Protein AF-0000000077676636 (afdb_homodimer)

Solvent-accessible surface area (backbone atoms only — not comparable to full-atom values): 66880 Å² total; per-residue (Å²): 135,76,81,81,68,71,76,71,68,71,71,66,69,69,68,67,73,69,72,62,74,69,61,81,60,73,71,68,64,82,73,77,57,32,81,43,80,46,80,42,28,33,29,34,38,26,30,36,18,32,54,27,64,90,90,41,65,55,37,60,72,26,64,52,72,4,49,50,40,48,48,31,43,53,52,42,48,52,54,44,62,70,35,67,88,51,39,51,71,46,40,66,19,31,42,35,41,58,22,15,62,32,38,70,55,25,40,59,53,49,46,66,54,46,46,32,57,59,59,57,69,57,63,66,63,42,46,9,91,84,63,44,62,40,77,73,82,83,63,58,79,54,50,61,29,30,41,29,27,50,49,32,51,32,31,54,50,40,45,56,56,31,44,75,70,37,32,26,29,31,14,30,52,38,31,32,53,71,58,44,40,53,93,74,35,71,38,42,32,25,45,34,39,45,33,56,52,52,17,46,51,51,41,50,52,30,57,73,71,64,55,42,48,26,25,38,38,22,24,63,52,55,41,12,48,49,34,45,50,41,25,49,56,42,21,52,78,65,66,33,43,73,73,46,81,47,75,43,61,92,84,67,52,74,66,54,37,37,48,53,51,54,58,49,58,74,40,72,82,35,45,35,36,37,32,28,31,48,38,69,55,46,25,49,43,38,45,30,29,50,74,71,68,50,78,50,41,40,39,30,33,58,43,45,29,88,46,62,79,40,37,63,96,24,49,79,44,42,43,63,19,36,21,28,27,70,59,65,66,82,48,65,69,54,53,54,54,58,34,68,51,46,72,84,77,38,71,69,47,75,61,46,54,60,44,50,27,62,76,66,73,39,43,85,88,43,90,69,44,78,74,63,62,57,64,64,71,90,80,79,80,55,75,53,40,52,29,33,34,47,35,53,48,48,52,48,51,16,50,30,55,46,42,57,71,66,29,67,94,49,61,48,84,46,71,76,56,63,68,64,53,29,60,56,47,34,68,66,23,42,44,62,35,72,47,71,49,79,76,55,60,89,92,56,92,51,74,47,44,36,41,97,47,20,36,13,75,66,43,39,36,33,30,35,28,40,76,54,95,90,37,77,44,76,40,78,70,55,83,42,66,68,77,65,85,73,81,84,74,77,65,58,60,61,41,50,49,49,35,51,52,50,43,49,49,53,53,59,56,41,47,59,54,47,58,72,42,60,84,44,63,69,58,35,52,51,48,46,53,47,48,52,50,47,43,51,45,39,46,47,44,54,52,39,32,54,54,45,40,35,63,70,75,37,47,65,76,68,48,80,71,77,74,73,78,56,91,55,85,72,70,80,75,82,77,88,76,88,79,86,80,84,84,80,80,76,77,79,80,77,79,79,70,83,73,80,75,84,76,71,91,79,81,130,133,75,82,77,63,70,76,67,65,70,70,63,68,69,68,67,71,70,70,63,74,69,60,80,61,72,74,70,66,83,74,76,57,32,79,43,79,46,80,43,29,34,29,35,40,27,30,36,17,33,55,25,64,89,91,41,64,56,38,60,74,26,64,52,72,4,49,49,39,48,47,32,44,55,51,43,48,53,53,44,62,69,35,68,88,53,39,50,71,45,41,67,18,32,42,35,42,58,23,16,64,32,38,70,56,25,41,57,54,49,46,64,56,44,46,33,56,59,59,56,71,55,63,66,63,41,45,9,90,83,63,45,61,39,79,72,81,83,62,60,79,56,50,61,31,32,42,29,25,49,49,32,52,32,32,54,51,39,45,57,55,30,45,75,70,38,32,26,29,31,14,30,52,38,31,31,55,72,57,46,39,54,91,74,34,72,38,40,31,26,44,34,39,46,32,56,52,53,20,45,50,51,40,49,51,31,57,74,71,64,54,43,48,26,26,38,39,21,24,64,53,55,42,13,49,49,34,45,51,42,25,50,54,43,20,52,77,66,68,32,42,74,74,46,81,46,74,42,62,92,84,67,51,74,67,54,37,37,47,54,52,52,58,50,58,73,41,71,83,35,46,36,36,38,33,29,29,48,37,69,55,46,25,49,43,40,45,30,29,48,73,71,68,50,76,52,41,38,39,31,33,58,43,46,29,86,45,64,79,40,36,63,94,24,51,80,44,43,44,64,18,36,22,28,28,70,59,65,65,84,46,65,70,53,54,54,54,58,35,68,50,46,72,85,78,39,69,69,48,75,59,46,54,59,43,50,27,61,76,66,72,40,44,84,87,43,91,68,43,79,74,62,61,57,66,63,71,89,80,78,80,56,73,51,40,52,30,33,33,48,33,54,50,48,53,49,52,16,49,32,53,46,40,54,71,68,28,68,94,50,62,48,84,44,70,76,55,64,67,66,54,27,61,56,47,36,68,66,24,42,45,62,33,73,48,70,48,79,77,56,61,88,92,56,91,51,73,47,45,35,42,98,49,20,36,13,75,71,46,44,40,34,29,36,28,39,78,53,98,91,37,78,43,75,40,78,49,75,74,58,61,70,79,64,87,73,80,84,74,78,68,57,61,62,40,50,51,48,35,51,51,50,42,48,48,51,53,60,57,42,48,58,52,47,59,71,40,60,82,45,63,68,58,35,52,51,47,46,53,49,48,52,49,47,42,52,45,38,46,47,45,53,52,40,34,56,53,44,41,35,63,70,74,39,51,66,77,67,50,79,71,77,75,73,78,57,92,54,85,74,71,86,74,73,76,89,78,85,86,86,80,81,84,81,80,76,77,80,82,78,79,79,75,78,77,82,78,83,70,84,80,72,82,128

Foldseek 3Di:
DPPPPDDPPPPPPPPPPPPPVPPPPPPPPPADKFWWDWPAEEEEEFQQFAADPDPDGGHAGDPARHPLLVVLLVVLLVVQQVDCVFLFLTHYIYIYHHQSNDQVSLLVVCVVLCVLVVVVVCPPQPQDPVRHRDPPPCRDHHHQAYEDDAEQSNCLSSLQVVVVVLHAYEYLHYAFPVCLDCVRRVRYFYAAYHLLQVLLVLLVVCVVVVQQEAEEEFEPDRQGVRNVVSNVVNSVVVNRDYDYYYYDYPDDDLVVLLVVVVVRVVDVVHQEYEYRYALVSLLSNLVSCVVVVHAGAYEYEQNNPFDPVSCVPNQVRCAFHKYKHWDDDDQVVSVVVVQPDAPVVPVSRPCVQSVQCVVVVHDPVDPCSRVDTSVPDDDDHHRSSLSSSLRSVLLRQLVRVVCCVPVPPDSYRDVCVVPDDSNCSRQPRSQADWDFRPSDDPPDGDIWHAHPSNYHQTFMWMWGWHDDPNDTGTDGDDTGPRPDPDDPPPCLVVLVVVLVVVLVVLVVVLVVVLVVVVPDVVSNVVSVVVSVVVNVVSCCCSNPVVVVCCVPPVVVVVPPPPPPVPCPPPPPPDDDDDDDDDDPPPPDPPPPPPPPPPPDPDDD/DPPPPDPPPVPPPVPPPPPPVPPPPPPPPPADKFWWDWPAEEEEEFQQFAADPDPDGGHAGDPARHPLLVVLLVVLLVVQQVDCVFQFLTHYIYIYHHQSNDQVSLLVVCVVLCVLVVVVVCVPQPQDPVRHRDPPPCSDRHHQAYEDDAEQSNCLSSLQVVVVVLHAYEYLHYAFPVCLDCVRRVRYFYAAYHLLLVLLVLLVVCVVVVQQEAEEEFEPDRQGVRNVVSNVVNSVVVNRDYDYYYYDYPHDDLVVLLVVVVVRVVDVVHQEYEYRYALVSLLSNLVSCVVVVHAGAYEYEQNNPFDPVSCVPNQVRCAFHKYKHWDDDDQVVSVVVVQPDDPVVPVSRPCVQSVQCVVVVHDPVDPCSRVDGSVPDDDDHHRSSLSSSLRSVLLRQLVSVVCCVPVPPDSYRDVCVVPDDSNCSRQPRSQADWDFRPSDDPPDGDIWHAHPSNYHQTWMWMWGWHDDPNDTGTDTDDDGPRPDPPAPPPCLVVLVVVLVVVLVVLVVVLVVVLVVVVPPVVSNVVSVVVSVVVNVVSCCCSNPVVVVCCVPPVVVVVPSPPPPVPPPPPDPPDDDDDDDDDDPPPPPPDPPPPPPPPPPPDDD

Radius of gyration: 36.12 Å; Cα contacts (8 Å, |Δi|>4): 1942; chains: 2; bounding box: 131×106×92 Å

Secondary structure (DSSP, 8-state):
--TTSGGGSTTSGGGSTT---------------EEE--SEEEEEEE--EEEPPTT-SEEEE-IIIIIIHHHHHHHHHHHHHH-TTSSTT--EEEEEEE-TT-HHHHHHHHHHHHHHHHHHH-----B-TTS-B-------PPEEEEE--SSHHHHHHHHHHHHTTT--EEESS---GGGG-TTT-TTEEESSPPHHHHHHHHHHHHHHHT--EEEEEEESSHHHHHHHHHHHHHHHHTTPEEEEEEEE-SS--HHHHHHHHHHHHT-TT--EEEEE--HHHHHHHHHHHHHHT---EEEE-TTTTT-HHHHTT-HHHHTT-EEEEE-----HHHHHHHHT--TTT-TT-TTHHHHHHHHHT--TTSGGGGG--TTSS-----TTHHHHHHHHHHHHHHHHHHHHHHSTT-SS--GGGSS--HHHIIIIIITT-EEEPTT--TT---EEEB-TTSPBP--EEEEEEEEETTEEEEEE-S---------S---HHHHHHHHHHHHHHHHHHHHHHHHHTTT-HHHHHHHHHHHHHHHHHHIIIIIIHHHHHHHHT-GGGGS---------------------------------------------/--TTSGGGSTTSGGGSTT---------------EEE--SEEEEEEE--EEEPPTT-SEEEE-IIIIIIHHHHHHHHHHHHHH-TTSSTT--EEEEEEE-TT-HHHHHHHHHHHHHHHHHHH-----B-TTS-B-------PPEEEEE--SSHHHHHHHHHHHHTTT--EEESS---GGGG-TTT-TTEEESSPPHHHHHHHHHHHHHHHT--EEEEEEESSHHHHHHHHHHHHHHHHTTPEEEEEEEE-SS--HHHHHHHHHHHHT-TT--EEEEE--HHHHHHHHHHHHHHT---EEEE-TTTTT-HHHHTT-HHHHTT-EEEEE-----HHHHHHHHT--TTT-TT-TTHHHHHHHHHT--TTSGGGGG--TTSS-----TTHHHHHHHHHHHHHHHHHHHHHHSTT-SS--GGGSS--HHHIIIIIITT-EEEPTT--TT---EEEB-TTSPBP--EEEEEEEEETTEEEEEEE----------S---THHHHHHHHHHHHHHHHHHHHHHHHTTT-HHHHHHHHHHHHHHHHHHIIIIIIHHHHHHHHT-GGGGS---------------------------------------------

InterPro domains:
  IPR000162 GPCR, family 3, metabotropic glutamate receptor [PR00593] (240-251)
  IPR000162 GPCR, family 3, metabotropic glutamate receptor [PR00593] (257-269)
  IPR000162 GPCR, family 3, metabotropic glutamate receptor [PR00593] (320-335)
  IPR000162 GPCR, family 3, metabotropic glutamate receptor [PR00593] (380-391)
  IPR000337 GPCR, family 3 [PR00248] (37-49)
  IPR000337 GPCR, family 3 [PR00248] (66-81)
  IPR000337 GPCR, family 3 [PR00248] (81-100)
  IPR000337 GPCR, family 3 [PR00248] (146-172)
  IPR000337 GPCR, family 3 [PR00248] (179-198)
  IPR000337 GPCR, family 3 [PR00248] (198-214)
  IPR000337 GPCR, family 3 [PR00248] (214-231)
  IPR001458 GPCR, family 3, metabotropic glutamate receptor 2 [PR01052] (27-37)
  IPR001458 GPCR, family 3, metabotropic glutamate receptor 2 [PR01052] (117-130)
  IPR001458 GPCR, family 3, metabotropic glutamate receptor 2 [PR01052] (133-144)
  IPR001458 GPCR, family 3, metabotropic glutamate receptor 2 [PR01052] (363-381)
  IPR001458 GPCR, family 3, metabotropic glutamate receptor 2 [PR01052] (428-450)
  IPR001828 Receptor, ligand binding region [PF01094] (69-467)
  IPR017978 GPCR family 3, C-terminal [PF00003] (477-547)
  IPR017978 GPCR family 3, C-terminal [PS50259] (477-567)
  IPR017979 GPCR, family 3, conserved site [PS00979] (158-176)

pLDDT: mean 76.9, std 25.86, range [17.31, 98.88]

Sequence (1208 aa):
MALFAASWVWLLHTATCLANSQNPSYSTAAKKEISMEGDLVIGGLFPVHEKGRASEDCGKINEHRGIQRLEAMLFALDEINKDPSILPGVTLGAHILDTCSKDTYALEQSLDFVRASLTRVDGSEHICPDGSYAIHDDVPTAITGVIGGSYSDVSIQVANLLRLFQIPQVSYASTSAKLSDKSRYDYFARTVPPDFYQAKAMSEILRFFNWTYVSTVASEGDYGETGIEAFEQEARARNICIATSEKVGRSMNKKTFDGVIKALLQKPSAKVVVLFTRSEDARELLAAAQRINVSFTWVASDGWGALESVVAGSEPVAEGAITIELAAYPIKEFAIYFRNLDPYNNSRNPWFREFWEHKFQCSFHTQDCSRHSLKTGKFEQESKIMFVVNAVYAMAHSLHNMHQALCPNATKLCDSMKPVNGKRFYKDFMLNVKFDAPFRPADTKNIIRFDRYGDGIGLYNIFNYHRADGRYRYQKVVYAFKTRKCPENFNEAKFIGFTMYTTCIIWLAFLPIFYVTSSDYRVQTTTMCISVSLSGTVVLGCLFTPKLHIILFQPQKNVTSHRVGTNRFSATAAGSSHSHGSASQYVPTVCNGREVVDSTTSSLMALFAASWVWLLHTATCLANSQNPSYSTAAKKEISMEGDLVIGGLFPVHEKGRASEDCGKINEHRGIQRLEAMLFALDEINKDPSILPGVTLGAHILDTCSKDTYALEQSLDFVRASLTRVDGSEHICPDGSYAIHDDVPTAITGVIGGSYSDVSIQVANLLRLFQIPQVSYASTSAKLSDKSRYDYFARTVPPDFYQAKAMSEILRFFNWTYVSTVASEGDYGETGIEAFEQEARARNICIATSEKVGRSMNKKTFDGVIKALLQKPSAKVVVLFTRSEDARELLAAAQRINVSFTWVASDGWGALESVVAGSEPVAEGAITIELAAYPIKEFAIYFRNLDPYNNSRNPWFREFWEHKFQCSFHTQDCSRHSLKTGKFEQESKIMFVVNAVYAMAHSLHNMHQALCPNATKLCDSMKPVNGKRFYKDFMLNVKFDAPFRPADTKNIIRFDRYGDGIGLYNIFNYHRADGRYRYQKVVYAFKTRKCPENFNEAKFIGFTMYTTCIIWLAFLPIFYVTSSDYRVQTTTMCISVSLSGTVVLGCLFTPKLHIILFQPQKNVTSHRVGTNRFSATAAGSSHSHGSASQYVPTVCNGREVVDSTTSSL

Structure (mmCIF, N/CA/C/O backbone):
data_AF-0000000077676636-model_v1
#
loop_
_entity.id
_entity.type
_entity.pdbx_description
1 polymer 'Glutamate metabotropic receptor 2'
#
loop_
_atom_site.group_PDB
_atom_site.id
_atom_site.type_symbol
_atom_site.label_atom_id
_atom_site.label_alt_id
_atom_site.label_comp_id
_atom_site.label_asym_id
_atom_site.label_entity_id
_atom_site.label_seq_id
_atom_site.pdbx_PDB_ins_code
_atom_site.Cartn_x
_atom_site.Cartn_y
_atom_site.Cartn_z
_atom_site.occupancy
_atom_site.B_iso_or_equiv
_atom_site.auth_seq_id
_atom_site.auth_comp_id
_atom_site.auth_asym_id
_atom_site.auth_atom_id
_atom_site.pdbx_PDB_model_num
ATOM 1 N N . MET A 1 1 ? -55.625 42.312 -35.062 1 22.98 1 MET A N 1
ATOM 2 C CA . MET A 1 1 ? -55.219 42.25 -33.656 1 22.98 1 MET A CA 1
ATOM 3 C C . MET A 1 1 ? -54.938 40.812 -33.219 1 22.98 1 MET A C 1
ATOM 5 O O . MET A 1 1 ? -54.25 40.594 -32.219 1 22.98 1 MET A O 1
ATOM 9 N N . ALA A 1 2 ? -55.75 39.844 -33.719 1 24.94 2 ALA A N 1
ATOM 10 C CA . ALA A 1 2 ? -56 38.5 -33.219 1 24.94 2 ALA A CA 1
ATOM 11 C C . ALA A 1 2 ? -54.812 37.562 -33.469 1 24.94 2 ALA A C 1
ATOM 13 O O . ALA A 1 2 ? -54.75 36.469 -32.906 1 24.94 2 ALA A O 1
ATOM 14 N N . LEU A 1 3 ? -54.125 37.719 -34.531 1 27.53 3 LEU A N 1
ATOM 15 C CA . LEU A 1 3 ? -53.281 36.719 -35.156 1 27.53 3 LEU A CA 1
ATOM 16 C C . LEU A 1 3 ? -52.062 36.406 -34.281 1 27.53 3 LEU A C 1
ATOM 18 O O . LEU A 1 3 ? -51.281 35.531 -34.594 1 27.53 3 LEU A O 1
ATOM 22 N N . PHE A 1 4 ? -51.594 37.344 -33.375 1 28.83 4 PHE A N 1
ATOM 23 C CA . PHE A 1 4 ? -50.25 37.281 -32.781 1 28.83 4 PHE A CA 1
ATOM 24 C C . PHE A 1 4 ? -50.219 36.25 -31.656 1 28.83 4 PHE A C 1
ATOM 26 O O . PHE A 1 4 ? -49.25 36.219 -30.891 1 28.83 4 PHE A O 1
ATOM 33 N N . ALA A 1 5 ? -51.406 35.625 -31.219 1 27.98 5 ALA A N 1
ATOM 34 C CA . ALA A 1 5 ? -51.5 34.938 -29.938 1 27.98 5 ALA A CA 1
ATOM 35 C C . ALA A 1 5 ? -50.781 33.594 -29.969 1 27.98 5 ALA A C 1
ATOM 37 O O . ALA A 1 5 ? -50.5 33 -28.922 1 27.98 5 ALA A O 1
ATOM 38 N N . ALA A 1 6 ? -50.812 32.844 -31.109 1 29.91 6 ALA A N 1
ATOM 39 C CA . ALA A 1 6 ? -50.75 31.406 -31.031 1 29.91 6 ALA A CA 1
ATOM 40 C C . ALA A 1 6 ? -49.312 30.953 -30.719 1 29.91 6 ALA A C 1
ATOM 42 O O . ALA A 1 6 ? -49.094 29.812 -30.297 1 29.91 6 ALA A O 1
ATOM 43 N N . SER A 1 7 ? -48.281 31.656 -31.141 1 30.75 7 SER A N 1
ATOM 44 C CA . SER A 1 7 ? -47 31.016 -31.312 1 30.75 7 SER A CA 1
ATOM 45 C C . SER A 1 7 ? -46.312 30.75 -29.984 1 30.75 7 SER A C 1
ATOM 47 O O . SER A 1 7 ? -45.281 30.078 -29.922 1 30.75 7 SER A O 1
ATOM 49 N N . TRP A 1 8 ? -46.688 31.469 -28.828 1 31.47 8 TRP A N 1
ATOM 50 C CA . TRP A 1 8 ? -45.781 31.516 -27.688 1 31.47 8 TRP A CA 1
ATOM 51 C C . TRP A 1 8 ? -45.906 30.25 -26.844 1 31.47 8 TRP A C 1
ATOM 53 O O . TRP A 1 8 ? -45.188 30.062 -25.859 1 31.47 8 TRP A O 1
ATOM 63 N N . VAL A 1 9 ? -47.062 29.484 -26.891 1 32.59 9 VAL A N 1
ATOM 64 C CA . VAL A 1 9 ? -47.312 28.453 -25.906 1 32.59 9 VAL A CA 1
ATOM 65 C C . VAL A 1 9 ? -46.375 27.266 -26.141 1 32.59 9 VAL A C 1
ATOM 67 O O . VAL A 1 9 ? -46.219 26.406 -25.266 1 32.59 9 VAL A O 1
ATOM 70 N N . TRP A 1 10 ? -45.875 27.016 -27.406 1 32.72 10 TRP A N 1
ATOM 71 C CA . TRP A 1 10 ? -45.219 25.75 -27.688 1 32.72 10 TRP A CA 1
ATOM 72 C C . TRP A 1 10 ? -43.875 25.656 -26.953 1 32.72 10 TRP A C 1
ATOM 74 O O . TRP A 1 10 ? -43.344 24.562 -26.781 1 32.72 10 TRP A O 1
ATOM 84 N N . LEU A 1 11 ? -43.188 26.766 -26.594 1 28.98 11 LEU A N 1
ATOM 85 C CA . LEU A 1 11 ? -41.812 26.641 -26.188 1 28.98 11 LEU A CA 1
ATOM 86 C C . LEU A 1 11 ? -41.688 26.078 -24.766 1 28.98 11 LEU A C 1
ATOM 88 O O . LEU A 1 11 ? -40.625 25.594 -24.359 1 28.98 11 LEU A O 1
ATOM 92 N N . LEU A 1 12 ? -42.75 26.297 -23.891 1 28.16 12 LEU A N 1
ATOM 93 C CA . LEU A 1 12 ? -42.469 26.062 -22.484 1 28.16 12 LEU A CA 1
ATOM 94 C C . LEU A 1 12 ? -42.469 24.562 -22.172 1 28.16 12 LEU A C 1
ATOM 96 O O . LEU A 1 12 ? -42.062 24.141 -21.094 1 28.16 12 LEU A O 1
ATOM 100 N N . HIS A 1 13 ? -43.312 23.766 -22.891 1 29.5 13 HIS A N 1
ATOM 101 C CA . HIS A 1 13 ? -43.531 22.422 -22.375 1 29.5 13 HIS A CA 1
ATOM 102 C C . HIS A 1 13 ? -42.281 21.594 -22.406 1 29.5 13 HIS A C 1
ATOM 104 O O . HIS A 1 13 ? -42.25 20.453 -21.922 1 29.5 13 HIS A O 1
ATOM 110 N N . THR A 1 14 ? -41.344 21.875 -23.328 1 28.88 14 THR A N 1
ATOM 111 C CA . THR A 1 14 ? -40.344 20.844 -23.547 1 28.88 14 THR A CA 1
ATOM 112 C C . THR A 1 14 ? -39.344 20.812 -22.375 1 28.88 14 THR A C 1
ATOM 114 O O . THR A 1 14 ? -38.438 19.984 -22.359 1 28.88 14 THR A O 1
ATOM 117 N N . ALA A 1 15 ? -39.312 21.875 -21.531 1 27.91 15 ALA A N 1
ATOM 118 C CA . ALA A 1 15 ? -38.125 21.891 -20.672 1 27.91 15 ALA A CA 1
ATOM 119 C C . ALA A 1 15 ? -38.25 20.875 -19.547 1 27.91 15 ALA A C 1
ATOM 121 O O . ALA A 1 15 ? -37.344 20.734 -18.719 1 27.91 15 ALA A O 1
ATOM 122 N N . THR A 1 16 ? -39.5 20.469 -19.188 1 27.67 16 THR A N 1
ATOM 123 C CA . THR A 1 16 ? -39.594 19.781 -17.891 1 27.67 16 THR A CA 1
ATOM 124 C C . THR A 1 16 ? -38.875 18.438 -17.953 1 27.67 16 THR A C 1
ATOM 126 O O . THR A 1 16 ? -38.531 17.859 -16.922 1 27.67 16 THR A O 1
ATOM 129 N N . CYS A 1 17 ? -39.094 17.672 -19.047 1 26.61 17 CYS A N 1
ATOM 130 C CA . CYS A 1 17 ? -38.938 16.234 -18.844 1 26.61 17 CYS A CA 1
ATOM 131 C C . CYS A 1 17 ? -37.469 15.875 -18.547 1 26.61 17 CYS A C 1
ATOM 133 O O . CYS A 1 17 ? -37.156 14.703 -18.328 1 26.61 17 CYS A O 1
ATOM 135 N N . LEU A 1 18 ? -36.562 16.641 -19.062 1 24.89 18 LEU A N 1
ATOM 136 C CA . LEU A 1 18 ? -35.281 15.922 -19.219 1 24.89 18 LEU A CA 1
ATOM 137 C C . LEU A 1 18 ? -34.562 15.781 -17.875 1 24.89 18 LEU A C 1
ATOM 139 O O . LEU A 1 18 ? -33.438 15.289 -17.812 1 24.89 18 LEU A O 1
ATOM 143 N N . ALA A 1 19 ? -34.906 16.656 -16.938 1 28.09 19 ALA A N 1
ATOM 144 C CA . ALA A 1 19 ? -33.938 16.547 -15.859 1 28.09 19 ALA A CA 1
ATOM 145 C C . ALA A 1 19 ? -34.125 15.227 -15.102 1 28.09 19 ALA A C 1
ATOM 147 O O . ALA A 1 19 ? -34.781 15.188 -14.062 1 28.09 19 ALA A O 1
ATOM 148 N N . ASN A 1 20 ? -34.656 14.188 -15.75 1 26.17 20 ASN A N 1
ATOM 149 C CA . ASN A 1 20 ? -34.562 12.953 -14.977 1 26.17 20 ASN A CA 1
ATOM 150 C C . ASN A 1 20 ? -33.188 12.75 -14.414 1 26.17 20 ASN A C 1
ATOM 152 O O . ASN A 1 20 ? -32.219 12.633 -15.172 1 26.17 20 ASN A O 1
ATOM 156 N N . SER A 1 21 ? -32.906 13.438 -13.391 1 28.59 21 SER A N 1
ATOM 157 C CA . SER A 1 21 ? -31.719 13.242 -12.562 1 28.59 21 SER A CA 1
ATOM 158 C C . SER A 1 21 ? -31.375 11.766 -12.43 1 28.59 21 SER A C 1
ATOM 160 O O . SER A 1 21 ? -32.094 11 -11.805 1 28.59 21 SER A O 1
ATOM 162 N N . GLN A 1 22 ? -30.969 11.125 -13.562 1 27.22 22 GLN A N 1
ATOM 163 C CA . GLN A 1 22 ? -30.406 9.789 -13.469 1 27.22 22 GLN A CA 1
ATOM 164 C C . GLN A 1 22 ? -29.5 9.664 -12.25 1 27.22 22 GLN A C 1
ATOM 166 O O . GLN A 1 22 ? -28.578 10.453 -12.078 1 27.22 22 GLN A O 1
ATOM 171 N N . ASN A 1 23 ? -30.109 9.359 -11.164 1 28.92 23 ASN A N 1
ATOM 172 C CA . ASN A 1 23 ? -29.297 8.766 -10.102 1 28.92 23 ASN A CA 1
ATOM 173 C C . ASN A 1 23 ? -28.078 8.031 -10.656 1 28.92 23 ASN A C 1
ATOM 175 O O . ASN A 1 23 ? -28.188 7.324 -11.656 1 28.92 23 ASN A O 1
ATOM 179 N N . PRO A 1 24 ? -27.016 8.695 -10.695 1 32.03 24 PRO A N 1
ATOM 180 C CA . PRO A 1 24 ? -25.938 7.836 -11.18 1 32.03 24 PRO A CA 1
ATOM 181 C C . PRO A 1 24 ? -26.141 6.363 -10.82 1 32.03 24 PRO A C 1
ATOM 183 O O . PRO A 1 24 ? -26.125 6.008 -9.641 1 32.03 24 PRO A O 1
ATOM 186 N N . SER A 1 25 ? -27.141 5.727 -11.406 1 30.48 25 SER A N 1
ATOM 187 C CA . SER A 1 25 ? -27.219 4.27 -11.406 1 30.48 25 SER A CA 1
ATOM 188 C C . SER A 1 25 ? -25.812 3.654 -11.453 1 30.48 25 SER A C 1
ATOM 190 O O . SER A 1 25 ? -25 4.008 -12.312 1 30.48 25 SER A O 1
ATOM 192 N N . TYR A 1 26 ? -25.188 3.486 -10.312 1 32.12 26 TYR A N 1
ATOM 193 C CA . TYR A 1 26 ? -24.203 2.424 -10.445 1 32.12 26 TYR A CA 1
ATOM 194 C C . TYR A 1 26 ? -24.562 1.468 -11.57 1 32.12 26 TYR A C 1
ATOM 196 O O . TYR A 1 26 ? -25.609 0.827 -11.539 1 32.12 26 TYR A O 1
ATOM 204 N N . SER A 1 27 ? -24.641 1.993 -12.797 1 33.97 27 SER A N 1
ATOM 205 C CA . SER A 1 27 ? -24.875 1.064 -13.898 1 33.97 27 SER A CA 1
ATOM 206 C C . SER A 1 27 ? -24.531 -0.365 -13.5 1 33.97 27 SER A C 1
ATOM 208 O O . SER A 1 27 ? -23.359 -0.674 -13.234 1 33.97 27 SER A O 1
ATOM 210 N N . THR A 1 28 ? -25.391 -0.93 -12.82 1 37.5 28 THR A N 1
ATOM 211 C CA . THR A 1 28 ? -25.312 -2.361 -12.555 1 37.5 28 THR A CA 1
ATOM 212 C C . THR A 1 28 ? -25.109 -3.139 -13.852 1 37.5 28 THR A C 1
ATOM 214 O O . THR A 1 28 ? -26.078 -3.68 -14.406 1 37.5 28 THR A O 1
ATOM 217 N N . ALA A 1 29 ? -24.703 -2.627 -14.938 1 39.47 29 ALA A N 1
ATOM 218 C CA . ALA A 1 29 ? -24.422 -3.701 -15.883 1 39.47 29 ALA A CA 1
ATOM 219 C C . ALA A 1 29 ? -24.016 -4.977 -15.156 1 39.47 29 ALA A C 1
ATOM 221 O O . ALA A 1 29 ? -23.234 -4.934 -14.195 1 39.47 29 ALA A O 1
ATOM 222 N N . ALA A 1 30 ? -24.688 -6.043 -15.336 1 48.06 30 ALA A N 1
ATOM 223 C CA . ALA A 1 30 ? -24.609 -7.34 -14.664 1 48.06 30 ALA A CA 1
ATOM 224 C C . ALA A 1 30 ? -23.172 -7.812 -14.555 1 48.06 30 ALA A C 1
ATOM 226 O O . ALA A 1 30 ? -22.531 -8.117 -15.562 1 48.06 30 ALA A O 1
ATOM 227 N N . LYS A 1 31 ? -22.406 -7.391 -13.57 1 77.38 31 LYS A N 1
ATOM 228 C CA . LYS A 1 31 ? -21.062 -7.832 -13.211 1 77.38 31 LYS A CA 1
ATOM 229 C C . LYS A 1 31 ? -20.969 -9.352 -13.227 1 77.38 31 LYS A C 1
ATOM 231 O O . LYS A 1 31 ? -21.812 -10.047 -12.648 1 77.38 31 LYS A O 1
ATOM 236 N N . LYS A 1 32 ? -20.203 -9.867 -14.242 1 89.56 32 LYS A N 1
ATOM 237 C CA . LYS A 1 32 ? -19.969 -11.312 -14.305 1 89.56 32 LYS A CA 1
ATOM 238 C C . LYS A 1 32 ? -19.328 -11.828 -13.031 1 89.56 32 LYS A C 1
ATOM 240 O O . LYS A 1 32 ? -18.359 -11.234 -12.531 1 89.56 32 LYS A O 1
ATOM 245 N N . GLU A 1 33 ? -20.016 -12.719 -12.406 1 94.06 33 GLU A N 1
ATOM 246 C CA . GLU A 1 33 ? -19.5 -13.375 -11.211 1 94.06 33 GLU A CA 1
ATOM 247 C C . GLU A 1 33 ? -19.938 -14.828 -11.141 1 94.06 33 GLU A C 1
ATOM 249 O O . GLU A 1 33 ? -20.859 -15.242 -11.852 1 94.06 33 GLU A O 1
ATOM 254 N N . ILE A 1 34 ? -19.203 -15.625 -10.5 1 96.25 34 ILE A N 1
ATOM 255 C CA . ILE A 1 34 ? -19.641 -16.984 -10.211 1 96.25 34 ILE A CA 1
ATOM 256 C C . ILE A 1 34 ? -20.203 -17.062 -8.797 1 96.25 34 ILE A C 1
ATOM 258 O O . ILE A 1 34 ? -19.562 -16.641 -7.84 1 96.25 34 ILE A O 1
ATOM 262 N N . SER A 1 35 ? -21.391 -17.516 -8.688 1 93.31 35 SER A N 1
ATOM 263 C CA . SER A 1 35 ? -22.031 -17.734 -7.391 1 93.31 35 SER A CA 1
ATOM 264 C C . SER A 1 35 ? -22.547 -19.156 -7.266 1 93.31 35 SER A C 1
ATOM 266 O O . SER A 1 35 ? -23.422 -19.578 -8.031 1 93.31 35 SER A O 1
ATOM 268 N N . MET A 1 36 ? -21.969 -19.891 -6.406 1 94.44 36 MET A N 1
ATOM 269 C CA . MET A 1 36 ? -22.375 -21.25 -6.082 1 94.44 36 MET A CA 1
ATOM 270 C C . MET A 1 36 ? -22.844 -21.344 -4.637 1 94.44 36 MET A C 1
ATOM 272 O O . MET A 1 36 ? -22.156 -20.922 -3.719 1 94.44 36 MET A O 1
ATOM 276 N N . GLU A 1 37 ? -23.938 -21.938 -4.465 1 92.69 37 GLU A N 1
ATOM 277 C CA . GLU A 1 37 ? -24.516 -22.062 -3.125 1 92.69 37 GLU A CA 1
ATOM 278 C C . GLU A 1 37 ? -23.812 -23.156 -2.336 1 92.69 37 GLU A C 1
ATOM 280 O O . GLU A 1 37 ? -23.266 -24.109 -2.92 1 92.69 37 GLU A O 1
ATOM 285 N N . GLY A 1 38 ? -23.766 -23 -1.044 1 93.88 38 GLY A N 1
ATOM 286 C CA . GLY A 1 38 ? -23.219 -23.953 -0.084 1 93.88 38 GLY A CA 1
ATOM 287 C C . GLY A 1 38 ? -23.469 -23.547 1.357 1 93.88 38 GLY A C 1
ATOM 288 O O . GLY A 1 38 ? -23.953 -22.438 1.625 1 93.88 38 GLY A O 1
ATOM 289 N N . ASP A 1 39 ? -23.297 -24.531 2.238 1 93.19 39 ASP A N 1
ATOM 290 C CA . ASP A 1 39 ? -23.406 -24.219 3.66 1 93.19 39 ASP A CA 1
ATOM 291 C C . ASP A 1 39 ? -22.391 -23.156 4.078 1 93.19 39 ASP A C 1
ATOM 293 O O . ASP A 1 39 ? -22.688 -22.312 4.93 1 93.19 39 ASP A O 1
ATOM 297 N N . LEU A 1 40 ? -21.266 -23.297 3.545 1 94.81 40 LEU A N 1
ATOM 298 C CA . LEU A 1 40 ? -20.219 -22.281 3.674 1 94.81 40 LEU A CA 1
ATOM 299 C C . LEU A 1 40 ? -19.766 -21.797 2.303 1 94.81 40 LEU A C 1
ATOM 301 O O . LEU A 1 40 ? -19.641 -22.594 1.365 1 94.81 40 LEU A O 1
ATOM 305 N N . VAL A 1 41 ? -19.578 -20.5 2.162 1 95.31 41 VAL A N 1
ATOM 306 C CA . VAL A 1 41 ? -19.219 -19.938 0.868 1 95.31 41 VAL A CA 1
ATOM 307 C C . VAL A 1 41 ? -17.797 -19.391 0.925 1 95.31 41 VAL A C 1
ATOM 309 O O . VAL A 1 41 ? -17.453 -18.641 1.84 1 95.31 41 VAL A O 1
ATOM 312 N N . ILE A 1 42 ? -17 -19.781 -0.055 1 97.44 42 ILE A N 1
ATOM 313 C CA . ILE A 1 42 ? -15.602 -19.344 -0.165 1 97.44 42 ILE A CA 1
ATOM 314 C C . ILE A 1 42 ? -15.469 -18.328 -1.295 1 97.44 42 ILE A C 1
ATOM 316 O O . ILE A 1 42 ? -15.969 -18.547 -2.4 1 97.44 42 ILE A O 1
ATOM 320 N N . GLY A 1 43 ? -14.883 -17.219 -0.978 1 97.44 43 GLY A N 1
ATOM 321 C CA . GLY A 1 43 ? -14.594 -16.234 -2.016 1 97.44 43 GLY A CA 1
ATOM 322 C C . GLY A 1 43 ? -13.398 -16.609 -2.873 1 97.44 43 GLY A C 1
ATOM 323 O O . GLY A 1 43 ? -12.477 -17.281 -2.404 1 97.44 43 GLY A O 1
ATOM 324 N N . GLY A 1 44 ? -13.414 -16.219 -4.133 1 98.5 44 GLY A N 1
ATOM 325 C CA . GLY A 1 44 ? -12.312 -16.422 -5.055 1 98.5 44 GLY A CA 1
ATOM 326 C C . GLY A 1 44 ? -11.969 -15.188 -5.863 1 98.5 44 GLY A C 1
ATOM 327 O O . GLY A 1 44 ? -12.867 -14.492 -6.344 1 98.5 44 GLY A O 1
ATOM 328 N N . LEU A 1 45 ? -10.688 -14.867 -5.953 1 98.44 45 LEU A N 1
ATOM 329 C CA . LEU A 1 45 ? -10.188 -13.75 -6.754 1 98.44 45 LEU A CA 1
ATOM 330 C C . LEU A 1 45 ? -9.164 -14.234 -7.777 1 98.44 45 LEU A C 1
ATOM 332 O O . LEU A 1 45 ? -8.109 -14.75 -7.41 1 98.44 45 LEU A O 1
ATOM 336 N N . PHE A 1 46 ? -9.484 -14.039 -9.047 1 98.56 46 PHE A N 1
ATOM 337 C CA . PHE A 1 46 ? -8.625 -14.508 -10.125 1 98.56 46 PHE A CA 1
ATOM 338 C C . PHE A 1 46 ? -8.484 -13.445 -11.203 1 98.56 46 PHE A C 1
ATOM 340 O O . PHE A 1 46 ? -9.43 -12.695 -11.469 1 98.56 46 PHE A O 1
ATOM 347 N N . PRO A 1 47 ? -7.289 -13.344 -11.773 1 96.88 47 PRO A N 1
ATOM 348 C CA . PRO A 1 47 ? -7.121 -12.422 -12.898 1 96.88 47 PRO A CA 1
ATOM 349 C C . PRO A 1 47 ? -7.68 -12.984 -14.211 1 96.88 47 PRO A C 1
ATOM 351 O O . PRO A 1 47 ? -6.918 -13.266 -15.141 1 96.88 47 PRO A O 1
ATOM 354 N N . VAL A 1 48 ? -8.992 -13.023 -14.281 1 97.94 48 VAL A N 1
ATOM 355 C CA . VAL A 1 48 ? -9.672 -13.57 -15.453 1 97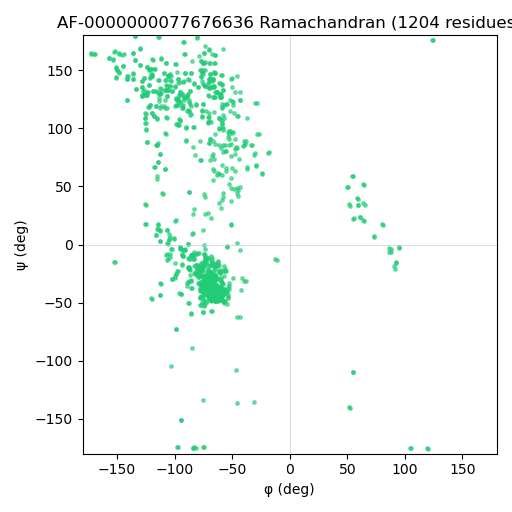.94 48 VAL A CA 1
ATOM 356 C C . VAL A 1 48 ? -9.289 -12.773 -16.688 1 97.94 48 VAL A C 1
ATOM 358 O O . VAL A 1 48 ? -9.172 -13.328 -17.781 1 97.94 48 VAL A O 1
ATOM 361 N N . HIS A 1 49 ? -9.148 -11.523 -16.469 1 95.81 49 HIS A N 1
ATOM 362 C CA . HIS A 1 49 ? -8.711 -10.641 -17.547 1 95.81 49 HIS A CA 1
ATOM 363 C C . HIS A 1 49 ? -7.367 -9.992 -17.203 1 95.81 49 HIS A C 1
ATOM 365 O O . HIS A 1 49 ? -7.031 -9.836 -16.031 1 95.81 49 HIS A O 1
ATOM 371 N N . GLU A 1 50 ? -6.605 -9.695 -18.25 1 90.38 50 GLU A N 1
ATOM 372 C CA . GLU A 1 50 ? -5.391 -8.898 -18.094 1 90.38 50 GLU A CA 1
ATOM 373 C C . GLU A 1 50 ? -5.723 -7.441 -17.766 1 90.38 50 GLU A C 1
ATOM 375 O O . GLU A 1 50 ? -6.887 -7.039 -17.828 1 90.38 50 GLU A O 1
ATOM 380 N N . LYS A 1 51 ? -4.684 -6.785 -17.391 1 86.38 51 LYS A N 1
ATOM 381 C CA . LYS A 1 51 ? -4.871 -5.367 -17.078 1 86.38 51 LYS A CA 1
ATOM 382 C C . LYS A 1 51 ? -5.312 -4.59 -18.312 1 86.38 51 LYS A C 1
ATOM 384 O O . LYS A 1 51 ? -4.77 -4.789 -19.406 1 86.38 51 LYS A O 1
ATOM 389 N N . GLY A 1 52 ? -6.363 -3.807 -18.125 1 83.94 52 GLY A N 1
ATOM 390 C CA . GLY A 1 52 ? -6.836 -2.984 -19.234 1 83.94 52 GLY A CA 1
ATOM 391 C C . GLY A 1 52 ? -5.883 -1.856 -19.594 1 83.94 52 GLY A C 1
ATOM 392 O O . GLY A 1 52 ? -4.988 -1.525 -18.812 1 83.94 52 GLY A O 1
ATOM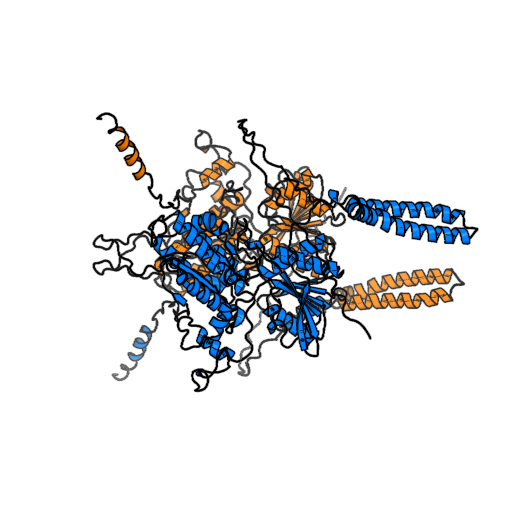 393 N N . ARG A 1 53 ? -6.027 -1.437 -20.844 1 74.69 53 ARG A N 1
ATOM 394 C CA . ARG A 1 53 ? -5.238 -0.293 -21.281 1 74.69 53 ARG A CA 1
ATOM 395 C C . ARG A 1 53 ? -5.992 1.014 -21.062 1 74.69 53 ARG A C 1
ATOM 397 O O . ARG A 1 53 ? -7.219 1.057 -21.172 1 74.69 53 ARG A O 1
ATOM 404 N N . ALA A 1 54 ? -5.332 2.037 -20.781 1 67.12 54 ALA A N 1
ATOM 405 C CA . ALA A 1 54 ? -5.855 3.396 -20.672 1 67.12 54 ALA A CA 1
ATOM 406 C C . ALA A 1 54 ? -7.008 3.461 -19.688 1 67.12 54 ALA A C 1
ATOM 408 O O . ALA A 1 54 ? -6.84 3.146 -18.5 1 67.12 54 ALA A O 1
ATOM 409 N N . SER A 1 55 ? -8.203 3.662 -20.234 1 69.25 55 SER A N 1
ATOM 410 C CA . SER A 1 55 ? -9.367 3.934 -19.391 1 69.25 55 SER A CA 1
ATOM 411 C C . SER A 1 55 ? -10.148 2.658 -19.094 1 69.25 55 SER A C 1
ATOM 413 O O . SER A 1 55 ? -11 2.637 -18.219 1 69.25 55 SER A O 1
ATOM 415 N N . GLU A 1 56 ? -9.711 1.537 -19.656 1 82.38 56 GLU A N 1
ATOM 416 C CA . GLU A 1 56 ? -10.43 0.289 -19.406 1 82.38 56 GLU A CA 1
ATOM 417 C C . GLU A 1 56 ? -9.828 -0.465 -18.219 1 82.38 56 GLU A C 1
ATOM 419 O O . GLU A 1 56 ? -8.609 -0.489 -18.047 1 82.38 56 GLU A O 1
ATOM 424 N N . ASP A 1 57 ? -10.727 -1.016 -17.453 1 83.62 57 ASP A N 1
ATOM 425 C CA . ASP A 1 57 ? -10.242 -1.754 -16.281 1 83.62 57 ASP A CA 1
ATOM 426 C C . ASP A 1 57 ? -9.711 -3.129 -16.688 1 83.62 57 ASP A C 1
ATOM 428 O O . ASP A 1 57 ? -8.633 -3.537 -16.25 1 83.62 57 ASP A O 1
ATOM 432 N N . CYS A 1 58 ? -10.508 -3.832 -17.547 1 91.5 58 CYS A N 1
ATOM 433 C CA . CYS A 1 58 ? -10.133 -5.195 -17.922 1 91.5 58 CYS A CA 1
ATOM 434 C C . CYS A 1 58 ? -9.609 -5.262 -19.344 1 91.5 58 CYS A C 1
ATOM 436 O O . CYS A 1 58 ? -10.141 -4.586 -20.234 1 91.5 58 CYS A O 1
ATOM 438 N N . GLY A 1 59 ? -8.531 -6.004 -19.562 1 91.31 59 GLY A N 1
ATOM 439 C CA . GLY A 1 59 ? -8 -6.293 -20.875 1 91.31 59 GLY A CA 1
ATOM 440 C C . GLY A 1 59 ? -8.492 -7.605 -21.453 1 91.31 59 GLY A C 1
ATOM 441 O O . GLY A 1 59 ? -9.648 -7.984 -21.234 1 91.31 59 GLY A O 1
ATOM 442 N N . LYS A 1 60 ? -7.688 -8.18 -22.266 1 91.69 60 LYS A N 1
ATOM 443 C CA . LYS A 1 60 ? -8.039 -9.445 -22.906 1 91.69 60 LYS A CA 1
ATOM 444 C C . LYS A 1 60 ? -8.148 -10.562 -21.875 1 91.69 60 LYS A C 1
ATOM 446 O O . LYS A 1 60 ? -7.547 -10.484 -20.797 1 91.69 60 LYS A O 1
ATOM 451 N N . ILE A 1 61 ? -8.891 -11.562 -22.203 1 95.44 61 ILE A N 1
ATOM 452 C CA . ILE A 1 61 ? -9.086 -12.711 -21.328 1 95.44 61 ILE A CA 1
ATOM 453 C C . ILE A 1 61 ? -7.773 -13.461 -21.156 1 95.44 61 ILE A C 1
ATOM 455 O O . ILE A 1 61 ? -6.992 -13.586 -22.109 1 95.44 61 ILE A O 1
ATOM 459 N N . ASN A 1 62 ? -7.48 -13.828 -19.906 1 93.12 62 ASN A N 1
ATOM 460 C CA . ASN A 1 62 ? -6.27 -14.57 -19.562 1 93.12 62 ASN A CA 1
ATOM 461 C C . ASN A 1 62 ? -6.531 -16.078 -19.5 1 93.12 62 ASN A C 1
ATOM 463 O O . ASN A 1 62 ? -7.102 -16.562 -18.531 1 93.12 62 ASN A O 1
ATOM 467 N N . GLU A 1 63 ? -6.051 -16.781 -20.469 1 92.12 63 GLU A N 1
ATOM 468 C CA . GLU A 1 63 ? -6.297 -18.219 -20.531 1 92.12 63 GLU A CA 1
ATOM 469 C C . GLU A 1 63 ? -5.609 -18.953 -19.375 1 92.12 63 GLU A C 1
ATOM 471 O O . GLU A 1 63 ? -6.223 -19.781 -18.703 1 92.12 63 GLU A O 1
ATOM 476 N N . HIS A 1 64 ? -4.379 -18.641 -19.094 1 90.12 64 HIS A N 1
ATOM 477 C CA . HIS A 1 64 ? -3.557 -19.391 -18.141 1 90.12 64 HIS A CA 1
ATOM 478 C C . HIS A 1 64 ? -3.775 -18.891 -16.719 1 90.12 64 HIS A C 1
ATOM 480 O O . HIS A 1 64 ? -4.48 -19.531 -15.93 1 90.12 64 HIS A O 1
ATOM 486 N N . ARG A 1 65 ? -3.494 -17.641 -16.484 1 91.81 65 ARG A N 1
ATOM 487 C CA . ARG A 1 65 ? -3.549 -17.109 -15.125 1 91.81 65 ARG A CA 1
ATOM 488 C C . ARG A 1 65 ? -4.992 -16.875 -14.688 1 91.81 65 ARG A C 1
ATOM 490 O O . ARG A 1 65 ? -5.277 -16.781 -13.492 1 91.81 65 ARG A O 1
ATOM 497 N N . GLY A 1 66 ? -5.797 -16.781 -15.648 1 95.81 66 GLY A N 1
ATOM 498 C CA . GLY A 1 66 ? -7.184 -16.469 -15.344 1 95.81 66 GLY A CA 1
ATOM 499 C C . GLY A 1 66 ? -8.078 -17.688 -15.328 1 95.81 66 GLY A C 1
ATOM 500 O O . GLY A 1 66 ? -8.328 -18.266 -14.273 1 95.81 66 GLY A O 1
ATOM 501 N N . ILE A 1 67 ? -8.367 -18.234 -16.5 1 97.56 67 ILE A N 1
ATOM 502 C CA . ILE A 1 67 ? -9.383 -19.266 -16.672 1 97.56 67 ILE A CA 1
ATOM 503 C C . ILE A 1 67 ? -8.914 -20.578 -16.047 1 97.56 67 ILE A C 1
ATOM 505 O O . ILE A 1 67 ? -9.664 -21.234 -15.328 1 97.56 67 ILE A O 1
ATOM 509 N N . GLN A 1 68 ? -7.699 -20.984 -16.281 1 97.5 68 GLN A N 1
ATOM 510 C CA . GLN A 1 68 ? -7.223 -22.234 -15.727 1 97.5 68 GLN A CA 1
ATOM 511 C C . GLN A 1 68 ? -7.207 -22.203 -14.203 1 97.5 68 GLN A C 1
ATOM 513 O O . GLN A 1 68 ? -7.641 -23.156 -13.547 1 97.5 68 GLN A O 1
ATOM 518 N N . ARG A 1 69 ? -6.691 -21.125 -13.633 1 98.38 69 ARG A N 1
ATOM 519 C CA . ARG A 1 69 ? -6.613 -21.016 -12.18 1 98.38 69 ARG A CA 1
ATOM 520 C C . ARG A 1 69 ? -8.008 -20.984 -11.555 1 98.38 69 ARG A C 1
ATOM 522 O O . ARG A 1 69 ? -8.25 -21.609 -10.523 1 98.38 69 ARG A O 1
ATOM 529 N N . LEU A 1 70 ? -8.859 -20.234 -12.172 1 98.69 70 LEU A N 1
ATOM 530 C CA . LEU A 1 70 ? -10.234 -20.172 -11.695 1 98.69 70 LEU A CA 1
ATOM 531 C C . LEU A 1 70 ? -10.883 -21.547 -11.719 1 98.69 70 LEU A C 1
ATOM 533 O O . LEU A 1 70 ? -11.508 -21.969 -10.742 1 98.69 70 LEU A O 1
ATOM 537 N N . GLU A 1 71 ? -10.727 -22.266 -12.867 1 98.75 71 GLU A N 1
ATOM 538 C CA . GLU A 1 71 ? -11.297 -23.594 -13 1 98.75 71 GLU A CA 1
ATOM 539 C C . GLU A 1 71 ? -10.656 -24.578 -12.016 1 98.75 71 GLU A C 1
ATOM 541 O O . GLU A 1 71 ? -11.297 -25.531 -11.578 1 98.75 71 GLU A O 1
ATOM 546 N N . ALA A 1 72 ? -9.383 -24.297 -11.672 1 98.81 72 ALA A N 1
ATOM 547 C CA . ALA A 1 72 ? -8.727 -25.125 -10.672 1 98.81 72 ALA A CA 1
ATOM 548 C C . ALA A 1 72 ? -9.438 -25.031 -9.328 1 98.81 72 ALA A C 1
ATOM 550 O O . ALA A 1 72 ? -9.555 -26.031 -8.609 1 98.81 72 ALA A O 1
ATOM 551 N N . MET A 1 73 ? -9.859 -23.828 -8.961 1 98.88 73 MET A N 1
ATOM 552 C CA . MET A 1 73 ? -10.617 -23.688 -7.727 1 98.88 73 MET A CA 1
ATOM 553 C C . MET A 1 73 ? -11.945 -24.438 -7.809 1 98.88 73 MET A C 1
ATOM 555 O O . MET A 1 73 ? -12.328 -25.141 -6.871 1 98.88 73 MET A O 1
ATOM 559 N N . LEU A 1 74 ? -12.656 -24.312 -8.914 1 98.75 74 LEU A N 1
ATOM 560 C CA . LEU A 1 74 ? -13.93 -25 -9.094 1 98.75 74 LEU A CA 1
ATOM 561 C C . LEU A 1 74 ? -13.75 -26.516 -9.047 1 98.75 74 LEU A C 1
ATOM 563 O O . LEU A 1 74 ? -14.547 -27.219 -8.43 1 98.75 74 LEU A O 1
ATOM 567 N N . PHE A 1 75 ? -12.719 -26.984 -9.734 1 98.69 75 PHE A N 1
ATOM 568 C CA . PHE A 1 75 ? -12.367 -28.406 -9.727 1 98.69 75 PHE A CA 1
ATOM 569 C C . PHE A 1 75 ? -12.133 -28.891 -8.305 1 98.69 75 PHE A C 1
ATOM 571 O O . PHE A 1 75 ? -12.656 -29.938 -7.91 1 98.69 75 PHE A O 1
ATOM 578 N N . ALA A 1 76 ? -11.328 -28.125 -7.559 1 98.81 76 ALA A N 1
ATOM 579 C CA . ALA A 1 76 ? -11.016 -28.5 -6.18 1 98.81 76 ALA A CA 1
ATOM 580 C C . ALA A 1 76 ? -12.281 -28.547 -5.324 1 98.81 76 ALA A C 1
ATOM 582 O O . ALA A 1 76 ? -12.453 -29.469 -4.52 1 98.81 76 ALA A O 1
ATOM 583 N N . LEU A 1 77 ? -13.125 -27.578 -5.457 1 98.62 77 LEU A N 1
ATOM 584 C CA . LEU A 1 77 ? -14.367 -27.531 -4.699 1 98.62 77 LEU A CA 1
ATOM 585 C C . LEU A 1 77 ? -15.234 -28.75 -5.02 1 98.62 77 LEU A C 1
ATOM 587 O O . LEU A 1 77 ? -15.844 -29.344 -4.121 1 98.62 77 LEU A O 1
ATOM 591 N N . ASP A 1 78 ? -15.312 -29.094 -6.336 1 98.19 78 ASP A N 1
ATOM 592 C CA . ASP A 1 78 ? -16.062 -30.281 -6.742 1 98.19 78 ASP A CA 1
ATOM 593 C C . ASP A 1 78 ? -15.531 -31.531 -6.062 1 98.19 78 ASP A C 1
ATOM 595 O O . ASP A 1 78 ? -16.312 -32.344 -5.547 1 98.19 78 ASP A O 1
ATOM 599 N N . GLU A 1 79 ? -14.234 -31.688 -6.121 1 98.38 79 GLU A N 1
ATOM 600 C CA . GLU A 1 79 ? -13.602 -32.875 -5.547 1 98.38 79 GLU A CA 1
ATOM 601 C C . GLU A 1 79 ? -13.812 -32.938 -4.035 1 98.38 79 GLU A C 1
ATOM 603 O O . GLU A 1 79 ? -14.031 -34 -3.473 1 98.38 79 GLU A O 1
ATOM 608 N N . ILE A 1 80 ? -13.758 -31.812 -3.354 1 98.38 80 ILE A N 1
ATOM 609 C CA . ILE A 1 80 ? -13.93 -31.734 -1.906 1 98.38 80 ILE A CA 1
ATOM 610 C C . ILE A 1 80 ? -15.375 -32.094 -1.541 1 98.38 80 ILE A C 1
ATOM 612 O O . ILE A 1 80 ? -15.617 -32.844 -0.604 1 98.38 80 ILE A O 1
ATOM 616 N N . ASN A 1 81 ? -16.328 -31.516 -2.236 1 98 81 ASN A N 1
ATOM 617 C CA . ASN A 1 81 ? -17.75 -31.75 -1.949 1 98 81 ASN A CA 1
ATOM 618 C C . ASN A 1 81 ? -18.141 -33.188 -2.209 1 98 81 ASN A C 1
ATOM 620 O O . ASN A 1 81 ? -19.125 -33.688 -1.657 1 98 81 ASN A O 1
ATOM 624 N N . LYS A 1 82 ? -17.375 -33.906 -3.023 1 97.12 82 LYS A N 1
ATOM 625 C CA . LYS A 1 82 ? -17.625 -35.312 -3.324 1 97.12 82 LYS A CA 1
ATOM 626 C C . LYS A 1 82 ? -16.969 -36.219 -2.299 1 97.12 82 LYS A C 1
ATOM 628 O O . LYS A 1 82 ? -17.328 -37.406 -2.17 1 97.12 82 LYS A O 1
ATOM 633 N N . ASP A 1 83 ? -15.969 -35.719 -1.627 1 96.12 83 ASP A N 1
ATOM 634 C CA . ASP A 1 83 ? -15.18 -36.5 -0.682 1 96.12 83 ASP A CA 1
ATOM 635 C C . ASP A 1 83 ? -15.828 -36.5 0.701 1 96.12 83 ASP A C 1
ATOM 637 O O . ASP A 1 83 ? -15.805 -35.5 1.405 1 96.12 83 ASP A O 1
ATOM 641 N N . PRO A 1 84 ? -16.328 -37.594 1.175 1 93.31 84 PRO A N 1
ATOM 642 C CA . PRO A 1 84 ? -17 -37.625 2.475 1 93.31 84 PRO A CA 1
ATOM 643 C C . PRO A 1 84 ? -16.031 -37.531 3.648 1 93.31 84 PRO A C 1
ATOM 645 O O . PRO A 1 84 ? -16.453 -37.312 4.785 1 93.31 84 PRO A O 1
ATOM 648 N N . SER A 1 85 ? -14.789 -37.625 3.375 1 94.5 85 SER A N 1
ATOM 649 C CA . SER A 1 85 ? -13.805 -37.594 4.453 1 94.5 85 SER A CA 1
ATOM 650 C C . SER A 1 85 ? -13.539 -36.125 4.879 1 94.5 85 SER A C 1
ATOM 652 O O . SER A 1 85 ? -13.031 -35.906 5.977 1 94.5 85 SER A O 1
ATOM 654 N N . ILE A 1 86 ? -13.852 -35.188 4.02 1 95.88 86 ILE A N 1
ATOM 655 C CA . ILE A 1 86 ? -13.641 -33.781 4.312 1 95.88 86 ILE A CA 1
ATOM 656 C C . ILE A 1 86 ? -14.984 -33.094 4.457 1 95.88 86 ILE A C 1
ATOM 658 O O . ILE A 1 86 ? -15.742 -32.969 3.49 1 95.88 86 ILE A O 1
ATOM 662 N N . LEU A 1 87 ? -15.258 -32.531 5.629 1 94.88 87 LEU A N 1
ATOM 663 C CA . LEU A 1 87 ? -16.469 -31.766 5.922 1 94.88 87 LEU A CA 1
ATOM 664 C C . LEU A 1 87 ? -17.719 -32.594 5.59 1 94.88 87 LEU A C 1
ATOM 666 O O . LEU A 1 87 ? -18.531 -32.188 4.766 1 94.88 87 LEU A O 1
ATOM 670 N N . PRO A 1 88 ? -17.766 -33.75 6.297 1 92.31 88 PRO A N 1
ATOM 671 C CA . PRO A 1 88 ? -18.953 -34.562 6.02 1 92.31 88 PRO A CA 1
ATOM 672 C C . PRO A 1 88 ? -20.25 -33.844 6.352 1 92.31 88 PRO A C 1
ATOM 674 O O . PRO A 1 88 ? -20.406 -33.312 7.453 1 92.31 88 PRO A O 1
ATOM 677 N N . GLY A 1 89 ? -21.172 -33.781 5.375 1 91.31 89 GLY A N 1
ATOM 678 C CA . GLY A 1 89 ? -22.484 -33.219 5.59 1 91.31 89 GLY A CA 1
ATOM 679 C C . GLY A 1 89 ? -22.516 -31.719 5.363 1 91.31 89 GLY A C 1
ATOM 680 O O . GLY A 1 89 ? -23.562 -31.078 5.523 1 91.31 89 GLY A O 1
ATOM 681 N N . VAL A 1 90 ? -21.375 -31.125 5.145 1 94.5 90 VAL A N 1
ATOM 682 C CA . VAL A 1 90 ? -21.281 -29.688 4.891 1 94.5 90 VAL A CA 1
ATOM 683 C C . VAL A 1 90 ? -20.812 -29.453 3.459 1 94.5 90 VAL A C 1
ATOM 685 O O . VAL A 1 90 ? -19.828 -30.047 3.016 1 94.5 90 VAL A O 1
ATOM 688 N N . THR A 1 91 ? -21.5 -28.625 2.721 1 96.31 91 THR A N 1
ATOM 689 C CA . THR A 1 91 ? -21.125 -28.312 1.344 1 96.31 91 THR A CA 1
ATOM 690 C C . THR A 1 91 ? -20.469 -26.953 1.25 1 96.31 91 THR A C 1
ATOM 692 O O . THR A 1 91 ? -20.875 -26 1.937 1 96.31 91 THR A O 1
ATOM 695 N N . LEU A 1 92 ? -19.453 -26.906 0.405 1 97.19 92 LEU A N 1
ATOM 696 C CA . LEU A 1 92 ? -18.766 -25.625 0.166 1 97.19 92 LEU A CA 1
ATOM 697 C C . LEU A 1 92 ? -19.266 -24.984 -1.119 1 97.19 92 LEU A C 1
ATOM 699 O O . LEU A 1 92 ? -19.328 -25.625 -2.166 1 97.19 92 LEU A O 1
ATOM 703 N N . GLY A 1 93 ? -19.734 -23.719 -1.022 1 97.06 93 GLY A N 1
ATOM 704 C CA . GLY A 1 93 ? -20.047 -22.891 -2.176 1 97.06 93 GLY A CA 1
ATOM 705 C C . GLY A 1 93 ? -18.922 -21.938 -2.555 1 97.06 93 GLY A C 1
ATOM 706 O O . GLY A 1 93 ? -17.812 -22.047 -2.027 1 97.06 93 GLY A O 1
ATOM 707 N N . ALA A 1 94 ? -19.203 -21.047 -3.564 1 97.06 94 ALA A N 1
ATOM 708 C CA . ALA A 1 94 ? -18.141 -20.156 -4.016 1 97.06 94 ALA A CA 1
ATOM 709 C C . ALA A 1 94 ? -18.719 -18.844 -4.535 1 97.06 94 ALA A C 1
ATOM 711 O O . ALA A 1 94 ? -19.844 -18.812 -5.031 1 97.06 94 ALA A O 1
ATOM 712 N N . HIS A 1 95 ? -18.062 -17.781 -4.309 1 95.88 95 HIS A N 1
ATOM 713 C CA . HIS A 1 95 ? -18.266 -16.469 -4.906 1 95.88 95 HIS A CA 1
ATOM 714 C C . HIS A 1 95 ? -16.984 -15.953 -5.543 1 95.88 95 HIS A C 1
ATOM 716 O O . HIS A 1 95 ? -16.125 -15.406 -4.855 1 95.88 95 HIS A O 1
ATOM 722 N N . ILE A 1 96 ? -16.906 -16.125 -6.883 1 97.81 96 ILE A N 1
ATOM 723 C CA . ILE A 1 96 ? -15.648 -15.844 -7.562 1 97.81 96 ILE A CA 1
ATOM 724 C C . ILE A 1 96 ? -15.773 -14.57 -8.391 1 97.81 96 ILE A C 1
ATOM 726 O O . ILE A 1 96 ? -16.75 -14.383 -9.117 1 97.81 96 ILE A O 1
ATOM 730 N N . LEU A 1 97 ? -14.781 -13.711 -8.25 1 97 97 LEU A N 1
ATOM 731 C CA . LEU A 1 97 ? -14.766 -12.414 -8.906 1 97 97 LEU A CA 1
ATOM 732 C C . LEU A 1 97 ? -13.508 -12.25 -9.758 1 97 97 LEU A C 1
ATOM 734 O O . LEU A 1 97 ? -12.492 -12.883 -9.492 1 97 97 LEU A O 1
ATOM 738 N N . ASP A 1 98 ? -13.625 -11.438 -10.789 1 97.44 98 ASP A N 1
ATOM 739 C CA . ASP A 1 98 ? -12.5 -11.062 -11.648 1 97.44 98 ASP A CA 1
ATOM 740 C C . ASP A 1 98 ? -11.758 -9.859 -11.078 1 97.44 98 ASP A C 1
ATOM 742 O O . ASP A 1 98 ? -12.367 -8.852 -10.727 1 97.44 98 ASP A O 1
ATOM 746 N N . THR A 1 99 ? -10.43 -9.984 -11.031 1 96.81 99 THR A N 1
ATOM 747 C CA . THR A 1 99 ? -9.641 -8.875 -10.508 1 96.81 99 THR A CA 1
ATOM 748 C C . THR A 1 99 ? -9.18 -7.965 -11.641 1 96.81 99 THR A C 1
ATOM 750 O O . THR A 1 99 ? -8.703 -6.852 -11.398 1 96.81 99 THR A O 1
ATOM 753 N N . CYS A 1 100 ? -9.242 -8.484 -12.859 1 94.75 100 CYS A N 1
ATOM 754 C CA . CYS A 1 100 ? -8.758 -7.781 -14.047 1 94.75 100 CYS A CA 1
ATOM 755 C C . CYS A 1 100 ? -7.297 -7.367 -13.875 1 94.75 100 CYS A C 1
ATOM 757 O O . CYS A 1 100 ? -6.875 -6.344 -14.414 1 94.75 100 CYS A O 1
ATOM 759 N N . SER A 1 101 ? -6.613 -8.039 -13 1 91.06 101 SER A N 1
ATOM 760 C CA . SER A 1 101 ? -5.184 -7.863 -12.781 1 91.06 101 SER A CA 1
ATOM 761 C C . SER A 1 101 ? -4.867 -6.441 -12.328 1 91.06 101 SER A C 1
ATOM 763 O O . SER A 1 101 ? -3.777 -5.93 -12.594 1 91.06 101 SER A O 1
ATOM 765 N N . LYS A 1 102 ? -5.805 -5.805 -11.773 1 89.31 102 LYS A N 1
ATOM 766 C CA . LYS A 1 102 ? -5.652 -4.438 -11.289 1 89.31 102 LYS A CA 1
ATOM 767 C C . LYS A 1 102 ? -6.023 -4.336 -9.812 1 89.31 102 LYS A C 1
ATOM 769 O O . LYS A 1 102 ? -7.102 -4.785 -9.406 1 89.31 102 LYS A O 1
ATOM 774 N N . ASP A 1 103 ? -5.184 -3.762 -9 1 90.44 103 ASP A N 1
ATOM 775 C CA . ASP A 1 103 ? -5.383 -3.719 -7.555 1 90.44 103 ASP A CA 1
ATOM 776 C C . ASP A 1 103 ? -6.609 -2.889 -7.191 1 90.44 103 ASP A C 1
ATOM 778 O O . ASP A 1 103 ? -7.418 -3.297 -6.355 1 90.44 103 ASP A O 1
ATOM 782 N N . THR A 1 104 ? -6.801 -1.73 -7.898 1 88.06 104 THR A N 1
ATOM 783 C CA . THR A 1 104 ? -7.918 -0.847 -7.586 1 88.06 104 THR A CA 1
ATOM 784 C C . THR A 1 104 ? -9.242 -1.509 -7.945 1 88.06 104 THR A C 1
ATOM 786 O O . THR A 1 104 ? -10.195 -1.482 -7.156 1 88.06 104 THR A O 1
ATOM 789 N N . TYR A 1 105 ? -9.289 -2.1 -9.102 1 91.19 105 TYR A N 1
ATOM 790 C CA . TYR A 1 105 ? -10.5 -2.773 -9.547 1 91.19 105 TYR A CA 1
ATOM 791 C C . TYR A 1 105 ? -10.82 -3.971 -8.656 1 91.19 105 TYR A C 1
ATOM 793 O O . TYR A 1 105 ? -11.977 -4.199 -8.297 1 91.19 105 TYR A O 1
ATOM 801 N N . ALA A 1 106 ? -9.789 -4.719 -8.344 1 94.75 106 ALA A N 1
ATOM 802 C CA . ALA A 1 106 ? -9.961 -5.887 -7.484 1 94.75 106 ALA A CA 1
ATOM 803 C C . ALA A 1 106 ? -10.547 -5.488 -6.133 1 94.75 106 ALA A C 1
ATOM 805 O O . ALA A 1 106 ? -11.383 -6.199 -5.578 1 94.75 106 ALA A O 1
ATOM 806 N N . LEU A 1 107 ? -10.016 -4.441 -5.598 1 92.12 107 LEU A N 1
ATOM 807 C CA . LEU A 1 107 ? -10.523 -3.941 -4.32 1 92.12 107 LEU A CA 1
ATOM 808 C C . LEU A 1 107 ? -12 -3.586 -4.426 1 92.12 107 LEU A C 1
ATOM 810 O O . LEU A 1 107 ? -12.789 -3.938 -3.545 1 92.12 107 LEU A O 1
ATOM 814 N N . GLU A 1 108 ? -12.359 -2.928 -5.477 1 88.19 108 GLU A N 1
ATOM 815 C CA . GLU A 1 108 ? -13.758 -2.57 -5.703 1 88.19 108 GLU A CA 1
ATOM 816 C C . GLU A 1 108 ? -14.633 -3.814 -5.789 1 88.19 108 GLU A C 1
ATOM 818 O O . GLU A 1 108 ? -15.719 -3.859 -5.199 1 88.19 108 GLU A O 1
ATOM 823 N N . GLN A 1 109 ? -14.164 -4.781 -6.488 1 90.62 109 GLN A N 1
ATOM 824 C CA . GLN A 1 109 ? -14.922 -6.027 -6.613 1 90.62 109 GLN A CA 1
ATOM 825 C C . GLN A 1 109 ? -15.055 -6.73 -5.266 1 90.62 109 GLN A C 1
ATOM 827 O O . GLN A 1 109 ? -16.109 -7.297 -4.953 1 90.62 109 GLN A O 1
ATOM 832 N N . SER A 1 110 ? -14.078 -6.645 -4.461 1 91.69 110 SER A N 1
ATOM 833 C CA . SER A 1 110 ? -14.016 -7.387 -3.205 1 91.69 110 SER A CA 1
ATOM 834 C C . SER A 1 110 ? -14.961 -6.793 -2.168 1 91.69 110 SER A C 1
ATOM 836 O O . SER A 1 110 ? -15.227 -7.414 -1.134 1 91.69 110 SER A O 1
ATOM 838 N N . LEU A 1 111 ? -15.461 -5.633 -2.449 1 84.31 111 LEU A N 1
ATOM 839 C CA . LEU A 1 111 ? -16.469 -5.062 -1.568 1 84.31 111 LEU A CA 1
ATOM 840 C C . LEU A 1 111 ? -17.703 -5.965 -1.496 1 84.31 111 LEU A C 1
ATOM 842 O O . LEU A 1 111 ? -18.406 -5.98 -0.484 1 84.31 111 LEU A O 1
ATOM 846 N N . ASP A 1 112 ? -17.844 -6.699 -2.508 1 83.75 112 ASP A N 1
ATOM 847 C CA . ASP A 1 112 ? -18.969 -7.625 -2.553 1 83.75 112 ASP A CA 1
ATOM 848 C C . ASP A 1 112 ? -18.844 -8.703 -1.478 1 83.75 112 ASP A C 1
ATOM 850 O O . ASP A 1 112 ? -19.844 -9.242 -1.004 1 83.75 112 ASP A O 1
ATOM 854 N N . PHE A 1 113 ? -17.609 -9.008 -1.129 1 87.31 113 PHE A N 1
ATOM 855 C CA . PHE A 1 113 ? -17.375 -10.023 -0.11 1 87.31 113 PHE A CA 1
ATOM 856 C C . PHE A 1 113 ? -17.828 -9.531 1.261 1 87.31 113 PHE A C 1
ATOM 858 O O . PHE A 1 113 ? -18.172 -10.336 2.131 1 87.31 113 PHE A O 1
ATOM 865 N N . VAL A 1 114 ? -17.766 -8.234 1.438 1 80.69 114 VAL A N 1
ATOM 866 C CA . VAL A 1 114 ? -17.953 -7.727 2.793 1 80.69 114 VAL A CA 1
ATOM 867 C C . VAL A 1 114 ? -19.328 -7.059 2.904 1 80.69 114 VAL A C 1
ATOM 869 O O . VAL A 1 114 ? -19.719 -6.617 3.986 1 80.69 114 VAL A O 1
ATOM 872 N N . ARG A 1 115 ? -19.938 -6.934 1.843 1 71.5 115 ARG A N 1
ATOM 873 C CA . ARG A 1 115 ? -21.25 -6.289 1.849 1 71.5 115 ARG A CA 1
ATOM 874 C C . ARG A 1 115 ? -22.188 -6.977 2.83 1 71.5 115 ARG A C 1
ATOM 876 O O . ARG A 1 115 ? -22.938 -6.309 3.553 1 71.5 115 ARG A O 1
ATOM 883 N N . ALA A 1 116 ? -22.078 -8.289 2.805 1 64.06 116 ALA A N 1
ATOM 884 C CA . ALA A 1 116 ? -22.938 -9.039 3.717 1 64.06 116 ALA A CA 1
ATOM 885 C C . ALA A 1 116 ? -22.625 -8.703 5.172 1 64.06 116 ALA A C 1
ATOM 887 O O . ALA A 1 116 ? -23.531 -8.602 6 1 64.06 116 ALA A O 1
ATOM 888 N N . SER A 1 117 ? -21.344 -8.531 5.477 1 61.81 117 SER A N 1
ATOM 889 C CA . SER A 1 117 ? -20.906 -8.219 6.836 1 61.81 117 SER A CA 1
ATOM 890 C C . SER A 1 117 ? -21.328 -6.809 7.242 1 61.81 117 SER A C 1
ATOM 892 O O . SER A 1 117 ? -21.547 -6.535 8.422 1 61.81 117 SER A O 1
ATOM 894 N N . LEU A 1 118 ? -21.375 -5.996 6.379 1 60.72 118 LEU A N 1
ATOM 895 C CA . LEU A 1 118 ? -21.703 -4.598 6.633 1 60.72 118 LEU A CA 1
ATOM 896 C C . LEU A 1 118 ? -23.203 -4.43 6.875 1 60.72 118 LEU A C 1
ATOM 898 O O . LEU A 1 118 ? -23.609 -3.582 7.672 1 60.72 118 LEU A O 1
ATOM 902 N N . THR A 1 119 ? -23.953 -5.227 6.262 1 55.88 119 THR A N 1
ATOM 903 C CA . THR A 1 119 ? -25.406 -5.184 6.449 1 55.88 119 THR A CA 1
ATOM 904 C C . THR A 1 119 ? -25.797 -5.789 7.793 1 55.88 119 THR A C 1
ATOM 906 O O . THR A 1 119 ? -26.781 -5.367 8.406 1 55.88 119 THR A O 1
ATOM 909 N N . ARG A 1 120 ? -25.031 -6.707 8.336 1 49.81 120 ARG A N 1
ATOM 910 C CA . ARG A 1 120 ? -25.344 -7.336 9.609 1 49.81 120 ARG A CA 1
ATOM 911 C C . ARG A 1 120 ? -25.062 -6.391 10.773 1 49.81 120 ARG A C 1
ATOM 913 O O . ARG A 1 120 ? -25.734 -6.445 11.805 1 49.81 120 ARG A O 1
ATOM 920 N N . VAL A 1 121 ? -24.031 -5.648 10.789 1 44.75 121 VAL A N 1
ATOM 921 C CA . VAL A 1 121 ? -23.656 -4.797 11.914 1 44.75 121 VAL A CA 1
ATOM 922 C C . VAL A 1 121 ? -24.766 -3.805 12.211 1 44.75 121 VAL A C 1
ATOM 924 O O . VAL A 1 121 ? -24.875 -3.297 13.336 1 44.75 121 VAL A O 1
ATOM 927 N N . ASP A 1 122 ? -25.469 -3.365 11.266 1 42.31 122 ASP A N 1
ATOM 928 C CA . ASP A 1 122 ? -26.547 -2.451 11.648 1 42.31 122 ASP A CA 1
ATOM 929 C C . ASP A 1 122 ? -27.703 -3.205 12.305 1 42.31 122 ASP A C 1
ATOM 931 O O . ASP A 1 122 ? -28.516 -3.82 11.609 1 42.31 122 ASP A O 1
ATOM 935 N N . GLY A 1 123 ? -27.406 -4.121 13.172 1 39.47 123 GLY A N 1
ATOM 936 C CA . GLY A 1 123 ? -28.453 -4.59 14.055 1 39.47 123 GLY A CA 1
ATOM 937 C C . GLY A 1 123 ? -29.688 -3.701 14.039 1 39.47 123 GLY A C 1
ATOM 938 O O . GLY A 1 123 ? -30.469 -3.711 14.992 1 39.47 123 GLY A O 1
ATOM 939 N N . SER A 1 124 ? -29.625 -2.562 13.492 1 40.12 124 SER A N 1
ATOM 940 C CA . SER A 1 124 ? -30.859 -1.819 13.688 1 40.12 124 SER A CA 1
ATOM 941 C C . SER A 1 124 ? -32.062 -2.605 13.18 1 40.12 124 SER A C 1
ATOM 943 O O . SER A 1 124 ? -32.188 -2.885 11.977 1 40.12 124 SER A O 1
ATOM 945 N N . GLU A 1 125 ? -32.469 -3.504 14.023 1 41.81 125 GLU A N 1
ATOM 946 C CA . GLU A 1 125 ? -33.812 -4.082 13.914 1 41.81 125 GLU A CA 1
ATOM 947 C C . GLU A 1 125 ? -34.781 -3.08 13.32 1 41.81 125 GLU A C 1
ATOM 949 O O . GLU A 1 125 ? -35 -1.995 13.875 1 41.81 125 GLU A O 1
ATOM 954 N N . HIS A 1 126 ? -34.688 -2.967 12.078 1 44.84 126 HIS A N 1
ATOM 955 C CA . HIS A 1 126 ? -35.75 -2.176 11.5 1 44.84 126 HIS A CA 1
ATOM 956 C C . HIS A 1 126 ? -37.125 -2.662 11.992 1 44.84 126 HIS A C 1
ATOM 958 O O . HIS A 1 126 ? -37.406 -3.855 11.922 1 44.84 126 HIS A O 1
ATOM 964 N N . ILE A 1 127 ? -37.5 -1.931 13.008 1 45.22 127 ILE A N 1
ATOM 965 C CA . ILE A 1 127 ? -38.812 -2.193 13.594 1 45.22 127 ILE A CA 1
ATOM 966 C C . ILE A 1 127 ? -39.906 -1.725 12.648 1 45.22 127 ILE A C 1
ATOM 968 O O . ILE A 1 127 ? -39.875 -0.592 12.156 1 45.22 127 ILE A O 1
ATOM 972 N N . CYS A 1 128 ? -40.469 -2.58 12.078 1 45.22 128 CYS A N 1
ATOM 973 C CA . CYS A 1 128 ? -41.656 -2.283 11.281 1 45.22 128 CYS A CA 1
ATOM 974 C C . CYS A 1 128 ? -42.688 -1.473 12.086 1 45.22 128 CYS A C 1
ATOM 976 O O . CYS A 1 128 ? -42.656 -1.512 13.32 1 45.22 128 CYS A O 1
ATOM 978 N N . PRO A 1 129 ? -43.281 -0.598 11.414 1 50.16 129 PRO A N 1
ATOM 979 C CA . PRO A 1 129 ? -44.312 0.153 12.164 1 50.16 129 PRO A CA 1
ATOM 980 C C . PRO A 1 129 ? -45.094 -0.727 13.133 1 50.16 129 PRO A C 1
ATOM 982 O O . PRO A 1 129 ? -45.531 -0.253 14.18 1 50.16 129 PRO A O 1
ATOM 985 N N . ASP A 1 130 ? -45.219 -1.949 12.742 1 47.69 130 ASP A N 1
ATOM 986 C CA . ASP A 1 130 ? -46 -2.795 13.648 1 47.69 130 ASP A CA 1
ATOM 987 C C . ASP A 1 130 ? -45.125 -3.357 14.766 1 47.69 130 ASP A C 1
ATOM 989 O O . ASP A 1 130 ? -45.594 -4.148 15.586 1 47.69 130 ASP A O 1
ATOM 993 N N . GLY A 1 131 ? -43.969 -2.896 14.867 1 48.81 131 GLY A N 1
ATOM 994 C CA . GLY A 1 131 ? -43.094 -3.318 15.961 1 48.81 131 GLY A CA 1
ATOM 995 C C . GLY A 1 131 ? -42.25 -4.527 15.617 1 48.81 131 GLY A C 1
ATOM 996 O O . GLY A 1 131 ? -41.438 -4.977 16.438 1 48.81 131 GLY A O 1
ATOM 997 N N . SER A 1 132 ? -42.688 -5.211 14.609 1 49.81 132 SER A N 1
ATOM 998 C CA . SER A 1 132 ? -41.969 -6.434 14.266 1 49.81 132 SER A CA 1
ATOM 999 C C . SER A 1 132 ? -40.656 -6.121 13.578 1 49.81 132 SER A C 1
ATOM 1001 O O . SER A 1 132 ? -40.438 -4.992 13.148 1 49.81 132 SER A O 1
ATOM 1003 N N . TYR A 1 133 ? -39.75 -6.992 13.781 1 49.12 133 TYR A N 1
ATOM 1004 C CA . TYR A 1 133 ? -38.406 -6.816 13.203 1 49.12 133 TYR A CA 1
ATOM 1005 C C . TYR A 1 133 ? -38.406 -7.148 11.711 1 49.12 133 TYR A C 1
ATOM 1007 O O . TYR A 1 133 ? -39.094 -8.078 11.281 1 49.12 133 TYR A O 1
ATOM 1015 N N . ALA A 1 134 ? -38.188 -6.324 10.812 1 48.75 134 ALA A N 1
ATOM 1016 C CA . ALA A 1 134 ? -38.125 -6.562 9.375 1 48.75 134 ALA A CA 1
ATOM 1017 C C . ALA A 1 134 ? -37.25 -7.758 9.047 1 48.75 134 ALA A C 1
ATOM 1019 O O . ALA A 1 134 ? -36.188 -7.957 9.672 1 48.75 134 ALA A O 1
ATOM 1020 N N . ILE A 1 135 ? -37.812 -8.93 8.508 1 45.19 135 ILE A N 1
ATOM 1021 C CA . ILE A 1 135 ? -37.094 -10.117 8.055 1 45.19 135 ILE A CA 1
ATOM 1022 C C . ILE A 1 135 ? -36.312 -9.797 6.785 1 45.19 135 ILE A C 1
ATOM 1024 O O . ILE A 1 135 ? -36.875 -9.234 5.836 1 45.19 135 ILE A O 1
ATOM 1028 N N . HIS A 1 136 ? -35.188 -9.406 6.75 1 45.97 136 HIS A N 1
ATOM 1029 C CA . HIS A 1 136 ? -34.438 -9.297 5.508 1 45.97 136 HIS A CA 1
ATOM 1030 C C . HIS A 1 136 ? -34.094 -10.68 4.949 1 45.97 136 HIS A C 1
ATOM 1032 O O . HIS A 1 136 ? -33.375 -11.445 5.586 1 45.97 136 HIS A O 1
ATOM 1038 N N . ASP A 1 137 ? -34.969 -11.266 4.176 1 43.72 137 ASP A N 1
ATOM 1039 C CA . ASP A 1 137 ? -34.781 -12.586 3.574 1 43.72 137 ASP A CA 1
ATOM 1040 C C . ASP A 1 137 ? -33.375 -12.75 3.016 1 43.72 137 ASP A C 1
ATOM 1042 O O . ASP A 1 137 ? -32.781 -13.828 3.1 1 43.72 137 ASP A O 1
ATOM 1046 N N . ASP A 1 138 ? -32.938 -11.914 1.967 1 44.84 138 ASP A N 1
ATOM 1047 C CA . ASP A 1 138 ? -31.812 -12.25 1.107 1 44.84 138 ASP A CA 1
ATOM 1048 C C . ASP A 1 138 ? -30.5 -11.758 1.713 1 44.84 138 ASP A C 1
ATOM 1050 O O . ASP A 1 138 ? -29.969 -10.711 1.312 1 44.84 138 ASP A O 1
ATOM 1054 N N . VAL A 1 139 ? -30.328 -11.977 2.904 1 48.53 139 VAL A N 1
ATOM 1055 C CA . VAL A 1 139 ? -29.031 -11.547 3.436 1 48.53 139 VAL A CA 1
ATOM 1056 C C . VAL A 1 139 ? -27.906 -12.242 2.676 1 48.53 139 VAL A C 1
ATOM 1058 O O . VAL A 1 139 ? -27.844 -13.469 2.631 1 48.53 139 VAL A O 1
ATOM 1061 N N . PRO A 1 140 ? -27.25 -11.562 1.832 1 55.12 140 PRO A N 1
ATOM 1062 C CA . PRO A 1 140 ? -26.094 -12.188 1.164 1 55.12 140 PRO A CA 1
ATOM 1063 C C . PRO A 1 140 ? -25.219 -12.984 2.123 1 55.12 140 PRO A C 1
ATOM 1065 O O . PRO A 1 140 ? -25.078 -12.617 3.293 1 55.12 140 PRO A O 1
ATOM 1068 N N . THR A 1 141 ? -25 -14.289 1.811 1 61.5 141 THR A N 1
ATOM 1069 C CA . THR A 1 141 ? -24.188 -15.211 2.609 1 61.5 141 THR A CA 1
ATOM 1070 C C . THR A 1 141 ? -22.797 -14.641 2.838 1 61.5 141 THR A C 1
ATOM 1072 O O . THR A 1 141 ? -22.141 -14.18 1.898 1 61.5 141 THR A O 1
ATOM 1075 N N . ALA A 1 142 ? -22.438 -14.477 4.004 1 79.69 142 ALA A N 1
ATOM 1076 C CA . ALA A 1 142 ? -21.141 -14 4.434 1 79.69 142 ALA A CA 1
ATOM 1077 C C . ALA A 1 142 ? -20.031 -14.93 3.969 1 79.69 142 ALA A C 1
ATOM 1079 O O . ALA A 1 142 ? -20.188 -16.156 3.982 1 79.69 142 ALA A O 1
ATOM 1080 N N . ILE A 1 143 ? -19.016 -14.477 3.355 1 91.69 143 ILE A N 1
ATOM 1081 C CA . ILE A 1 143 ? -17.859 -15.242 2.893 1 91.69 143 ILE A CA 1
ATOM 1082 C C . ILE A 1 143 ? -17.031 -15.719 4.09 1 91.69 143 ILE A C 1
ATOM 1084 O O . ILE A 1 143 ? -16.844 -14.969 5.051 1 91.69 143 ILE A O 1
ATOM 1088 N N . THR A 1 144 ? -16.641 -16.922 4.043 1 94.25 144 THR A N 1
ATOM 1089 C CA . THR A 1 144 ? -15.906 -17.531 5.148 1 94.25 144 THR A CA 1
ATOM 1090 C C . THR A 1 144 ? -14.406 -17.297 5 1 94.25 144 THR A C 1
ATOM 1092 O O . THR A 1 144 ? -13.688 -17.203 5.996 1 94.25 144 THR A O 1
ATOM 1095 N N . GLY A 1 145 ? -13.953 -17.234 3.889 1 97.06 145 GLY A N 1
ATOM 1096 C CA . GLY A 1 145 ? -12.57 -17.016 3.498 1 97.06 145 GLY A CA 1
ATOM 1097 C C . GLY A 1 145 ? -12.406 -16.734 2.018 1 97.06 145 GLY A C 1
ATOM 1098 O O . GLY A 1 145 ? -13.336 -16.953 1.231 1 97.06 145 GLY A O 1
ATOM 1099 N N . VAL A 1 146 ? -11.281 -16.234 1.722 1 98.25 146 VAL A N 1
ATOM 1100 C CA . VAL A 1 146 ? -11.078 -15.852 0.328 1 98.25 146 VAL A CA 1
ATOM 1101 C C . VAL A 1 146 ? -9.828 -16.531 -0.218 1 98.25 146 VAL A C 1
ATOM 1103 O O . VAL A 1 146 ? -8.789 -16.562 0.443 1 98.25 146 VAL A O 1
ATOM 1106 N N . ILE A 1 147 ? -9.969 -17.172 -1.346 1 98.81 147 ILE A N 1
ATOM 1107 C CA . ILE A 1 147 ? -8.844 -17.719 -2.096 1 98.81 147 ILE A CA 1
ATOM 1108 C C . ILE A 1 147 ? -8.352 -16.688 -3.115 1 98.81 147 ILE A C 1
ATOM 1110 O O . ILE A 1 147 ? -9.133 -16.219 -3.949 1 98.81 147 ILE A O 1
ATOM 1114 N N . GLY A 1 148 ? -7.078 -16.391 -3.064 1 97.31 148 GLY A N 1
ATOM 1115 C CA . GLY A 1 148 ? -6.52 -15.367 -3.93 1 97.31 148 GLY A CA 1
ATOM 1116 C C . GLY A 1 148 ? -5.91 -14.211 -3.162 1 97.31 148 GLY A C 1
ATOM 1117 O O . GLY A 1 148 ? -5.934 -14.195 -1.931 1 97.31 148 GLY A O 1
ATOM 1118 N N . GLY A 1 149 ? -5.402 -13.078 -3.773 1 94.94 149 GLY A N 1
ATOM 1119 C CA . GLY A 1 149 ? -5.305 -12.828 -5.203 1 94.94 149 GLY A CA 1
ATOM 1120 C C . GLY A 1 149 ? -4.062 -13.43 -5.832 1 94.94 149 GLY A C 1
ATOM 1121 O O . GLY A 1 149 ? -3.357 -14.219 -5.195 1 94.94 149 GLY A O 1
ATOM 1122 N N . SER A 1 150 ? -3.869 -13.156 -7.109 1 95.19 150 SER A N 1
ATOM 1123 C CA . SER A 1 150 ? -2.723 -13.648 -7.867 1 95.19 150 SER A CA 1
ATOM 1124 C C . SER A 1 150 ? -1.54 -12.695 -7.758 1 95.19 150 SER A C 1
ATOM 1126 O O . SER A 1 150 ? -0.456 -13.086 -7.324 1 95.19 150 SER A O 1
ATOM 1128 N N . TYR A 1 151 ? -1.794 -11.469 -8.008 1 93.25 151 TYR A N 1
ATOM 1129 C CA . TYR A 1 151 ? -0.746 -10.453 -7.953 1 93.25 151 TYR A CA 1
ATOM 1130 C C . TYR A 1 151 ? -0.6 -9.898 -6.543 1 93.25 151 TYR A C 1
ATOM 1132 O O . TYR A 1 151 ? -1.595 -9.688 -5.848 1 93.25 151 TYR A O 1
ATOM 1140 N N . SER A 1 152 ? 0.612 -9.641 -6.141 1 94.44 152 SER A N 1
ATOM 1141 C CA . SER A 1 152 ? 0.899 -9.156 -4.797 1 94.44 152 SER A CA 1
ATOM 1142 C C . SER A 1 152 ? 0.18 -7.84 -4.523 1 94.44 152 SER A C 1
ATOM 1144 O O . SER A 1 152 ? -0.348 -7.629 -3.428 1 94.44 152 SER A O 1
ATOM 1146 N N . ASP A 1 153 ? 0.154 -6.957 -5.523 1 91.31 153 ASP A N 1
ATOM 1147 C CA . ASP A 1 153 ? -0.508 -5.668 -5.352 1 91.31 153 ASP A CA 1
ATOM 1148 C C . ASP A 1 153 ? -1.991 -5.852 -5.039 1 91.31 153 ASP A C 1
ATOM 1150 O O . ASP A 1 153 ? -2.549 -5.133 -4.203 1 91.31 153 ASP A O 1
ATOM 1154 N N . VAL A 1 154 ? -2.6 -6.824 -5.699 1 94.81 154 VAL A N 1
ATOM 1155 C CA . VAL A 1 154 ? -4.012 -7.121 -5.477 1 94.81 154 VAL A CA 1
ATOM 1156 C C . VAL A 1 154 ? -4.203 -7.707 -4.082 1 94.81 154 VAL A C 1
ATOM 1158 O O . VAL A 1 154 ? -5.09 -7.285 -3.338 1 94.81 154 VAL A O 1
ATOM 1161 N N . SER A 1 155 ? -3.334 -8.633 -3.73 1 97.31 155 SER A N 1
ATOM 1162 C CA . SER A 1 155 ? -3.451 -9.32 -2.451 1 97.31 155 SER A CA 1
ATOM 1163 C C . SER A 1 155 ? -3.285 -8.352 -1.284 1 97.31 155 SER A C 1
ATOM 1165 O O . SER A 1 155 ? -3.967 -8.477 -0.265 1 97.31 155 SER A O 1
ATOM 1167 N N . ILE A 1 156 ? -2.416 -7.418 -1.424 1 93.94 156 ILE A N 1
ATOM 1168 C CA . ILE A 1 156 ? -2.148 -6.445 -0.369 1 93.94 156 ILE A CA 1
ATOM 1169 C C . ILE A 1 156 ? -3.391 -5.59 -0.129 1 93.94 156 ILE A C 1
ATOM 1171 O O . ILE A 1 156 ? -3.814 -5.406 1.015 1 93.94 156 ILE A O 1
ATOM 1175 N N . GLN A 1 157 ? -3.963 -5.086 -1.2 1 92.44 157 GLN A N 1
ATOM 1176 C CA . GLN A 1 157 ? -5.141 -4.238 -1.075 1 92.44 157 GLN A CA 1
ATOM 1177 C C . GLN A 1 157 ? -6.32 -5.012 -0.495 1 92.44 157 GLN A C 1
ATOM 1179 O O . GLN A 1 157 ? -7.012 -4.523 0.4 1 92.44 157 GLN A O 1
ATOM 1184 N N . VAL A 1 158 ? -6.512 -6.176 -0.944 1 95.06 158 VAL A N 1
ATOM 1185 C CA . VAL A 1 158 ? -7.656 -6.977 -0.527 1 95.06 158 VAL A CA 1
ATOM 1186 C C . VAL A 1 158 ? -7.465 -7.441 0.915 1 95.06 158 VAL A C 1
ATOM 1188 O O . VAL A 1 158 ? -8.422 -7.484 1.691 1 95.06 158 VAL A O 1
ATOM 1191 N N . ALA A 1 159 ? -6.254 -7.797 1.264 1 96.44 159 ALA A N 1
ATOM 1192 C CA . ALA A 1 159 ? -5.961 -8.234 2.625 1 96.44 159 ALA A CA 1
ATOM 1193 C C . ALA A 1 159 ? -6.285 -7.145 3.637 1 96.44 159 ALA A C 1
ATOM 1195 O O . ALA A 1 159 ? -6.793 -7.426 4.727 1 96.44 159 ALA A O 1
ATOM 1196 N N . ASN A 1 160 ? -5.984 -5.949 3.293 1 91.06 160 ASN A N 1
ATOM 1197 C CA . ASN A 1 160 ? -6.277 -4.82 4.168 1 91.06 160 ASN A CA 1
ATOM 1198 C C . ASN A 1 160 ? -7.781 -4.645 4.375 1 91.06 160 ASN A C 1
ATOM 1200 O O . ASN A 1 160 ? -8.227 -4.32 5.48 1 91.06 160 ASN A O 1
ATOM 1204 N N . LEU A 1 161 ? -8.531 -4.863 3.355 1 89.31 161 LEU A N 1
ATOM 1205 C CA . LEU A 1 161 ? -9.984 -4.762 3.449 1 89.31 161 LEU A CA 1
ATOM 1206 C C . LEU A 1 161 ? -10.555 -5.91 4.27 1 89.31 161 LEU A C 1
ATOM 1208 O O . LEU A 1 161 ? -11.367 -5.691 5.172 1 89.31 161 LEU A O 1
ATOM 1212 N N . LEU A 1 162 ? -10.078 -7.098 3.988 1 93.38 162 LEU A N 1
ATOM 1213 C CA . LEU A 1 162 ? -10.648 -8.289 4.609 1 93.38 162 LEU A CA 1
ATOM 1214 C C . LEU A 1 162 ? -10.336 -8.328 6.102 1 93.38 162 LEU A C 1
ATOM 1216 O O . LEU A 1 162 ? -11.141 -8.828 6.895 1 93.38 162 LEU A O 1
ATOM 1220 N N . ARG A 1 163 ? -9.211 -7.848 6.434 1 91.88 163 ARG A N 1
ATOM 1221 C CA . ARG A 1 163 ? -8.828 -7.836 7.84 1 91.88 163 ARG A CA 1
ATOM 1222 C C . ARG A 1 163 ? -9.828 -7.059 8.68 1 91.88 163 ARG A C 1
ATOM 1224 O O . ARG A 1 163 ? -10.094 -7.418 9.828 1 91.88 163 ARG A O 1
ATOM 1231 N N . LEU A 1 164 ? -10.414 -6.027 8.102 1 84.75 164 LEU A N 1
ATOM 1232 C CA . LEU A 1 164 ? -11.383 -5.199 8.812 1 84.75 164 LEU A CA 1
ATOM 1233 C C . LEU A 1 164 ? -12.594 -6.02 9.234 1 84.75 164 LEU A C 1
ATOM 1235 O O . LEU A 1 164 ? -13.266 -5.688 10.211 1 84.75 164 LEU A O 1
ATOM 1239 N N . PHE A 1 165 ? -12.805 -7.102 8.562 1 85.75 165 PHE A N 1
ATOM 1240 C CA . PHE A 1 165 ? -13.961 -7.945 8.836 1 85.75 165 PHE A CA 1
ATOM 1241 C C . PHE A 1 165 ? -13.523 -9.32 9.328 1 85.75 165 PHE A C 1
ATOM 1243 O O . PHE A 1 165 ? -14.32 -10.258 9.359 1 85.75 165 PHE A O 1
ATOM 1250 N N . GLN A 1 166 ? -12.242 -9.461 9.578 1 91.31 166 GLN A N 1
ATOM 1251 C CA . GLN A 1 166 ? -11.625 -10.664 10.117 1 91.31 166 GLN A CA 1
ATOM 1252 C C . GLN A 1 166 ? -11.875 -11.867 9.211 1 91.31 166 GLN A C 1
ATOM 1254 O O . GLN A 1 166 ? -12.25 -12.938 9.68 1 91.31 166 GLN A O 1
ATOM 1259 N N . ILE A 1 167 ? -11.812 -11.68 7.918 1 94.81 167 ILE A N 1
ATOM 1260 C CA . ILE A 1 167 ? -11.969 -12.742 6.93 1 94.81 167 ILE A CA 1
ATOM 1261 C C . ILE A 1 167 ? -10.594 -13.219 6.473 1 94.81 167 ILE A C 1
ATOM 1263 O O . ILE A 1 167 ? -9.812 -12.445 5.906 1 94.81 167 ILE A O 1
ATOM 1267 N N . PRO A 1 168 ? -10.289 -14.461 6.664 1 97.69 168 PRO A N 1
ATOM 1268 C CA . PRO A 1 168 ? -8.977 -14.977 6.238 1 97.69 168 PRO A CA 1
ATOM 1269 C C . PRO A 1 168 ? -8.836 -15.039 4.719 1 97.69 168 PRO A C 1
ATOM 1271 O O . PRO A 1 168 ? -9.82 -15.297 4.016 1 97.69 168 PRO A O 1
ATOM 1274 N N . GLN A 1 169 ? -7.648 -14.828 4.246 1 98.44 169 GLN A N 1
ATOM 1275 C CA . GLN A 1 169 ? -7.297 -14.852 2.832 1 98.44 169 GLN A CA 1
ATOM 1276 C C . GLN A 1 169 ? -6.102 -15.773 2.578 1 98.44 169 GLN A C 1
ATOM 1278 O O . GLN A 1 169 ? -5.102 -15.711 3.297 1 98.44 169 GLN A O 1
ATOM 1283 N N . VAL A 1 170 ? -6.219 -16.688 1.635 1 98.81 170 VAL A N 1
ATOM 1284 C CA . VAL A 1 170 ? -5.109 -17.562 1.242 1 98.81 170 VAL A CA 1
ATOM 1285 C C . VAL A 1 170 ? -4.762 -17.312 -0.226 1 98.81 170 VAL A C 1
ATOM 1287 O O . VAL A 1 170 ? -5.531 -17.688 -1.119 1 98.81 170 VAL A O 1
ATOM 1290 N N . SER A 1 171 ? -3.611 -16.719 -0.436 1 98.62 171 SER A N 1
ATOM 1291 C CA . SER A 1 171 ? -3.164 -16.5 -1.807 1 98.62 171 SER A CA 1
ATOM 1292 C C . SER A 1 171 ? -2.43 -17.719 -2.352 1 98.62 171 SER A C 1
ATOM 1294 O O . SER A 1 171 ? -1.742 -18.422 -1.607 1 98.62 171 SER A O 1
ATOM 1296 N N . TYR A 1 172 ? -2.557 -17.938 -3.643 1 98.38 172 TYR A N 1
ATOM 1297 C CA . TYR A 1 172 ? -1.915 -19.078 -4.293 1 98.38 172 TYR A CA 1
ATOM 1298 C C . TYR A 1 172 ? -0.72 -18.625 -5.125 1 98.38 172 TYR A C 1
ATOM 1300 O O . TYR A 1 172 ? -0.031 -19.453 -5.73 1 98.38 172 TYR A O 1
ATOM 1308 N N . ALA A 1 173 ? -0.475 -17.266 -5.07 1 97.06 173 ALA A N 1
ATOM 1309 C CA . ALA A 1 173 ? 0.529 -16.859 -6.055 1 97.06 173 ALA A CA 1
ATOM 1310 C C . ALA A 1 173 ? 1.282 -15.617 -5.598 1 97.06 173 ALA A C 1
ATOM 1312 O O . ALA A 1 173 ? 2.346 -15.297 -6.133 1 97.06 173 ALA A O 1
ATOM 1313 N N . SER A 1 174 ? 0.84 -14.867 -4.621 1 96.19 174 SER A N 1
ATOM 1314 C CA . SER A 1 174 ? 1.479 -13.617 -4.215 1 96.19 174 SER A CA 1
ATOM 1315 C C . SER A 1 174 ? 2.76 -13.883 -3.43 1 96.19 174 SER A C 1
ATOM 1317 O O . SER A 1 174 ? 2.713 -14.398 -2.311 1 96.19 174 SER A O 1
ATOM 1319 N N . THR A 1 175 ? 3.854 -13.375 -3.938 1 95.62 175 THR A N 1
ATOM 1320 C CA . THR A 1 175 ? 5.129 -13.789 -3.361 1 95.62 175 THR A CA 1
ATOM 1321 C C . THR A 1 175 ? 5.797 -12.617 -2.639 1 95.62 175 THR A C 1
ATOM 1323 O O . THR A 1 175 ? 6.871 -12.773 -2.053 1 95.62 175 THR A O 1
ATOM 1326 N N . SER A 1 176 ? 5.207 -11.469 -2.551 1 93.81 176 SER A N 1
ATOM 1327 C CA . SER A 1 176 ? 5.836 -10.305 -1.93 1 93.81 176 SER A CA 1
ATOM 1328 C C . SER A 1 176 ? 6.215 -10.594 -0.48 1 93.81 176 SER A C 1
ATOM 1330 O O . SER A 1 176 ? 5.418 -11.148 0.276 1 93.81 176 SER A O 1
ATOM 1332 N N . ALA A 1 177 ? 7.359 -10.164 -0.11 1 91.19 177 ALA A N 1
ATOM 1333 C CA . ALA A 1 177 ? 7.852 -10.391 1.245 1 91.19 177 ALA A CA 1
ATOM 1334 C C . ALA A 1 177 ? 7.039 -9.602 2.266 1 91.19 177 ALA A C 1
ATOM 1336 O O . ALA A 1 177 ? 6.941 -9.992 3.432 1 91.19 177 ALA A O 1
ATOM 1337 N N . LYS A 1 178 ? 6.414 -8.555 1.846 1 89.81 178 LYS A N 1
ATOM 1338 C CA . LYS A 1 178 ? 5.648 -7.688 2.738 1 89.81 178 LYS A CA 1
ATOM 1339 C C . LYS A 1 178 ? 4.457 -8.43 3.336 1 89.81 178 LYS A C 1
ATOM 1341 O O . LYS A 1 178 ? 4.043 -8.148 4.461 1 89.81 178 LYS A O 1
ATOM 1346 N N . LEU A 1 179 ? 3.938 -9.398 2.66 1 95.44 179 LEU A N 1
ATOM 1347 C CA . LEU A 1 179 ? 2.715 -10.094 3.051 1 95.44 179 LEU A CA 1
ATOM 1348 C C . LEU A 1 179 ? 2.973 -11.031 4.223 1 95.44 179 LEU A C 1
ATOM 1350 O O . LEU A 1 179 ? 2.031 -11.531 4.848 1 95.44 179 LEU A O 1
ATOM 1354 N N . SER A 1 180 ? 4.254 -11.203 4.598 1 93.75 180 SER A N 1
ATOM 1355 C CA . SER A 1 180 ? 4.617 -12.047 5.734 1 93.75 180 SER A CA 1
ATOM 1356 C C . SER A 1 180 ? 4.527 -11.273 7.043 1 93.75 180 SER A C 1
ATOM 1358 O O . SER A 1 180 ? 4.598 -11.859 8.125 1 93.75 180 SER A O 1
ATOM 1360 N N . ASP A 1 181 ? 4.34 -9.984 6.957 1 89.94 181 ASP A N 1
ATOM 1361 C CA . ASP A 1 181 ? 4.254 -9.148 8.148 1 89.94 181 ASP A CA 1
ATOM 1362 C C . ASP A 1 181 ? 2.9 -9.305 8.836 1 89.94 181 ASP A C 1
ATOM 1364 O O . ASP A 1 181 ? 1.896 -8.758 8.375 1 89.94 181 ASP A O 1
ATOM 1368 N N . LYS A 1 182 ? 2.83 -9.906 9.984 1 90.81 182 LYS A N 1
ATOM 1369 C CA . LYS A 1 182 ? 1.572 -10.227 10.656 1 90.81 182 LYS A CA 1
ATOM 1370 C C . LYS A 1 182 ? 1.058 -9.023 11.453 1 90.81 182 LYS A C 1
ATOM 1372 O O . LYS A 1 182 ? -0.106 -9 11.859 1 90.81 182 LYS A O 1
ATOM 1377 N N . SER A 1 183 ? 1.837 -8.008 11.586 1 83.5 183 SER A N 1
ATOM 1378 C CA . SER A 1 183 ? 1.355 -6.789 12.227 1 83.5 183 SER A CA 1
ATOM 1379 C C . SER A 1 183 ? 0.45 -5.996 11.289 1 83.5 183 SER A C 1
ATOM 1381 O O . SER A 1 183 ? -0.366 -5.191 11.742 1 83.5 183 SER A O 1
ATOM 1383 N N . ARG A 1 184 ? 0.609 -6.328 10.031 1 86.69 184 ARG A N 1
ATOM 1384 C CA . ARG A 1 184 ? -0.19 -5.617 9.031 1 86.69 184 ARG A CA 1
ATOM 1385 C C . ARG A 1 184 ? -1.205 -6.547 8.383 1 86.69 184 ARG A C 1
ATOM 1387 O O . ARG A 1 184 ? -2.355 -6.168 8.164 1 86.69 184 ARG A O 1
ATOM 1394 N N . TYR A 1 185 ? -0.692 -7.711 8.086 1 93.56 185 TYR A N 1
ATOM 1395 C CA . TYR A 1 185 ? -1.528 -8.664 7.371 1 93.56 185 TYR A CA 1
ATOM 1396 C C . TYR A 1 185 ? -1.833 -9.883 8.234 1 93.56 185 TYR A C 1
ATOM 1398 O O . TYR A 1 185 ? -1.451 -11.008 7.891 1 93.56 185 TYR A O 1
ATOM 1406 N N . ASP A 1 186 ? -2.652 -9.75 9.266 1 92.94 186 ASP A N 1
ATOM 1407 C CA . ASP A 1 186 ? -2.807 -10.727 10.344 1 92.94 186 ASP A CA 1
ATOM 1408 C C . ASP A 1 186 ? -3.865 -11.766 9.992 1 92.94 186 ASP A C 1
ATOM 1410 O O . ASP A 1 186 ? -4.121 -12.688 10.773 1 92.94 186 ASP A O 1
ATOM 1414 N N . TYR A 1 187 ? -4.531 -11.75 8.828 1 97.19 187 TYR A N 1
ATOM 1415 C CA . TYR A 1 187 ? -5.473 -12.773 8.391 1 97.19 187 TYR A CA 1
ATOM 1416 C C . TYR A 1 187 ? -5.082 -13.32 7.023 1 97.19 187 TYR A C 1
ATOM 1418 O O . TYR A 1 187 ? -5.918 -13.883 6.312 1 97.19 187 TYR A O 1
ATOM 1426 N N . PHE A 1 188 ? -3.789 -13.07 6.656 1 98.12 188 PHE A N 1
ATOM 1427 C CA . PHE A 1 188 ? -3.309 -13.461 5.34 1 98.12 188 PHE A CA 1
ATOM 1428 C C . PHE A 1 188 ? -2.439 -14.711 5.426 1 98.12 188 PHE A C 1
ATOM 1430 O O . PHE A 1 188 ? -1.612 -14.836 6.332 1 98.12 188 PHE A O 1
ATOM 1437 N N . ALA A 1 189 ? -2.641 -15.648 4.523 1 98.56 189 ALA A N 1
ATOM 1438 C CA . ALA A 1 189 ? -1.772 -16.797 4.297 1 98.56 189 ALA A CA 1
ATOM 1439 C C . ALA A 1 189 ? -1.543 -17.031 2.807 1 98.56 189 ALA A C 1
ATOM 1441 O O . ALA A 1 189 ? -2.215 -16.422 1.969 1 98.56 189 ALA A O 1
ATOM 1442 N N . ARG A 1 190 ? -0.54 -17.844 2.496 1 98.25 190 ARG A N 1
ATOM 1443 C CA . ARG A 1 190 ? -0.26 -18.172 1.1 1 98.25 190 ARG A CA 1
ATOM 1444 C C . ARG A 1 190 ? 0.374 -19.547 0.972 1 98.25 190 ARG A C 1
ATOM 1446 O O . ARG A 1 190 ? 1.063 -20 1.885 1 98.25 190 ARG A O 1
ATOM 1453 N N . THR A 1 191 ? 0.135 -20.141 -0.18 1 97.81 191 THR A N 1
ATOM 1454 C CA . THR A 1 191 ? 0.663 -21.484 -0.392 1 97.81 191 THR A CA 1
ATOM 1455 C C . THR A 1 191 ? 2.029 -21.422 -1.069 1 97.81 191 THR A C 1
ATOM 1457 O O . THR A 1 191 ? 2.729 -22.438 -1.155 1 97.81 191 THR A O 1
ATOM 1460 N N . VAL A 1 192 ? 2.416 -20.234 -1.54 1 96.31 192 VAL A N 1
ATOM 1461 C CA . VAL A 1 192 ? 3.717 -20.047 -2.176 1 96.31 192 VAL A CA 1
ATOM 1462 C C . VAL A 1 192 ? 4.703 -19.453 -1.171 1 96.31 192 VAL A C 1
ATOM 1464 O O . VAL A 1 192 ? 4.297 -18.797 -0.206 1 96.31 192 VAL A O 1
ATOM 1467 N N . PRO A 1 193 ? 5.98 -19.656 -1.354 1 94.56 193 PRO A N 1
ATOM 1468 C CA . PRO A 1 193 ? 6.969 -19.031 -0.476 1 94.56 193 PRO A CA 1
ATOM 1469 C C . PRO A 1 193 ? 7.188 -17.547 -0.794 1 94.56 193 PRO A C 1
ATOM 1471 O O . PRO A 1 193 ? 6.918 -17.109 -1.916 1 94.56 193 PRO A O 1
ATOM 1474 N N . PRO A 1 194 ? 7.691 -16.781 0.17 1 94.62 194 PRO A N 1
ATOM 1475 C CA . PRO A 1 194 ? 7.969 -15.367 -0.077 1 94.62 194 PRO A CA 1
ATOM 1476 C C . PRO A 1 194 ? 9.211 -15.156 -0.941 1 94.62 194 PRO A C 1
ATOM 1478 O O . PRO A 1 194 ? 10.047 -16.047 -1.062 1 94.62 194 PRO A O 1
ATOM 1481 N N . ASP A 1 195 ? 9.359 -13.953 -1.464 1 93.75 195 ASP A N 1
ATOM 1482 C CA . ASP A 1 195 ? 10.406 -13.57 -2.41 1 93.75 195 ASP A CA 1
ATOM 1483 C C . ASP A 1 195 ? 11.773 -13.508 -1.729 1 93.75 195 ASP A C 1
ATOM 1485 O O . ASP A 1 195 ? 12.805 -13.492 -2.4 1 93.75 195 ASP A O 1
ATOM 1489 N N . PHE A 1 196 ? 11.773 -13.555 -0.481 1 90.69 196 PHE A N 1
ATOM 1490 C CA . PHE A 1 196 ? 13.062 -13.555 0.198 1 90.69 196 PHE A CA 1
ATOM 1491 C C . PHE A 1 196 ? 13.906 -14.75 -0.24 1 90.69 196 PHE A C 1
ATOM 1493 O O . PHE A 1 196 ? 15.109 -14.617 -0.459 1 90.69 196 PHE A O 1
ATOM 1500 N N . TYR A 1 197 ? 13.266 -15.828 -0.398 1 90.81 197 TYR A N 1
ATOM 1501 C CA . TYR A 1 197 ? 13.961 -17.047 -0.803 1 90.81 197 TYR A CA 1
ATOM 1502 C C . TYR A 1 197 ? 14.344 -16.984 -2.279 1 90.81 197 TYR A C 1
ATOM 1504 O O . TYR A 1 197 ? 15.398 -17.484 -2.674 1 90.81 197 TYR A O 1
ATOM 1512 N N . GLN A 1 198 ? 13.5 -16.406 -2.986 1 93.12 198 GLN A N 1
ATOM 1513 C CA . GLN A 1 198 ? 13.797 -16.234 -4.406 1 93.12 198 GLN A CA 1
ATOM 1514 C C . GLN A 1 198 ? 15.008 -15.328 -4.617 1 93.12 198 GLN A C 1
ATOM 1516 O O . GLN A 1 198 ? 15.859 -15.609 -5.465 1 93.12 198 GLN A O 1
ATOM 1521 N N . ALA A 1 199 ? 15.016 -14.266 -3.887 1 94.25 199 ALA A N 1
ATOM 1522 C CA . ALA A 1 199 ? 16.141 -13.328 -3.939 1 94.25 199 ALA A CA 1
ATOM 1523 C C . ALA A 1 199 ? 17.438 -14.016 -3.555 1 94.25 199 ALA A C 1
ATOM 1525 O O . ALA A 1 199 ? 18.484 -13.773 -4.168 1 94.25 199 ALA A O 1
ATOM 1526 N N . LYS A 1 200 ? 17.359 -14.828 -2.596 1 91.94 200 LYS A N 1
ATOM 1527 C CA . LYS A 1 200 ? 18.531 -15.586 -2.172 1 91.94 200 LYS A CA 1
ATOM 1528 C C . LYS A 1 200 ? 19.016 -16.531 -3.275 1 91.94 200 LYS A C 1
ATOM 1530 O O . LYS A 1 200 ? 20.203 -16.641 -3.531 1 91.94 200 LYS A O 1
ATOM 1535 N N . ALA A 1 201 ? 18.062 -17.172 -3.865 1 92.31 201 ALA A N 1
ATOM 1536 C CA . ALA A 1 201 ? 18.391 -18.078 -4.969 1 92.31 201 ALA A CA 1
ATOM 1537 C C . ALA A 1 201 ? 19.062 -17.312 -6.109 1 92.31 201 ALA A C 1
ATOM 1539 O O . ALA A 1 201 ? 20.047 -17.797 -6.691 1 92.31 201 ALA A O 1
ATOM 1540 N N . MET A 1 202 ? 18.594 -16.188 -6.43 1 95 202 MET A N 1
ATOM 1541 C CA . MET A 1 202 ? 19.156 -15.383 -7.512 1 95 202 MET A CA 1
ATOM 1542 C C . MET A 1 202 ? 20.594 -14.961 -7.188 1 95 202 MET A C 1
ATOM 1544 O O . MET A 1 202 ? 21.469 -15.016 -8.055 1 95 202 MET A O 1
ATOM 1548 N N . SER A 1 203 ? 20.781 -14.555 -5.984 1 94.12 203 SER A N 1
ATOM 1549 C CA . SER A 1 203 ? 22.125 -14.125 -5.586 1 94.12 203 SER A CA 1
ATOM 1550 C C . SER A 1 203 ? 23.109 -15.289 -5.605 1 94.12 203 SER A C 1
ATOM 1552 O O . SER A 1 203 ? 24.281 -15.117 -5.945 1 94.12 203 SER A O 1
ATOM 1554 N N . GLU A 1 204 ? 22.609 -16.453 -5.27 1 91.62 204 GLU A N 1
ATOM 1555 C CA . GLU A 1 204 ? 23.453 -17.641 -5.312 1 91.62 204 GLU A CA 1
ATOM 1556 C C . GLU A 1 204 ? 23.812 -18 -6.75 1 91.62 204 GLU A C 1
ATOM 1558 O O . GLU A 1 204 ? 24.922 -18.469 -7.008 1 91.62 204 GLU A O 1
ATOM 1563 N N . ILE A 1 205 ? 22.938 -17.812 -7.602 1 93.69 205 ILE A N 1
ATOM 1564 C CA . ILE A 1 205 ? 23.203 -18.047 -9.016 1 93.69 205 ILE A CA 1
ATOM 1565 C C . ILE A 1 205 ? 24.297 -17.109 -9.5 1 93.69 205 ILE A C 1
ATOM 1567 O O . ILE A 1 205 ? 25.234 -17.531 -10.195 1 93.69 205 ILE A O 1
ATOM 1571 N N . LEU A 1 206 ? 24.156 -15.859 -9.164 1 95.44 206 LEU A N 1
ATOM 1572 C CA . LEU A 1 206 ? 25.156 -14.883 -9.57 1 95.44 206 LEU A CA 1
ATOM 1573 C C . LEU A 1 206 ? 26.531 -15.227 -8.992 1 95.44 206 LEU A C 1
ATOM 1575 O O . LEU A 1 206 ? 27.547 -15.109 -9.672 1 95.44 206 LEU A O 1
ATOM 1579 N N . ARG A 1 207 ? 26.484 -15.625 -7.789 1 92.31 207 ARG A N 1
ATOM 1580 C CA . ARG A 1 207 ? 27.734 -16.031 -7.145 1 92.31 207 ARG A CA 1
ATOM 1581 C C . ARG A 1 207 ? 28.344 -17.234 -7.844 1 92.31 207 ARG A C 1
ATOM 1583 O O . ARG A 1 207 ? 29.562 -17.281 -8.047 1 92.31 207 ARG A O 1
ATOM 1590 N N . PHE A 1 208 ? 27.531 -18.172 -8.164 1 90.19 208 PHE A N 1
ATOM 1591 C CA . PHE A 1 208 ? 27.984 -19.391 -8.836 1 90.19 208 PHE A CA 1
ATOM 1592 C C . PHE A 1 208 ? 28.688 -19.047 -10.141 1 90.19 208 PHE A C 1
ATOM 1594 O O . PHE A 1 208 ? 29.719 -19.656 -10.461 1 90.19 208 PHE A O 1
ATOM 1601 N N . PHE A 1 209 ? 28.25 -18.062 -10.906 1 93.19 209 PHE A N 1
ATOM 1602 C CA . PHE A 1 209 ? 28.812 -17.688 -12.195 1 93.19 209 PHE A CA 1
ATOM 1603 C C . PHE A 1 209 ? 29.828 -16.562 -12.039 1 93.19 209 PHE A C 1
ATOM 1605 O O . PHE A 1 209 ? 30.375 -16.078 -13.031 1 93.19 209 PHE A O 1
ATOM 1612 N N . ASN A 1 210 ? 29.953 -16.094 -10.867 1 92.44 210 ASN A N 1
ATOM 1613 C CA . ASN A 1 210 ? 30.875 -15.016 -10.539 1 92.44 210 ASN A CA 1
ATOM 1614 C C . ASN A 1 210 ? 30.516 -13.711 -11.242 1 92.44 210 ASN A C 1
ATOM 1616 O O . ASN A 1 210 ? 31.375 -13.047 -11.82 1 92.44 210 ASN A O 1
ATOM 1620 N N . TRP A 1 211 ? 29.281 -13.57 -11.344 1 94.5 211 TRP A N 1
ATOM 1621 C CA . TRP A 1 211 ? 28.781 -12.297 -11.844 1 94.5 211 TRP A CA 1
ATOM 1622 C C . TRP A 1 211 ? 28.672 -11.273 -10.711 1 94.5 211 TRP A C 1
ATOM 1624 O O . TRP A 1 211 ? 27.672 -11.25 -9.984 1 94.5 211 TRP A O 1
ATOM 1634 N N . THR A 1 212 ? 29.562 -10.367 -10.555 1 91.69 212 THR A N 1
ATOM 1635 C CA . THR A 1 212 ? 29.656 -9.492 -9.391 1 91.69 212 THR A CA 1
ATOM 1636 C C . THR A 1 212 ? 29.188 -8.086 -9.727 1 91.69 212 THR A C 1
ATOM 1638 O O . THR A 1 212 ? 29.062 -7.238 -8.836 1 91.69 212 THR A O 1
ATOM 1641 N N . TYR A 1 213 ? 29.031 -7.816 -11.031 1 92.19 213 TYR A N 1
ATOM 1642 C CA . TYR A 1 213 ? 28.578 -6.508 -11.492 1 92.19 213 TYR A CA 1
ATOM 1643 C C . TYR A 1 213 ? 27.359 -6.641 -12.391 1 92.19 213 TYR A C 1
ATOM 1645 O O . TYR A 1 213 ? 27.469 -7.023 -13.555 1 92.19 213 TYR A O 1
ATOM 1653 N N . VAL A 1 214 ? 26.188 -6.266 -11.734 1 96.12 214 VAL A N 1
ATOM 1654 C CA . VAL A 1 214 ? 24.938 -6.559 -12.453 1 96.12 214 VAL A CA 1
ATOM 1655 C C . VAL A 1 214 ? 24.016 -5.348 -12.398 1 96.12 214 VAL A C 1
ATOM 1657 O O . VAL A 1 214 ? 24.234 -4.43 -11.602 1 96.12 214 VAL A O 1
ATOM 1660 N N . SER A 1 215 ? 23.062 -5.289 -13.336 1 95.62 215 SER A N 1
ATOM 1661 C CA . SER A 1 215 ? 22 -4.297 -13.312 1 95.62 215 SER A CA 1
ATOM 1662 C C . SER A 1 215 ? 20.656 -4.934 -12.93 1 95.62 215 SER A C 1
ATOM 1664 O O . SER A 1 215 ? 20.516 -6.16 -12.969 1 95.62 215 SER A O 1
ATOM 1666 N N . THR A 1 216 ? 19.734 -4.078 -12.398 1 96.31 216 THR A N 1
ATOM 1667 C CA . THR A 1 216 ? 18.453 -4.621 -11.977 1 96.31 216 THR A CA 1
ATOM 1668 C C . THR A 1 216 ? 17.297 -3.855 -12.633 1 96.31 216 THR A C 1
ATOM 1670 O O . THR A 1 216 ? 17.422 -2.664 -12.914 1 96.31 216 THR A O 1
ATOM 1673 N N . VAL A 1 217 ? 16.25 -4.578 -12.984 1 96.62 217 VAL A N 1
ATOM 1674 C CA . VAL A 1 217 ? 15 -3.992 -13.469 1 96.62 217 VAL A CA 1
ATOM 1675 C C . VAL A 1 217 ? 13.82 -4.551 -12.672 1 96.62 217 VAL A C 1
ATOM 1677 O O . VAL A 1 217 ? 13.719 -5.766 -12.469 1 96.62 217 VAL A O 1
ATOM 1680 N N . ALA A 1 218 ? 13.016 -3.65 -12.148 1 95.69 218 ALA A N 1
ATOM 1681 C CA . ALA A 1 218 ? 11.867 -4.074 -11.359 1 95.69 218 ALA A CA 1
ATOM 1682 C C . ALA A 1 218 ? 10.586 -3.418 -11.859 1 95.69 218 ALA A C 1
ATOM 1684 O O . ALA A 1 218 ? 10.594 -2.256 -12.273 1 95.69 218 ALA A O 1
ATOM 1685 N N . SER A 1 219 ? 9.484 -4.242 -11.852 1 93.06 219 SER A N 1
ATOM 1686 C CA . SER A 1 219 ? 8.172 -3.648 -12.086 1 93.06 219 SER A CA 1
ATOM 1687 C C . SER A 1 219 ? 7.73 -2.795 -10.898 1 93.06 219 SER A C 1
ATOM 1689 O O . SER A 1 219 ? 7.961 -3.16 -9.75 1 93.06 219 SER A O 1
ATOM 1691 N N . GLU A 1 220 ? 7.141 -1.661 -11.25 1 87.56 220 GLU A N 1
ATOM 1692 C CA . GLU A 1 220 ? 6.566 -0.845 -10.18 1 87.56 220 GLU A CA 1
ATOM 1693 C C . GLU A 1 220 ? 5.477 -1.604 -9.43 1 87.56 220 GLU A C 1
ATOM 1695 O O . GLU A 1 220 ? 4.68 -2.32 -10.047 1 87.56 220 GLU A O 1
ATOM 1700 N N . GLY A 1 221 ? 5.508 -1.424 -8.094 1 84.88 221 GLY A N 1
ATOM 1701 C CA . GLY A 1 221 ? 4.566 -2.139 -7.246 1 84.88 221 GLY A CA 1
ATOM 1702 C C . GLY A 1 221 ? 5.242 -2.965 -6.172 1 84.88 221 GLY A C 1
ATOM 1703 O O . GLY A 1 221 ? 6.465 -3.127 -6.18 1 84.88 221 GLY A O 1
ATOM 1704 N N . ASP A 1 222 ? 4.453 -3.533 -5.367 1 85.44 222 ASP A N 1
ATOM 1705 C CA . ASP A 1 222 ? 4.98 -4.227 -4.195 1 85.44 222 ASP A CA 1
ATOM 1706 C C . ASP A 1 222 ? 5.738 -5.488 -4.598 1 85.44 222 ASP A C 1
ATOM 1708 O O . ASP A 1 222 ? 6.711 -5.871 -3.941 1 85.44 222 ASP A O 1
ATOM 1712 N N . TYR A 1 223 ? 5.398 -6.102 -5.672 1 88.94 223 TYR A N 1
ATOM 1713 C CA . TYR A 1 223 ? 6.098 -7.301 -6.121 1 88.94 223 TYR A CA 1
ATOM 1714 C C . TYR A 1 223 ? 7.516 -6.969 -6.57 1 88.94 223 TYR A C 1
ATOM 1716 O O . TYR A 1 223 ? 8.484 -7.5 -6.02 1 88.94 223 TYR A O 1
ATOM 1724 N N . GLY A 1 224 ? 7.582 -6.109 -7.492 1 92.94 224 GLY A N 1
ATOM 1725 C CA . GLY A 1 224 ? 8.875 -5.793 -8.078 1 92.94 224 GLY A CA 1
ATOM 1726 C C . GLY A 1 224 ? 9.797 -5.062 -7.125 1 92.94 224 GLY A C 1
ATOM 1727 O O . GLY A 1 224 ? 10.961 -5.441 -6.969 1 92.94 224 GLY A O 1
ATOM 1728 N N . GLU A 1 225 ? 9.312 -4.105 -6.504 1 87.75 225 GLU A N 1
ATOM 1729 C CA . GLU A 1 225 ? 10.141 -3.244 -5.66 1 87.75 225 GLU A CA 1
ATOM 1730 C C . GLU A 1 225 ? 10.648 -3.996 -4.434 1 87.75 225 GLU A C 1
ATOM 1732 O O . GLU A 1 225 ? 11.828 -3.904 -4.09 1 87.75 225 GLU A O 1
ATOM 1737 N N . THR A 1 226 ? 9.773 -4.727 -3.844 1 88.75 226 THR A N 1
ATOM 1738 C CA . THR A 1 226 ? 10.211 -5.488 -2.678 1 88.75 226 THR A CA 1
ATOM 1739 C C . THR A 1 226 ? 11.117 -6.641 -3.094 1 88.75 226 THR A C 1
ATOM 1741 O O . THR A 1 226 ? 12.039 -7.004 -2.361 1 88.75 226 THR A O 1
ATOM 1744 N N . GLY A 1 227 ? 10.859 -7.184 -4.219 1 93.44 227 GLY A N 1
ATOM 1745 C CA . GLY A 1 227 ? 11.711 -8.25 -4.727 1 93.44 227 GLY A CA 1
ATOM 1746 C C . GLY A 1 227 ? 13.133 -7.805 -4.988 1 93.44 227 GLY A C 1
ATOM 1747 O O . GLY A 1 227 ? 14.086 -8.461 -4.562 1 93.44 227 GLY A O 1
ATOM 1748 N N . ILE A 1 228 ? 13.297 -6.707 -5.637 1 92.25 228 ILE A N 1
ATOM 1749 C CA . ILE A 1 228 ? 14.633 -6.215 -5.957 1 92.25 228 ILE A CA 1
ATOM 1750 C C . ILE A 1 228 ? 15.336 -5.754 -4.684 1 92.25 228 ILE A C 1
ATOM 1752 O O . ILE A 1 228 ? 16.547 -5.91 -4.547 1 92.25 228 ILE A O 1
ATOM 1756 N N . GLU A 1 229 ? 14.531 -5.188 -3.793 1 86.19 229 GLU A N 1
ATOM 1757 C CA . GLU A 1 229 ? 15.117 -4.793 -2.516 1 86.19 229 GLU A CA 1
ATOM 1758 C C . GLU A 1 229 ? 15.703 -6 -1.784 1 86.19 229 GLU A C 1
ATOM 1760 O O . GLU A 1 229 ? 16.797 -5.922 -1.233 1 86.19 229 GLU A O 1
ATOM 1765 N N . ALA A 1 230 ? 14.922 -7.055 -1.756 1 89.94 230 ALA A N 1
ATOM 1766 C CA . ALA A 1 230 ? 15.414 -8.281 -1.142 1 89.94 230 ALA A CA 1
ATOM 1767 C C . ALA A 1 230 ? 16.672 -8.789 -1.854 1 89.94 230 ALA A C 1
ATOM 1769 O O . ALA A 1 230 ? 17.625 -9.242 -1.211 1 89.94 230 ALA A O 1
ATOM 1770 N N . PHE A 1 231 ? 16.688 -8.648 -3.139 1 94.38 231 PHE A N 1
ATOM 1771 C CA . PHE A 1 231 ? 17.828 -9.07 -3.924 1 94.38 231 PHE A CA 1
ATOM 1772 C C . PHE A 1 231 ? 19.047 -8.203 -3.609 1 94.38 231 PHE A C 1
ATOM 1774 O O . PHE A 1 231 ? 20.156 -8.719 -3.453 1 94.38 231 PHE A O 1
ATOM 1781 N N . GLU A 1 232 ? 18.828 -6.945 -3.578 1 88.44 232 GLU A N 1
ATOM 1782 C CA . GLU A 1 232 ? 19.938 -6.027 -3.311 1 88.44 232 GLU A CA 1
ATOM 1783 C C . GLU A 1 232 ? 20.562 -6.301 -1.945 1 88.44 232 GLU A C 1
ATOM 1785 O O . GLU A 1 232 ? 21.766 -6.191 -1.781 1 88.44 232 GLU A O 1
ATOM 1790 N N . GLN A 1 233 ? 19.719 -6.598 -1.021 1 82.88 233 GLN A N 1
ATOM 1791 C CA . GLN A 1 233 ? 20.234 -6.945 0.301 1 82.88 233 GLN A CA 1
ATOM 1792 C C . GLN A 1 233 ? 21.094 -8.203 0.245 1 82.88 233 GLN A C 1
ATOM 1794 O O . GLN A 1 233 ? 22.188 -8.242 0.838 1 82.88 233 GLN A O 1
ATOM 1799 N N . GLU A 1 234 ? 20.609 -9.188 -0.466 1 89.44 234 GLU A N 1
ATOM 1800 C CA . GLU A 1 234 ? 21.375 -10.43 -0.63 1 89.44 234 GLU A CA 1
ATOM 1801 C C . GLU A 1 234 ? 22.641 -10.195 -1.448 1 89.44 234 GLU A C 1
ATOM 1803 O O . GLU A 1 234 ? 23.672 -10.812 -1.188 1 89.44 234 GLU A O 1
ATOM 1808 N N . ALA A 1 235 ? 22.516 -9.344 -2.426 1 90.38 235 ALA A N 1
ATOM 1809 C CA . ALA A 1 235 ? 23.656 -9.023 -3.281 1 90.38 235 ALA A CA 1
ATOM 1810 C C . ALA A 1 235 ? 24.766 -8.336 -2.49 1 90.38 235 ALA A C 1
ATOM 1812 O O . ALA A 1 235 ? 25.938 -8.648 -2.652 1 90.38 235 ALA A O 1
ATOM 1813 N N . ARG A 1 236 ? 24.344 -7.445 -1.707 1 81.62 236 ARG A N 1
ATOM 1814 C CA . ARG A 1 236 ? 25.312 -6.734 -0.873 1 81.62 236 ARG A CA 1
ATOM 1815 C C . ARG A 1 236 ? 26.047 -7.699 0.054 1 81.62 236 ARG A C 1
ATOM 1817 O O . ARG A 1 236 ? 27.266 -7.586 0.244 1 81.62 236 ARG A O 1
ATOM 1824 N N . ALA A 1 237 ? 25.328 -8.578 0.597 1 80.25 237 ALA A N 1
ATOM 1825 C CA . ALA A 1 237 ? 25.906 -9.57 1.508 1 80.25 237 ALA A CA 1
ATOM 1826 C C . ALA A 1 237 ? 26.906 -10.461 0.789 1 80.25 237 ALA A C 1
ATOM 1828 O O . ALA A 1 237 ? 27.797 -11.039 1.421 1 80.25 237 ALA A O 1
ATOM 1829 N N . ARG A 1 238 ? 26.844 -10.453 -0.563 1 86.25 238 ARG A N 1
ATOM 1830 C CA . ARG A 1 238 ? 27.703 -11.32 -1.356 1 86.25 238 ARG A CA 1
ATOM 1831 C C . ARG A 1 238 ? 28.672 -10.5 -2.211 1 86.25 238 ARG A C 1
ATOM 1833 O O . ARG A 1 238 ? 29.266 -11.016 -3.16 1 86.25 238 ARG A O 1
ATOM 1840 N N . ASN A 1 239 ? 28.766 -9.219 -1.91 1 81.06 239 ASN A N 1
ATOM 1841 C CA . ASN A 1 239 ? 29.656 -8.281 -2.57 1 81.06 239 ASN A CA 1
ATOM 1842 C C . ASN A 1 239 ? 29.375 -8.18 -4.062 1 81.06 239 ASN A C 1
ATOM 1844 O O . ASN A 1 239 ? 30.297 -8.18 -4.883 1 81.06 239 ASN A O 1
ATOM 1848 N N . ILE A 1 240 ? 28.156 -8.305 -4.391 1 90.69 240 ILE A N 1
ATOM 1849 C CA . ILE A 1 240 ? 27.719 -8.062 -5.758 1 90.69 240 ILE A CA 1
ATOM 1850 C C . ILE A 1 240 ? 27.297 -6.602 -5.914 1 90.69 240 ILE A C 1
ATOM 1852 O O . ILE A 1 240 ? 26.5 -6.09 -5.133 1 90.69 240 ILE A O 1
ATOM 1856 N N . CYS A 1 241 ? 27.844 -5.977 -6.863 1 85.5 241 CYS A N 1
ATOM 1857 C CA . CYS A 1 241 ? 27.594 -4.555 -7.07 1 85.5 241 CYS A CA 1
ATOM 1858 C C . CYS A 1 241 ? 26.484 -4.336 -8.094 1 85.5 241 CYS A C 1
ATOM 1860 O O . CYS A 1 241 ? 26.406 -5.051 -9.094 1 85.5 241 CYS A O 1
ATOM 1862 N N . ILE A 1 242 ? 25.672 -3.377 -7.785 1 87.88 242 ILE A N 1
ATOM 1863 C CA . ILE A 1 242 ? 24.594 -3.031 -8.695 1 87.88 242 ILE A CA 1
ATOM 1864 C C . ILE A 1 242 ? 24.984 -1.812 -9.523 1 87.88 242 ILE A C 1
ATOM 1866 O O . ILE A 1 242 ? 25.25 -0.738 -8.977 1 87.88 242 ILE A O 1
ATOM 1870 N N . ALA A 1 243 ? 25.016 -2.033 -10.836 1 87 243 ALA A N 1
ATOM 1871 C CA . ALA A 1 243 ? 25.422 -0.969 -11.75 1 87 243 ALA A CA 1
ATOM 1872 C C . ALA A 1 243 ? 24.312 0.066 -11.906 1 87 243 ALA A C 1
ATOM 1874 O O . ALA A 1 243 ? 24.547 1.264 -11.727 1 87 243 ALA A O 1
ATOM 1875 N N . THR A 1 244 ? 23.203 -0.394 -12.336 1 86.31 244 THR A N 1
ATOM 1876 C CA . THR A 1 244 ? 22.031 0.464 -12.492 1 86.31 244 THR A CA 1
ATOM 1877 C C . THR A 1 244 ? 20.766 -0.277 -12.086 1 86.31 244 THR A C 1
ATOM 1879 O O . THR A 1 244 ? 20.703 -1.506 -12.148 1 86.31 244 THR A O 1
ATOM 1882 N N . SER A 1 245 ? 19.891 0.529 -11.453 1 89.06 245 SER A N 1
ATOM 1883 C CA . SER A 1 245 ? 18.578 0.001 -11.07 1 89.06 245 SER A CA 1
ATOM 1884 C C . SER A 1 245 ? 17.453 0.775 -11.742 1 89.06 245 SER A C 1
ATOM 1886 O O . SER A 1 245 ? 17.266 1.964 -11.477 1 89.06 245 SER A O 1
ATOM 1888 N N . GLU A 1 246 ? 16.75 0.03 -12.656 1 91.12 246 GLU A N 1
ATOM 1889 C CA . GLU A 1 246 ? 15.672 0.673 -13.406 1 91.12 246 GLU A CA 1
ATOM 1890 C C . GLU A 1 246 ? 14.305 0.168 -12.953 1 91.12 246 GLU A C 1
ATOM 1892 O O . GLU A 1 246 ? 14.18 -0.962 -12.477 1 91.12 246 GLU A O 1
ATOM 1897 N N . LYS A 1 247 ? 13.367 1.061 -13.039 1 89 247 LYS A N 1
ATOM 1898 C CA . LYS A 1 247 ? 11.992 0.723 -12.68 1 89 247 LYS A CA 1
ATOM 1899 C C . LYS A 1 247 ? 11.055 0.891 -13.867 1 89 247 LYS A C 1
ATOM 1901 O O . LYS A 1 247 ? 11.164 1.86 -14.617 1 89 247 LYS A O 1
ATOM 1906 N N . VAL A 1 248 ? 10.227 -0.2 -14.039 1 91 248 VAL A N 1
ATOM 1907 C CA . VAL A 1 248 ? 9.195 -0.14 -15.078 1 91 248 VAL A CA 1
ATOM 1908 C C . VAL A 1 248 ? 7.875 0.303 -14.461 1 91 248 VAL A C 1
ATOM 1910 O O . VAL A 1 248 ? 7.344 -0.36 -13.562 1 91 248 VAL A O 1
ATOM 1913 N N . GLY A 1 249 ? 7.316 1.377 -14.953 1 82.56 249 GLY A N 1
ATOM 1914 C CA . GLY A 1 249 ? 6.105 1.957 -14.398 1 82.56 249 GLY A CA 1
ATOM 1915 C C . GLY A 1 249 ? 4.84 1.244 -14.844 1 82.56 249 GLY A C 1
ATOM 1916 O O . GLY A 1 249 ? 4.902 0.289 -15.617 1 82.56 249 GLY A O 1
ATOM 1917 N N . ARG A 1 250 ? 3.684 1.719 -14.305 1 75.62 250 ARG A N 1
ATOM 1918 C CA . ARG A 1 250 ? 2.381 1.118 -14.578 1 75.62 250 ARG A CA 1
ATOM 1919 C C . ARG A 1 250 ? 1.923 1.416 -16 1 75.62 250 ARG A C 1
ATOM 1921 O O . ARG A 1 250 ? 1.25 0.594 -16.625 1 75.62 250 ARG A O 1
ATOM 1928 N N . SER A 1 251 ? 2.273 2.605 -16.406 1 75.81 251 SER A N 1
ATOM 1929 C CA . SER A 1 251 ? 1.881 2.996 -17.766 1 75.81 251 SER A CA 1
ATOM 1930 C C . SER A 1 251 ? 3.1 3.191 -18.656 1 75.81 251 SER A C 1
ATOM 1932 O O . SER A 1 251 ? 3.676 4.281 -18.703 1 75.81 251 SER A O 1
ATOM 1934 N N . MET A 1 252 ? 3.508 2.102 -19.234 1 81.44 252 MET A N 1
ATOM 1935 C CA . MET A 1 252 ? 4.68 2.139 -20.109 1 81.44 252 MET A CA 1
ATOM 1936 C C . MET A 1 252 ? 4.281 1.971 -21.562 1 81.44 252 MET A C 1
ATOM 1938 O O . MET A 1 252 ? 3.27 1.337 -21.875 1 81.44 252 MET A O 1
ATOM 1942 N N . ASN A 1 253 ? 4.953 2.693 -22.391 1 84.56 253 ASN A N 1
ATOM 1943 C CA . ASN A 1 253 ? 4.828 2.518 -23.828 1 84.56 253 ASN A CA 1
ATOM 1944 C C . ASN A 1 253 ? 6.129 2.006 -24.453 1 84.56 253 ASN A C 1
ATOM 1946 O O . ASN A 1 253 ? 7.082 1.703 -23.734 1 84.56 253 ASN A O 1
ATOM 1950 N N . LYS A 1 254 ? 6.094 1.786 -25.75 1 89.12 254 LYS A N 1
ATOM 1951 C CA . LYS A 1 254 ? 7.246 1.241 -26.469 1 89.12 254 LYS A CA 1
ATOM 1952 C C . LYS A 1 254 ? 8.484 2.113 -26.266 1 89.12 254 LYS A C 1
ATOM 1954 O O . LYS A 1 254 ? 9.57 1.604 -26.016 1 89.12 254 LYS A O 1
ATOM 1959 N N . LYS A 1 255 ? 8.242 3.355 -26.266 1 91.06 255 LYS A N 1
ATOM 1960 C CA . LYS A 1 255 ? 9.359 4.293 -26.156 1 91.06 255 LYS A CA 1
ATOM 1961 C C . LYS A 1 255 ? 9.977 4.238 -24.75 1 91.06 255 LYS A C 1
ATOM 1963 O O . LYS A 1 255 ? 11.195 4.32 -24.609 1 91.06 255 LYS A O 1
ATOM 1968 N N . THR A 1 256 ? 9.156 4.082 -23.797 1 91.62 256 THR A N 1
ATOM 1969 C CA . THR A 1 256 ? 9.656 4.078 -22.422 1 91.62 256 THR A CA 1
ATOM 1970 C C . THR A 1 256 ? 10.398 2.783 -22.125 1 91.62 256 THR A C 1
ATOM 1972 O O . THR A 1 256 ? 11.367 2.779 -21.359 1 91.62 256 THR A O 1
ATOM 1975 N N . PHE A 1 257 ? 9.984 1.721 -22.703 1 95.25 257 PHE A N 1
ATOM 1976 C CA . PHE A 1 257 ? 10.719 0.47 -22.562 1 95.25 257 PHE A CA 1
ATOM 1977 C C . PHE A 1 257 ? 12.078 0.558 -23.234 1 95.25 257 PHE A C 1
ATOM 1979 O O . PHE A 1 257 ? 13.07 0.049 -22.719 1 95.25 257 PHE A O 1
ATOM 1986 N N . ASP A 1 258 ? 12.062 1.191 -24.391 1 95.75 258 ASP A N 1
ATOM 1987 C CA . ASP A 1 258 ? 13.344 1.431 -25.047 1 95.75 258 ASP A CA 1
ATOM 1988 C C . ASP A 1 258 ? 14.273 2.252 -24.172 1 95.75 258 ASP A C 1
ATOM 1990 O O . ASP A 1 258 ? 15.484 2.023 -24.156 1 95.75 258 ASP A O 1
ATOM 1994 N N . GLY A 1 259 ? 13.672 3.164 -23.5 1 93.25 259 GLY A N 1
ATOM 1995 C CA . GLY A 1 259 ? 14.438 3.988 -22.578 1 93.25 259 GLY A CA 1
ATOM 1996 C C . GLY A 1 259 ? 15.109 3.188 -21.484 1 93.25 259 GLY A C 1
ATOM 1997 O O . GLY A 1 259 ? 16.234 3.48 -21.094 1 93.25 259 GLY A O 1
ATOM 1998 N N . VAL A 1 260 ? 14.422 2.205 -20.984 1 95.25 260 VAL A N 1
ATOM 1999 C CA . VAL A 1 260 ? 14.977 1.347 -19.953 1 95.25 260 VAL A CA 1
ATOM 2000 C C . VAL A 1 260 ? 16.188 0.586 -20.5 1 95.25 260 VAL A C 1
ATOM 2002 O O . VAL A 1 260 ? 17.219 0.493 -19.828 1 95.25 260 VAL A O 1
ATOM 2005 N N . ILE A 1 261 ? 16.094 0.063 -21.703 1 96.56 261 ILE A N 1
ATOM 2006 C CA . ILE A 1 261 ? 17.172 -0.684 -22.328 1 96.56 261 ILE A CA 1
ATOM 2007 C C . ILE A 1 261 ? 18.375 0.242 -22.562 1 96.56 261 ILE A C 1
ATOM 2009 O O . ILE A 1 261 ? 19.516 -0.142 -22.344 1 96.56 261 ILE A O 1
ATOM 2013 N N . LYS A 1 262 ? 18.047 1.427 -22.984 1 94.5 262 LYS A N 1
ATOM 2014 C CA . LYS A 1 262 ? 19.109 2.4 -23.219 1 94.5 262 LYS A CA 1
ATOM 2015 C C . LYS A 1 262 ? 19.828 2.764 -21.922 1 94.5 262 LYS A C 1
ATOM 2017 O O . LYS A 1 262 ? 21.031 2.975 -21.906 1 94.5 262 LYS A O 1
ATOM 2022 N N . ALA A 1 263 ? 19.062 2.844 -20.891 1 91.06 263 ALA A N 1
ATOM 2023 C CA . ALA A 1 263 ? 19.656 3.129 -19.578 1 91.06 263 ALA A CA 1
ATOM 2024 C C . ALA A 1 263 ? 20.609 2.01 -19.156 1 91.06 263 ALA A C 1
ATOM 2026 O O . ALA A 1 263 ? 21.656 2.268 -18.562 1 91.06 263 ALA A O 1
ATOM 2027 N N . LEU A 1 264 ? 20.266 0.81 -19.453 1 94.69 264 LEU A N 1
ATOM 2028 C CA . LEU A 1 264 ? 21.094 -0.342 -19.125 1 94.69 264 LEU A CA 1
ATOM 2029 C C . LEU A 1 264 ? 22.391 -0.323 -19.922 1 94.69 264 LEU A C 1
ATOM 2031 O O . LEU A 1 264 ? 23.438 -0.742 -19.438 1 94.69 264 LEU A O 1
ATOM 2035 N N . LEU A 1 265 ? 22.281 0.186 -21.094 1 93.94 265 LEU A N 1
ATOM 2036 C CA . LEU A 1 265 ? 23.422 0.2 -22.016 1 93.94 265 LEU A CA 1
ATOM 2037 C C . LEU A 1 265 ? 24.438 1.254 -21.594 1 93.94 265 LEU A C 1
ATOM 2039 O O . LEU A 1 265 ? 25.594 1.226 -22.031 1 93.94 265 LEU A O 1
ATOM 2043 N N . GLN A 1 266 ? 24 2.113 -20.75 1 87.75 266 GLN A N 1
ATOM 2044 C CA . GLN A 1 266 ? 24.922 3.143 -20.266 1 87.75 266 GLN A CA 1
ATOM 2045 C C . GLN A 1 266 ? 26.016 2.541 -19.391 1 87.75 266 GLN A C 1
ATOM 2047 O O . GLN A 1 266 ? 27.047 3.168 -19.172 1 87.75 266 GLN A O 1
ATOM 2052 N N . LYS A 1 267 ? 25.766 1.307 -18.906 1 87.25 267 LYS A N 1
ATOM 2053 C CA . LYS A 1 267 ? 26.75 0.548 -18.141 1 87.25 267 LYS A CA 1
ATOM 2054 C C . LYS A 1 267 ? 27.156 -0.723 -18.891 1 87.25 267 LYS A C 1
ATOM 2056 O O . LYS A 1 267 ? 26.734 -1.822 -18.516 1 87.25 267 LYS A O 1
ATOM 2061 N N . PRO A 1 268 ? 28.109 -0.577 -19.766 1 87.06 268 PRO A N 1
ATOM 2062 C CA . PRO A 1 268 ? 28.406 -1.691 -20.672 1 87.06 268 PRO A CA 1
ATOM 2063 C C . PRO A 1 268 ? 29.078 -2.861 -19.953 1 87.06 268 PRO A C 1
ATOM 2065 O O . PRO A 1 268 ? 29.016 -3.996 -20.438 1 87.06 268 PRO A O 1
ATOM 2068 N N . SER A 1 269 ? 29.672 -2.562 -18.844 1 87.5 269 SER A N 1
ATOM 2069 C CA . SER A 1 269 ? 30.359 -3.639 -18.141 1 87.5 269 SER A CA 1
ATOM 2070 C C . SER A 1 269 ? 29.375 -4.551 -17.406 1 87.5 269 SER A C 1
ATOM 2072 O O . SER A 1 269 ? 29.719 -5.672 -17.031 1 87.5 269 SER A O 1
ATOM 2074 N N . ALA A 1 270 ? 28.219 -4.043 -17.188 1 93.38 270 ALA A N 1
ATOM 2075 C CA . ALA A 1 270 ? 27.172 -4.836 -16.547 1 93.38 270 ALA A CA 1
ATOM 2076 C C . ALA A 1 270 ? 26.344 -5.578 -17.578 1 93.38 270 ALA A C 1
ATOM 2078 O O . ALA A 1 270 ? 25.266 -5.105 -17.984 1 93.38 270 ALA A O 1
ATOM 2079 N N . LYS A 1 271 ? 26.766 -6.746 -17.891 1 94.62 271 LYS A N 1
ATOM 2080 C CA . LYS A 1 271 ? 26.125 -7.508 -18.953 1 94.62 271 LYS A CA 1
ATOM 2081 C C . LYS A 1 271 ? 24.969 -8.344 -18.406 1 94.62 271 LYS A C 1
ATOM 2083 O O . LYS A 1 271 ? 24.109 -8.812 -19.172 1 94.62 271 LYS A O 1
ATOM 2088 N N . VAL A 1 272 ? 25 -8.586 -17.094 1 97.25 2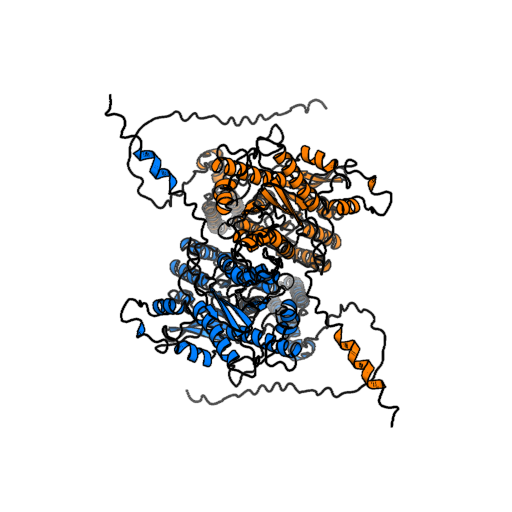72 VAL A N 1
ATOM 2089 C CA . VAL A 1 272 ? 23.953 -9.375 -16.453 1 97.25 272 VAL A CA 1
ATOM 2090 C C . VAL A 1 272 ? 22.859 -8.445 -15.906 1 97.25 272 VAL A C 1
ATOM 2092 O O . VAL A 1 272 ? 23.172 -7.457 -15.227 1 97.25 272 VAL A O 1
ATOM 2095 N N . VAL A 1 273 ? 21.594 -8.766 -16.25 1 98 273 VAL A N 1
ATOM 2096 C CA . VAL A 1 273 ? 20.469 -7.965 -15.781 1 98 273 VAL A CA 1
ATOM 2097 C C . VAL A 1 273 ? 19.516 -8.844 -14.977 1 98 273 VAL A C 1
ATOM 2099 O O . VAL A 1 273 ? 18.969 -9.828 -15.5 1 98 273 VAL A O 1
ATOM 2102 N N . VAL A 1 274 ? 19.328 -8.469 -13.734 1 97.88 274 VAL A N 1
ATOM 2103 C CA . VAL A 1 274 ? 18.406 -9.172 -12.859 1 97.88 274 VAL A CA 1
ATOM 2104 C C . VAL A 1 274 ? 17.016 -8.57 -12.992 1 97.88 274 VAL A C 1
ATOM 2106 O O . VAL A 1 274 ? 16.828 -7.363 -12.844 1 97.88 274 VAL A O 1
ATOM 2109 N N . LEU A 1 275 ? 16.047 -9.461 -13.227 1 97.75 275 LEU A N 1
ATOM 2110 C CA . LEU A 1 275 ? 14.695 -8.992 -13.484 1 97.75 275 LEU A CA 1
ATOM 2111 C C . LEU A 1 275 ? 13.742 -9.461 -12.391 1 97.75 275 LEU A C 1
ATOM 2113 O O . LEU A 1 275 ? 13.617 -10.664 -12.141 1 97.75 275 LEU A O 1
ATOM 2117 N N . PHE A 1 276 ? 13.141 -8.531 -11.703 1 96.44 276 PHE A N 1
ATOM 2118 C CA . PHE A 1 276 ? 11.961 -8.773 -10.875 1 96.44 276 PHE A CA 1
ATOM 2119 C C . PHE A 1 276 ? 10.742 -8.07 -11.461 1 96.44 276 PHE A C 1
ATOM 2121 O O . PHE A 1 276 ? 10.281 -7.055 -10.922 1 96.44 276 PHE A O 1
ATOM 2128 N N . THR A 1 277 ? 10.164 -8.68 -12.523 1 95.44 277 THR A N 1
ATOM 2129 C CA . THR A 1 277 ? 9.117 -8.039 -13.312 1 95.44 277 THR A CA 1
ATOM 2130 C C . THR A 1 277 ? 7.926 -8.977 -13.484 1 95.44 277 THR A C 1
ATOM 2132 O O . THR A 1 277 ? 8.07 -10.203 -13.398 1 95.44 277 THR A O 1
ATOM 2135 N N . ARG A 1 278 ? 6.828 -8.352 -13.68 1 90.69 278 ARG A N 1
ATOM 2136 C CA . ARG A 1 278 ? 5.672 -9.125 -14.125 1 90.69 278 ARG A CA 1
ATOM 2137 C C . ARG A 1 278 ? 5.906 -9.711 -15.516 1 90.69 278 ARG A C 1
ATOM 2139 O O . ARG A 1 278 ? 6.785 -9.25 -16.25 1 90.69 278 ARG A O 1
ATOM 2146 N N . SER A 1 279 ? 5.129 -10.664 -15.891 1 90.38 279 SER A N 1
ATOM 2147 C CA . SER A 1 279 ? 5.305 -11.359 -17.156 1 90.38 279 SER A CA 1
ATOM 2148 C C . SER A 1 279 ? 5.16 -10.406 -18.344 1 90.38 279 SER A C 1
ATOM 2150 O O . SER A 1 279 ? 5.957 -10.445 -19.281 1 90.38 279 SER A O 1
ATOM 2152 N N . GLU A 1 280 ? 4.211 -9.5 -18.234 1 87.5 280 GLU A N 1
ATOM 2153 C CA . GLU A 1 280 ? 3.943 -8.562 -19.312 1 87.5 280 GLU A CA 1
ATOM 2154 C C . GLU A 1 280 ? 5.102 -7.59 -19.5 1 87.5 280 GLU A C 1
ATOM 2156 O O . GLU A 1 280 ? 5.477 -7.27 -20.625 1 87.5 280 GLU A O 1
ATOM 2161 N N . ASP A 1 281 ? 5.617 -7.207 -18.406 1 92.69 281 ASP A N 1
ATOM 2162 C CA . ASP A 1 281 ? 6.738 -6.277 -18.453 1 92.69 281 ASP A CA 1
ATOM 2163 C C . ASP A 1 281 ? 7.992 -6.953 -19 1 92.69 281 ASP A C 1
ATOM 2165 O O . ASP A 1 281 ? 8.758 -6.344 -19.75 1 92.69 281 ASP A O 1
ATOM 2169 N N . ALA A 1 282 ? 8.18 -8.172 -18.609 1 95.75 282 ALA A N 1
ATOM 2170 C CA . ALA A 1 282 ? 9.328 -8.922 -19.109 1 95.75 282 ALA A CA 1
ATOM 2171 C C . ALA A 1 282 ? 9.234 -9.094 -20.625 1 95.75 282 ALA A C 1
ATOM 2173 O O . ALA A 1 282 ? 10.234 -8.953 -21.328 1 95.75 282 ALA A O 1
ATOM 2174 N N . ARG A 1 283 ? 8.094 -9.375 -21.078 1 94.5 283 ARG A N 1
ATOM 2175 C CA . ARG A 1 283 ? 7.863 -9.547 -22.516 1 94.5 283 ARG A CA 1
ATOM 2176 C C . ARG A 1 283 ? 8.195 -8.266 -23.281 1 94.5 283 ARG A C 1
ATOM 2178 O O . ARG A 1 283 ? 8.898 -8.312 -24.281 1 94.5 283 ARG A O 1
ATOM 2185 N N . GLU A 1 284 ? 7.715 -7.16 -22.781 1 94.38 284 GLU A N 1
ATOM 2186 C CA . GLU A 1 284 ? 7.941 -5.879 -23.453 1 94.38 284 GLU A CA 1
ATOM 2187 C C . GLU A 1 284 ? 9.414 -5.477 -23.391 1 94.38 284 GLU A C 1
ATOM 2189 O O . GLU A 1 284 ? 9.93 -4.84 -24.297 1 94.38 284 GLU A O 1
ATOM 2194 N N . LEU A 1 285 ? 10.039 -5.812 -22.297 1 96.69 285 LEU A N 1
ATOM 2195 C CA . LEU A 1 285 ? 11.461 -5.52 -22.141 1 96.69 285 LEU A CA 1
ATOM 2196 C C . LEU A 1 285 ? 12.289 -6.301 -23.172 1 96.69 285 LEU A C 1
ATOM 2198 O O . LEU A 1 285 ? 13.219 -5.758 -23.766 1 96.69 285 LEU A O 1
ATOM 2202 N N . LEU A 1 286 ? 11.984 -7.578 -23.359 1 97.56 286 LEU A N 1
ATOM 2203 C CA . LEU A 1 286 ? 12.68 -8.406 -24.344 1 97.56 286 LEU A CA 1
ATOM 2204 C C . LEU A 1 286 ? 12.43 -7.891 -25.766 1 97.56 286 LEU A C 1
ATOM 2206 O O . LEU A 1 286 ? 13.344 -7.859 -26.578 1 97.56 286 LEU A O 1
ATOM 2210 N N . ALA A 1 287 ? 11.203 -7.473 -26 1 96.88 287 ALA A N 1
ATOM 2211 C CA . ALA A 1 287 ? 10.883 -6.898 -27.297 1 96.88 287 ALA A CA 1
ATOM 2212 C C . ALA A 1 287 ? 11.688 -5.629 -27.562 1 96.88 287 ALA A C 1
ATOM 2214 O O . ALA A 1 287 ? 12.141 -5.383 -28.672 1 96.88 287 ALA A O 1
ATOM 2215 N N . ALA A 1 288 ? 11.812 -4.82 -26.531 1 97.56 288 ALA A N 1
ATOM 2216 C CA . ALA A 1 288 ? 12.594 -3.594 -26.641 1 97.56 288 ALA A CA 1
ATOM 2217 C C . ALA A 1 288 ? 14.062 -3.906 -26.922 1 97.56 288 ALA A C 1
ATOM 2219 O O . ALA A 1 288 ? 14.703 -3.244 -27.734 1 97.56 288 ALA A O 1
ATOM 2220 N N . ALA A 1 289 ? 14.57 -4.879 -26.219 1 97.56 289 ALA A N 1
ATOM 2221 C CA . ALA A 1 289 ? 15.961 -5.293 -26.422 1 97.56 289 ALA A CA 1
ATOM 2222 C C . ALA A 1 289 ? 16.172 -5.797 -27.844 1 97.56 289 ALA A C 1
ATOM 2224 O O . ALA A 1 289 ? 17.219 -5.555 -28.438 1 97.56 289 ALA A O 1
ATOM 2225 N N . GLN A 1 290 ? 15.188 -6.473 -28.344 1 96.88 290 GLN A N 1
ATOM 2226 C CA . GLN A 1 290 ? 15.266 -6.977 -29.703 1 96.88 290 GLN A CA 1
ATOM 2227 C C . GLN A 1 290 ? 15.242 -5.832 -30.719 1 96.88 290 GLN A C 1
ATOM 2229 O O . GLN A 1 290 ? 15.992 -5.844 -31.703 1 96.88 290 GLN A O 1
ATOM 2234 N N . ARG A 1 291 ? 14.422 -4.879 -30.469 1 96.31 291 ARG A N 1
ATOM 2235 C CA . ARG A 1 291 ? 14.312 -3.727 -31.359 1 96.31 291 ARG A CA 1
ATOM 2236 C C . ARG A 1 291 ? 15.625 -2.951 -31.422 1 96.31 291 ARG A C 1
ATOM 2238 O O . ARG A 1 291 ? 16.031 -2.473 -32.469 1 96.31 291 ARG A O 1
ATOM 2245 N N . ILE A 1 292 ? 16.234 -2.818 -30.297 1 95.62 292 ILE A N 1
ATOM 2246 C CA . ILE A 1 292 ? 17.469 -2.064 -30.203 1 95.62 292 ILE A CA 1
ATOM 2247 C C . ILE A 1 292 ? 18.641 -2.957 -30.594 1 95.62 292 ILE A C 1
ATOM 2249 O O . ILE A 1 292 ? 19.75 -2.467 -30.859 1 95.62 292 ILE A O 1
ATOM 2253 N N . ASN A 1 293 ? 18.453 -4.227 -30.703 1 93.56 293 ASN A N 1
ATOM 2254 C CA . ASN A 1 293 ? 19.438 -5.227 -31.109 1 93.56 293 ASN A CA 1
ATOM 2255 C C . ASN A 1 293 ? 20.578 -5.324 -30.109 1 93.56 293 ASN A C 1
ATOM 2257 O O . ASN A 1 293 ? 21.75 -5.207 -30.484 1 93.56 293 ASN A O 1
ATOM 2261 N N . VAL A 1 294 ? 20.188 -5.48 -28.828 1 94.44 294 VAL A N 1
ATOM 2262 C CA . VAL A 1 294 ? 21.172 -5.672 -27.766 1 94.44 294 VAL A CA 1
ATOM 2263 C C . VAL A 1 294 ? 20.891 -6.984 -27.047 1 94.44 294 VAL A C 1
ATOM 2265 O O . VAL A 1 294 ? 19.766 -7.48 -27.047 1 94.44 294 VAL A O 1
ATOM 2268 N N . SER A 1 295 ? 22 -7.527 -26.562 1 90.38 295 SER A N 1
ATOM 2269 C CA . SER A 1 295 ? 21.844 -8.789 -25.844 1 90.38 295 SER A CA 1
ATOM 2270 C C . SER A 1 295 ? 22.438 -8.703 -24.438 1 90.38 295 SER A C 1
ATOM 2272 O O . SER A 1 295 ? 23.516 -8.148 -24.25 1 90.38 295 SER A O 1
ATOM 2274 N N . PHE A 1 296 ? 21.672 -9.086 -23.469 1 96.25 296 PHE A N 1
ATOM 2275 C CA . PHE A 1 296 ? 22.062 -9.211 -22.078 1 96.25 296 PHE A CA 1
ATOM 2276 C C . PHE A 1 296 ? 21.922 -10.648 -21.594 1 96.25 296 PHE A C 1
ATOM 2278 O O . PHE A 1 296 ? 21.297 -11.477 -22.266 1 96.25 296 PHE A O 1
ATOM 2285 N N . THR A 1 297 ? 22.594 -10.977 -20.562 1 96.62 297 THR A N 1
ATOM 2286 C CA . THR A 1 297 ? 22.266 -12.195 -19.828 1 96.62 297 THR A CA 1
ATOM 2287 C C . THR A 1 297 ? 21.203 -11.906 -18.766 1 96.62 297 THR A C 1
ATOM 2289 O O . THR A 1 297 ? 21.469 -11.195 -17.797 1 96.62 297 THR A O 1
ATOM 2292 N N . TRP A 1 298 ? 20.109 -12.508 -18.969 1 97.88 298 TRP A N 1
ATOM 2293 C CA . TRP A 1 298 ? 18.969 -12.219 -18.094 1 97.88 298 TRP A CA 1
ATOM 2294 C C . TRP A 1 298 ? 18.875 -13.242 -16.969 1 97.88 298 TRP A C 1
ATOM 2296 O O . TRP A 1 298 ? 19.016 -14.445 -17.203 1 97.88 298 TRP A O 1
ATOM 2306 N N . VAL A 1 299 ? 18.734 -12.789 -15.758 1 97.56 299 VAL A N 1
ATOM 2307 C CA . VAL A 1 299 ? 18.344 -13.586 -14.602 1 97.56 299 VAL A CA 1
ATOM 2308 C C . VAL A 1 299 ? 16.984 -13.117 -14.078 1 97.56 299 VAL A C 1
ATOM 2310 O O . VAL A 1 299 ? 16.891 -12.055 -13.461 1 97.56 299 VAL A O 1
ATOM 2313 N N . ALA A 1 300 ? 15.969 -13.938 -14.281 1 97.81 300 ALA A N 1
ATOM 2314 C CA . ALA A 1 300 ? 14.609 -13.422 -14.094 1 97.81 300 ALA A CA 1
ATOM 2315 C C . ALA A 1 300 ? 13.875 -14.203 -13.008 1 97.81 300 ALA A C 1
ATOM 2317 O O . ALA A 1 300 ? 14.062 -15.414 -12.875 1 97.81 300 ALA A O 1
ATOM 2318 N N . SER A 1 301 ? 13.047 -13.469 -12.281 1 96.25 301 SER A N 1
ATOM 2319 C CA . SER A 1 301 ? 12.242 -14.023 -11.195 1 96.25 301 SER A CA 1
ATOM 2320 C C . SER A 1 301 ? 11.07 -14.828 -11.727 1 96.25 301 SER A C 1
ATOM 2322 O O . SER A 1 301 ? 10.969 -15.062 -12.938 1 96.25 301 SER A O 1
ATOM 2324 N N . ASP A 1 302 ? 10.203 -15.281 -10.852 1 93.88 302 ASP A N 1
ATOM 2325 C CA . ASP A 1 302 ? 9.086 -16.172 -11.156 1 93.88 302 ASP A CA 1
ATOM 2326 C C . ASP A 1 302 ? 8.062 -15.477 -12.055 1 93.88 302 ASP A C 1
ATOM 2328 O O . ASP A 1 302 ? 7.25 -16.141 -12.703 1 93.88 302 ASP A O 1
ATOM 2332 N N . GLY A 1 303 ? 8.102 -14.195 -12.148 1 92.25 303 GLY A N 1
ATOM 2333 C CA . GLY A 1 303 ? 7.234 -13.5 -13.094 1 92.25 303 GLY A CA 1
ATOM 2334 C C . GLY A 1 303 ? 7.457 -13.938 -14.531 1 92.25 303 GLY A C 1
ATOM 2335 O O . GLY A 1 303 ? 6.508 -14.023 -15.312 1 92.25 303 GLY A O 1
ATOM 2336 N N . TRP A 1 304 ? 8.703 -14.109 -14.875 1 94.31 304 TRP A N 1
ATOM 2337 C CA . TRP A 1 304 ? 9.078 -14.703 -16.156 1 94.31 304 TRP A CA 1
ATOM 2338 C C . TRP A 1 304 ? 8.906 -16.219 -16.125 1 94.31 304 TRP A C 1
ATOM 2340 O O . TRP A 1 304 ? 8.25 -16.781 -17.016 1 94.31 304 TRP A O 1
ATOM 2350 N N . GLY A 1 305 ? 9.43 -16.828 -15.203 1 91.81 305 GLY A N 1
ATOM 2351 C CA . GLY A 1 305 ? 9.328 -18.281 -15.086 1 91.81 305 GLY A CA 1
ATOM 2352 C C . GLY A 1 305 ? 9.727 -19.016 -16.344 1 91.81 305 GLY A C 1
ATOM 2353 O O . GLY A 1 305 ? 10.75 -18.688 -16.953 1 91.81 305 GLY A O 1
ATOM 2354 N N . ALA A 1 306 ? 9.008 -20.016 -16.641 1 91.38 306 ALA A N 1
ATOM 2355 C CA . ALA A 1 306 ? 9.211 -20.781 -17.875 1 91.3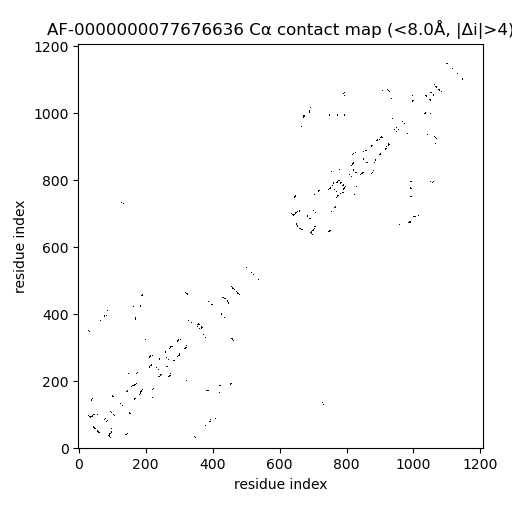8 306 ALA A CA 1
ATOM 2356 C C . ALA A 1 306 ? 8.062 -20.578 -18.844 1 91.38 306 ALA A C 1
ATOM 2358 O O . ALA A 1 306 ? 7.547 -21.531 -19.422 1 91.38 306 ALA A O 1
ATOM 2359 N N . LEU A 1 307 ? 7.703 -19.328 -18.938 1 88.5 307 LEU A N 1
ATOM 2360 C CA . LEU A 1 307 ? 6.543 -19 -19.766 1 88.5 307 LEU A CA 1
ATOM 2361 C C . LEU A 1 307 ? 6.957 -18.734 -21.219 1 88.5 307 LEU A C 1
ATOM 2363 O O . LEU A 1 307 ? 7.742 -17.828 -21.484 1 88.5 307 LEU A O 1
ATOM 2367 N N . GLU A 1 308 ? 6.305 -19.438 -22.094 1 87.62 308 GLU A N 1
ATOM 2368 C CA . GLU A 1 308 ? 6.594 -19.234 -23.516 1 87.62 308 GLU A CA 1
ATOM 2369 C C . GLU A 1 308 ? 6.066 -17.891 -24.016 1 87.62 308 GLU A C 1
ATOM 2371 O O . GLU A 1 308 ? 6.645 -17.281 -24.906 1 87.62 308 GLU A O 1
ATOM 2376 N N . SER A 1 309 ? 5.02 -17.469 -23.375 1 85.12 309 SER A N 1
ATOM 2377 C CA . SER A 1 309 ? 4.387 -16.219 -23.797 1 85.12 309 SER A CA 1
ATOM 2378 C C . SER A 1 309 ? 5.316 -15.031 -23.578 1 85.12 309 SER A C 1
ATOM 2380 O O . SER A 1 309 ? 5.207 -14.016 -24.266 1 85.12 309 SER A O 1
ATOM 2382 N N . VAL A 1 310 ? 6.219 -15.164 -22.656 1 92.19 310 VAL A N 1
ATOM 2383 C CA . VAL A 1 310 ? 7.117 -14.062 -22.328 1 92.19 310 VAL A CA 1
ATOM 2384 C C . VAL A 1 310 ? 8.18 -13.922 -23.422 1 92.19 310 VAL A C 1
ATOM 2386 O O . VAL A 1 310 ? 8.586 -12.812 -23.75 1 92.19 310 VAL A O 1
ATOM 2389 N N . VAL A 1 311 ? 8.57 -15 -24 1 95.31 311 VAL A N 1
ATOM 2390 C CA . VAL A 1 311 ? 9.703 -14.977 -24.922 1 95.31 311 VAL A CA 1
ATOM 2391 C C . VAL A 1 311 ? 9.195 -15.016 -26.375 1 95.31 311 VAL A C 1
ATOM 2393 O O . VAL A 1 311 ? 9.977 -14.859 -27.312 1 95.31 311 VAL A O 1
ATOM 2396 N N . ALA A 1 312 ? 7.906 -15.133 -26.562 1 91.88 312 ALA A N 1
ATOM 2397 C CA . ALA A 1 312 ? 7.336 -15.273 -27.906 1 91.88 312 ALA A CA 1
ATOM 2398 C C . ALA A 1 312 ? 7.707 -14.078 -28.781 1 91.88 312 ALA A C 1
ATOM 2400 O O . ALA A 1 312 ? 7.391 -12.93 -28.453 1 91.88 312 ALA A O 1
ATOM 2401 N N . GLY A 1 313 ? 8.43 -14.344 -29.859 1 92.81 313 GLY A N 1
ATOM 2402 C CA . GLY A 1 313 ? 8.828 -13.305 -30.797 1 92.81 313 GLY A CA 1
ATOM 2403 C C . GLY A 1 313 ? 10.18 -12.711 -30.469 1 92.81 313 GLY A C 1
ATOM 2404 O O . GLY A 1 313 ? 10.75 -11.977 -31.297 1 92.81 313 GLY A O 1
ATOM 2405 N N . SER A 1 314 ? 10.672 -12.953 -29.266 1 95.94 314 SER A N 1
ATOM 2406 C CA . SER A 1 314 ? 11.961 -12.398 -28.844 1 95.94 314 SER A CA 1
ATOM 2407 C C . SER A 1 314 ? 12.906 -13.492 -28.359 1 95.94 314 SER A C 1
ATOM 2409 O O . SER A 1 314 ? 13.672 -13.281 -27.422 1 95.94 314 SER A O 1
ATOM 2411 N N . GLU A 1 315 ? 12.828 -14.617 -28.953 1 95.56 315 GLU A N 1
ATOM 2412 C CA . GLU A 1 315 ? 13.57 -15.797 -28.516 1 95.56 315 GLU A CA 1
ATOM 2413 C C . GLU A 1 315 ? 15.07 -15.57 -28.594 1 95.56 315 GLU A C 1
ATOM 2415 O O . GLU A 1 315 ? 15.812 -15.945 -27.688 1 95.56 315 GLU A O 1
ATOM 2420 N N . PRO A 1 316 ? 15.539 -14.898 -29.656 1 94.25 316 PRO A N 1
ATOM 2421 C CA . PRO A 1 316 ? 16.984 -14.727 -29.766 1 94.25 316 PRO A CA 1
ATOM 2422 C C . PRO A 1 316 ? 17.578 -13.883 -28.641 1 94.25 316 PRO A C 1
ATOM 2424 O O . PRO A 1 316 ? 18.688 -14.156 -28.172 1 94.25 316 PRO A O 1
ATOM 2427 N N . VAL A 1 317 ? 16.859 -12.922 -28.203 1 96.06 317 VAL A N 1
ATOM 2428 C CA . VAL A 1 317 ? 17.359 -12.031 -27.156 1 96.06 317 VAL A CA 1
ATOM 2429 C C . VAL A 1 317 ? 17.25 -12.711 -25.797 1 96.06 317 VAL A C 1
ATOM 2431 O O . VAL A 1 317 ? 17.969 -12.367 -24.859 1 96.06 317 VAL A O 1
ATOM 2434 N N . ALA A 1 318 ? 16.344 -13.664 -25.672 1 97.31 318 ALA A N 1
ATOM 2435 C CA . ALA A 1 318 ? 16.109 -14.367 -24.406 1 97.31 318 ALA A CA 1
ATOM 2436 C C . ALA A 1 318 ? 17.062 -15.531 -24.25 1 97.31 318 ALA A C 1
ATOM 2438 O O . ALA A 1 318 ? 17.203 -16.078 -23.141 1 97.31 318 ALA A O 1
ATOM 2439 N N . GLU A 1 319 ? 17.797 -15.836 -25.328 1 95.06 319 GLU A N 1
ATOM 2440 C CA . GLU A 1 319 ? 18.688 -16.984 -25.281 1 95.06 319 GLU A CA 1
ATOM 2441 C C . GLU A 1 319 ? 19.75 -16.812 -24.203 1 95.06 319 GLU A C 1
ATOM 2443 O O . GLU A 1 319 ? 20.391 -15.766 -24.109 1 95.06 319 GLU A O 1
ATOM 2448 N N . GLY A 1 320 ? 19.891 -17.859 -23.344 1 94.19 320 GLY A N 1
ATOM 2449 C CA . GLY A 1 320 ? 20.875 -17.828 -22.281 1 94.19 320 GLY A CA 1
ATOM 2450 C C . GLY A 1 320 ? 20.312 -17.359 -20.953 1 94.19 320 GLY A C 1
ATOM 2451 O O . GLY A 1 320 ? 20.984 -17.438 -19.922 1 94.19 320 GLY A O 1
ATOM 2452 N N . ALA A 1 321 ? 19.062 -17 -20.969 1 97.06 321 ALA A N 1
ATOM 2453 C CA . ALA A 1 321 ? 18.438 -16.5 -19.75 1 97.06 321 ALA A CA 1
ATOM 2454 C C . ALA A 1 321 ? 18.344 -17.594 -18.703 1 97.06 321 ALA A C 1
ATOM 2456 O O . ALA A 1 321 ? 18.172 -18.781 -19.031 1 97.06 321 ALA A O 1
ATOM 2457 N N . ILE A 1 322 ? 18.547 -17.219 -17.469 1 96.12 322 ILE A N 1
ATOM 2458 C CA . ILE A 1 322 ? 18.312 -18.078 -16.312 1 96.12 322 ILE A CA 1
ATOM 2459 C C . ILE A 1 322 ? 17.078 -17.594 -15.562 1 96.12 322 ILE A C 1
ATOM 2461 O O . ILE A 1 322 ? 17.016 -16.453 -15.102 1 96.12 322 ILE A O 1
ATOM 2465 N N . THR A 1 323 ? 16.062 -18.422 -15.5 1 96.31 323 THR A N 1
ATOM 2466 C CA . THR A 1 323 ? 14.805 -18.016 -14.898 1 96.31 323 THR A CA 1
ATOM 2467 C C . THR A 1 323 ? 14.453 -18.922 -13.727 1 96.31 323 THR A C 1
ATOM 2469 O O . THR A 1 323 ? 14.938 -20.047 -13.641 1 96.31 323 THR A O 1
ATOM 2472 N N . ILE A 1 324 ? 13.742 -18.344 -12.797 1 94.75 324 ILE A N 1
ATOM 2473 C CA . ILE A 1 324 ? 13.344 -19.062 -11.594 1 94.75 324 ILE A CA 1
ATOM 2474 C C . ILE A 1 324 ? 11.828 -19.266 -11.594 1 94.75 324 ILE A C 1
ATOM 2476 O O . ILE A 1 324 ? 11.078 -18.375 -11.977 1 94.75 324 ILE A O 1
ATOM 2480 N N . GLU A 1 325 ? 11.422 -20.453 -11.273 1 93.19 325 GLU A N 1
ATOM 2481 C CA . GLU A 1 325 ? 10.008 -20.781 -11.133 1 93.19 325 GLU A CA 1
ATOM 2482 C C . GLU A 1 325 ? 9.758 -21.625 -9.898 1 93.19 325 GLU A C 1
ATOM 2484 O O . GLU A 1 325 ? 10.609 -22.438 -9.508 1 93.19 325 GLU A O 1
ATOM 2489 N N . LEU A 1 326 ? 8.656 -21.438 -9.328 1 92.81 326 LEU A N 1
ATOM 2490 C CA . LEU A 1 326 ? 8.273 -22.266 -8.195 1 92.81 326 LEU A CA 1
ATOM 2491 C C . LEU A 1 326 ? 8.062 -23.719 -8.625 1 92.81 326 LEU A C 1
ATOM 2493 O O . LEU A 1 326 ? 7.484 -23.984 -9.68 1 92.81 326 LEU A O 1
ATOM 2497 N N . ALA A 1 327 ? 8.586 -24.562 -7.789 1 90.88 327 ALA A N 1
ATOM 2498 C CA . ALA A 1 327 ? 8.445 -25.984 -8.102 1 90.88 327 ALA A CA 1
ATOM 2499 C C . ALA A 1 327 ? 7.004 -26.438 -7.906 1 90.88 327 ALA A C 1
ATOM 2501 O O . ALA A 1 327 ? 6.375 -26.125 -6.898 1 90.88 327 ALA A O 1
ATOM 2502 N N . ALA A 1 328 ? 6.5 -27.078 -8.961 1 91.56 328 ALA A N 1
ATOM 2503 C CA . ALA A 1 328 ? 5.148 -27.641 -8.93 1 91.56 328 ALA A CA 1
ATOM 2504 C C . ALA A 1 328 ? 5.051 -28.891 -9.789 1 91.56 328 ALA A C 1
ATOM 2506 O O . ALA A 1 328 ? 5.867 -29.109 -10.688 1 91.56 328 ALA A O 1
ATOM 2507 N N . TYR A 1 329 ? 4.223 -29.766 -9.398 1 91 329 TYR A N 1
ATOM 2508 C CA . TYR A 1 329 ? 3.932 -30.938 -10.227 1 91 329 TYR A CA 1
ATOM 2509 C C . TYR A 1 329 ? 2.578 -30.797 -10.914 1 91 329 TYR A C 1
ATOM 2511 O O . TYR A 1 329 ? 1.666 -30.156 -10.375 1 91 329 TYR A O 1
ATOM 2519 N N . PRO A 1 330 ? 2.484 -31.328 -12.102 1 92.69 330 PRO A N 1
ATOM 2520 C CA . PRO A 1 330 ? 1.187 -31.266 -12.781 1 92.69 330 PRO A CA 1
ATOM 2521 C C . PRO A 1 330 ? 0.134 -32.156 -12.102 1 92.69 330 PRO A C 1
ATOM 2523 O O . PRO A 1 330 ? 0.452 -33.219 -11.617 1 92.69 330 PRO A O 1
ATOM 2526 N N . ILE A 1 331 ? -1.052 -31.656 -12.094 1 96.44 331 ILE A N 1
ATOM 2527 C CA . ILE A 1 331 ? -2.186 -32.406 -11.57 1 96.44 331 ILE A CA 1
ATOM 2528 C C . ILE A 1 331 ? -2.961 -33.062 -12.727 1 96.44 331 ILE A C 1
ATOM 2530 O O . ILE A 1 331 ? -3.764 -32.375 -13.383 1 96.44 331 ILE A O 1
ATOM 2534 N N . LYS A 1 332 ? -2.768 -34.344 -12.867 1 95.44 332 LYS A N 1
ATOM 2535 C CA . LYS A 1 332 ? -3.348 -35.062 -14 1 95.44 332 LYS A CA 1
ATOM 2536 C C . LYS A 1 332 ? -4.871 -34.969 -13.977 1 95.44 332 LYS A C 1
ATOM 2538 O O . LYS A 1 332 ? -5.504 -34.844 -15.031 1 95.44 332 LYS A O 1
ATOM 2543 N N . GLU A 1 333 ? -5.434 -35.094 -12.828 1 97.25 333 GLU A N 1
ATOM 2544 C CA . GLU A 1 333 ? -6.883 -35.062 -12.68 1 97.25 333 GLU A CA 1
ATOM 2545 C C . GLU A 1 333 ? -7.449 -33.719 -13.156 1 97.25 333 GLU A C 1
ATOM 2547 O O . GLU A 1 333 ? -8.516 -33.688 -13.766 1 97.25 333 GLU A O 1
ATOM 2552 N N . PHE A 1 334 ? -6.75 -32.688 -12.906 1 98 334 PHE A N 1
ATOM 2553 C CA . PHE A 1 334 ? -7.184 -31.375 -13.367 1 98 334 PHE A CA 1
ATOM 2554 C C . PHE A 1 334 ? -7.09 -31.281 -14.883 1 98 334 PHE A C 1
ATOM 2556 O O . PHE A 1 334 ? -7.969 -30.719 -15.531 1 98 334 PHE A O 1
ATOM 2563 N N . ALA A 1 335 ? -5.965 -31.766 -15.383 1 96.75 335 ALA A N 1
ATOM 2564 C CA . ALA A 1 335 ? -5.789 -31.734 -16.828 1 96.75 335 ALA A CA 1
ATOM 2565 C C . ALA A 1 335 ? -6.953 -32.438 -17.531 1 96.75 335 ALA A C 1
ATOM 2567 O O . ALA A 1 335 ? -7.457 -31.922 -18.547 1 96.75 335 ALA A O 1
ATOM 2568 N N . ILE A 1 336 ? -7.336 -33.531 -17 1 96.81 336 ILE A N 1
ATOM 2569 C CA . ILE A 1 336 ? -8.453 -34.281 -17.562 1 96.81 336 ILE A CA 1
ATOM 2570 C C . ILE A 1 336 ? -9.734 -33.469 -17.438 1 96.81 336 ILE A C 1
ATOM 2572 O O . ILE A 1 336 ? -10.492 -33.312 -18.406 1 96.81 336 ILE A O 1
ATOM 2576 N N . TYR A 1 337 ? -9.961 -32.938 -16.297 1 97.88 337 TYR A N 1
ATOM 2577 C CA . TYR A 1 337 ? -11.125 -32.125 -16.031 1 97.88 337 TYR A CA 1
ATOM 2578 C C . TYR A 1 337 ? -11.195 -30.938 -17.016 1 97.88 337 TYR A C 1
ATOM 2580 O O . TYR A 1 337 ? -12.219 -30.734 -17.672 1 97.88 337 TYR A O 1
ATOM 2588 N N . PHE A 1 338 ? -10.133 -30.219 -17.156 1 98 338 PHE A N 1
ATOM 2589 C CA . PHE A 1 338 ? -10.109 -28.984 -17.953 1 98 338 PHE A CA 1
ATOM 2590 C C . PHE A 1 338 ? -10.305 -29.297 -19.422 1 98 338 PHE A C 1
ATOM 2592 O O . PHE A 1 338 ? -11.031 -28.578 -20.125 1 98 338 PHE A O 1
ATOM 2599 N N . ARG A 1 339 ? -9.656 -30.297 -19.906 1 96.88 339 ARG A N 1
ATOM 2600 C CA . ARG A 1 339 ? -9.711 -30.656 -21.328 1 96.88 339 ARG A CA 1
ATOM 2601 C C . ARG A 1 339 ? -11.102 -31.141 -21.719 1 96.88 339 ARG A C 1
ATOM 2603 O O . ARG A 1 339 ? -11.453 -31.156 -22.891 1 96.88 339 ARG A O 1
ATOM 2610 N N . ASN A 1 340 ? -11.883 -31.531 -20.703 1 96.62 340 ASN A N 1
ATOM 2611 C CA . ASN A 1 340 ? -13.227 -32.031 -20.984 1 96.62 340 ASN A CA 1
ATOM 2612 C C . ASN A 1 340 ? -14.258 -30.922 -20.953 1 96.62 340 ASN A C 1
ATOM 2614 O O . ASN A 1 340 ? -15.43 -31.141 -21.266 1 96.62 340 ASN A O 1
ATOM 2618 N N . LEU A 1 341 ? -13.844 -29.703 -20.609 1 97 341 LEU A N 1
ATOM 2619 C CA . LEU A 1 341 ? -14.781 -28.594 -20.531 1 97 341 LEU A CA 1
ATOM 2620 C C . LEU A 1 341 ? -15.125 -28.078 -21.938 1 97 341 LEU A C 1
ATOM 2622 O O . LEU A 1 341 ? -14.289 -28.125 -22.844 1 97 341 LEU A O 1
ATOM 2626 N N . ASP A 1 342 ? -16.266 -27.688 -22.109 1 93.81 342 ASP A N 1
ATOM 2627 C CA . ASP A 1 342 ? -16.766 -26.984 -23.297 1 93.81 342 ASP A CA 1
ATOM 2628 C C . ASP A 1 342 ? -17.828 -25.953 -22.922 1 93.81 342 ASP A C 1
ATOM 2630 O O . ASP A 1 342 ? -18.297 -25.938 -21.781 1 93.81 342 ASP A O 1
ATOM 2634 N N . PRO A 1 343 ? -18.125 -25.016 -23.828 1 92.56 343 PRO A N 1
ATOM 2635 C CA . PRO A 1 343 ? -19.031 -23.922 -23.469 1 92.56 343 PRO A CA 1
ATOM 2636 C C . PRO A 1 343 ? -20.438 -24.406 -23.094 1 92.56 343 PRO A C 1
ATOM 2638 O O . PRO A 1 343 ? -21.188 -23.688 -22.453 1 92.56 343 PRO A O 1
ATOM 2641 N N . TYR A 1 344 ? -20.828 -25.594 -23.359 1 91.5 344 TYR A N 1
ATOM 2642 C CA . TYR A 1 344 ? -22.188 -26.078 -23.125 1 91.5 344 TYR A CA 1
ATOM 2643 C C . TYR A 1 344 ? -22.266 -26.844 -21.812 1 91.5 344 TYR A C 1
ATOM 2645 O O . TYR A 1 344 ? -23.344 -26.969 -21.219 1 91.5 344 TYR A O 1
ATOM 2653 N N . ASN A 1 345 ? -21.172 -27.375 -21.312 1 93.25 345 ASN A N 1
ATOM 2654 C CA . ASN A 1 345 ? -21.219 -28.078 -20.047 1 93.25 345 ASN A CA 1
ATOM 2655 C C . ASN A 1 345 ? -20.625 -27.234 -18.922 1 93.25 345 ASN A C 1
ATOM 2657 O O . ASN A 1 345 ? -20.641 -27.656 -17.75 1 93.25 345 ASN A O 1
ATOM 2661 N N . ASN A 1 346 ? -20.031 -26.141 -19.172 1 94.62 346 ASN A N 1
ATOM 2662 C CA . ASN A 1 346 ? -19.469 -25.25 -18.172 1 94.62 346 ASN A CA 1
ATOM 2663 C C . ASN A 1 346 ? -20.281 -23.969 -18.031 1 94.62 346 ASN A C 1
ATOM 2665 O O . ASN A 1 346 ? -19.734 -22.875 -18.156 1 94.62 346 ASN A O 1
ATOM 2669 N N . SER A 1 347 ? -21.453 -24.109 -17.594 1 91.81 347 SER A N 1
ATOM 2670 C CA . SER A 1 347 ? -22.375 -22.969 -17.516 1 91.81 347 SER A CA 1
ATOM 2671 C C . SER A 1 347 ? -22.125 -22.141 -16.266 1 91.81 347 SER A C 1
ATOM 2673 O O . SER A 1 347 ? -22.516 -20.969 -16.203 1 91.81 347 SER A O 1
ATOM 2675 N N . ARG A 1 348 ? -21.469 -22.688 -15.336 1 95.44 348 ARG A N 1
ATOM 2676 C CA . ARG A 1 348 ? -21.25 -21.969 -14.086 1 95.44 348 ARG A CA 1
ATOM 2677 C C . ARG A 1 348 ? -20.234 -20.844 -14.266 1 95.44 348 ARG A C 1
ATOM 2679 O O . ARG A 1 348 ? -20.234 -19.875 -13.516 1 95.44 348 ARG A O 1
ATOM 2686 N N . ASN A 1 349 ? -19.281 -21.047 -15.195 1 97.31 349 ASN A N 1
ATOM 2687 C CA . ASN A 1 349 ? -18.25 -20.062 -15.477 1 97.31 349 ASN A CA 1
ATOM 2688 C C . ASN A 1 349 ? -18.688 -19.094 -16.578 1 97.31 349 ASN A C 1
ATOM 2690 O O . ASN A 1 349 ? -18.578 -19.422 -17.766 1 97.31 349 ASN A O 1
ATOM 2694 N N . PRO A 1 350 ? -19.125 -17.922 -16.219 1 96.56 350 PRO A N 1
ATOM 2695 C CA . PRO A 1 350 ? -19.656 -16.984 -17.219 1 96.56 350 PRO A CA 1
ATOM 2696 C C . PRO A 1 350 ? -18.578 -16.469 -18.172 1 96.56 350 PRO A C 1
ATOM 2698 O O . PRO A 1 350 ? -18.906 -15.938 -19.234 1 96.56 350 PRO A O 1
ATOM 2701 N N . TRP A 1 351 ? -17.312 -16.609 -17.891 1 97.75 351 TRP A N 1
ATOM 2702 C CA . TRP A 1 351 ? -16.219 -16.094 -18.719 1 97.75 351 TRP A CA 1
ATOM 2703 C C . TRP A 1 351 ? -15.742 -17.156 -19.703 1 97.75 351 TRP A C 1
ATOM 2705 O O . TRP A 1 351 ? -14.922 -16.875 -20.578 1 97.75 351 TRP A O 1
ATOM 2715 N N . PHE A 1 352 ? -16.266 -18.359 -19.641 1 96.81 352 PHE A N 1
ATOM 2716 C CA . PHE A 1 352 ? -15.742 -19.484 -20.391 1 96.81 352 PHE A CA 1
ATOM 2717 C C . PHE A 1 352 ? -16 -19.312 -21.891 1 96.81 352 PHE A C 1
ATOM 2719 O O . PHE A 1 352 ? -15.188 -19.703 -22.719 1 96.81 352 PHE A O 1
ATOM 2726 N N . ARG A 1 353 ? -17.125 -18.734 -22.25 1 94.38 353 ARG A N 1
ATOM 2727 C CA . ARG A 1 353 ? -17.453 -18.5 -23.641 1 94.38 353 ARG A CA 1
ATOM 2728 C C . ARG A 1 353 ? -16.484 -17.5 -24.266 1 94.38 353 ARG A C 1
ATOM 2730 O O . ARG A 1 353 ? -16.047 -17.672 -25.406 1 94.38 353 ARG A O 1
ATOM 2737 N N . GLU A 1 354 ? -16.25 -16.469 -23.516 1 95.38 354 GLU A N 1
ATOM 2738 C CA . GLU A 1 354 ? -15.289 -15.477 -23.984 1 95.38 354 GLU A CA 1
ATOM 2739 C C . GLU A 1 354 ? -13.914 -16.109 -24.188 1 95.38 354 GLU A C 1
ATOM 2741 O O . GLU A 1 354 ? -13.234 -15.828 -25.172 1 95.38 354 GLU A O 1
ATOM 2746 N N . PHE A 1 355 ? -13.539 -16.938 -23.312 1 96.06 355 PHE A N 1
ATOM 2747 C CA . PHE A 1 355 ? -12.273 -17.656 -23.422 1 96.06 355 PHE A CA 1
ATOM 2748 C C . PHE A 1 355 ? -12.242 -18.531 -24.672 1 96.06 355 PHE A C 1
ATOM 2750 O O . PHE A 1 355 ? -11.266 -18.516 -25.406 1 96.06 355 PHE A O 1
ATOM 2757 N N . TRP A 1 356 ? -13.305 -19.203 -24.828 1 95.12 356 TRP A N 1
ATOM 2758 C CA . TRP A 1 356 ? -13.414 -20.125 -25.953 1 95.12 356 TRP A CA 1
ATOM 2759 C C . TRP A 1 356 ? -13.266 -19.391 -27.281 1 95.12 356 TRP A C 1
ATOM 2761 O O . TRP A 1 356 ? -12.539 -19.844 -28.172 1 95.12 356 TRP A O 1
ATOM 2771 N N . GLU A 1 357 ? -13.938 -18.281 -27.391 1 95.38 357 GLU A N 1
ATOM 2772 C CA . GLU A 1 357 ? -13.852 -17.484 -28.609 1 95.38 357 GLU A CA 1
ATOM 2773 C C . GLU A 1 357 ? -12.445 -16.938 -28.812 1 95.38 357 GLU A C 1
ATOM 2775 O O . GLU A 1 357 ? -11.945 -16.906 -29.938 1 95.38 357 GLU A O 1
ATOM 2780 N N . HIS A 1 358 ? -11.891 -16.562 -27.719 1 93.81 358 HIS A N 1
ATOM 2781 C CA . HIS A 1 358 ? -10.539 -16.016 -27.797 1 93.81 358 HIS A CA 1
ATOM 2782 C C . HIS A 1 358 ? -9.523 -17.094 -28.172 1 93.81 358 HIS A C 1
ATOM 2784 O O . HIS A 1 358 ? -8.664 -16.875 -29.016 1 93.81 358 HIS A O 1
ATOM 2790 N N . LYS A 1 359 ? -9.586 -18.234 -27.578 1 91.75 359 LYS A N 1
ATOM 2791 C CA . LYS A 1 359 ? -8.625 -19.312 -27.781 1 91.75 359 LYS A CA 1
ATOM 2792 C C . LYS A 1 359 ? -8.672 -19.828 -29.219 1 91.75 359 LYS A C 1
ATOM 2794 O O . LYS A 1 359 ? -7.637 -20.047 -29.844 1 91.75 359 LYS A O 1
ATOM 2799 N N . PHE A 1 360 ? -9.875 -19.938 -29.734 1 92.31 360 PHE A N 1
ATOM 2800 C CA . PHE A 1 360 ? -10.039 -20.578 -31.047 1 92.31 360 PHE A CA 1
ATOM 2801 C C . PHE A 1 360 ? -10.312 -19.531 -32.125 1 92.31 360 PHE A C 1
ATOM 2803 O O . PHE A 1 360 ? -10.602 -19.891 -33.281 1 92.31 360 PHE A O 1
ATOM 2810 N N . GLN A 1 361 ? -10.289 -18.266 -31.781 1 91 361 GLN A N 1
ATOM 2811 C CA . GLN A 1 361 ? -10.508 -17.172 -32.719 1 91 361 GLN A CA 1
ATOM 2812 C C . GLN A 1 361 ? -11.781 -17.391 -33.531 1 91 361 GLN A C 1
ATOM 2814 O O . GLN A 1 361 ? -11.75 -17.375 -34.781 1 91 361 GLN A O 1
ATOM 2819 N N . CYS A 1 362 ? -12.742 -17.672 -32.812 1 92.38 362 CYS A N 1
ATOM 2820 C CA . CYS A 1 362 ? -14.039 -17.938 -33.438 1 92.38 362 CYS A CA 1
ATOM 2821 C C . CYS A 1 362 ? -15.133 -17.125 -32.75 1 92.38 362 CYS A C 1
ATOM 2823 O O . CYS A 1 362 ? -14.859 -16.359 -31.828 1 92.38 362 CYS A O 1
ATOM 2825 N N . SER A 1 363 ? -16.281 -17.062 -33.312 1 91.69 363 SER A N 1
ATOM 2826 C CA . SER A 1 363 ? -17.438 -16.391 -32.719 1 91.69 363 SER A CA 1
ATOM 2827 C C . SER A 1 363 ? -18.656 -17.297 -32.688 1 91.69 363 SER A C 1
ATOM 2829 O O . SER A 1 363 ? -18.891 -18.062 -33.656 1 91.69 363 SER A O 1
ATOM 2831 N N . PHE A 1 364 ? -19.344 -17.281 -31.531 1 88.62 364 PHE A N 1
ATOM 2832 C CA . PHE A 1 364 ? -20.531 -18.125 -31.406 1 88.62 364 PHE A CA 1
ATOM 2833 C C . PHE A 1 364 ? -21.656 -17.641 -32.312 1 88.62 364 PHE A C 1
ATOM 2835 O O . PHE A 1 364 ? -22.672 -18.312 -32.469 1 88.62 364 PHE A O 1
ATOM 2842 N N . HIS A 1 365 ? -21.438 -16.547 -32.781 1 83.88 365 HIS A N 1
ATOM 2843 C CA . HIS A 1 365 ? -22.406 -16.062 -33.781 1 83.88 365 HIS A CA 1
ATOM 2844 C C . HIS A 1 365 ? -22.203 -16.719 -35.125 1 83.88 365 HIS A C 1
ATOM 2846 O O . HIS A 1 365 ? -23.078 -16.641 -36 1 83.88 365 HIS A O 1
ATOM 2852 N N . THR A 1 366 ? -21.031 -17.281 -35.25 1 76.25 366 THR A N 1
ATOM 2853 C CA . THR A 1 366 ? -20.766 -18 -36.5 1 76.25 366 THR A CA 1
ATOM 2854 C C . THR A 1 366 ? -20.828 -19.5 -36.281 1 76.25 366 THR A C 1
ATOM 2856 O O . THR A 1 366 ? -20.719 -19.984 -35.156 1 76.25 366 THR A O 1
ATOM 2859 N N . GLN A 1 367 ? -21.281 -20.391 -37.219 1 66.56 367 GLN A N 1
ATOM 2860 C CA . GLN A 1 367 ? -21.609 -21.812 -37.156 1 66.56 367 GLN A CA 1
ATOM 2861 C C . GLN A 1 367 ? -20.422 -22.625 -36.656 1 66.56 367 GLN A C 1
ATOM 2863 O O . GLN A 1 367 ? -20.594 -23.594 -35.906 1 66.56 367 GLN A O 1
ATOM 2868 N N . ASP A 1 368 ? -19.188 -22.25 -36.688 1 81.62 368 ASP A N 1
ATOM 2869 C CA . ASP A 1 368 ? -18.078 -23.172 -36.562 1 81.62 368 ASP A CA 1
ATOM 2870 C C . ASP A 1 368 ? -17.422 -23.078 -35.188 1 81.62 368 ASP A C 1
ATOM 2872 O O . ASP A 1 368 ? -16.562 -23.906 -34.844 1 81.62 368 ASP A O 1
ATOM 2876 N N . CYS A 1 369 ? -17.938 -22.391 -34.219 1 88.75 369 CYS A N 1
ATOM 2877 C CA . CYS A 1 369 ? -17.188 -22.188 -32.969 1 88.75 369 CYS A CA 1
ATOM 2878 C C . CYS A 1 369 ? -17.438 -23.312 -31.984 1 88.75 369 CYS A C 1
ATOM 2880 O O . CYS A 1 369 ? -16.578 -23.641 -31.172 1 88.75 369 CYS A O 1
ATOM 2882 N N . SER A 1 370 ? -18.516 -24.062 -32.156 1 84.62 370 SER A N 1
ATOM 2883 C CA . SER A 1 370 ? -18.891 -25.125 -31.234 1 84.62 370 SER A CA 1
ATOM 2884 C C . SER A 1 370 ? -18.188 -26.438 -31.562 1 84.62 370 SER A C 1
ATOM 2886 O O . SER A 1 370 ? -18.156 -27.359 -30.75 1 84.62 370 SER A O 1
ATOM 2888 N N . ARG A 1 371 ? -17.547 -26.438 -32.688 1 86.94 371 ARG A N 1
ATOM 2889 C CA . ARG A 1 371 ? -16.922 -27.672 -33.125 1 86.94 371 ARG A CA 1
ATOM 2890 C C . ARG A 1 371 ? -15.523 -27.828 -32.531 1 86.94 371 ARG A C 1
ATOM 2892 O O . ARG A 1 371 ? -14.969 -28.938 -32.531 1 86.94 371 ARG A O 1
ATOM 2899 N N . HIS A 1 372 ? -15.047 -26.797 -31.984 1 91.19 372 HIS A N 1
ATOM 2900 C CA . HIS A 1 372 ? -13.695 -26.859 -31.422 1 91.19 372 HIS A CA 1
ATOM 2901 C C . HIS A 1 372 ? -13.68 -27.656 -30.109 1 91.19 372 HIS A C 1
ATOM 2903 O O . HIS A 1 372 ? -14.734 -27.906 -29.516 1 91.19 372 HIS A O 1
ATOM 2909 N N . SER A 1 373 ? -12.469 -28.219 -29.734 1 93.31 373 SER A N 1
ATOM 2910 C CA . SER A 1 373 ? -12.297 -29 -28.516 1 93.31 373 SER A CA 1
ATOM 2911 C C . SER A 1 373 ? -10.961 -28.703 -27.844 1 93.31 373 SER A C 1
ATOM 2913 O O . SER A 1 373 ? -9.953 -28.5 -28.531 1 93.31 373 SER A O 1
ATOM 2915 N N . LEU A 1 374 ? -10.969 -28.734 -26.516 1 94.38 374 LEU A N 1
ATOM 2916 C CA . LEU A 1 374 ? -9.742 -28.531 -25.75 1 94.38 374 LEU A CA 1
ATOM 2917 C C . LEU A 1 374 ? -8.922 -29.812 -25.688 1 94.38 374 LEU A C 1
ATOM 2919 O O . LEU A 1 374 ? -7.773 -29.812 -25.25 1 94.38 374 LEU A O 1
ATOM 2923 N N . LYS A 1 375 ? -9.477 -30.828 -26.156 1 92.62 375 LYS A N 1
ATOM 2924 C CA . LYS A 1 375 ? -8.797 -32.125 -26.141 1 92.62 375 LYS A CA 1
ATOM 2925 C C . LYS A 1 375 ? -7.805 -32.25 -27.297 1 92.62 375 LYS A C 1
ATOM 2927 O O . LYS A 1 375 ? -6.883 -33.062 -27.266 1 92.62 375 LYS A O 1
ATOM 2932 N N . THR A 1 376 ? -8.117 -31.344 -28.266 1 86.19 376 THR A N 1
ATOM 2933 C CA . THR A 1 376 ? -7.285 -31.391 -29.469 1 86.19 376 THR A CA 1
ATOM 2934 C C . THR A 1 376 ? -6.047 -30.516 -29.297 1 86.19 376 THR A C 1
ATOM 2936 O O . THR A 1 376 ? -6.145 -29.375 -28.875 1 86.19 376 THR A O 1
ATOM 2939 N N . GLY A 1 377 ? -4.938 -31.078 -29.438 1 80.56 377 GLY A N 1
ATOM 2940 C CA . GLY A 1 377 ? -3.703 -30.312 -29.359 1 80.56 377 GLY A CA 1
ATOM 2941 C C . GLY A 1 377 ? -2.945 -30.531 -28.062 1 80.56 377 GLY A C 1
ATOM 2942 O O . GLY A 1 377 ? -3.383 -31.297 -27.203 1 80.56 377 GLY A O 1
ATOM 2943 N N . LYS A 1 378 ? -1.877 -29.781 -27.891 1 82.75 378 LYS A N 1
ATOM 2944 C CA . LYS A 1 378 ? -1.028 -29.891 -26.703 1 82.75 378 LYS A CA 1
ATOM 2945 C C . LYS A 1 378 ? -1.557 -29.016 -25.578 1 82.75 378 LYS A C 1
ATOM 2947 O O . LYS A 1 378 ? -1.897 -27.844 -25.781 1 82.75 378 LYS A O 1
ATOM 2952 N N . PHE A 1 379 ? -1.875 -29.625 -24.469 1 87.94 379 PHE A N 1
ATOM 2953 C CA . PHE A 1 379 ? -2.33 -28.922 -23.281 1 87.94 379 PHE A CA 1
ATOM 2954 C C . PHE A 1 379 ? -1.165 -28.625 -22.344 1 87.94 379 PHE A C 1
ATOM 2956 O O . PHE A 1 379 ? -0.46 -29.547 -21.922 1 87.94 379 PHE A O 1
ATOM 2963 N N . GLU A 1 380 ? -0.919 -27.391 -22.094 1 85 380 GLU A N 1
ATOM 2964 C CA . GLU A 1 380 ? 0.084 -26.969 -21.109 1 85 380 GLU A CA 1
ATOM 2965 C C . GLU A 1 380 ? -0.569 -26.438 -19.844 1 85 380 GLU A C 1
ATOM 2967 O O . GLU A 1 380 ? -1.144 -25.344 -19.844 1 85 380 GLU A O 1
ATOM 2972 N N . GLN A 1 381 ? -0.423 -27.234 -18.844 1 92 381 GLN A N 1
ATOM 2973 C CA . GLN A 1 381 ? -0.986 -26.828 -17.562 1 92 381 GLN A CA 1
ATOM 2974 C C . GLN A 1 381 ? -0.218 -25.656 -16.969 1 92 381 GLN A C 1
ATOM 2976 O O . GLN A 1 381 ? 1.015 -25.641 -16.969 1 92 381 GLN A O 1
ATOM 2981 N N . GLU A 1 382 ? -1.001 -24.688 -16.484 1 91.25 382 GLU A N 1
ATOM 2982 C CA . GLU A 1 382 ? -0.403 -23.516 -15.852 1 91.25 382 GLU A CA 1
ATOM 2983 C C . GLU A 1 382 ? 0.322 -23.891 -14.562 1 91.25 382 GLU A C 1
ATOM 2985 O O . GLU A 1 382 ? -0.125 -24.766 -13.828 1 91.25 382 GLU A O 1
ATOM 2990 N N . SER A 1 383 ? 1.354 -23.234 -14.211 1 86.81 383 SER A N 1
ATOM 2991 C CA . SER A 1 383 ? 2.324 -23.641 -13.203 1 86.81 383 SER A CA 1
ATOM 2992 C C . SER A 1 383 ? 1.765 -23.469 -11.797 1 86.81 383 SER A C 1
ATOM 2994 O O . SER A 1 383 ? 2.25 -24.109 -10.852 1 86.81 383 SER A O 1
ATOM 2996 N N . LYS A 1 384 ? 0.757 -22.719 -11.625 1 94.31 384 LYS A N 1
ATOM 2997 C CA . LYS A 1 384 ? 0.321 -22.438 -10.258 1 94.31 384 LYS A CA 1
ATOM 2998 C C . LYS A 1 384 ? -0.956 -23.188 -9.922 1 94.31 384 LYS A C 1
ATOM 3000 O O . LYS A 1 384 ? -1.565 -22.969 -8.875 1 94.31 384 LYS A O 1
ATOM 3005 N N . ILE A 1 385 ? -1.332 -24.156 -10.773 1 97.44 385 ILE A N 1
ATOM 3006 C CA . ILE A 1 385 ? -2.555 -24.922 -10.547 1 97.44 385 ILE A CA 1
ATOM 3007 C C . ILE A 1 385 ? -2.451 -25.688 -9.234 1 97.44 385 ILE A C 1
ATOM 3009 O O . ILE A 1 385 ? -3.402 -25.703 -8.445 1 97.44 385 ILE A O 1
ATOM 3013 N N . MET A 1 386 ? -1.318 -26.281 -8.992 1 96.88 386 MET A N 1
ATOM 3014 C CA . MET A 1 386 ? -1.1 -27.016 -7.754 1 96.88 386 MET A CA 1
ATOM 3015 C C . MET A 1 386 ? -1.319 -26.125 -6.543 1 96.88 386 MET A C 1
ATOM 3017 O O . MET A 1 386 ? -1.96 -26.516 -5.57 1 96.88 386 MET A O 1
ATOM 3021 N N . PHE A 1 387 ? -0.851 -24.922 -6.617 1 97.62 387 PHE A N 1
ATOM 3022 C CA . PHE A 1 387 ? -0.923 -23.984 -5.492 1 97.62 387 PHE A CA 1
ATOM 3023 C C . PHE A 1 387 ? -2.357 -23.531 -5.262 1 97.62 387 PHE A C 1
ATOM 3025 O O . PHE A 1 387 ? -2.76 -23.281 -4.125 1 97.62 387 PHE A O 1
ATOM 3032 N N . VAL A 1 388 ? -3.146 -23.359 -6.34 1 98.62 388 VAL A N 1
ATOM 3033 C CA . VAL A 1 388 ? -4.559 -23.016 -6.207 1 98.62 388 VAL A CA 1
ATOM 3034 C C . VAL A 1 388 ? -5.301 -24.141 -5.484 1 98.62 388 VAL A C 1
ATOM 3036 O O . VAL A 1 388 ? -6.047 -23.891 -4.535 1 98.62 388 VAL A O 1
ATOM 3039 N N . VAL A 1 389 ? -5.059 -25.359 -5.957 1 98.69 389 VAL A N 1
ATOM 3040 C CA . VAL A 1 389 ? -5.715 -26.516 -5.375 1 98.69 389 VAL A CA 1
ATOM 3041 C C . VAL A 1 389 ? -5.324 -26.656 -3.908 1 98.69 389 VAL A C 1
ATOM 3043 O O . VAL A 1 389 ? -6.176 -26.906 -3.051 1 98.69 389 VAL A O 1
ATOM 3046 N N . ASN A 1 390 ? -4.059 -26.453 -3.615 1 98.25 390 ASN A N 1
ATOM 3047 C CA . ASN A 1 390 ? -3.584 -26.516 -2.236 1 98.25 390 ASN A CA 1
ATOM 3048 C C . ASN A 1 390 ? -4.281 -25.469 -1.365 1 98.25 390 ASN A C 1
ATOM 3050 O O . ASN A 1 390 ? -4.59 -25.734 -0.202 1 98.25 390 ASN A O 1
ATOM 3054 N N . ALA A 1 391 ? -4.445 -24.312 -1.906 1 98.75 391 ALA A N 1
ATOM 3055 C CA . ALA A 1 391 ? -5.078 -23.234 -1.151 1 98.75 391 ALA A CA 1
ATOM 3056 C C . ALA A 1 391 ? -6.52 -23.594 -0.792 1 98.75 391 ALA A C 1
ATOM 3058 O O . ALA A 1 391 ? -6.953 -23.375 0.341 1 98.75 391 ALA A O 1
ATOM 3059 N N . VAL A 1 392 ? -7.277 -24.141 -1.727 1 98.81 392 VAL A N 1
ATOM 3060 C CA . VAL A 1 392 ? -8.672 -24.516 -1.5 1 98.81 392 VAL A CA 1
ATOM 3061 C C . VAL A 1 392 ? -8.742 -25.641 -0.471 1 98.81 392 VAL A C 1
ATOM 3063 O O . VAL A 1 392 ? -9.562 -25.609 0.444 1 98.81 392 VAL A O 1
ATOM 3066 N N . TYR A 1 393 ? -7.883 -26.594 -0.609 1 98.75 393 TYR A N 1
ATOM 3067 C CA . TYR A 1 393 ? -7.871 -27.703 0.329 1 98.75 393 TYR A CA 1
ATOM 3068 C C . TYR A 1 393 ? -7.434 -27.25 1.716 1 98.75 393 TYR A C 1
ATOM 3070 O O . TYR A 1 393 ? -7.902 -27.781 2.727 1 98.75 393 TYR A O 1
ATOM 3078 N N . ALA A 1 394 ? -6.473 -26.297 1.759 1 98.56 394 ALA A N 1
ATOM 3079 C CA . ALA A 1 394 ? -6.078 -25.75 3.055 1 98.56 394 ALA A CA 1
ATOM 3080 C C . ALA A 1 394 ? -7.273 -25.125 3.773 1 98.56 394 ALA A C 1
ATOM 3082 O O . ALA A 1 394 ? -7.453 -25.328 4.977 1 98.56 394 ALA A O 1
ATOM 3083 N N . MET A 1 395 ? -8.039 -24.422 3.025 1 98.38 395 MET A N 1
ATOM 3084 C CA . MET A 1 395 ? -9.25 -23.828 3.572 1 98.38 395 MET A CA 1
ATOM 3085 C C . MET A 1 395 ? -10.234 -24.906 4.027 1 98.38 395 MET A C 1
ATOM 3087 O O . MET A 1 395 ? -10.781 -24.828 5.129 1 98.38 395 MET A O 1
ATOM 3091 N N . ALA A 1 396 ? -10.438 -25.922 3.244 1 98.44 396 ALA A N 1
ATOM 3092 C CA . ALA A 1 396 ? -11.391 -26.984 3.535 1 98.44 396 ALA A CA 1
ATOM 3093 C C . ALA A 1 396 ? -10.961 -27.797 4.758 1 98.44 396 ALA A C 1
ATOM 3095 O O . ALA A 1 396 ? -11.781 -28.094 5.633 1 98.44 396 ALA A O 1
ATOM 3096 N N . HIS A 1 397 ? -9.695 -28.156 4.824 1 98.31 397 HIS A N 1
ATOM 3097 C CA . HIS A 1 397 ? -9.195 -28.922 5.961 1 98.31 397 HIS A CA 1
ATOM 3098 C C . HIS A 1 397 ? -9.258 -28.094 7.246 1 98.31 397 HIS A C 1
ATOM 3100 O O . HIS A 1 397 ? -9.5 -28.641 8.328 1 98.31 397 HIS A O 1
ATOM 3106 N N . SER A 1 398 ? -8.922 -26.797 7.145 1 98.31 398 SER A N 1
ATOM 3107 C CA . SER A 1 398 ? -9.039 -25.922 8.312 1 98.31 398 SER A CA 1
ATOM 3108 C C . SER A 1 398 ? -10.477 -25.859 8.812 1 98.31 398 SER A C 1
ATOM 3110 O O . SER A 1 398 ? -10.719 -25.906 10.023 1 98.31 398 SER A O 1
ATOM 3112 N N . LEU A 1 399 ? -11.398 -25.734 7.879 1 97.69 399 LEU A N 1
ATOM 3113 C CA . LEU A 1 399 ? -12.812 -25.719 8.234 1 97.69 399 LEU A CA 1
ATOM 3114 C C . LEU A 1 399 ? -13.242 -27.047 8.828 1 97.69 399 LEU A C 1
ATOM 3116 O O . LEU A 1 399 ? -14.055 -27.094 9.758 1 97.69 399 LEU A O 1
ATOM 3120 N N . HIS A 1 400 ? -12.742 -28.125 8.227 1 96.5 400 HIS A N 1
ATOM 3121 C CA . HIS A 1 400 ? -13.023 -29.469 8.734 1 96.5 400 HIS A CA 1
ATOM 3122 C C . HIS A 1 400 ? -12.578 -29.609 10.188 1 96.5 400 HIS A C 1
ATOM 3124 O O . HIS A 1 400 ? -13.328 -30.109 11.023 1 96.5 400 HIS A O 1
ATOM 3130 N N . ASN A 1 401 ? -11.32 -29.172 10.453 1 96.69 401 ASN A N 1
ATOM 3131 C CA . ASN A 1 401 ? -10.781 -29.234 11.812 1 96.69 401 ASN A CA 1
ATOM 3132 C C . ASN A 1 401 ? -11.609 -28.375 12.773 1 96.69 401 ASN A C 1
ATOM 3134 O O . ASN A 1 401 ? -11.844 -28.781 13.914 1 96.69 401 ASN A O 1
ATOM 3138 N N . MET A 1 402 ? -12.031 -27.203 12.297 1 96.69 402 MET A N 1
ATOM 3139 C CA . MET A 1 402 ? -12.867 -26.344 13.125 1 96.69 402 MET A CA 1
ATOM 3140 C C . MET A 1 402 ? -14.219 -27 13.406 1 96.69 402 MET A C 1
ATOM 3142 O O . MET A 1 402 ? -14.719 -26.938 14.531 1 96.69 402 MET A O 1
ATOM 3146 N N . HIS A 1 403 ? -14.836 -27.562 12.391 1 95.56 403 HIS A N 1
ATOM 3147 C CA . HIS A 1 403 ? -16.109 -28.25 12.523 1 95.56 403 HIS A CA 1
ATOM 3148 C C . HIS A 1 403 ? -16.031 -29.391 13.523 1 95.56 403 HIS A C 1
ATOM 3150 O O . HIS A 1 403 ? -16.922 -29.578 14.344 1 95.56 403 HIS A O 1
ATOM 3156 N N . GLN A 1 404 ? -14.961 -30.141 13.469 1 94.56 404 GLN A N 1
ATOM 3157 C CA . GLN A 1 404 ? -14.758 -31.25 14.391 1 94.56 404 GLN A CA 1
ATOM 3158 C C . GLN A 1 404 ? -14.602 -30.75 15.828 1 94.56 404 GLN A C 1
ATOM 3160 O O . GLN A 1 404 ? -15.055 -31.391 16.766 1 94.56 404 GLN A O 1
ATOM 3165 N N . ALA A 1 405 ? -13.961 -29.609 15.969 1 94.69 405 ALA A N 1
ATOM 3166 C CA . ALA A 1 405 ? -13.68 -29.062 17.297 1 94.69 405 ALA A CA 1
ATOM 3167 C C . ALA A 1 405 ? -14.93 -28.422 17.891 1 94.69 405 ALA A C 1
ATOM 3169 O O . ALA A 1 405 ? -15.195 -28.578 19.094 1 94.69 405 ALA A O 1
ATOM 3170 N N . LEU A 1 406 ? -15.688 -27.75 17.031 1 94.44 406 LEU A N 1
ATOM 3171 C CA . LEU A 1 406 ? -16.781 -26.938 17.562 1 94.44 406 LEU A CA 1
ATOM 3172 C C . LEU A 1 406 ? -18.109 -27.656 17.438 1 94.44 406 LEU A C 1
ATOM 3174 O O . LEU A 1 406 ? -19.062 -27.344 18.141 1 94.44 406 LEU A O 1
ATOM 3178 N N . CYS A 1 407 ? -18.234 -28.516 16.5 1 91 407 CYS A N 1
ATOM 3179 C CA . CYS A 1 407 ? -19.469 -29.25 16.266 1 91 407 CYS A CA 1
ATOM 3180 C C . CYS A 1 407 ? -19.25 -30.75 16.438 1 91 407 CYS A C 1
ATOM 3182 O O . CYS A 1 407 ? -19.469 -31.531 15.516 1 91 407 CYS A O 1
ATOM 3184 N N . PRO A 1 408 ? -18.969 -31.062 17.719 1 85.94 408 PRO A N 1
ATOM 3185 C CA . PRO A 1 408 ? -18.734 -32.5 17.906 1 85.94 408 PRO A CA 1
ATOM 3186 C C . PRO A 1 408 ? -19.984 -33.344 17.625 1 85.94 408 PRO A C 1
ATOM 3188 O O . PRO A 1 408 ? -21.078 -32.969 18.031 1 85.94 408 PRO A O 1
ATOM 3191 N N . ASN A 1 409 ? -20.016 -34.406 16.859 1 82 409 ASN A N 1
ATOM 3192 C CA . ASN A 1 409 ? -21.047 -35.375 16.547 1 82 409 ASN A CA 1
ATOM 3193 C C . ASN A 1 409 ? -22.125 -34.812 15.641 1 82 409 ASN A C 1
ATOM 3195 O O . ASN A 1 409 ? -23.25 -35.312 15.617 1 82 409 ASN A O 1
ATOM 3199 N N . ALA A 1 410 ? -21.844 -33.562 15.164 1 79.31 410 ALA A N 1
ATOM 3200 C CA . ALA A 1 410 ? -22.828 -32.938 14.266 1 79.31 410 ALA A CA 1
ATOM 3201 C C . ALA A 1 410 ? -22.625 -33.438 12.828 1 79.31 410 ALA A C 1
ATOM 3203 O O . ALA A 1 410 ? -21.5 -33.688 12.406 1 79.31 410 ALA A O 1
ATOM 3204 N N . THR A 1 411 ? -23.719 -33.719 12.164 1 83.19 411 THR A N 1
ATOM 3205 C CA . THR A 1 411 ? -23.656 -34.125 10.766 1 83.19 411 THR A CA 1
ATOM 3206 C C . THR A 1 411 ? -23.828 -32.938 9.828 1 83.19 411 THR A C 1
ATOM 3208 O O . THR A 1 411 ? -23.672 -33.062 8.617 1 83.19 411 THR A O 1
ATOM 3211 N N . LYS A 1 412 ? -24.172 -31.766 10.422 1 89.44 412 LYS A N 1
ATOM 3212 C CA . LYS A 1 412 ? -24.312 -30.531 9.656 1 89.44 412 LYS A CA 1
ATOM 3213 C C . LYS A 1 412 ? -23.609 -29.359 10.367 1 89.44 412 LYS A C 1
ATOM 3215 O O . LYS A 1 412 ? -22.938 -29.562 11.375 1 89.44 412 LYS A O 1
ATOM 3220 N N . LEU A 1 413 ? -23.688 -28.266 9.758 1 90.31 413 LEU A N 1
ATOM 3221 C CA . LEU A 1 413 ? -23.094 -27.078 10.375 1 90.31 413 LEU A CA 1
ATOM 3222 C C . LEU A 1 413 ? -23.828 -26.703 11.656 1 90.31 413 LEU A C 1
ATOM 3224 O O . LEU A 1 413 ? -25.062 -26.719 11.695 1 90.31 413 LEU A O 1
ATOM 3228 N N . CYS A 1 414 ? -23.141 -26.562 12.656 1 89.69 414 CYS A N 1
ATOM 3229 C CA . CYS A 1 414 ? -23.75 -26.25 13.945 1 89.69 414 CYS A CA 1
ATOM 3230 C C . CYS A 1 414 ? -23.797 -24.734 14.164 1 89.69 414 CYS A C 1
ATOM 3232 O O . CYS A 1 414 ? -23.219 -23.969 13.383 1 89.69 414 CYS A O 1
ATOM 3234 N N . ASP A 1 415 ? -24.422 -24.281 15.234 1 86.62 415 ASP A N 1
ATOM 3235 C CA . ASP A 1 415 ? -24.656 -22.859 15.523 1 86.62 415 ASP A CA 1
ATOM 3236 C C . ASP A 1 415 ? -23.344 -22.156 15.883 1 86.62 415 ASP A C 1
ATOM 3238 O O . ASP A 1 415 ? -23.203 -20.953 15.625 1 86.62 415 ASP A O 1
ATOM 3242 N N . SER A 1 416 ? -22.375 -22.922 16.328 1 88.88 416 SER A N 1
ATOM 3243 C CA . SER A 1 416 ? -21.109 -22.328 16.719 1 88.88 416 SER A CA 1
ATOM 3244 C C . SER A 1 416 ? -20.312 -21.875 15.508 1 88.88 416 SER A C 1
ATOM 3246 O O . SER A 1 416 ? -19.359 -21.094 15.641 1 88.88 416 SER A O 1
ATOM 3248 N N . MET A 1 417 ? -20.703 -22.328 14.391 1 90.94 417 MET A N 1
ATOM 3249 C CA . MET A 1 417 ? -20 -21.969 13.172 1 90.94 417 MET A CA 1
ATOM 3250 C C . MET A 1 417 ? -20.891 -21.125 12.25 1 90.94 417 MET A C 1
ATOM 3252 O O . MET A 1 417 ? -20.656 -21.078 11.039 1 90.94 417 MET A O 1
ATOM 3256 N N . LYS A 1 418 ? -22 -20.578 12.914 1 82.94 418 LYS A N 1
ATOM 3257 C CA . LYS A 1 418 ? -22.922 -19.703 12.195 1 82.94 418 LYS A CA 1
ATOM 3258 C C . LYS A 1 418 ? -23.062 -18.359 12.898 1 82.94 418 LYS A C 1
ATOM 3260 O O . LYS A 1 418 ? -23.938 -18.172 13.742 1 82.94 418 LYS A O 1
ATOM 3265 N N . PRO A 1 419 ? -22.25 -17.312 12.648 1 82.06 419 PRO A N 1
ATOM 3266 C CA . PRO A 1 419 ? -21.234 -17.344 11.578 1 82.06 419 PRO A CA 1
ATOM 3267 C C . PRO A 1 419 ? -19.891 -17.844 12.062 1 82.06 419 PRO A C 1
ATOM 3269 O O . PRO A 1 419 ? -19.656 -17.969 13.266 1 82.06 419 PRO A O 1
ATOM 3272 N N . VAL A 1 420 ? -19.078 -18.188 11.117 1 89.62 420 VAL A N 1
ATOM 3273 C CA . VAL A 1 420 ? -17.719 -18.641 11.438 1 89.62 420 VAL A CA 1
ATOM 3274 C C . VAL A 1 420 ? -16.922 -17.484 12.031 1 89.62 420 VAL A C 1
ATOM 3276 O O . VAL A 1 420 ? -16.953 -16.359 11.5 1 89.62 420 VAL A O 1
ATOM 3279 N N . ASN A 1 421 ? -16.359 -17.734 13.164 1 91.62 421 ASN A N 1
ATOM 3280 C CA . ASN A 1 421 ? -15.453 -16.75 13.742 1 91.62 421 ASN A CA 1
ATOM 3281 C C . ASN A 1 421 ? -14.141 -16.672 12.969 1 91.62 421 ASN A C 1
ATOM 3283 O O . ASN A 1 421 ? -13.305 -17.578 13.062 1 91.62 421 ASN A O 1
ATOM 3287 N N . GLY A 1 422 ? -13.914 -15.617 12.273 1 93.69 422 GLY A N 1
ATOM 3288 C CA . GLY A 1 422 ? -12.781 -15.484 11.375 1 93.69 422 GLY A CA 1
ATOM 3289 C C . GLY A 1 422 ? -11.445 -15.484 12.102 1 93.69 422 GLY A C 1
ATOM 3290 O O . GLY A 1 422 ? -10.461 -16.031 11.602 1 93.69 422 GLY A O 1
ATOM 3291 N N . LYS A 1 423 ? -11.383 -14.867 13.266 1 94.31 423 LYS A N 1
ATOM 3292 C CA . LYS A 1 423 ? -10.148 -14.805 14.039 1 94.31 423 LYS A CA 1
ATOM 3293 C C . LYS A 1 423 ? -9.711 -16.188 14.5 1 94.31 423 LYS A C 1
ATOM 3295 O O . LYS A 1 423 ? -8.555 -16.578 14.328 1 94.31 423 LYS A O 1
ATOM 3300 N N . ARG A 1 424 ? -10.641 -16.906 15.047 1 95.44 424 ARG A N 1
ATOM 3301 C CA . ARG A 1 424 ? -10.344 -18.266 15.492 1 95.44 424 ARG A CA 1
ATOM 3302 C C . ARG A 1 424 ? -10.039 -19.172 14.312 1 95.44 424 ARG A C 1
ATOM 3304 O O . ARG A 1 424 ? -9.133 -20.016 14.375 1 95.44 424 ARG A O 1
ATOM 3311 N N . PHE A 1 425 ? -10.844 -19.031 13.281 1 97.25 425 PHE A N 1
ATOM 3312 C CA . PHE A 1 425 ? -10.648 -19.812 12.07 1 97.25 425 PHE A CA 1
ATOM 3313 C C . PHE A 1 425 ? -9.219 -19.656 11.555 1 97.25 425 PHE A C 1
ATOM 3315 O O . PHE A 1 425 ? -8.555 -20.656 11.25 1 97.25 425 PHE A O 1
ATOM 3322 N N . TYR A 1 426 ? -8.727 -18.406 11.516 1 97.88 426 TYR A N 1
ATOM 3323 C CA . TYR A 1 426 ? -7.391 -18.125 10.984 1 97.88 426 TYR A CA 1
ATOM 3324 C C . TYR A 1 426 ? -6.316 -18.562 11.977 1 97.88 426 TYR A C 1
ATOM 3326 O O . TYR A 1 426 ? -5.418 -19.328 11.625 1 97.88 426 TYR A O 1
ATOM 3334 N N . LYS A 1 427 ? -6.363 -18.141 13.219 1 96.12 427 LYS A N 1
ATOM 3335 C CA . LYS A 1 427 ? -5.277 -18.281 14.188 1 96.12 427 LYS A CA 1
ATOM 3336 C C . LYS A 1 427 ? -5.184 -19.719 14.703 1 96.12 427 LYS A C 1
ATOM 3338 O O . LYS A 1 427 ? -4.09 -20.281 14.812 1 96.12 427 LYS A O 1
ATOM 3343 N N . ASP A 1 428 ? -6.316 -20.391 14.891 1 95.81 428 ASP A N 1
ATOM 3344 C CA . ASP A 1 428 ? -6.301 -21.688 15.578 1 95.81 428 ASP A CA 1
ATOM 3345 C C . ASP A 1 428 ? -6.332 -22.844 14.578 1 95.81 428 ASP A C 1
ATOM 3347 O O . ASP A 1 428 ? -5.824 -23.922 14.867 1 95.81 428 ASP A O 1
ATOM 3351 N N . PHE A 1 429 ? -6.855 -22.578 13.43 1 97.81 429 PHE A N 1
ATOM 3352 C CA . PHE A 1 429 ? -7.078 -23.734 12.562 1 97.81 429 PHE A CA 1
ATOM 3353 C C . PHE A 1 429 ? -6.297 -23.578 11.258 1 97.81 429 PHE A C 1
ATOM 3355 O O . PHE A 1 429 ? -5.617 -24.516 10.836 1 97.81 429 PHE A O 1
ATOM 3362 N N . MET A 1 430 ? -6.34 -22.484 10.648 1 97.75 430 MET A N 1
ATOM 3363 C CA . MET A 1 430 ? -5.676 -22.312 9.359 1 97.75 430 MET A CA 1
ATOM 3364 C C . MET A 1 430 ? -4.16 -22.359 9.523 1 97.75 430 MET A C 1
ATOM 3366 O O . MET A 1 430 ? -3.473 -23.062 8.781 1 97.75 430 MET A O 1
ATOM 3370 N N . LEU A 1 431 ? -3.627 -21.609 10.469 1 97.38 431 LEU A N 1
ATOM 3371 C CA . LEU A 1 431 ? -2.182 -21.547 10.656 1 97.38 431 LEU A CA 1
ATOM 3372 C C . LEU A 1 431 ? -1.641 -22.875 11.156 1 97.38 431 LEU A C 1
ATOM 3374 O O . LEU A 1 431 ? -0.436 -23.141 11.086 1 97.38 431 LEU A O 1
ATOM 3378 N N . ASN A 1 432 ? -2.543 -23.75 11.625 1 96.5 432 ASN A N 1
ATOM 3379 C CA . ASN A 1 432 ? -2.109 -25.031 12.188 1 96.5 432 ASN A CA 1
ATOM 3380 C C . ASN A 1 432 ? -2.539 -26.203 11.32 1 96.5 432 ASN A C 1
ATOM 3382 O O . ASN A 1 432 ? -2.449 -27.359 11.742 1 96.5 432 ASN A O 1
ATOM 3386 N N . VAL A 1 433 ? -2.963 -25.922 10.188 1 97.44 433 VAL A N 1
ATOM 3387 C CA . VAL A 1 433 ? -3.447 -26.984 9.32 1 97.44 433 VAL A CA 1
ATOM 3388 C C . VAL A 1 433 ? -2.266 -27.781 8.766 1 97.44 433 VAL A C 1
ATOM 3390 O O . VAL A 1 433 ? -1.21 -27.203 8.477 1 97.44 433 VAL A O 1
ATOM 3393 N N . LYS A 1 434 ? -2.352 -29.062 8.719 1 96.06 434 LYS A N 1
ATOM 3394 C CA . LYS A 1 434 ? -1.377 -29.984 8.141 1 96.06 434 LYS A CA 1
ATOM 3395 C C . LYS A 1 434 ? -2.068 -31.141 7.422 1 96.06 434 LYS A C 1
ATOM 3397 O O . LYS A 1 434 ? -2.904 -31.828 8.008 1 96.06 434 LYS A O 1
ATOM 3402 N N . PHE A 1 435 ? -1.771 -31.344 6.176 1 96.19 435 PHE A N 1
ATOM 3403 C CA . PHE A 1 435 ? -2.393 -32.406 5.414 1 96.19 435 PHE A CA 1
ATOM 3404 C C . PHE A 1 435 ? -1.521 -32.812 4.227 1 96.19 435 PHE A C 1
ATOM 3406 O O . PHE A 1 435 ? -0.624 -32.062 3.832 1 96.19 435 PHE A O 1
ATOM 3413 N N . ASP A 1 436 ? -1.747 -33.938 3.713 1 94.5 436 ASP A N 1
ATOM 3414 C CA . ASP A 1 436 ? -1.054 -34.375 2.506 1 94.5 436 ASP A CA 1
ATOM 3415 C C . ASP A 1 436 ? -1.582 -33.656 1.271 1 94.5 436 ASP A C 1
ATOM 3417 O O . ASP A 1 436 ? -2.795 -33.531 1.085 1 94.5 436 ASP A O 1
ATOM 3421 N N . ALA A 1 437 ? -0.655 -33.219 0.416 1 94.88 437 ALA A N 1
ATOM 3422 C CA . ALA A 1 437 ? -1.059 -32.5 -0.791 1 94.88 437 ALA A CA 1
ATOM 3423 C C . ALA A 1 437 ? -1.993 -33.344 -1.647 1 94.88 437 ALA A C 1
ATOM 3425 O O . ALA A 1 437 ? -1.729 -34.531 -1.881 1 94.88 437 ALA A O 1
ATOM 3426 N N . PRO A 1 438 ? -3.045 -32.719 -2.061 1 95.81 438 PRO A N 1
ATOM 3427 C CA . PRO A 1 438 ? -3.971 -33.469 -2.908 1 95.81 438 PRO A CA 1
ATOM 3428 C C . PRO A 1 438 ? -3.396 -33.75 -4.293 1 95.81 438 PRO A C 1
ATOM 3430 O O . PRO A 1 438 ? -2.672 -32.938 -4.852 1 95.81 438 PRO A O 1
ATOM 3433 N N . PHE A 1 439 ? -3.701 -34.969 -4.832 1 95.56 439 PHE A N 1
ATOM 3434 C CA . PHE A 1 439 ? -3.395 -35.375 -6.195 1 95.56 439 PHE A CA 1
ATOM 3435 C C . PHE A 1 439 ? -1.888 -35.438 -6.414 1 95.56 439 PHE A C 1
ATOM 3437 O O . PHE A 1 439 ? -1.407 -35.219 -7.527 1 95.56 439 PHE A O 1
ATOM 3444 N N . ARG A 1 440 ? -1.152 -35.531 -5.355 1 92 440 ARG A N 1
ATOM 3445 C CA . ARG A 1 440 ? 0.296 -35.656 -5.496 1 92 440 ARG A CA 1
ATOM 3446 C C . ARG A 1 440 ? 0.682 -36.969 -6.184 1 92 440 ARG A C 1
ATOM 3448 O O . ARG A 1 440 ? -0.019 -37.969 -6.055 1 92 440 ARG A O 1
ATOM 3455 N N . PRO A 1 441 ? 1.752 -36.906 -6.922 1 87.81 441 PRO A N 1
ATOM 3456 C CA . PRO A 1 441 ? 2.232 -38.156 -7.484 1 87.81 441 PRO A CA 1
ATOM 3457 C C . PRO A 1 441 ? 2.568 -39.188 -6.41 1 87.81 441 PRO A C 1
ATOM 3459 O O . PRO A 1 441 ? 2.969 -38.844 -5.301 1 87.81 441 PRO A O 1
ATOM 3462 N N . ALA A 1 442 ? 2.361 -40.438 -6.668 1 81.31 442 ALA A N 1
ATOM 3463 C CA . ALA A 1 442 ? 2.451 -41.562 -5.719 1 81.31 442 ALA A CA 1
ATOM 3464 C C . ALA A 1 442 ? 3.811 -41.562 -5.023 1 81.31 442 ALA A C 1
ATOM 3466 O O . ALA A 1 442 ? 3.896 -41.844 -3.82 1 81.31 442 ALA A O 1
ATOM 3467 N N . ASP A 1 443 ? 4.879 -41.25 -5.586 1 79.81 443 ASP A N 1
ATOM 3468 C CA . ASP A 1 443 ? 6.203 -41.438 -5 1 79.81 443 ASP A CA 1
ATOM 3469 C C . ASP A 1 443 ? 6.715 -40.125 -4.395 1 79.81 443 ASP A C 1
ATOM 3471 O O . ASP A 1 443 ? 7.895 -40.031 -4.043 1 79.81 443 ASP A O 1
ATOM 3475 N N . THR A 1 444 ? 5.754 -39.219 -4.117 1 80.75 444 THR A N 1
ATOM 3476 C CA . THR A 1 444 ? 6.219 -37.938 -3.57 1 80.75 444 THR A CA 1
ATOM 3477 C C . THR A 1 444 ? 5.559 -37.656 -2.227 1 80.75 444 THR A C 1
ATOM 3479 O O . THR A 1 444 ? 4.414 -38.062 -1.994 1 80.75 444 THR A O 1
ATOM 3482 N N . LYS A 1 445 ? 6.375 -37.281 -1.23 1 80.25 445 LYS A N 1
ATOM 3483 C CA . LYS A 1 445 ? 5.852 -36.812 0.047 1 80.25 445 LYS A CA 1
ATOM 3484 C C . LYS A 1 445 ? 5.812 -35.281 0.091 1 80.25 445 LYS A C 1
ATOM 3486 O O . LYS A 1 445 ? 6.852 -34.625 0.006 1 80.25 445 LYS A O 1
ATOM 3491 N N . ASN A 1 446 ? 4.582 -34.812 -0.094 1 86.44 446 ASN A N 1
ATOM 3492 C CA . ASN A 1 446 ? 4.379 -33.375 -0.039 1 86.44 446 ASN A CA 1
ATOM 3493 C C . ASN A 1 446 ? 3.299 -33 0.971 1 86.44 446 ASN A C 1
ATOM 3495 O O . ASN A 1 446 ? 2.125 -33.312 0.779 1 86.44 446 ASN A O 1
ATOM 3499 N N . ILE A 1 447 ? 3.779 -32.406 2.064 1 91.94 447 ILE A N 1
ATOM 3500 C CA . ILE A 1 447 ? 2.857 -31.969 3.109 1 91.94 447 ILE A CA 1
ATOM 3501 C C . ILE A 1 447 ? 2.641 -30.453 3.018 1 91.94 447 ILE A C 1
ATOM 3503 O O . ILE A 1 447 ? 3.6 -29.688 2.869 1 91.94 447 ILE A O 1
ATOM 3507 N N . ILE A 1 448 ? 1.359 -30.094 3.074 1 95.44 448 ILE A N 1
ATOM 3508 C CA . ILE A 1 448 ? 1.02 -28.672 3.016 1 95.44 448 ILE A CA 1
ATOM 3509 C C . ILE A 1 448 ? 0.805 -28.125 4.43 1 95.44 448 ILE A C 1
ATOM 3511 O O . ILE A 1 448 ? 0.039 -28.703 5.207 1 95.44 448 ILE A O 1
ATOM 3515 N N . ARG A 1 449 ? 1.519 -27.141 4.734 1 96 449 ARG A N 1
ATOM 3516 C CA . ARG A 1 449 ? 1.403 -26.438 6.008 1 96 449 ARG A CA 1
ATOM 3517 C C . ARG A 1 449 ? 1.857 -24.984 5.875 1 96 449 ARG A C 1
ATOM 3519 O O . ARG A 1 449 ? 2.557 -24.625 4.926 1 96 449 ARG A O 1
ATOM 3526 N N . PHE A 1 450 ? 1.422 -24.188 6.773 1 97 450 PHE A N 1
ATOM 3527 C CA . PHE A 1 450 ? 1.848 -22.781 6.836 1 97 450 PHE A CA 1
ATOM 3528 C C . PHE A 1 450 ? 2.818 -22.562 7.988 1 97 450 PHE A C 1
ATOM 3530 O O . PHE A 1 450 ? 2.717 -23.219 9.031 1 97 450 PHE A O 1
ATOM 3537 N N . ASP A 1 451 ? 3.752 -21.703 7.805 1 94.5 451 ASP A N 1
ATOM 3538 C CA . ASP A 1 451 ? 4.617 -21.344 8.922 1 94.5 451 ASP A CA 1
ATOM 3539 C C . ASP A 1 451 ? 3.961 -20.281 9.797 1 94.5 451 ASP A C 1
ATOM 3541 O O . ASP A 1 451 ? 2.781 -19.969 9.625 1 94.5 451 ASP A O 1
ATOM 3545 N N . ARG A 1 452 ? 4.676 -19.797 10.75 1 92.69 452 ARG A N 1
ATOM 3546 C CA . ARG A 1 452 ? 4.125 -18.875 11.727 1 92.69 452 ARG A CA 1
ATOM 3547 C C . ARG A 1 452 ? 3.713 -17.562 11.062 1 92.69 452 ARG A C 1
ATOM 3549 O O . ARG A 1 452 ? 2.902 -16.812 11.617 1 92.69 452 ARG A O 1
ATOM 3556 N N . TYR A 1 453 ? 4.234 -17.312 9.867 1 94.31 453 TYR A N 1
ATOM 3557 C CA . TYR A 1 453 ? 3.918 -16.078 9.172 1 94.31 453 TYR A CA 1
ATOM 3558 C C . TYR A 1 453 ? 2.852 -16.297 8.102 1 94.31 453 TYR A C 1
ATOM 3560 O O . TYR A 1 453 ? 2.508 -15.391 7.352 1 94.31 453 TYR A O 1
ATOM 3568 N N . GLY A 1 454 ? 2.293 -17.562 8.055 1 97.19 454 GLY A N 1
ATOM 3569 C CA . GLY A 1 454 ? 1.251 -17.891 7.09 1 97.19 454 GLY A CA 1
ATOM 3570 C C . GLY A 1 454 ? 1.789 -18.188 5.707 1 97.19 454 GLY A C 1
ATOM 3571 O O . GLY A 1 454 ? 1.035 -18.219 4.73 1 97.19 454 GLY A O 1
ATOM 3572 N N . ASP A 1 455 ? 3.07 -18.469 5.57 1 97 455 ASP A N 1
ATOM 3573 C CA . ASP A 1 455 ? 3.703 -18.719 4.277 1 97 455 ASP A CA 1
ATOM 3574 C C . ASP A 1 455 ? 3.807 -20.219 3.994 1 97 455 ASP A C 1
ATOM 3576 O O . ASP A 1 455 ? 4.051 -21 4.906 1 97 455 ASP A O 1
ATOM 3580 N N . GLY A 1 456 ? 3.604 -20.562 2.732 1 94.56 456 GLY A N 1
ATOM 3581 C CA . GLY A 1 456 ? 3.857 -21.922 2.312 1 94.56 456 GLY A CA 1
ATOM 3582 C C . GLY A 1 456 ? 5.336 -22.234 2.166 1 94.56 456 GLY A C 1
ATOM 3583 O O . GLY A 1 456 ? 6.152 -21.328 1.996 1 94.56 456 GLY A O 1
ATOM 3584 N N . ILE A 1 457 ? 5.59 -23.453 2.279 1 87.94 457 ILE A N 1
ATOM 3585 C CA . ILE A 1 457 ? 6.949 -23.938 2.066 1 87.94 457 ILE A CA 1
ATOM 3586 C C . ILE A 1 457 ? 7.098 -24.453 0.637 1 87.94 457 ILE A C 1
ATOM 3588 O O . ILE A 1 457 ? 6.227 -25.156 0.135 1 87.94 457 ILE A O 1
ATOM 3592 N N . GLY A 1 458 ? 8.156 -23.922 -0.018 1 84.5 458 GLY A N 1
ATOM 3593 C CA . GLY A 1 458 ? 8.289 -24.375 -1.395 1 84.5 458 GLY A CA 1
ATOM 3594 C C . GLY A 1 458 ? 9.727 -24.359 -1.895 1 84.5 458 GLY A C 1
ATOM 3595 O O . GLY A 1 458 ? 10.617 -23.859 -1.205 1 84.5 458 GLY A O 1
ATOM 3596 N N . LEU A 1 459 ? 9.82 -25.031 -2.994 1 86 459 LEU A N 1
ATOM 3597 C CA . LEU A 1 459 ? 11.102 -25.109 -3.689 1 86 459 LEU A CA 1
ATOM 3598 C C . LEU A 1 459 ? 11.047 -24.344 -5.012 1 86 459 LEU A C 1
ATOM 3600 O O . LEU A 1 459 ? 9.961 -24.016 -5.504 1 86 459 LEU A O 1
ATOM 3604 N N . TYR A 1 460 ? 12.25 -24.031 -5.461 1 91 460 TYR A N 1
ATOM 3605 C CA . TYR A 1 460 ? 12.344 -23.328 -6.738 1 91 460 TYR A CA 1
ATOM 3606 C C . TYR A 1 460 ? 13.023 -24.188 -7.785 1 91 460 TYR A C 1
ATOM 3608 O O . TYR A 1 460 ? 13.969 -24.938 -7.477 1 91 460 TYR A O 1
ATOM 3616 N N . ASN A 1 461 ? 12.531 -24.094 -8.953 1 91.06 461 ASN A N 1
ATOM 3617 C CA . ASN A 1 461 ? 13.195 -24.625 -10.141 1 91.06 461 ASN A CA 1
ATOM 3618 C C . ASN A 1 461 ? 13.93 -23.531 -10.914 1 91.06 461 ASN A C 1
ATOM 3620 O O . ASN A 1 461 ? 13.422 -22.422 -11.039 1 91.06 461 ASN A O 1
ATOM 3624 N N . ILE A 1 462 ? 15.141 -23.906 -11.305 1 93.5 462 ILE A N 1
ATOM 3625 C CA . ILE A 1 462 ? 15.914 -22.969 -12.117 1 93.5 462 ILE A CA 1
ATOM 3626 C C . ILE A 1 462 ? 15.953 -23.453 -13.562 1 93.5 462 ILE A C 1
ATOM 3628 O O . ILE A 1 462 ? 16.234 -24.625 -13.82 1 93.5 462 ILE A O 1
ATOM 3632 N N . PHE A 1 463 ? 15.68 -22.531 -14.484 1 94.12 463 PHE A N 1
ATOM 3633 C CA . PHE A 1 463 ? 15.641 -22.875 -15.906 1 94.12 463 PHE A CA 1
ATOM 3634 C C . PHE A 1 463 ? 16.688 -22.062 -16.688 1 94.12 463 PHE A C 1
ATOM 3636 O O . PHE A 1 463 ? 17.047 -20.969 -16.281 1 94.12 463 PHE A O 1
ATOM 3643 N N . ASN A 1 464 ? 17.188 -22.688 -17.656 1 94.38 464 ASN A N 1
ATOM 3644 C CA . ASN A 1 464 ? 17.984 -22 -18.672 1 94.38 464 ASN A CA 1
ATOM 3645 C C . ASN A 1 464 ? 17.281 -22.016 -20.031 1 94.38 464 ASN A C 1
ATOM 3647 O O . ASN A 1 464 ? 16.812 -23.062 -20.484 1 94.38 464 ASN A O 1
ATOM 3651 N N . TYR A 1 465 ? 17.109 -20.859 -20.594 1 95.88 465 TYR A N 1
ATOM 3652 C CA . TYR A 1 465 ? 16.5 -20.75 -21.922 1 95.88 465 TYR A CA 1
ATOM 3653 C C . TYR A 1 465 ? 17.578 -20.828 -23 1 95.88 465 TYR A C 1
ATOM 3655 O O . TYR A 1 465 ? 18.438 -19.953 -23.094 1 95.88 465 TYR A O 1
ATOM 3663 N N . HIS A 1 466 ? 17.5 -21.891 -23.797 1 92.62 466 HIS A N 1
ATOM 3664 C CA . HIS A 1 466 ? 18.562 -22.078 -24.781 1 92.62 466 HIS A CA 1
ATOM 3665 C C . HIS A 1 466 ? 18.031 -22.766 -26.047 1 92.62 466 HIS A C 1
ATOM 3667 O O . HIS A 1 466 ? 16.891 -23.25 -26.062 1 92.62 466 HIS A O 1
ATOM 3673 N N . ARG A 1 467 ? 18.812 -22.688 -27.062 1 91.44 467 ARG A N 1
ATOM 3674 C CA . ARG A 1 467 ? 18.469 -23.297 -28.344 1 91.44 467 ARG A CA 1
ATOM 3675 C C . ARG A 1 467 ? 19.062 -24.703 -28.453 1 91.44 467 ARG A C 1
ATOM 3677 O O . ARG A 1 467 ? 20.266 -24.891 -28.281 1 91.44 467 ARG A O 1
ATOM 3684 N N . ALA A 1 468 ? 18.156 -25.703 -28.578 1 86 468 ALA A N 1
ATOM 3685 C CA . ALA A 1 468 ? 18.562 -27.094 -28.781 1 86 468 ALA A CA 1
ATOM 3686 C C . ALA A 1 468 ? 17.859 -27.688 -30 1 86 468 ALA A C 1
ATOM 3688 O O . ALA A 1 468 ? 16.641 -27.641 -30.109 1 86 468 ALA A O 1
ATOM 3689 N N . ASP A 1 469 ? 18.641 -28.359 -30.906 1 87.56 469 ASP A N 1
ATOM 3690 C CA . ASP A 1 469 ? 18.141 -29 -32.094 1 87.56 469 ASP A CA 1
ATOM 3691 C C . ASP A 1 469 ? 17.281 -28.047 -32.938 1 87.56 469 ASP A C 1
ATOM 3693 O O . ASP A 1 469 ? 16.188 -28.406 -33.375 1 87.56 469 ASP A O 1
ATOM 3697 N N . GLY A 1 470 ? 17.656 -26.797 -32.906 1 85.81 470 GLY A N 1
ATOM 3698 C CA . GLY A 1 470 ? 17.016 -25.812 -33.75 1 85.81 470 GLY A CA 1
ATOM 3699 C C . GLY A 1 470 ? 15.789 -25.188 -33.094 1 85.81 470 GLY A C 1
ATOM 3700 O O . GLY A 1 470 ? 15.125 -24.344 -33.688 1 85.81 470 GLY A O 1
ATOM 3701 N N . ARG A 1 471 ? 15.469 -25.672 -31.953 1 91.44 471 ARG A N 1
ATOM 3702 C CA . ARG A 1 471 ? 14.305 -25.109 -31.266 1 91.44 471 ARG A CA 1
ATOM 3703 C C . ARG A 1 471 ? 14.695 -24.547 -29.906 1 91.44 471 ARG A C 1
ATOM 3705 O O . ARG A 1 471 ? 15.586 -25.078 -29.234 1 91.44 471 ARG A O 1
ATOM 3712 N N . TYR A 1 472 ? 14.039 -23.422 -29.547 1 93.06 472 TYR A N 1
ATOM 3713 C CA . TYR A 1 472 ? 14.25 -22.828 -28.234 1 93.06 472 TYR A CA 1
ATOM 3714 C C . TYR A 1 472 ? 13.445 -23.562 -27.156 1 93.06 472 TYR A C 1
ATOM 3716 O O . TYR A 1 472 ? 12.297 -23.953 -27.406 1 93.06 472 TYR A O 1
ATOM 3724 N N . ARG A 1 473 ? 14.055 -23.828 -26.031 1 91.88 473 ARG A N 1
ATOM 3725 C CA . ARG A 1 473 ? 13.352 -24.516 -24.953 1 91.88 473 ARG A CA 1
ATOM 3726 C C . ARG A 1 473 ? 13.898 -24.094 -23.594 1 91.88 473 ARG A C 1
ATOM 3728 O O . ARG A 1 473 ? 15.039 -23.656 -23.484 1 91.88 473 ARG A O 1
ATOM 3735 N N . TYR A 1 474 ? 13.016 -24.141 -22.641 1 92.12 474 TYR A N 1
ATOM 3736 C CA . TYR A 1 474 ? 13.445 -24.016 -21.266 1 92.12 474 TYR A CA 1
ATOM 3737 C C . TYR A 1 474 ? 13.977 -25.344 -20.734 1 92.12 474 TYR A C 1
ATOM 3739 O O . TYR A 1 474 ? 13.281 -26.359 -20.781 1 92.12 474 TYR A O 1
ATOM 3747 N N . GLN A 1 475 ? 15.227 -25.406 -20.312 1 90.44 475 GLN A N 1
ATOM 3748 C CA . GLN A 1 475 ? 15.812 -26.609 -19.719 1 90.44 475 GLN A CA 1
ATOM 3749 C C . GLN A 1 475 ? 16.031 -26.438 -18.219 1 90.44 475 GLN A C 1
ATOM 3751 O O . GLN A 1 475 ? 16.641 -25.453 -17.781 1 90.44 475 GLN A O 1
ATOM 3756 N N . LYS A 1 476 ? 15.453 -27.359 -17.531 1 86.62 476 LYS A N 1
ATOM 3757 C CA . LYS A 1 476 ? 15.625 -27.328 -16.078 1 86.62 476 LYS A CA 1
ATOM 3758 C C . LYS A 1 476 ? 17.047 -27.688 -15.695 1 86.62 476 LYS A C 1
ATOM 3760 O O . LYS A 1 476 ? 17.562 -28.75 -16.078 1 86.62 476 LYS A O 1
ATOM 3765 N N . VAL A 1 477 ? 17.953 -26.859 -15.266 1 74.31 477 VAL A N 1
ATOM 3766 C CA . VAL A 1 477 ? 19.359 -27.125 -14.938 1 74.31 477 VAL A CA 1
ATOM 3767 C C . VAL A 1 477 ? 19.453 -27.641 -13.5 1 74.31 477 VAL A C 1
ATOM 3769 O O . VAL A 1 477 ? 20.156 -28.609 -13.234 1 74.31 477 VAL A O 1
ATOM 3772 N N . VAL A 1 478 ? 19.594 -26.828 -12.414 1 60.94 478 VAL A N 1
ATOM 3773 C CA . VAL A 1 478 ? 19.906 -27.234 -11.047 1 60.94 478 VAL A CA 1
ATOM 3774 C C . VAL A 1 478 ? 18.641 -27.125 -10.18 1 60.94 478 VAL A C 1
ATOM 3776 O O . VAL A 1 478 ? 17.781 -26.297 -10.438 1 60.94 478 VAL A O 1
ATOM 3779 N N . TYR A 1 479 ? 18.469 -28.281 -9.406 1 47.03 479 TYR A N 1
ATOM 3780 C CA . TYR A 1 479 ? 17.453 -28.312 -8.359 1 47.03 479 TYR A CA 1
ATOM 3781 C C . TYR A 1 479 ? 17.688 -27.203 -7.34 1 47.03 479 TYR A C 1
ATOM 3783 O O . TYR A 1 479 ? 18.797 -26.719 -7.188 1 47.03 479 TYR A O 1
ATOM 3791 N N . ALA A 1 480 ? 16.594 -27.031 -6.484 1 47.78 480 ALA A N 1
ATOM 3792 C CA . ALA A 1 480 ? 15.891 -26.141 -5.562 1 47.78 480 ALA A CA 1
ATOM 3793 C C . ALA A 1 480 ? 16.734 -25.844 -4.328 1 47.78 480 ALA A C 1
ATOM 3795 O O . ALA A 1 480 ? 17.297 -26.75 -3.725 1 47.78 480 ALA A O 1
ATOM 3796 N N . PHE A 1 481 ? 17.422 -24.812 -4.297 1 39.47 481 PHE A N 1
ATOM 3797 C CA . PHE A 1 481 ? 17.969 -24.359 -3.027 1 39.47 481 PHE A CA 1
ATOM 3798 C C . PHE A 1 481 ? 16.906 -24.375 -1.938 1 39.47 481 PHE A C 1
ATOM 3800 O O . PHE A 1 481 ? 15.828 -23.812 -2.113 1 39.47 481 PHE A O 1
ATOM 3807 N N . LYS A 1 482 ? 16.828 -25.453 -1.288 1 36.91 482 LYS A N 1
ATOM 3808 C CA . LYS A 1 482 ? 16.062 -25.266 -0.056 1 36.91 482 LYS A CA 1
ATOM 3809 C C . LYS A 1 482 ? 16.625 -24.109 0.774 1 36.91 482 LYS A C 1
ATOM 3811 O O . LYS A 1 482 ? 17.812 -24.094 1.091 1 36.91 482 LYS A O 1
ATOM 3816 N N . THR A 1 483 ? 16.219 -22.922 0.689 1 35.19 483 THR A N 1
ATOM 3817 C CA . THR A 1 483 ? 16.672 -21.75 1.441 1 35.19 483 THR A CA 1
ATOM 3818 C C . THR A 1 483 ? 16.812 -22.094 2.924 1 35.19 483 THR A C 1
ATOM 3820 O O . THR A 1 483 ? 15.867 -21.906 3.697 1 35.19 483 THR A O 1
ATOM 3823 N N . ARG A 1 484 ? 17.438 -23.188 3.27 1 29.22 484 ARG A N 1
ATOM 3824 C CA . ARG A 1 484 ? 17.625 -23.281 4.711 1 29.22 484 ARG A CA 1
ATOM 3825 C C . ARG A 1 484 ? 18.594 -22.219 5.211 1 29.22 484 ARG A C 1
ATOM 3827 O O . ARG A 1 484 ? 19.453 -21.734 4.465 1 29.22 484 ARG A O 1
ATOM 3834 N N . LYS A 1 485 ? 18.391 -21.578 6.375 1 29.42 485 LYS A N 1
ATOM 3835 C CA . LYS A 1 485 ? 19.094 -20.516 7.078 1 29.42 485 LYS A CA 1
ATOM 3836 C C . LYS A 1 485 ? 20.594 -20.844 7.195 1 29.42 485 LYS A C 1
ATOM 3838 O O . LYS A 1 485 ? 20.953 -21.875 7.746 1 29.42 485 LYS A O 1
ATOM 3843 N N . CYS A 1 486 ? 21.469 -20.578 6.32 1 25.45 486 CYS A N 1
ATOM 3844 C CA . CYS A 1 486 ? 22.922 -20.641 6.473 1 25.45 486 CYS A CA 1
ATOM 3845 C C . CYS A 1 486 ? 23.359 -20.047 7.805 1 25.45 486 CYS A C 1
ATOM 3847 O O . CYS A 1 486 ? 22.844 -19.016 8.234 1 25.45 486 CYS A O 1
ATOM 3849 N N . PRO A 1 487 ? 24.25 -20.75 8.633 1 26.34 487 PRO A N 1
ATOM 3850 C CA . PRO A 1 487 ? 24.75 -20.25 9.914 1 26.34 487 PRO A CA 1
ATOM 3851 C C . PRO A 1 487 ? 25.516 -18.938 9.781 1 26.34 487 PRO A C 1
ATOM 3853 O O . PRO A 1 487 ? 26.172 -18.703 8.758 1 26.34 487 PRO A O 1
ATOM 3856 N N . GLU A 1 488 ? 25.25 -17.922 10.453 1 27.91 488 GLU A N 1
ATOM 3857 C CA . GLU A 1 488 ? 25.75 -16.562 10.531 1 27.91 488 GLU A CA 1
ATOM 3858 C C . GLU A 1 488 ? 27.25 -16.516 10.852 1 27.91 488 GLU A C 1
ATOM 3860 O O . GLU A 1 488 ? 27.906 -15.508 10.617 1 27.91 488 GLU A O 1
ATOM 3865 N N . ASN A 1 489 ? 27.953 -17.625 11.523 1 28.36 489 ASN A N 1
ATOM 3866 C CA . ASN A 1 489 ? 29.172 -17.391 12.273 1 28.36 489 ASN A CA 1
ATOM 3867 C C . ASN A 1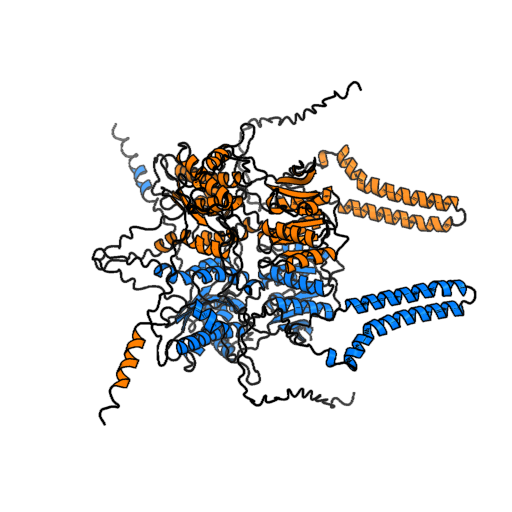 489 ? 30.391 -17.312 11.359 1 28.36 489 ASN A C 1
ATOM 3869 O O . ASN A 1 489 ? 31.531 -17.391 11.828 1 28.36 489 ASN A O 1
ATOM 3873 N N . PHE A 1 490 ? 30.453 -17.703 10.227 1 30.12 490 PHE A N 1
ATOM 3874 C CA . PHE A 1 490 ? 31.75 -17.75 9.578 1 30.12 490 PHE A CA 1
ATOM 3875 C C . PHE A 1 490 ? 32.281 -16.344 9.367 1 30.12 490 PHE A C 1
ATOM 3877 O O . PHE A 1 490 ? 31.797 -15.594 8.523 1 30.12 490 PHE A O 1
ATOM 3884 N N . ASN A 1 491 ? 32.75 -15.828 10.523 1 31.22 491 ASN A N 1
ATOM 3885 C CA . ASN A 1 491 ? 33.438 -14.539 10.477 1 31.22 491 ASN A CA 1
ATOM 3886 C C . ASN A 1 491 ? 34.688 -14.594 9.602 1 31.22 491 ASN A C 1
ATOM 3888 O O . ASN A 1 491 ? 35.75 -14.977 10.07 1 31.22 491 ASN A O 1
ATOM 3892 N N . GLU A 1 492 ? 34.625 -14.867 8.438 1 35.41 492 GLU A N 1
ATOM 3893 C CA . GLU A 1 492 ? 35.719 -14.961 7.457 1 35.41 492 GLU A CA 1
ATOM 3894 C C . GLU A 1 492 ? 36.531 -13.68 7.438 1 35.41 492 GLU A C 1
ATOM 3896 O O . GLU A 1 492 ? 37.688 -13.68 6.961 1 35.41 492 GLU A O 1
ATOM 3901 N N . ALA A 1 493 ? 36.156 -12.797 8.195 1 33 493 ALA A N 1
ATOM 3902 C CA . ALA A 1 493 ? 36.906 -11.539 8.133 1 33 493 ALA A CA 1
ATOM 3903 C C . ALA A 1 493 ? 38.25 -11.664 8.805 1 33 493 ALA A C 1
ATOM 3905 O O . ALA A 1 493 ? 39.25 -11.086 8.344 1 33 493 ALA A O 1
ATOM 3906 N N . LYS A 1 494 ? 38.312 -12.602 9.805 1 39.62 494 LYS A N 1
ATOM 3907 C CA . LYS A 1 494 ? 39.594 -12.703 10.531 1 39.62 494 LYS A CA 1
ATOM 3908 C C . LYS A 1 494 ? 40.656 -13.375 9.68 1 39.62 494 LYS A C 1
ATOM 3910 O O . LYS A 1 494 ? 41.812 -12.953 9.688 1 39.62 494 LYS A O 1
ATOM 3915 N N . PHE A 1 495 ? 40.125 -14.289 8.867 1 45 495 PHE A N 1
ATOM 3916 C CA . PHE A 1 495 ? 41.125 -15.016 8.094 1 45 495 PHE A CA 1
ATOM 3917 C C . PHE A 1 495 ? 41.594 -14.203 6.883 1 45 495 PHE A C 1
ATOM 3919 O O . PHE A 1 495 ? 42.75 -14.25 6.5 1 45 495 PHE A O 1
ATOM 3926 N N . ILE A 1 496 ? 40.75 -13.398 6.496 1 44.66 496 ILE A N 1
ATOM 3927 C CA . ILE A 1 496 ? 41.094 -12.539 5.363 1 44.66 496 ILE A CA 1
ATOM 3928 C C . ILE A 1 496 ? 42.031 -11.43 5.824 1 44.66 496 ILE A C 1
ATOM 3930 O O . ILE A 1 496 ? 43.031 -11.141 5.16 1 44.66 496 ILE A O 1
ATOM 3934 N N . GLY A 1 497 ? 41.812 -10.953 6.988 1 47.16 497 GLY A N 1
ATOM 3935 C CA . GLY A 1 497 ? 42.688 -9.953 7.551 1 47.16 497 GLY A CA 1
ATOM 3936 C C . GLY A 1 497 ? 44.094 -10.492 7.832 1 47.16 497 GLY A C 1
ATOM 3937 O O . GLY A 1 497 ? 45.094 -9.852 7.504 1 47.16 497 GLY A O 1
ATOM 3938 N N . PHE A 1 498 ? 44.062 -11.695 8.273 1 55.62 498 PHE A N 1
ATOM 3939 C CA . PHE A 1 498 ? 45.344 -12.312 8.602 1 55.62 498 PHE A CA 1
ATOM 3940 C C . PHE A 1 498 ? 46.125 -12.625 7.336 1 55.62 498 PHE A C 1
ATOM 3942 O O . PHE A 1 498 ? 47.344 -12.422 7.293 1 55.62 498 PHE A O 1
ATOM 3949 N N . THR A 1 499 ? 45.375 -13 6.289 1 55.31 499 THR A N 1
ATOM 3950 C CA . THR A 1 499 ? 46.031 -13.289 5.023 1 55.31 499 THR A CA 1
ATOM 3951 C C . THR A 1 499 ? 46.594 -12.008 4.406 1 55.31 499 THR A C 1
ATOM 3953 O O . THR A 1 499 ? 47.719 -12 3.904 1 55.31 499 THR A O 1
ATOM 3956 N N . MET A 1 500 ? 45.938 -11.008 4.625 1 58.72 500 MET A N 1
ATOM 3957 C CA . MET A 1 500 ? 46.375 -9.742 4.066 1 58.72 500 MET A CA 1
ATOM 3958 C C . MET A 1 500 ? 47.562 -9.188 4.863 1 58.72 500 MET A C 1
ATOM 3960 O O . MET A 1 500 ? 48.531 -8.688 4.285 1 58.72 500 MET A O 1
ATOM 3964 N N . TYR A 1 501 ? 47.531 -9.344 6.109 1 60.31 501 TYR A N 1
ATOM 3965 C CA . TYR A 1 501 ? 48.625 -8.898 6.965 1 60.31 501 TYR A CA 1
ATOM 3966 C C . TYR A 1 501 ? 49.906 -9.719 6.707 1 60.31 501 TYR A C 1
ATOM 3968 O O . TYR A 1 501 ? 51 -9.156 6.617 1 60.31 501 TYR A O 1
ATOM 3976 N N . THR A 1 502 ? 49.656 -10.977 6.496 1 64.19 502 THR A N 1
ATOM 3977 C CA . THR A 1 502 ? 50.781 -11.859 6.277 1 64.19 502 THR A CA 1
ATOM 3978 C C . THR A 1 502 ? 51.406 -11.594 4.91 1 64.19 502 THR A C 1
ATOM 3980 O O . THR A 1 502 ? 52.656 -11.602 4.777 1 64.19 502 THR A O 1
ATOM 3983 N N . THR A 1 503 ? 50.5 -11.297 4.004 1 63.19 503 THR A N 1
ATOM 3984 C CA . THR A 1 503 ? 51 -10.969 2.682 1 63.19 503 THR A CA 1
ATOM 3985 C C . THR A 1 503 ? 51.781 -9.641 2.713 1 63.19 503 THR A C 1
ATOM 3987 O O . THR A 1 503 ? 52.812 -9.508 2.084 1 63.19 503 THR A O 1
ATOM 3990 N N . CYS A 1 504 ? 51.375 -8.781 3.562 1 65.56 504 CYS A N 1
ATOM 3991 C CA . CYS A 1 504 ? 52.062 -7.508 3.719 1 65.56 504 CYS A CA 1
ATOM 3992 C C . CYS A 1 504 ? 53.438 -7.699 4.391 1 65.56 504 CYS A C 1
ATOM 3994 O O . CYS A 1 504 ? 54.406 -7.086 3.99 1 65.56 504 CYS A O 1
ATOM 3996 N N . ILE A 1 505 ? 53.5 -8.539 5.246 1 68.62 505 ILE A N 1
ATOM 3997 C CA . ILE A 1 505 ? 54.75 -8.797 5.957 1 68.62 505 ILE A CA 1
ATOM 3998 C C . ILE A 1 505 ? 55.75 -9.461 5.02 1 68.62 505 ILE A C 1
ATOM 4000 O O . ILE A 1 505 ? 56.938 -9.141 5.035 1 68.62 505 ILE A O 1
ATOM 4004 N N . ILE A 1 506 ? 55.25 -10.352 4.203 1 67.62 506 ILE A N 1
ATOM 4005 C CA . ILE A 1 506 ? 56.094 -11.039 3.25 1 67.62 506 ILE A CA 1
ATOM 4006 C C . ILE A 1 506 ? 56.75 -10.016 2.312 1 67.62 506 ILE A C 1
ATOM 4008 O O . ILE A 1 506 ? 57.969 -10.047 2.078 1 67.62 506 ILE A O 1
ATOM 4012 N N . TRP A 1 507 ? 55.938 -9.102 1.994 1 67 507 TRP A N 1
ATOM 4013 C CA . TRP A 1 507 ? 56.438 -8.148 1.01 1 67 507 TRP A CA 1
ATOM 4014 C C . TRP A 1 507 ? 57.312 -7.074 1.678 1 67 507 TRP A C 1
ATOM 4016 O O . TRP A 1 507 ? 58.281 -6.613 1.105 1 67 507 TRP A O 1
ATOM 4026 N N . LEU A 1 508 ? 57.156 -6.801 2.908 1 71.56 508 LEU A N 1
ATOM 4027 C CA . LEU A 1 508 ? 58 -5.887 3.674 1 71.56 508 LEU A CA 1
ATOM 4028 C C . LEU A 1 508 ? 59.344 -6.512 3.969 1 71.56 508 LEU A C 1
ATOM 4030 O O . LEU A 1 508 ? 60.375 -5.816 3.988 1 71.56 508 LEU A O 1
ATOM 4034 N N . ALA A 1 509 ? 59.312 -7.738 4.148 1 70.38 509 ALA A N 1
ATOM 4035 C CA . ALA A 1 509 ? 60.562 -8.453 4.395 1 70.38 509 ALA A CA 1
ATOM 4036 C C . ALA A 1 509 ? 61.344 -8.648 3.096 1 70.38 509 ALA A C 1
ATOM 4038 O O . ALA A 1 509 ? 62.562 -8.711 3.109 1 70.38 509 ALA A O 1
ATOM 4039 N N . PHE A 1 510 ? 60.531 -8.812 2.105 1 66.62 510 PHE A N 1
ATOM 4040 C CA . PHE A 1 510 ? 61.156 -9.016 0.799 1 66.62 510 PHE A CA 1
ATOM 4041 C C . PHE A 1 510 ? 61.938 -7.773 0.367 1 66.62 510 PHE A C 1
ATOM 4043 O O . PHE A 1 510 ? 63.031 -7.875 -0.178 1 66.62 510 PHE A O 1
ATOM 4050 N N . LEU A 1 511 ? 61.562 -6.738 0.724 1 66.62 511 LEU A N 1
ATOM 4051 C CA . LEU A 1 511 ? 62.094 -5.5 0.167 1 66.62 511 LEU A CA 1
ATOM 4052 C C . LEU A 1 511 ? 63.5 -5.254 0.652 1 66.62 511 LEU A C 1
ATOM 4054 O O . LEU A 1 511 ? 64.375 -4.961 -0.147 1 66.62 511 LEU A O 1
ATOM 4058 N N . PRO A 1 512 ? 63.812 -5.324 1.806 1 69.5 512 PRO A N 1
ATOM 4059 C CA . PRO A 1 512 ? 65.188 -5.141 2.217 1 69.5 512 PRO A CA 1
ATOM 4060 C C . PRO A 1 512 ? 66.125 -6.219 1.659 1 69.5 512 PRO A C 1
ATOM 4062 O O . PRO A 1 512 ? 67.25 -5.93 1.29 1 69.5 512 PRO A O 1
ATOM 4065 N N . ILE A 1 513 ? 65.688 -7.441 1.55 1 70 513 ILE A N 1
ATOM 4066 C CA . ILE A 1 513 ? 66.5 -8.531 1.008 1 70 513 ILE A CA 1
ATOM 4067 C C . ILE A 1 513 ? 66.75 -8.289 -0.478 1 70 513 ILE A C 1
ATOM 4069 O O . ILE A 1 513 ? 67.812 -8.5 -0.964 1 70 513 ILE A O 1
ATOM 4073 N N . PHE A 1 514 ? 65.688 -7.906 -1.1 1 63.75 514 PHE A N 1
ATOM 4074 C CA . PHE A 1 514 ? 65.812 -7.598 -2.52 1 63.75 514 PHE A CA 1
ATOM 4075 C C . PHE A 1 514 ? 66.812 -6.449 -2.746 1 63.75 514 PHE A C 1
ATOM 4077 O O . PHE A 1 514 ? 67.625 -6.5 -3.654 1 63.75 514 PHE A O 1
ATOM 4084 N N . TYR A 1 515 ? 66.938 -5.586 -1.838 1 64.19 515 TYR A N 1
ATOM 4085 C CA . TYR A 1 515 ? 67.812 -4.434 -2.002 1 64.19 515 TYR A CA 1
ATOM 4086 C C . TYR A 1 515 ? 69.25 -4.777 -1.607 1 64.19 515 TYR A C 1
ATOM 4088 O O . TYR A 1 515 ? 70.188 -4.273 -2.207 1 64.19 515 TYR A O 1
ATOM 4096 N N . VAL A 1 516 ? 69.438 -5.508 -0.682 1 63.22 516 VAL A N 1
ATOM 4097 C CA . VAL A 1 516 ? 70.812 -5.824 -0.223 1 63.22 516 VAL A CA 1
ATOM 4098 C C . VAL A 1 516 ? 71.438 -6.816 -1.181 1 63.22 516 VAL A C 1
ATOM 4100 O O . VAL A 1 516 ? 72.688 -6.805 -1.363 1 63.22 516 VAL A O 1
ATOM 4103 N N . THR A 1 517 ? 70.688 -7.75 -1.639 1 58.31 517 THR A N 1
ATOM 4104 C CA . THR A 1 517 ? 71.25 -8.727 -2.559 1 58.31 517 THR A CA 1
ATOM 4105 C C . THR A 1 517 ? 71.25 -8.188 -3.986 1 58.31 517 THR A C 1
ATOM 4107 O O . THR A 1 517 ? 71.188 -8.969 -4.945 1 58.31 517 THR A O 1
ATOM 4110 N N . SER A 1 518 ? 71.375 -6.973 -4.121 1 54.59 518 SER A N 1
ATOM 4111 C CA . SER A 1 518 ? 71.312 -6.27 -5.398 1 54.59 518 SER A CA 1
ATOM 4112 C C . SER A 1 518 ? 72.375 -6.758 -6.352 1 54.59 518 SER A C 1
ATOM 4114 O O . SER A 1 518 ? 72.25 -6.68 -7.57 1 54.59 518 SER A O 1
ATOM 4116 N N . SER A 1 519 ? 73.438 -7.215 -5.953 1 60.72 519 SER A N 1
ATOM 4117 C CA . SER A 1 519 ? 74.562 -7.582 -6.777 1 60.72 519 SER A CA 1
ATOM 4118 C C . SER A 1 519 ? 74.375 -8.945 -7.43 1 60.72 519 SER A C 1
ATOM 4120 O O . SER A 1 519 ? 75.062 -9.266 -8.414 1 60.72 519 SER A O 1
ATOM 4122 N N . ASP A 1 520 ? 73.75 -9.906 -6.887 1 55.44 520 ASP A N 1
ATOM 4123 C CA . ASP A 1 520 ? 73.562 -11.258 -7.43 1 55.44 520 ASP A CA 1
ATOM 4124 C C . ASP A 1 520 ? 72.125 -11.484 -7.887 1 55.44 520 ASP A C 1
ATOM 4126 O O . ASP A 1 520 ? 71.25 -11.617 -7.059 1 55.44 520 ASP A O 1
ATOM 4130 N N . TYR A 1 521 ? 71.812 -11.266 -9.242 1 56.09 521 TYR A N 1
ATOM 4131 C CA . TYR A 1 521 ? 70.5 -11.328 -9.914 1 56.09 521 TYR A CA 1
ATOM 4132 C C . TYR A 1 521 ? 69.812 -12.656 -9.633 1 56.09 521 TYR A C 1
ATOM 4134 O O . TYR A 1 521 ? 68.625 -12.703 -9.523 1 56.09 521 TYR A O 1
ATOM 4142 N N . ARG A 1 522 ? 70.625 -13.711 -9.492 1 58.44 522 ARG A N 1
ATOM 4143 C CA . ARG A 1 522 ? 70 -15.016 -9.25 1 58.44 522 ARG A CA 1
ATOM 4144 C C . ARG A 1 522 ? 69.312 -15.055 -7.895 1 58.44 522 ARG A C 1
ATOM 4146 O O . ARG A 1 522 ? 68.188 -15.594 -7.773 1 58.44 522 ARG A O 1
ATOM 4153 N N . VAL A 1 523 ? 69.938 -14.352 -7 1 66 523 VAL A N 1
ATOM 4154 C CA . VAL A 1 523 ? 69.375 -14.344 -5.656 1 66 523 VAL A CA 1
ATOM 4155 C C . VAL A 1 523 ? 68.188 -13.414 -5.621 1 66 523 VAL A C 1
ATOM 4157 O O . VAL A 1 523 ? 67.188 -13.719 -4.969 1 66 523 VAL A O 1
ATOM 4160 N N . GLN A 1 524 ? 68.125 -12.469 -6.43 1 64.44 524 GLN A N 1
ATOM 4161 C CA . GLN A 1 524 ? 67 -11.523 -6.449 1 64.44 524 GLN A CA 1
ATOM 4162 C C . GLN A 1 524 ? 65.812 -12.133 -7.109 1 64.44 524 GLN A C 1
ATOM 4164 O O . GLN A 1 524 ? 64.688 -11.984 -6.613 1 64.44 524 GLN A O 1
ATOM 4169 N N . THR A 1 525 ? 66 -12.789 -8.234 1 64.94 525 THR A N 1
ATOM 4170 C CA . THR A 1 525 ? 64.875 -13.469 -8.906 1 64.94 525 THR A CA 1
ATOM 4171 C C . THR A 1 525 ? 64.375 -14.609 -8.047 1 64.94 525 THR A C 1
ATOM 4173 O O . THR A 1 525 ? 63.125 -14.812 -7.977 1 64.94 525 THR A O 1
ATOM 4176 N N . THR A 1 526 ? 65.375 -15.266 -7.453 1 64.5 526 THR A N 1
ATOM 4177 C CA . THR A 1 526 ? 64.875 -16.391 -6.621 1 64.5 526 THR A CA 1
ATOM 4178 C C . THR A 1 526 ? 64.125 -15.875 -5.395 1 64.5 526 THR A C 1
ATOM 4180 O O . THR A 1 526 ? 63.125 -16.453 -5.004 1 64.5 526 THR A O 1
ATOM 4183 N N . THR A 1 527 ? 64.5 -14.68 -4.977 1 65.69 527 THR A N 1
ATOM 4184 C CA . THR A 1 527 ? 63.812 -14.141 -3.809 1 65.69 527 THR A CA 1
ATOM 4185 C C . THR A 1 527 ? 62.469 -13.578 -4.195 1 65.69 527 THR A C 1
ATOM 4187 O O . THR A 1 527 ? 61.5 -13.719 -3.443 1 65.69 527 THR A O 1
ATOM 4190 N N . MET A 1 528 ? 62.312 -13.141 -5.348 1 68 528 MET A N 1
ATOM 4191 C CA . MET A 1 528 ? 61.031 -12.656 -5.828 1 68 528 MET A CA 1
ATOM 4192 C C . MET A 1 528 ? 60.062 -13.812 -6.113 1 68 528 MET A C 1
ATOM 4194 O O . MET A 1 528 ? 58.906 -13.773 -5.734 1 68 528 MET A O 1
ATOM 4198 N N . CYS A 1 529 ? 60.625 -14.758 -6.812 1 66.31 529 CYS A N 1
ATOM 4199 C CA . CYS A 1 529 ? 59.812 -15.938 -7.086 1 66.31 529 CYS A CA 1
ATOM 4200 C C . CYS A 1 529 ? 59.375 -16.609 -5.789 1 66.31 529 CYS A C 1
ATOM 4202 O O . CYS A 1 529 ? 58.219 -17.047 -5.672 1 66.31 529 CYS A O 1
ATOM 4204 N N . ILE A 1 530 ? 60.281 -16.625 -4.809 1 68.69 530 ILE A N 1
ATOM 4205 C CA . ILE A 1 530 ? 59.938 -17.234 -3.525 1 68.69 530 ILE A CA 1
ATOM 4206 C C . ILE A 1 530 ? 58.906 -16.344 -2.799 1 68.69 530 ILE A C 1
ATOM 4208 O O . ILE A 1 530 ? 57.969 -16.859 -2.193 1 68.69 530 ILE A O 1
ATOM 4212 N N . SER A 1 531 ? 59.031 -15.039 -3.016 1 65.31 531 SER A N 1
ATOM 4213 C CA . SER A 1 531 ? 58.094 -14.148 -2.342 1 65.31 531 SER A CA 1
ATOM 4214 C C . SER A 1 531 ? 56.719 -14.211 -2.986 1 65.31 531 SER A C 1
ATOM 4216 O O . SER A 1 531 ? 55.719 -14.211 -2.289 1 65.31 531 SER A O 1
ATOM 4218 N N . VAL A 1 532 ? 56.656 -14.375 -4.234 1 67.94 532 VAL A N 1
ATOM 4219 C CA . VAL A 1 532 ? 55.375 -14.508 -4.938 1 67.94 532 VAL A CA 1
ATOM 4220 C C . VAL A 1 532 ? 54.75 -15.867 -4.645 1 67.94 532 VAL A C 1
ATOM 4222 O O . VAL A 1 532 ? 53.562 -15.977 -4.414 1 67.94 532 VAL A O 1
ATOM 4225 N N . SER A 1 533 ? 55.531 -16.828 -4.652 1 66.62 533 SER A N 1
ATOM 4226 C CA . SER A 1 533 ? 55.062 -18.156 -4.332 1 66.62 533 SER A CA 1
ATOM 4227 C C . SER A 1 533 ? 54.594 -18.25 -2.877 1 66.62 533 SER A C 1
ATOM 4229 O O . SER A 1 533 ? 53.594 -18.891 -2.576 1 66.62 533 SER A O 1
ATOM 4231 N N . LEU A 1 534 ? 55.312 -17.531 -2.006 1 67.94 534 LEU A N 1
ATOM 4232 C CA . LEU A 1 534 ? 54.906 -17.516 -0.599 1 67.94 534 LEU A CA 1
ATOM 4233 C C . LEU A 1 534 ? 53.625 -16.719 -0.392 1 67.94 534 LEU A C 1
ATOM 4235 O O . LEU A 1 534 ? 52.781 -17.109 0.419 1 67.94 534 LEU A O 1
ATOM 4239 N N . SER A 1 535 ? 53.531 -15.742 -1.157 1 65.5 535 SER A N 1
ATOM 4240 C CA . SER A 1 535 ? 52.281 -14.977 -1.088 1 65.5 535 SER A CA 1
ATOM 4241 C C . SER A 1 535 ? 51.125 -15.797 -1.607 1 65.5 535 SER A C 1
ATOM 4243 O O . SER A 1 535 ? 50.031 -15.773 -1.022 1 65.5 535 SER A O 1
ATOM 4245 N N . GLY A 1 536 ? 51.312 -16.5 -2.643 1 66.25 536 GLY A N 1
ATOM 4246 C CA . GLY A 1 536 ? 50.312 -17.422 -3.148 1 66.25 536 GLY A CA 1
ATOM 4247 C C . GLY A 1 536 ? 50 -18.547 -2.193 1 66.25 536 GLY A C 1
ATOM 4248 O O . GLY A 1 536 ? 48.812 -18.906 -1.998 1 66.25 536 GLY A O 1
ATOM 4249 N N . THR A 1 537 ? 50.969 -19.078 -1.574 1 65.81 537 THR A N 1
ATOM 4250 C CA . THR A 1 537 ? 50.812 -20.188 -0.646 1 65.81 537 THR A CA 1
ATOM 4251 C C . THR A 1 537 ? 50.125 -19.719 0.642 1 65.81 537 THR A C 1
ATOM 4253 O O . THR A 1 537 ? 49.344 -20.453 1.23 1 65.81 537 THR A O 1
ATOM 4256 N N . VAL A 1 538 ? 50.375 -18.531 1.055 1 64.62 538 VAL A N 1
ATOM 4257 C CA . VAL A 1 538 ? 49.719 -17.984 2.24 1 64.62 538 VAL A CA 1
ATOM 4258 C C . VAL A 1 538 ? 48.25 -17.781 1.964 1 64.62 538 VAL A C 1
ATOM 4260 O O . VAL A 1 538 ? 47.406 -18.078 2.816 1 64.62 538 VAL A O 1
ATOM 4263 N N . VAL A 1 539 ? 48.031 -17.391 0.758 1 61.75 539 VAL A N 1
ATOM 4264 C CA . VAL A 1 539 ? 46.625 -17.203 0.382 1 61.75 539 VAL A CA 1
ATOM 4265 C C . VAL A 1 539 ? 45.938 -18.547 0.286 1 61.75 539 VAL A C 1
ATOM 4267 O O . VAL A 1 539 ? 44.812 -18.719 0.786 1 61.75 539 VAL A O 1
ATOM 4270 N N . LEU A 1 540 ? 46.594 -19.453 -0.218 1 61.34 540 LEU A N 1
ATOM 4271 C CA . LEU A 1 540 ? 46.031 -20.797 -0.318 1 61.34 540 LEU A CA 1
ATOM 4272 C C . LEU A 1 540 ? 46 -21.484 1.045 1 61.34 540 LEU A C 1
ATOM 4274 O O . LEU A 1 540 ? 45.031 -22.172 1.386 1 61.34 540 LEU A O 1
ATOM 4278 N N . GLY A 1 541 ? 47.031 -21.391 1.811 1 63.44 541 GLY A N 1
ATOM 4279 C CA . GLY A 1 541 ? 47.188 -22.047 3.096 1 63.44 541 GLY A CA 1
ATOM 4280 C C . GLY A 1 541 ? 46.375 -21.406 4.199 1 63.44 541 GLY A C 1
ATOM 4281 O O . GLY A 1 541 ? 45.656 -22.078 4.938 1 63.44 541 GLY A O 1
ATOM 4282 N N . CYS A 1 542 ? 46.5 -20.078 4.289 1 60.88 542 CYS A N 1
ATOM 4283 C CA . CYS A 1 542 ? 45.906 -19.422 5.438 1 60.88 542 CYS A CA 1
ATOM 4284 C C . CYS A 1 542 ? 44.438 -19.109 5.168 1 60.88 542 CYS A C 1
ATOM 4286 O O . CYS A 1 542 ? 43.625 -19.078 6.09 1 60.88 542 CYS A O 1
ATOM 4288 N N . LEU A 1 543 ? 44.219 -18.859 3.865 1 55.81 543 LEU A N 1
ATOM 4289 C CA . LEU A 1 543 ? 42.844 -18.547 3.561 1 55.81 543 LEU A CA 1
ATOM 4290 C C . LEU A 1 543 ? 42.062 -19.812 3.238 1 55.81 543 LEU A C 1
ATOM 4292 O O . LEU A 1 543 ? 40.906 -19.969 3.666 1 55.81 543 LEU A O 1
ATOM 4296 N N . PHE A 1 544 ? 42.781 -20.719 2.59 1 57.34 544 PHE A N 1
ATOM 4297 C CA . PHE A 1 544 ? 42.031 -21.875 2.107 1 57.34 544 PHE A CA 1
ATOM 4298 C C . PHE A 1 544 ? 42.25 -23.078 3.014 1 57.34 544 PHE A C 1
ATOM 4300 O O . PHE A 1 544 ? 41.344 -23.922 3.145 1 57.34 544 PHE A O 1
ATOM 4307 N N . THR A 1 545 ? 43.375 -23.203 3.664 1 59.72 545 THR A N 1
ATOM 4308 C CA . THR A 1 545 ? 43.656 -24.422 4.406 1 59.72 545 THR A CA 1
ATOM 4309 C C . THR A 1 545 ? 42.812 -24.516 5.66 1 59.72 545 THR A C 1
ATOM 4311 O O . THR A 1 545 ? 42.312 -25.594 6.004 1 59.72 545 THR A O 1
ATOM 4314 N N . PRO A 1 546 ? 42.688 -23.422 6.348 1 56.59 546 PRO A N 1
ATOM 4315 C CA . PRO A 1 546 ? 41.781 -23.641 7.477 1 56.59 546 PRO A CA 1
ATOM 4316 C C . PRO A 1 546 ? 40.375 -24.078 7.031 1 56.59 546 PRO A C 1
ATOM 4318 O O . PRO A 1 546 ? 39.75 -24.891 7.699 1 56.59 546 PRO A O 1
ATOM 4321 N N . LYS A 1 547 ? 40.031 -23.609 5.922 1 50.97 547 LYS A N 1
ATOM 4322 C CA . LYS A 1 547 ? 38.75 -24.062 5.371 1 50.97 547 LYS A CA 1
ATOM 4323 C C . LYS A 1 547 ? 38.812 -25.516 4.949 1 50.97 547 LYS A C 1
ATOM 4325 O O . LYS A 1 547 ? 37.875 -26.281 5.227 1 50.97 547 LYS A O 1
ATOM 4330 N N . LEU A 1 548 ? 39.844 -25.875 4.418 1 53 548 LEU A N 1
ATOM 4331 C CA . LEU A 1 548 ? 40.031 -27.266 4.039 1 53 548 LEU A CA 1
ATOM 4332 C C . LEU A 1 548 ? 40.188 -28.141 5.273 1 53 548 LEU A C 1
ATOM 4334 O O . LEU A 1 548 ? 39.656 -29.25 5.332 1 53 548 LEU A O 1
ATOM 4338 N N . HIS A 1 549 ? 40.969 -27.641 6.273 1 55.03 549 HIS A N 1
ATOM 4339 C CA . HIS A 1 549 ? 41.188 -28.406 7.508 1 55.03 549 HIS A CA 1
ATOM 4340 C C . HIS A 1 549 ? 39.844 -28.594 8.25 1 55.03 549 HIS A C 1
ATOM 4342 O O . HIS A 1 549 ? 39.562 -29.672 8.75 1 55.03 549 HIS A O 1
ATOM 4348 N N . ILE A 1 550 ? 39.188 -27.484 8.273 1 48.03 550 ILE A N 1
ATOM 4349 C CA . ILE A 1 550 ? 37.875 -27.656 8.922 1 48.03 550 ILE A CA 1
ATOM 4350 C C . ILE A 1 550 ? 37.031 -28.625 8.117 1 48.03 550 ILE A C 1
ATOM 4352 O O . ILE A 1 550 ? 36.375 -29.5 8.688 1 48.03 550 ILE A O 1
ATOM 4356 N N . ILE A 1 551 ? 37.125 -28.516 6.832 1 49.59 551 ILE A N 1
ATOM 4357 C CA . ILE A 1 551 ? 36.312 -29.391 5.988 1 49.59 551 ILE A CA 1
ATOM 4358 C C . ILE A 1 551 ? 36.844 -30.828 6.094 1 49.59 551 ILE A C 1
ATOM 4360 O O . ILE A 1 551 ? 36.031 -31.766 6.18 1 49.59 551 ILE A O 1
ATOM 4364 N N . LEU A 1 552 ? 38.094 -30.984 6.18 1 52.47 552 LEU A N 1
ATOM 4365 C CA . LEU A 1 552 ? 38.625 -32.344 6.086 1 52.47 552 LEU A CA 1
ATOM 4366 C C . LEU A 1 552 ? 38.812 -32.938 7.473 1 52.47 552 LEU A C 1
ATOM 4368 O O . LEU A 1 552 ? 38.625 -34.156 7.652 1 52.47 552 LEU A O 1
ATOM 4372 N N . PHE A 1 553 ? 39.344 -32.25 8.562 1 54.53 553 PHE A N 1
ATOM 4373 C CA . PHE A 1 553 ? 39.75 -32.906 9.812 1 54.53 553 PHE A CA 1
ATOM 4374 C C . PHE A 1 553 ? 38.812 -32.5 10.953 1 54.53 553 PHE A C 1
ATOM 4376 O O . PHE A 1 553 ? 38.844 -33.062 12.031 1 54.53 553 PHE A O 1
ATOM 4383 N N . GLN A 1 554 ? 38.344 -31.344 10.945 1 37.97 554 GLN A N 1
ATOM 4384 C CA . GLN A 1 554 ? 37.406 -31 12 1 37.97 554 GLN A CA 1
ATOM 4385 C C . GLN A 1 554 ? 36.031 -30.719 11.43 1 37.97 554 GLN A C 1
ATOM 4387 O O . GLN A 1 554 ? 35.531 -29.594 11.5 1 37.97 554 GLN A O 1
ATOM 4392 N N . PRO A 1 555 ? 35.562 -31.734 10.727 1 40.81 555 PRO A N 1
ATOM 4393 C CA . PRO A 1 555 ? 34.25 -31.578 10.125 1 40.81 555 PRO A CA 1
ATOM 4394 C C . PRO A 1 555 ? 33.156 -31.219 11.148 1 40.81 555 PRO A C 1
ATOM 4396 O O . PRO A 1 555 ? 32.094 -30.734 10.781 1 40.81 555 PRO A O 1
ATOM 4399 N N . GLN A 1 556 ? 33.469 -31.578 12.438 1 41.53 556 GLN A N 1
ATOM 4400 C CA . GLN A 1 556 ? 32.5 -31.344 13.492 1 41.53 556 GLN A CA 1
ATOM 4401 C C . GLN A 1 556 ? 32.25 -29.859 13.719 1 41.53 556 GLN A C 1
ATOM 4403 O O . GLN A 1 556 ? 31.219 -29.469 14.25 1 41.53 556 GLN A O 1
ATOM 4408 N N . LYS A 1 557 ? 33.25 -29.125 13.641 1 38.72 557 LYS A N 1
ATOM 4409 C CA . LYS A 1 557 ? 33.062 -27.703 13.859 1 38.72 557 LYS A CA 1
ATOM 4410 C C . LYS A 1 557 ? 32.188 -27.094 12.758 1 38.72 557 LYS A C 1
ATOM 4412 O O . LYS A 1 557 ? 31.766 -25.938 12.844 1 38.72 557 LYS A O 1
ATOM 4417 N N . ASN A 1 558 ? 32.125 -27.812 11.781 1 32.5 558 ASN A N 1
ATOM 4418 C CA . ASN A 1 558 ? 31.156 -27.469 10.75 1 32.5 558 ASN A CA 1
ATOM 4419 C C . ASN A 1 558 ? 29.719 -27.781 11.18 1 32.5 558 ASN A C 1
ATOM 4421 O O . ASN A 1 558 ? 28.844 -27.953 10.336 1 32.5 558 ASN A O 1
ATOM 4425 N N . VAL A 1 559 ? 29.547 -28.391 12.367 1 30.25 559 VAL A N 1
ATOM 4426 C CA . VAL A 1 559 ? 28.219 -28.719 12.844 1 30.25 559 VAL A CA 1
ATOM 4427 C C . VAL A 1 559 ? 27.469 -27.438 13.211 1 30.25 559 VAL A C 1
ATOM 4429 O O . VAL A 1 559 ? 28.047 -26.516 13.789 1 30.25 559 VAL A O 1
ATOM 4432 N N . THR A 1 560 ? 26.516 -27.188 12.484 1 29.02 560 THR A N 1
ATOM 4433 C CA . THR A 1 560 ? 25.578 -26.125 12.766 1 29.02 560 THR A CA 1
ATOM 4434 C C . THR A 1 560 ? 25.109 -26.172 14.211 1 29.02 560 THR A C 1
ATOM 4436 O O . THR A 1 560 ? 24.484 -27.156 14.625 1 29.02 560 THR A O 1
ATOM 4439 N N . SER A 1 561 ? 25.969 -26 15.25 1 26.48 561 SER A N 1
ATOM 4440 C CA . SER A 1 561 ? 25.344 -25.953 16.562 1 26.48 561 SER A CA 1
ATOM 4441 C C . SER A 1 561 ? 24.156 -24.984 16.578 1 26.48 561 SER A C 1
ATOM 4443 O O . SER A 1 561 ? 24.203 -23.922 15.945 1 26.48 561 SER A O 1
ATOM 4445 N N . HIS A 1 562 ? 23.016 -25.531 16.891 1 26.22 562 HIS A N 1
ATOM 4446 C CA . HIS A 1 562 ? 21.734 -24.906 17.219 1 26.22 562 HIS A CA 1
ATOM 4447 C C . HIS A 1 562 ? 21.922 -23.797 18.25 1 26.22 562 HIS A C 1
ATOM 4449 O O . HIS A 1 562 ? 22.109 -24.062 19.438 1 26.22 562 HIS A O 1
ATOM 4455 N N . ARG A 1 563 ? 22.812 -22.953 18.109 1 25.3 563 ARG A N 1
ATOM 4456 C CA . ARG A 1 563 ? 22.75 -22.031 19.25 1 25.3 563 ARG A CA 1
ATOM 4457 C C . ARG A 1 563 ? 21.344 -21.469 19.422 1 25.3 563 ARG A C 1
ATOM 4459 O O . ARG A 1 563 ? 20.797 -20.859 18.484 1 25.3 563 ARG A O 1
ATOM 4466 N N . VAL A 1 564 ? 20.562 -22.109 20.359 1 25.92 564 VAL A N 1
ATOM 4467 C CA . VAL A 1 564 ? 19.406 -21.625 21.125 1 25.92 564 VAL A CA 1
ATOM 4468 C C . VAL A 1 564 ? 19.672 -20.219 21.641 1 25.92 564 VAL A C 1
ATOM 4470 O O . VAL A 1 564 ? 20.578 -20 22.453 1 25.92 564 VAL A O 1
ATOM 4473 N N . GLY A 1 565 ? 20.109 -19.328 20.766 1 23.19 565 GLY A N 1
ATOM 4474 C CA . GLY A 1 565 ? 20.234 -18.031 21.406 1 23.19 565 GLY A CA 1
ATOM 4475 C C . GLY A 1 565 ? 19.125 -17.75 22.406 1 23.19 565 GLY A C 1
ATOM 4476 O O . GLY A 1 565 ? 17.953 -17.719 22.047 1 23.19 565 GLY A O 1
ATOM 4477 N N . THR A 1 566 ? 19.344 -18.172 23.719 1 23.3 566 THR A N 1
ATOM 4478 C CA . THR A 1 566 ? 18.734 -17.969 25.031 1 23.3 566 THR A CA 1
ATOM 4479 C C . THR A 1 566 ? 18.438 -16.484 25.25 1 23.3 566 THR A C 1
ATOM 4481 O O . THR A 1 566 ? 18.031 -16.078 26.344 1 23.3 566 THR A O 1
ATOM 4484 N N . ASN A 1 567 ? 18.641 -15.523 24.438 1 20.84 567 ASN A N 1
ATOM 4485 C CA . ASN A 1 567 ? 18.281 -14.359 25.25 1 20.84 567 ASN A CA 1
ATOM 4486 C C . ASN A 1 567 ? 16.844 -14.453 25.75 1 20.84 567 ASN A C 1
ATOM 4488 O O . ASN A 1 567 ? 15.906 -14.055 25.031 1 20.84 567 ASN A O 1
ATOM 4492 N N . ARG A 1 568 ? 16.5 -15.711 26.25 1 22.22 568 ARG A N 1
ATOM 4493 C CA . ARG A 1 568 ? 15.305 -16.094 26.984 1 22.22 568 ARG A CA 1
ATOM 4494 C C . ARG A 1 568 ? 15.094 -15.172 28.188 1 22.22 568 ARG A C 1
ATOM 4496 O O . ARG A 1 568 ? 16.016 -14.953 28.984 1 22.22 568 ARG A O 1
ATOM 4503 N N . PHE A 1 569 ? 14.367 -14.016 28.219 1 19.62 569 PHE A N 1
ATOM 4504 C CA . PHE A 1 569 ? 14 -13.508 29.547 1 19.62 569 PHE A CA 1
ATOM 4505 C C . PHE A 1 569 ? 13.633 -14.648 30.484 1 19.62 569 PHE A C 1
ATOM 4507 O O . PHE A 1 569 ? 12.773 -15.469 30.172 1 19.62 569 PHE A O 1
ATOM 4514 N N . SER A 1 570 ? 14.617 -15.227 31.141 1 19.58 570 SER A N 1
ATOM 4515 C CA . SER A 1 570 ? 14.695 -16.219 32.219 1 19.58 570 SER A CA 1
ATOM 4516 C C . SER A 1 570 ? 13.703 -15.906 33.344 1 19.58 570 SER A C 1
ATOM 4518 O O . SER A 1 570 ? 13.953 -15.047 34.188 1 19.58 570 SER A O 1
ATOM 4520 N N . ALA A 1 571 ? 12.398 -15.477 33.031 1 19.75 571 ALA A N 1
ATOM 4521 C CA . ALA A 1 571 ? 11.75 -15.539 34.312 1 19.75 571 ALA A CA 1
ATOM 4522 C C . ALA A 1 571 ? 11.945 -16.906 34.969 1 19.75 571 ALA A C 1
ATOM 4524 O O . ALA A 1 571 ? 11.984 -17.922 34.281 1 19.75 571 ALA A O 1
ATOM 4525 N N . THR A 1 572 ? 12.484 -17.047 36.219 1 19.11 572 THR A N 1
ATOM 4526 C CA . THR A 1 572 ? 12.75 -18.062 37.219 1 19.11 572 THR A CA 1
ATOM 4527 C C . THR A 1 572 ? 11.555 -19 37.406 1 19.11 572 THR A C 1
ATOM 4529 O O . THR A 1 572 ? 10.461 -18.562 37.75 1 19.11 572 THR A O 1
ATOM 4532 N N . ALA A 1 573 ? 11.328 -19.922 36.406 1 18.16 573 ALA A N 1
ATOM 4533 C CA . ALA A 1 573 ? 10.359 -20.922 36.844 1 18.16 573 ALA A CA 1
ATOM 4534 C C . ALA A 1 573 ? 10.727 -21.484 38.219 1 18.16 573 ALA A C 1
ATOM 4536 O O . ALA A 1 573 ? 11.906 -21.734 38.5 1 18.16 573 ALA A O 1
ATOM 4537 N N . ALA A 1 574 ? 9.906 -21.406 39.188 1 19.81 574 ALA A N 1
ATOM 4538 C CA . ALA A 1 574 ? 9.867 -22.172 40.406 1 19.81 574 ALA A CA 1
ATOM 4539 C C . ALA A 1 574 ? 10.055 -23.656 40.156 1 19.81 574 ALA A C 1
ATOM 4541 O O . ALA A 1 574 ? 9.711 -24.156 39.062 1 19.81 574 ALA A O 1
ATOM 4542 N N . GLY A 1 575 ? 10.672 -24.703 40.844 1 17.52 575 GLY A N 1
ATOM 4543 C CA . GLY A 1 575 ? 11.492 -25.875 41.094 1 17.52 575 GLY A CA 1
ATOM 4544 C C . GLY A 1 575 ? 10.773 -27.188 40.75 1 17.52 575 GLY A C 1
ATOM 4545 O O . GLY A 1 575 ? 11.344 -28.266 40.938 1 17.52 575 GLY A O 1
ATOM 4546 N N . SER A 1 576 ? 9.469 -27.375 40.375 1 19.42 576 SER A N 1
ATOM 4547 C CA . SER A 1 576 ? 9.141 -28.688 40.938 1 19.42 576 SER A CA 1
ATOM 4548 C C . SER A 1 576 ? 9.781 -29.812 40.125 1 19.42 576 SER A C 1
ATOM 4550 O O . SER A 1 576 ? 10.062 -29.641 38.938 1 19.42 576 SER A O 1
ATOM 4552 N N . SER A 1 577 ? 10.258 -31.062 40.625 1 17.58 577 SER A N 1
ATOM 4553 C CA . SER A 1 577 ? 11.18 -32.188 40.594 1 17.58 577 SER A CA 1
ATOM 4554 C C . SER A 1 577 ? 10.773 -33.219 39.562 1 17.58 577 SER A C 1
ATOM 4556 O O . SER A 1 577 ? 11.602 -34 39.094 1 17.58 577 SER A O 1
ATOM 4558 N N . HIS A 1 578 ? 9.531 -33.5 39.031 1 18.5 578 HIS A N 1
ATOM 4559 C CA . HIS A 1 578 ? 9.367 -34.938 39.031 1 18.5 578 HIS A CA 1
ATOM 4560 C C . HIS A 1 578 ? 10.117 -35.594 37.875 1 18.5 578 HIS A C 1
ATOM 4562 O O . HIS A 1 578 ? 10.391 -34.938 36.875 1 18.5 578 HIS A O 1
ATOM 4568 N N . SER A 1 579 ? 10.469 -36.969 37.75 1 18.17 579 SER A N 1
ATOM 4569 C CA . SER A 1 579 ? 11.445 -38 37.469 1 18.17 579 SER A CA 1
ATOM 4570 C C . SER A 1 579 ? 11.359 -38.469 36.031 1 18.17 579 SER A C 1
ATOM 4572 O O . SER A 1 579 ? 12.375 -38.719 35.375 1 18.17 579 SER A O 1
ATOM 4574 N N . HIS A 1 580 ? 10.219 -38.719 35.25 1 18.78 580 HIS A N 1
ATOM 4575 C CA . HIS A 1 580 ? 10.242 -40.062 34.688 1 18.78 580 HIS A CA 1
ATOM 4576 C C . HIS A 1 580 ? 11.047 -40.125 33.375 1 18.78 580 HIS A C 1
ATOM 4578 O O . HIS A 1 580 ? 11.219 -39.094 32.719 1 18.78 580 HIS A O 1
ATOM 4584 N N . GLY A 1 581 ? 11.633 -41.312 32.812 1 18.2 581 GLY A N 1
ATOM 4585 C CA . GLY A 1 581 ? 12.719 -41.969 32.094 1 18.2 581 GLY A CA 1
ATOM 4586 C C . GLY A 1 581 ? 12.562 -41.969 30.594 1 18.2 581 GLY A C 1
ATOM 4587 O O . GLY A 1 581 ? 13.477 -42.344 29.875 1 18.2 581 GLY A O 1
ATOM 4588 N N . SER A 1 582 ? 11.422 -41.625 29.875 1 20.14 582 SER A N 1
ATOM 4589 C CA . SER A 1 582 ? 11.203 -42.594 28.781 1 20.14 582 SER A CA 1
ATOM 4590 C C . SER A 1 582 ? 12.203 -42.375 27.656 1 20.14 582 SER A C 1
ATOM 4592 O O . SER A 1 582 ? 12.781 -41.281 27.516 1 20.14 582 SER A O 1
ATOM 4594 N N . ALA A 1 583 ? 12.266 -43.406 26.547 1 20.25 583 ALA A N 1
ATOM 4595 C CA . ALA A 1 583 ? 13.102 -44.094 25.578 1 20.25 583 ALA A CA 1
ATOM 4596 C C . ALA A 1 583 ? 13.258 -43.281 24.297 1 20.25 583 ALA A C 1
ATOM 4598 O O . ALA A 1 583 ? 12.273 -43.031 23.594 1 20.25 583 ALA A O 1
ATOM 4599 N N . SER A 1 584 ? 14.141 -42.344 24.188 1 20.59 584 SER A N 1
ATOM 4600 C CA . SER A 1 584 ? 14.367 -41.438 23.078 1 20.59 584 SER A CA 1
ATOM 4601 C C . SER A 1 584 ? 14.852 -42.188 21.828 1 20.59 584 SER A C 1
ATOM 4603 O O . SER A 1 584 ? 15.969 -42.719 21.828 1 20.59 584 SER A O 1
ATOM 4605 N N . GLN A 1 585 ? 13.93 -42.969 21.094 1 18.55 585 GLN A N 1
ATOM 4606 C CA . GLN A 1 585 ? 14.32 -43.844 19.984 1 18.55 585 GLN A CA 1
ATOM 4607 C C . GLN A 1 585 ? 15.039 -43.062 18.891 1 18.55 585 GLN A C 1
ATOM 4609 O O . GLN A 1 585 ? 14.578 -42 18.469 1 18.55 585 GLN A O 1
ATOM 4614 N N . TYR A 1 586 ? 16.344 -43.281 18.672 1 20.08 586 TYR A N 1
ATOM 4615 C CA . TYR A 1 586 ? 17.438 -42.75 17.844 1 20.08 586 TYR A CA 1
ATOM 4616 C C . TYR A 1 586 ? 17.188 -43.031 16.375 1 20.08 586 TYR A C 1
ATOM 4618 O O . TYR A 1 586 ? 17.234 -44.188 15.938 1 20.08 586 TYR A O 1
ATOM 4626 N N . VAL A 1 587 ? 16.062 -42.656 15.719 1 20.62 587 VAL A N 1
ATOM 4627 C CA . VAL A 1 587 ? 15.875 -43.188 14.375 1 20.62 587 VAL A CA 1
ATOM 4628 C C . VAL A 1 587 ? 17.016 -42.719 13.477 1 20.62 587 VAL A C 1
ATOM 4630 O O . VAL A 1 587 ? 17.312 -41.531 13.398 1 20.62 587 VAL A O 1
ATOM 4633 N N . PRO A 1 588 ? 17.938 -43.625 13.078 1 19.23 588 PRO A N 1
ATOM 4634 C CA . PRO A 1 588 ? 19.188 -43.438 12.32 1 19.23 588 PRO A CA 1
ATOM 4635 C C . PRO A 1 588 ? 18.953 -42.875 10.93 1 19.23 588 PRO A C 1
ATOM 4637 O O . PRO A 1 588 ? 18.016 -43.281 10.242 1 19.23 588 PRO A O 1
ATOM 4640 N N . THR A 1 589 ? 19.125 -41.656 10.695 1 20.52 589 THR A N 1
ATOM 4641 C CA . THR A 1 589 ? 19 -40.906 9.445 1 20.52 589 THR A CA 1
ATOM 4642 C C . THR A 1 589 ? 19.938 -41.469 8.391 1 20.52 589 THR A C 1
ATOM 4644 O O . THR A 1 589 ? 21.156 -41.375 8.523 1 20.52 589 THR A O 1
ATOM 4647 N N . VAL A 1 590 ? 19.719 -42.719 7.844 1 18.48 590 VAL A N 1
ATOM 4648 C CA . VAL A 1 590 ? 20.609 -43.406 6.918 1 18.48 590 VAL A CA 1
ATOM 4649 C C . VAL A 1 590 ? 20.766 -42.594 5.641 1 18.48 590 VAL A C 1
ATOM 4651 O O . VAL A 1 590 ? 19.781 -42.25 4.988 1 18.48 590 VAL A O 1
ATOM 4654 N N . CYS A 1 591 ? 21.812 -41.844 5.461 1 19.91 591 CYS A N 1
ATOM 4655 C CA . CYS A 1 591 ? 22.391 -41.094 4.332 1 19.91 591 CYS A CA 1
ATOM 4656 C C . CYS A 1 591 ? 22.75 -42.062 3.203 1 19.91 591 CYS A C 1
ATOM 4658 O O . CYS A 1 591 ? 23.922 -42.406 3.033 1 19.91 591 CYS A O 1
ATOM 4660 N N . ASN A 1 592 ? 22.062 -43.156 2.861 1 18.08 592 ASN A N 1
ATOM 4661 C CA . ASN A 1 592 ? 22.656 -44.125 1.926 1 18.08 592 ASN A CA 1
ATOM 4662 C C . ASN A 1 592 ? 22.797 -43.5 0.533 1 18.08 592 ASN A C 1
ATOM 4664 O O . ASN A 1 592 ? 21.812 -43.156 -0.099 1 18.08 592 ASN A O 1
ATOM 4668 N N . GLY A 1 593 ? 23.938 -42.812 0.204 1 19.31 593 GLY A N 1
ATOM 4669 C CA . GLY A 1 593 ? 24.484 -42.312 -1.05 1 19.31 593 GLY A CA 1
ATOM 4670 C C . GLY A 1 593 ? 24.703 -43.406 -2.074 1 19.31 593 GLY A C 1
ATOM 4671 O O . GLY A 1 593 ? 25.609 -43.312 -2.908 1 19.31 593 GLY A O 1
ATOM 4672 N N . ARG A 1 594 ? 23.938 -44.406 -2.281 1 20.28 594 ARG A N 1
ATOM 4673 C CA . ARG A 1 594 ? 24.422 -45.375 -3.26 1 20.28 594 ARG A CA 1
ATOM 4674 C C . ARG A 1 594 ? 24.594 -44.719 -4.629 1 20.28 594 ARG A C 1
ATOM 4676 O O . ARG A 1 594 ? 23.672 -44.094 -5.141 1 20.28 594 ARG A O 1
ATOM 4683 N N . GLU A 1 595 ? 25.953 -44.531 -5.008 1 19.97 595 GLU A N 1
ATOM 4684 C CA . GLU A 1 595 ? 26.641 -44.25 -6.254 1 19.97 595 GLU A CA 1
ATOM 4685 C C . GLU A 1 595 ? 26.266 -45.219 -7.352 1 19.97 595 GLU A C 1
ATOM 4687 O O . GLU A 1 595 ? 26.609 -46.406 -7.281 1 19.97 595 GLU A O 1
ATOM 4692 N N . VAL A 1 596 ? 25.094 -45.5 -7.703 1 19.58 596 VAL A N 1
ATOM 4693 C CA . VAL A 1 596 ? 24.969 -46.469 -8.781 1 19.58 596 VAL A CA 1
ATOM 4694 C C . VAL A 1 596 ? 25.703 -45.969 -10.023 1 19.58 596 VAL A C 1
ATOM 4696 O O . VAL A 1 596 ? 25.359 -44.906 -10.578 1 19.58 596 VAL A O 1
ATOM 4699 N N . VAL A 1 597 ? 27.125 -46.25 -10.141 1 20.58 597 VAL A N 1
ATOM 4700 C CA . VAL A 1 597 ? 28.109 -46.219 -11.219 1 20.58 597 VAL A CA 1
ATOM 4701 C C . VAL A 1 597 ? 27.594 -47 -12.422 1 20.58 597 VAL A C 1
ATOM 4703 O O . VAL A 1 597 ? 27.438 -48.219 -12.359 1 20.58 597 VAL A O 1
ATOM 4706 N N . ASP A 1 598 ? 26.531 -46.781 -13.023 1 18.48 598 ASP A N 1
ATOM 4707 C CA . ASP A 1 598 ? 26.281 -47.594 -14.227 1 18.48 598 ASP A CA 1
ATOM 4708 C C . ASP A 1 598 ? 27.422 -47.406 -15.234 1 18.48 598 ASP A C 1
ATOM 4710 O O . ASP A 1 598 ? 27.797 -46.281 -15.57 1 18.48 598 ASP A O 1
ATOM 4714 N N . SER A 1 599 ? 28.516 -48.375 -15.398 1 19.83 599 SER A N 1
ATOM 4715 C CA . SER A 1 599 ? 29.656 -48.781 -16.203 1 19.83 599 SER A CA 1
ATOM 4716 C C . SER A 1 599 ? 29.359 -48.688 -17.688 1 19.83 599 SER A C 1
ATOM 4718 O O . SER A 1 599 ? 30.281 -48.719 -18.516 1 19.83 599 SER A O 1
ATOM 4720 N N . THR A 1 600 ? 28.281 -48.969 -18.344 1 19.16 600 THR A N 1
ATOM 4721 C CA . THR A 1 600 ? 28.359 -49.688 -19.609 1 19.16 600 THR A CA 1
ATOM 4722 C C . THR A 1 600 ? 28.875 -48.75 -20.703 1 19.16 600 THR A C 1
ATOM 4724 O O . THR A 1 600 ? 29.094 -49.188 -21.844 1 19.16 600 THR A O 1
ATOM 4727 N N . THR A 1 601 ? 28.797 -47.469 -20.875 1 20.2 601 THR A N 1
ATOM 4728 C CA . THR A 1 601 ? 29.094 -47.156 -22.266 1 20.2 601 THR A CA 1
ATOM 4729 C C . THR A 1 601 ? 30.562 -47.438 -22.578 1 20.2 601 THR A C 1
ATOM 4731 O O . THR A 1 601 ? 31.453 -46.906 -21.906 1 20.2 601 THR A O 1
ATOM 4734 N N . SER A 1 602 ? 31.094 -48.531 -23.328 1 19.45 602 SER A N 1
ATOM 4735 C CA . SER A 1 602 ? 32.062 -49.25 -24.156 1 19.45 602 SER A CA 1
ATOM 4736 C C . SER A 1 602 ? 32.844 -48.312 -25.062 1 19.45 602 SER A C 1
ATOM 4738 O O . SER A 1 602 ? 32.469 -47.125 -25.188 1 19.45 602 SER A O 1
ATOM 4740 N N . SER A 1 603 ? 33.031 -48.781 -26.594 1 20.67 603 SER A N 1
ATOM 4741 C CA . SER A 1 603 ? 33.969 -48.969 -27.688 1 20.67 603 SER A CA 1
ATOM 4742 C C . SER A 1 603 ? 34.156 -47.688 -28.516 1 20.67 603 SER A C 1
ATOM 4744 O O . SER A 1 603 ? 35.094 -47.562 -29.297 1 20.67 603 SER A O 1
ATOM 4746 N N . LEU A 1 604 ? 33.469 -46.625 -28.797 1 19.58 604 LEU A N 1
ATOM 4747 C CA . LEU A 1 604 ? 34.406 -45.906 -29.656 1 19.58 604 LEU A CA 1
ATOM 4748 C C . LEU A 1 604 ? 35.5 -45.25 -28.828 1 19.58 604 LEU A C 1
ATOM 4750 O O . LEU A 1 604 ? 35.25 -44.75 -27.734 1 19.58 604 LEU A O 1
ATOM 4754 N N . MET B 1 1 ? -27.953 -50.125 50.344 1 21.88 1 MET B N 1
ATOM 4755 C CA . MET B 1 1 ? -28.453 -49.875 49 1 21.88 1 MET B CA 1
ATOM 4756 C C . MET B 1 1 ? -28.625 -48.375 48.781 1 21.88 1 MET B C 1
ATOM 4758 O O . MET B 1 1 ? -28.656 -47.906 47.625 1 21.88 1 MET B O 1
ATOM 4762 N N . ALA B 1 2 ? -29.172 -47.625 49.781 1 23.97 2 ALA B N 1
ATOM 4763 C CA . ALA B 1 2 ? -29.781 -46.281 49.719 1 23.97 2 ALA B CA 1
ATOM 4764 C C . ALA B 1 2 ? -28.719 -45.219 49.469 1 23.97 2 ALA B C 1
ATOM 4766 O O . ALA B 1 2 ? -29.047 -44.125 49 1 23.97 2 ALA B O 1
ATOM 4767 N N . LEU B 1 3 ? -27.609 -45.344 50.125 1 27.92 3 LEU B N 1
ATOM 4768 C CA . LEU B 1 3 ? -26.688 -44.25 50.344 1 27.92 3 LEU B CA 1
ATOM 4769 C C . LEU B 1 3 ? -26.062 -43.781 49.031 1 27.92 3 LEU B C 1
ATOM 4771 O O . LEU B 1 3 ? -25.328 -42.781 49 1 27.92 3 LEU B O 1
ATOM 4775 N N . PHE B 1 4 ? -25.969 -44.656 47.969 1 28.72 4 PHE B N 1
ATOM 4776 C CA . PHE B 1 4 ? -25.109 -44.438 46.812 1 28.72 4 PHE B CA 1
ATOM 4777 C C . PHE B 1 4 ? -25.734 -43.406 45.875 1 28.72 4 PHE B C 1
ATOM 4779 O O . PHE B 1 4 ? -25.203 -43.188 44.781 1 28.72 4 PHE B O 1
ATOM 4786 N N . ALA B 1 5 ? -27.078 -43.094 46.031 1 25.89 5 ALA B N 1
ATOM 4787 C CA . ALA B 1 5 ? -27.828 -42.5 44.938 1 25.89 5 ALA B CA 1
ATOM 4788 C C . ALA B 1 5 ? -27.516 -41 44.812 1 25.89 5 ALA B C 1
ATOM 4790 O O . ALA B 1 5 ? -27.766 -40.406 43.75 1 25.89 5 ALA B O 1
ATOM 4791 N N . ALA B 1 6 ? -27.391 -40.344 45.969 1 30.03 6 ALA B N 1
ATOM 4792 C CA . ALA B 1 6 ? -27.688 -38.906 45.938 1 30.03 6 ALA B CA 1
ATOM 4793 C C . ALA B 1 6 ? -26.578 -38.125 45.219 1 30.03 6 ALA B C 1
ATOM 4795 O O . ALA B 1 6 ? -26.719 -36.938 44.938 1 30.03 6 ALA B O 1
ATOM 4796 N N . SER B 1 7 ? -25.344 -38.656 45.219 1 30.62 7 SER B N 1
ATOM 4797 C CA . SER B 1 7 ? -24.234 -37.781 44.938 1 30.62 7 SER B CA 1
ATOM 4798 C C . SER B 1 7 ? -24.203 -37.344 43.469 1 30.62 7 SER B C 1
ATOM 4800 O O . SER B 1 7 ? -23.391 -36.5 43.062 1 30.62 7 SER B O 1
ATOM 4802 N N . TRP B 1 8 ? -24.953 -38.125 42.562 1 31.12 8 TRP B N 1
ATOM 4803 C CA . TRP B 1 8 ? -24.656 -37.938 41.125 1 31.12 8 TRP B CA 1
ATOM 4804 C C . TRP B 1 8 ? -25.328 -36.688 40.594 1 31.12 8 TRP B C 1
ATOM 4806 O O . TRP B 1 8 ? -25.156 -36.344 39.438 1 31.12 8 TRP B O 1
ATOM 4816 N N . VAL B 1 9 ? -26.453 -36.219 41.25 1 32.38 9 VAL B N 1
ATOM 4817 C CA . VAL B 1 9 ? -27.281 -35.219 40.594 1 32.38 9 VAL B CA 1
ATOM 4818 C C . VAL B 1 9 ? -26.547 -33.875 40.562 1 32.38 9 VAL B C 1
ATOM 4820 O O . VAL B 1 9 ? -26.906 -32.969 39.781 1 32.38 9 VAL B O 1
ATOM 4823 N N . TRP B 1 10 ? -25.672 -33.594 41.594 1 32.97 10 TRP B N 1
ATOM 4824 C CA . TRP B 1 10 ? -25.203 -32.219 41.719 1 32.97 10 TRP B CA 1
ATOM 4825 C C . TRP B 1 10 ? -24.312 -31.828 40.531 1 32.97 10 TRP B C 1
ATOM 4827 O O . TRP B 1 10 ? -24.016 -30.641 40.312 1 32.97 10 TRP B O 1
ATOM 4837 N N . LEU B 1 11 ? -23.609 -32.844 39.906 1 28.73 11 LEU B N 1
ATOM 4838 C CA . LEU B 1 11 ? -22.562 -32.438 38.969 1 28.73 11 LEU B CA 1
ATOM 4839 C C . LEU B 1 11 ? -23.156 -31.844 37.688 1 28.73 11 LEU B C 1
ATOM 4841 O O . LEU B 1 11 ? -22.453 -31.188 36.906 1 28.73 11 LEU B O 1
ATOM 4845 N N . LEU B 1 12 ? -24.438 -32.219 37.344 1 28.23 12 LEU B N 1
ATOM 4846 C CA . LEU B 1 12 ? -24.875 -31.922 36 1 28.23 12 LEU B CA 1
ATOM 4847 C C . LEU B 1 12 ? -25.219 -30.438 35.875 1 28.23 12 LEU B C 1
ATOM 4849 O O . LEU B 1 12 ? -25.391 -29.922 34.75 1 28.23 12 LEU B O 1
ATOM 4853 N N . HIS B 1 13 ? -25.766 -29.844 36.969 1 29.33 13 HIS B N 1
ATOM 4854 C CA . HIS B 1 13 ? -26.406 -28.562 36.719 1 29.33 13 HIS B CA 1
ATOM 4855 C C . HIS B 1 13 ? -25.391 -27.516 36.281 1 29.33 13 HIS B C 1
ATOM 4857 O O . HIS B 1 13 ? -25.75 -26.391 35.938 1 29.33 13 HIS B O 1
ATOM 4863 N N . THR B 1 14 ? -24.141 -27.625 36.75 1 28.97 14 THR B N 1
ATOM 4864 C CA . THR B 1 14 ? -23.328 -26.438 36.625 1 28.97 14 THR B CA 1
ATOM 4865 C C . THR B 1 14 ? -22.922 -26.219 35.156 1 28.97 14 THR B C 1
ATOM 4867 O O . THR B 1 14 ? -22.203 -25.281 34.844 1 28.97 14 THR B O 1
ATOM 4870 N N . ALA B 1 15 ? -23.109 -27.234 34.281 1 27.81 15 ALA B N 1
ATOM 4871 C CA . ALA B 1 15 ? -22.469 -27.062 32.969 1 27.81 15 ALA B CA 1
ATOM 4872 C C . ALA B 1 15 ? -23.219 -26.016 32.156 1 27.81 15 ALA B C 1
ATOM 4874 O O . ALA B 1 15 ? -22.828 -25.734 31.016 1 27.81 15 ALA B O 1
ATOM 4875 N N . THR B 1 16 ? -24.531 -25.781 32.469 1 27.41 16 THR B N 1
ATOM 4876 C CA . THR B 1 16 ? -25.281 -25.062 31.438 1 27.41 16 THR B CA 1
ATOM 4877 C C . THR B 1 16 ? -24.766 -23.641 31.297 1 27.41 16 THR B C 1
ATOM 4879 O O . THR B 1 16 ? -24.984 -22.984 30.281 1 27.41 16 THR B O 1
ATOM 4882 N N . CYS B 1 17 ? -24.562 -22.953 32.438 1 26.53 17 CYS B N 1
ATOM 4883 C CA . CYS B 1 17 ? -24.672 -21.5 32.312 1 26.53 17 CYS B CA 1
ATOM 4884 C C . CYS B 1 17 ? -23.562 -20.922 31.453 1 26.53 17 CYS B C 1
ATOM 4886 O O . CYS B 1 17 ? -23.516 -19.719 31.219 1 26.53 17 CYS B O 1
ATOM 4888 N N . LEU B 1 18 ? -22.406 -21.578 31.484 1 25.33 18 LEU B N 1
ATOM 4889 C CA . LEU B 1 18 ? -21.297 -20.703 31.125 1 25.33 18 LEU B CA 1
ATOM 4890 C C . LEU B 1 18 ? -21.266 -20.453 29.609 1 25.33 18 LEU B C 1
ATOM 4892 O O . LEU B 1 18 ? -20.344 -19.844 29.094 1 25.33 18 LEU B O 1
ATOM 4896 N N . ALA B 1 19 ? -21.922 -21.344 28.875 1 27.98 19 ALA B N 1
ATOM 4897 C CA . ALA B 1 19 ? -21.609 -21.078 27.469 1 27.98 19 ALA B CA 1
ATOM 4898 C C . ALA B 1 19 ? -22.219 -19.766 27 1 27.98 19 ALA B C 1
ATOM 4900 O O . ALA B 1 19 ? -23.297 -19.766 26.391 1 27.98 19 ALA B O 1
ATOM 4901 N N . ASN B 1 20 ? -22.516 -18.812 27.938 1 26.06 20 ASN B N 1
ATOM 4902 C CA . ASN B 1 20 ? -22.922 -17.562 27.328 1 26.06 20 ASN B CA 1
ATOM 4903 C C . ASN B 1 20 ? -21.953 -17.156 26.203 1 26.06 20 ASN B C 1
ATOM 4905 O O . ASN B 1 20 ? -20.766 -16.953 26.438 1 26.06 20 ASN B O 1
ATOM 4909 N N . SER B 1 21 ? -22.172 -17.719 25.094 1 28.52 21 SER B N 1
ATOM 4910 C CA . SER B 1 21 ? -21.547 -17.328 23.828 1 28.52 21 SER B CA 1
ATOM 4911 C C . SER B 1 21 ? -21.391 -15.82 23.734 1 28.52 21 SER B C 1
ATOM 4913 O O . SER B 1 21 ? -22.375 -15.094 23.609 1 28.52 21 SER B O 1
ATOM 4915 N N . GLN B 1 22 ? -20.562 -15.219 24.609 1 27.45 22 GLN B N 1
ATOM 4916 C CA . GLN B 1 22 ? -20.203 -13.82 24.375 1 27.45 22 GLN B CA 1
ATOM 4917 C C . GLN B 1 22 ? -19.953 -13.562 22.906 1 27.45 22 GLN B C 1
ATOM 4919 O O . GLN B 1 22 ? -19.125 -14.227 22.281 1 27.45 22 GLN B O 1
ATOM 4924 N N . ASN B 1 23 ? -21.016 -13.305 22.219 1 29.12 23 ASN B N 1
ATOM 4925 C CA . ASN B 1 23 ? -20.828 -12.602 20.953 1 29.12 23 ASN B CA 1
ATOM 4926 C C . ASN B 1 23 ? -19.594 -11.719 20.984 1 29.12 23 ASN B C 1
ATOM 4928 O O . ASN B 1 23 ? -19.328 -11.031 21.969 1 29.12 23 ASN B O 1
ATOM 4932 N N . PRO B 1 24 ? -18.547 -12.211 20.516 1 32.12 24 PRO B N 1
ATOM 4933 C CA . PRO B 1 24 ? -17.469 -11.219 20.531 1 32.12 24 PRO B CA 1
ATOM 4934 C C . PRO B 1 24 ? -17.984 -9.789 20.391 1 32.12 24 PRO B C 1
ATOM 4936 O O . PRO B 1 24 ? -18.531 -9.43 19.344 1 32.12 24 PRO B O 1
ATOM 4939 N N . SER B 1 25 ? -18.688 -9.281 21.406 1 30.44 25 SER B N 1
ATOM 4940 C CA . SER B 1 25 ? -18.922 -7.844 21.516 1 30.44 25 SER B CA 1
ATOM 4941 C C . SER B 1 25 ? -17.734 -7.047 20.984 1 30.44 25 SER B C 1
ATOM 4943 O O . SER B 1 25 ? -16.594 -7.273 21.391 1 30.44 25 SER B O 1
ATOM 4945 N N . TYR B 1 26 ? -17.688 -6.805 19.703 1 32.16 26 TYR B N 1
ATOM 4946 C CA . TYR B 1 26 ? -16.891 -5.617 19.438 1 32.16 26 TYR B CA 1
ATOM 4947 C C . TYR B 1 26 ? -16.844 -4.699 20.656 1 32.16 26 TYR B C 1
ATOM 4949 O O . TYR B 1 26 ? -17.891 -4.238 21.125 1 32.16 26 TYR B O 1
ATOM 4957 N N . SER B 1 27 ? -16.312 -5.184 21.766 1 33.91 27 SER B N 1
ATOM 4958 C CA . SER B 1 27 ? -16.156 -4.281 22.906 1 33.91 27 SER B CA 1
ATOM 4959 C C . SER B 1 27 ? -16.234 -2.822 22.469 1 33.91 27 SER B C 1
ATOM 4961 O O . SER B 1 27 ? -15.383 -2.344 21.719 1 33.91 27 SER B O 1
ATOM 4963 N N . THR B 1 28 ? -17.391 -2.383 22.281 1 38 28 THR B N 1
ATOM 4964 C CA . THR B 1 28 ? -17.672 -0.962 22.094 1 38 28 THR B CA 1
ATOM 4965 C C . THR B 1 28 ? -17.031 -0.134 23.203 1 38 28 THR B C 1
ATOM 4967 O O . THR B 1 28 ? -17.703 0.258 24.156 1 38 28 THR B O 1
ATOM 4970 N N . ALA B 1 29 ? -16.125 -0.524 23.984 1 39.28 29 ALA B N 1
ATOM 4971 C CA . ALA B 1 29 ? -15.617 0.61 24.75 1 39.28 29 ALA B CA 1
ATOM 4972 C C . ALA B 1 29 ? -15.734 1.906 23.953 1 39.28 29 ALA B C 1
ATOM 4974 O O . ALA B 1 29 ? -15.492 1.922 22.75 1 39.28 29 ALA B O 1
ATOM 4975 N N . ALA B 1 30 ? -16.406 2.887 24.438 1 48.19 30 ALA B N 1
ATOM 4976 C CA . ALA B 1 30 ? -16.797 4.164 23.844 1 48.19 30 ALA B CA 1
ATOM 4977 C C . ALA B 1 30 ? -15.617 4.82 23.125 1 48.19 30 ALA B C 1
ATOM 4979 O O . ALA B 1 30 ? -14.656 5.25 23.781 1 48.19 30 ALA B O 1
ATOM 4980 N N . LYS B 1 31 ? -15.305 4.473 21.906 1 77.81 31 LYS B N 1
ATOM 4981 C CA . LYS B 1 31 ? -14.328 5.082 21.016 1 77.81 31 LYS B CA 1
ATOM 4982 C C . LYS B 1 31 ? -14.438 6.602 21.031 1 77.81 31 LYS B C 1
ATOM 4984 O O . LYS B 1 31 ? -15.531 7.152 20.891 1 77.81 31 LYS B O 1
ATOM 4989 N N . LYS B 1 32 ? -13.391 7.254 21.625 1 89.75 32 LYS B N 1
ATOM 4990 C CA . LYS B 1 32 ? -13.359 8.711 21.641 1 89.75 32 LYS B CA 1
ATOM 4991 C C . LYS B 1 32 ? -13.391 9.273 20.219 1 89.75 32 LYS B C 1
ATOM 4993 O O . LYS B 1 32 ? -12.664 8.797 19.344 1 89.75 32 LYS B O 1
ATOM 4998 N N . GLU B 1 33 ? -14.391 10.047 19.969 1 94.12 33 GLU B N 1
ATOM 4999 C CA . GLU B 1 33 ? -14.531 10.727 18.688 1 94.12 33 GLU B CA 1
ATOM 5000 C C . GLU B 1 33 ? -15.148 12.109 18.859 1 94.12 33 GLU B C 1
ATOM 5002 O O . GLU B 1 33 ? -15.734 12.414 19.906 1 94.12 33 GLU B O 1
ATOM 5007 N N . ILE B 1 34 ? -14.867 12.977 17.984 1 96.19 34 ILE B N 1
ATOM 5008 C CA . ILE B 1 34 ? -15.555 14.266 17.953 1 96.19 34 ILE B CA 1
ATOM 5009 C C . ILE B 1 34 ? -16.672 14.227 16.922 1 96.19 34 ILE B C 1
ATOM 5011 O O . ILE B 1 34 ? -16.453 13.859 15.766 1 96.19 34 ILE B O 1
ATOM 5015 N N . SER B 1 35 ? -17.844 14.508 17.328 1 93.38 35 SER B N 1
ATOM 5016 C CA . SER B 1 35 ? -19 14.602 16.438 1 93.38 35 SER B CA 1
ATOM 5017 C C . SER B 1 35 ? -19.703 15.945 16.578 1 93.38 35 SER B C 1
ATOM 5019 O O . SER B 1 35 ? -20.203 16.281 17.656 1 93.38 35 SER B O 1
ATOM 5021 N N . MET B 1 36 ? -19.641 16.719 15.586 1 94.44 36 MET B N 1
ATOM 5022 C CA . MET B 1 36 ? -20.328 18.016 15.508 1 94.44 36 MET B CA 1
ATOM 5023 C C . MET B 1 36 ? -21.375 18 14.406 1 94.44 36 MET B C 1
ATOM 5025 O O . MET B 1 36 ? -21.078 17.641 13.266 1 94.44 36 MET B O 1
ATOM 5029 N N . GLU B 1 37 ? -22.5 18.422 14.727 1 92.69 37 GLU B N 1
ATOM 5030 C CA . GLU B 1 37 ? -23.594 18.438 13.758 1 92.69 37 GLU B CA 1
ATOM 5031 C C . GLU B 1 37 ? -23.453 19.594 12.781 1 92.69 37 GLU B C 1
ATOM 5033 O O . GLU B 1 37 ? -22.844 20.609 13.102 1 92.69 37 GLU B O 1
ATOM 5038 N N . GLY B 1 38 ? -23.938 19.391 11.586 1 93.88 38 GLY B N 1
ATOM 5039 C CA . GLY B 1 38 ? -24 20.375 10.516 1 93.88 38 GLY B CA 1
ATOM 5040 C C . GLY B 1 38 ? -24.781 19.906 9.305 1 93.88 38 GLY B C 1
ATOM 5041 O O . GLY B 1 38 ? -25.172 18.734 9.234 1 93.88 38 GLY B O 1
ATOM 5042 N N . ASP B 1 39 ? -25.125 20.859 8.461 1 93.19 39 ASP B N 1
ATOM 5043 C CA . ASP B 1 39 ? -25.781 20.5 7.211 1 93.19 39 ASP B CA 1
ATOM 5044 C C . ASP B 1 39 ? -24.906 19.578 6.371 1 93.19 39 ASP B C 1
ATOM 5046 O O . ASP B 1 39 ? -25.422 18.672 5.699 1 93.19 39 ASP B O 1
ATOM 5050 N N . LEU B 1 40 ? -23.688 19.875 6.371 1 94.75 40 LEU B N 1
ATOM 5051 C CA . LEU B 1 40 ? -22.672 19.016 5.781 1 94.75 40 LEU B CA 1
ATOM 5052 C C . LEU B 1 40 ? -21.625 18.641 6.816 1 94.75 40 LEU B C 1
ATOM 5054 O O . LEU B 1 40 ? -21.219 19.469 7.637 1 94.75 40 LEU B O 1
ATOM 5058 N N . VAL B 1 41 ? -21.234 17.391 6.828 1 95.25 41 VAL B N 1
ATOM 5059 C CA . VAL B 1 41 ? -20.281 16.922 7.832 1 95.25 41 VAL B CA 1
ATOM 5060 C C . VAL B 1 41 ? -18.953 16.562 7.16 1 95.25 41 VAL B C 1
ATOM 5062 O O . VAL B 1 41 ? -18.938 15.836 6.164 1 95.25 41 VAL B O 1
ATOM 5065 N N . ILE B 1 42 ? -17.875 17.078 7.715 1 97.44 42 ILE B N 1
ATOM 5066 C CA . ILE B 1 42 ? -16.531 16.844 7.215 1 97.44 42 ILE B CA 1
ATOM 5067 C C . ILE B 1 42 ? -15.789 15.883 8.148 1 97.44 42 ILE B C 1
ATOM 5069 O O . ILE B 1 42 ? -15.797 16.062 9.367 1 97.44 42 ILE B O 1
ATOM 5073 N N . GLY B 1 43 ? -15.25 14.844 7.578 1 97.44 43 GLY B N 1
ATOM 5074 C CA . GLY B 1 43 ? -14.414 13.945 8.367 1 97.44 43 GLY B CA 1
ATOM 5075 C C . GLY B 1 43 ? -13.031 14.508 8.648 1 97.44 43 GLY B C 1
ATOM 5076 O O . GLY B 1 43 ? -12.492 15.273 7.848 1 97.44 43 GLY B O 1
ATOM 5077 N N . GLY B 1 44 ? -12.461 14.156 9.789 1 98.44 44 GLY B N 1
ATOM 5078 C CA . GLY B 1 44 ? -11.102 14.531 10.156 1 98.44 44 GLY B CA 1
ATOM 5079 C C . GLY B 1 44 ? -10.297 13.375 10.711 1 98.44 44 GLY B C 1
ATOM 5080 O O . GLY B 1 44 ? -10.805 12.578 11.5 1 98.44 44 GLY B O 1
ATOM 5081 N N . LEU B 1 45 ? -9.062 13.227 10.234 1 98.44 45 LEU B N 1
ATOM 5082 C CA . LEU B 1 45 ? -8.133 12.211 10.719 1 98.44 45 LEU B CA 1
ATOM 5083 C C . LEU B 1 45 ? -6.844 12.859 11.227 1 98.44 45 LEU B C 1
ATOM 5085 O O . LEU B 1 45 ? -6.129 13.5 10.461 1 98.44 45 LEU B O 1
ATOM 5089 N N . PHE B 1 46 ? -6.566 12.664 12.5 1 98.56 46 PHE B N 1
ATOM 5090 C CA . PHE B 1 46 ? -5.398 13.273 13.125 1 98.56 46 PHE B CA 1
ATOM 5091 C C . PHE B 1 46 ? -4.676 12.273 14.016 1 98.56 46 PHE B C 1
ATOM 5093 O O . PHE B 1 46 ? -5.309 11.406 14.633 1 98.56 46 PHE B O 1
ATOM 5100 N N . PRO B 1 47 ? -3.35 12.344 14.023 1 96.88 47 PRO B N 1
ATOM 5101 C CA . PRO B 1 47 ? -2.602 11.492 14.945 1 96.88 47 PRO B CA 1
ATOM 5102 C C . PRO B 1 47 ? -2.623 12.008 16.375 1 96.88 47 PRO B C 1
ATOM 5104 O O . PRO B 1 47 ? -1.587 12.422 16.906 1 96.88 47 PRO B O 1
ATOM 5107 N N . VAL B 1 48 ? -3.773 11.867 17 1 97.94 48 VAL B N 1
ATOM 5108 C CA . VAL B 1 48 ? -3.957 12.359 18.359 1 97.94 48 VAL B CA 1
ATOM 5109 C C . VAL B 1 48 ? -2.982 11.656 19.312 1 97.94 48 VAL B C 1
ATOM 5111 O O . VAL B 1 48 ? -2.486 12.258 20.266 1 97.94 48 VAL B O 1
ATOM 5114 N N . HIS B 1 49 ? -2.785 10.43 19.016 1 95.88 49 HIS B N 1
ATOM 5115 C CA . HIS B 1 49 ? -1.813 9.648 19.766 1 95.88 49 HIS B CA 1
ATOM 5116 C C . HIS B 1 49 ? -0.672 9.18 18.859 1 95.88 49 HIS B C 1
ATOM 5118 O O . HIS B 1 49 ? -0.849 9.031 17.656 1 95.88 49 HIS B O 1
ATOM 5124 N N . GLU B 1 50 ? 0.494 9.016 19.484 1 90.44 50 GLU B N 1
ATOM 5125 C CA . GLU B 1 50 ? 1.624 8.383 18.812 1 90.44 50 GLU B CA 1
ATOM 5126 C C . GLU B 1 50 ? 1.384 6.887 18.609 1 90.44 50 GLU B C 1
ATOM 5128 O O . GLU B 1 50 ? 0.421 6.332 19.141 1 90.44 50 GLU B O 1
ATOM 5133 N N . LYS B 1 51 ? 2.242 6.352 17.797 1 86.44 51 LYS B N 1
ATOM 5134 C CA . LYS B 1 51 ? 2.133 4.918 17.562 1 86.44 51 LYS B CA 1
ATOM 5135 C C . LYS B 1 51 ? 2.365 4.125 18.844 1 86.44 51 LYS B C 1
ATOM 5137 O O . LYS B 1 51 ? 3.283 4.426 19.609 1 86.44 51 LYS B O 1
ATOM 5142 N N . GLY B 1 52 ? 1.453 3.199 19.094 1 84.19 52 GLY B N 1
ATOM 5143 C CA . GLY B 1 52 ? 1.608 2.355 20.266 1 84.19 52 GLY B CA 1
ATOM 5144 C C . GLY B 1 52 ? 2.762 1.376 20.141 1 84.19 52 GLY B C 1
ATOM 5145 O O . GLY B 1 52 ? 3.275 1.143 19.047 1 84.19 52 GLY B O 1
ATOM 5146 N N . ARG B 1 53 ? 3.227 0.982 21.328 1 74.81 53 ARG B N 1
ATOM 5147 C CA . ARG B 1 53 ? 4.277 -0.031 21.359 1 74.81 53 ARG B CA 1
ATOM 5148 C C . ARG B 1 53 ? 3.682 -1.434 21.438 1 74.81 53 ARG B C 1
ATOM 5150 O O . ARG B 1 53 ? 2.627 -1.636 22.031 1 74.81 53 ARG B O 1
ATOM 5157 N N . ALA B 1 54 ? 4.293 -2.371 20.875 1 67.69 54 ALA B N 1
ATOM 5158 C CA . ALA B 1 54 ? 3.961 -3.791 20.953 1 67.69 54 ALA B CA 1
ATOM 5159 C C . ALA B 1 54 ? 2.518 -4.043 20.531 1 67.69 54 ALA B C 1
ATOM 5161 O O . ALA B 1 54 ? 2.135 -3.727 19.391 1 67.69 54 ALA B O 1
ATOM 5162 N N . SER B 1 55 ? 1.713 -4.391 21.531 1 69.44 55 SER B N 1
ATOM 5163 C CA . SER B 1 55 ? 0.356 -4.844 21.234 1 69.44 55 SER B CA 1
ATOM 5164 C C . SER B 1 55 ? -0.644 -3.697 21.344 1 69.44 55 SER B C 1
ATOM 5166 O O . SER B 1 55 ? -1.786 -3.818 20.891 1 69.44 55 SER B O 1
ATOM 5168 N N . GLU B 1 56 ? -0.177 -2.512 21.719 1 82.56 56 GLU B N 1
ATOM 5169 C CA . GLU B 1 56 ? -1.095 -1.382 21.844 1 82.56 56 GLU B CA 1
ATOM 5170 C C . GLU B 1 56 ? -1.165 -0.588 20.531 1 82.56 56 GLU B C 1
ATOM 5172 O O . GLU B 1 56 ? -0.151 -0.403 19.859 1 82.56 56 GLU B O 1
ATOM 5177 N N . ASP B 1 57 ? -2.369 -0.174 20.234 1 83.81 57 ASP B N 1
ATOM 5178 C CA . ASP B 1 57 ? -2.529 0.589 19 1 83.81 57 ASP B CA 1
ATOM 5179 C C . ASP B 1 57 ? -2.068 2.033 19.172 1 83.81 57 ASP B C 1
ATOM 5181 O O . ASP B 1 57 ? -1.341 2.57 18.344 1 83.81 57 ASP B O 1
ATOM 5185 N N . CYS B 1 58 ? -2.504 2.65 20.328 1 91.56 58 CYS B N 1
ATOM 5186 C CA . CYS B 1 58 ? -2.205 4.062 20.531 1 91.56 58 CYS B CA 1
ATOM 5187 C C . CYS B 1 58 ? -1.138 4.238 21.609 1 91.56 58 CYS B C 1
ATOM 5189 O O . CYS B 1 58 ? -1.142 3.533 22.625 1 91.56 58 CYS B O 1
ATOM 5191 N N . GLY B 1 59 ? -0.176 5.129 21.359 1 91.44 59 GLY B N 1
ATOM 5192 C CA . GLY B 1 59 ? 0.825 5.523 22.344 1 91.44 59 GLY B CA 1
ATOM 5193 C C . GLY B 1 59 ? 0.446 6.773 23.109 1 91.44 59 GLY B C 1
ATOM 5194 O O . GLY B 1 59 ? -0.728 6.984 23.422 1 91.44 59 GLY B O 1
ATOM 5195 N N . LYS B 1 60 ? 1.437 7.488 23.531 1 91.69 60 LYS B N 1
ATOM 5196 C CA . LYS B 1 60 ? 1.22 8.719 24.281 1 91.69 60 LYS B CA 1
ATOM 5197 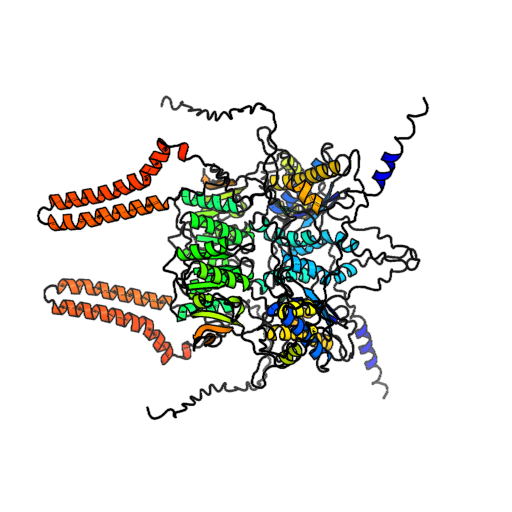C C . LYS B 1 60 ? 0.53 9.773 23.438 1 91.69 60 LYS B C 1
ATOM 5199 O O . LYS B 1 60 ? 0.624 9.75 22.203 1 91.69 60 LYS B O 1
ATOM 5204 N N . ILE B 1 61 ? -0.123 10.688 24.078 1 95.44 61 ILE B N 1
ATOM 5205 C CA . ILE B 1 61 ? -0.829 11.766 23.406 1 95.44 61 ILE B CA 1
ATOM 5206 C C . ILE B 1 61 ? 0.176 12.688 22.703 1 95.44 61 ILE B C 1
ATOM 5208 O O . ILE B 1 61 ? 1.262 12.938 23.234 1 95.44 61 ILE B O 1
ATOM 5212 N N . ASN B 1 62 ? -0.142 13.047 21.484 1 93.19 62 ASN B N 1
ATOM 5213 C CA . ASN B 1 62 ? 0.697 13.93 20.672 1 93.19 62 ASN B CA 1
ATOM 5214 C C . ASN B 1 62 ? 0.239 15.383 20.766 1 93.19 62 ASN B C 1
ATOM 5216 O O . ASN B 1 62 ? -0.75 15.766 20.141 1 93.19 62 ASN B O 1
ATOM 5220 N N . GLU B 1 63 ? 0.975 16.172 21.453 1 92 63 GLU B N 1
ATOM 5221 C CA . GLU B 1 63 ? 0.588 17.562 21.656 1 92 63 GLU B CA 1
ATOM 5222 C C . GLU B 1 63 ? 0.626 18.344 20.359 1 92 63 GLU B C 1
ATOM 5224 O O . GLU B 1 63 ? -0.323 19.062 20.031 1 92 63 GLU B O 1
ATOM 5229 N N . HIS B 1 64 ? 1.651 18.203 19.562 1 90 64 HIS B N 1
ATOM 5230 C CA . HIS B 1 64 ? 1.889 19.031 18.375 1 90 64 HIS B CA 1
ATOM 5231 C C . HIS B 1 64 ? 1.157 18.469 17.156 1 90 64 HIS B C 1
ATOM 5233 O O . HIS B 1 64 ? 0.113 18.984 16.766 1 90 64 HIS B O 1
ATOM 5239 N N . ARG B 1 65 ? 1.47 17.25 16.797 1 91.81 65 ARG B N 1
ATOM 5240 C CA . ARG B 1 65 ? 0.919 16.672 15.578 1 91.81 65 ARG B CA 1
ATOM 5241 C C . ARG B 1 65 ? -0.527 16.234 15.781 1 91.81 65 ARG B C 1
ATOM 5243 O O . ARG B 1 65 ? -1.273 16.078 14.812 1 91.81 65 ARG B O 1
ATOM 5250 N N . GLY B 1 66 ? -0.827 16.062 16.984 1 95.81 66 GLY B N 1
ATOM 5251 C CA . GLY B 1 66 ? -2.16 15.562 17.281 1 95.81 66 GLY B CA 1
ATOM 5252 C C . GLY B 1 66 ? -3.129 16.656 17.688 1 95.81 66 GLY B C 1
ATOM 5253 O O . GLY B 1 66 ? -3.885 17.172 16.859 1 95.81 66 GLY B O 1
ATOM 5254 N N . ILE B 1 67 ? -2.969 17.188 18.891 1 97.5 67 ILE B N 1
ATOM 5255 C CA . ILE B 1 67 ? -3.943 18.078 19.516 1 97.5 67 ILE B CA 1
ATOM 5256 C C . ILE B 1 67 ? -3.961 19.422 18.797 1 97.5 67 ILE B C 1
ATOM 5258 O O . ILE B 1 67 ? -5.027 19.938 18.469 1 97.5 67 ILE B O 1
ATOM 5262 N N . GLN B 1 68 ? -2.832 20 18.5 1 97.5 68 GLN B N 1
ATOM 5263 C CA . GLN B 1 68 ? -2.809 21.297 17.828 1 97.5 68 GLN B CA 1
ATOM 5264 C C . GLN B 1 68 ? -3.436 21.219 16.438 1 97.5 68 GLN B C 1
ATOM 5266 O O . GLN B 1 68 ? -4.23 22.078 16.062 1 97.5 68 GLN B O 1
ATOM 5271 N N . ARG B 1 69 ? -3.064 20.188 15.68 1 98.38 69 ARG B N 1
ATOM 5272 C CA . ARG B 1 69 ? -3.598 20.062 14.328 1 98.38 69 ARG B CA 1
ATOM 5273 C C . ARG B 1 69 ? -5.102 19.812 14.352 1 98.38 69 ARG B C 1
ATOM 5275 O O . ARG B 1 69 ? -5.84 20.375 13.539 1 98.38 69 ARG B O 1
ATOM 5282 N N . LEU B 1 70 ? -5.512 18.984 15.242 1 98.69 70 LEU B N 1
ATOM 5283 C CA . LEU B 1 70 ? -6.938 18.719 15.398 1 98.69 70 LEU B CA 1
ATOM 5284 C C . LEU B 1 70 ? -7.691 20 15.734 1 98.69 70 LEU B C 1
ATOM 5286 O O . LEU B 1 70 ? -8.719 20.297 15.125 1 98.69 70 LEU B O 1
ATOM 5290 N N . GLU B 1 71 ? -7.16 20.766 16.719 1 98.75 71 GLU B N 1
ATOM 5291 C CA . GLU B 1 71 ? -7.793 22.016 17.125 1 98.75 71 GLU B CA 1
ATOM 5292 C C . GLU B 1 71 ? -7.766 23.031 15.992 1 98.75 71 GLU B C 1
ATOM 5294 O O . GLU B 1 71 ? -8.656 23.891 15.898 1 98.75 71 GLU B O 1
ATOM 5299 N N . ALA B 1 72 ? -6.734 22.922 15.133 1 98.75 72 ALA B N 1
ATOM 5300 C CA . ALA B 1 72 ? -6.684 23.812 13.977 1 98.75 72 ALA B CA 1
ATOM 5301 C C . ALA B 1 72 ? -7.883 23.578 13.055 1 98.75 72 ALA B C 1
ATOM 5303 O O . ALA B 1 72 ? -8.422 24.531 12.484 1 98.75 72 ALA B O 1
ATOM 5304 N N . MET B 1 73 ? -8.25 22.312 12.875 1 98.88 73 MET B N 1
ATOM 5305 C CA . MET B 1 73 ? -9.438 22.031 12.078 1 98.88 73 MET B CA 1
ATOM 5306 C C . MET B 1 73 ? -10.688 22.594 12.734 1 98.88 73 MET B C 1
ATOM 5308 O O . MET B 1 73 ? -11.516 23.219 12.062 1 98.88 73 MET B O 1
ATOM 5312 N N . LEU B 1 74 ? -10.844 22.422 14.031 1 98.75 74 LEU B N 1
ATOM 5313 C CA . LEU B 1 74 ? -12 22.922 14.75 1 98.75 74 LEU B CA 1
ATOM 5314 C C . LEU B 1 74 ? -12.055 24.453 14.68 1 98.75 74 LEU B C 1
ATOM 5316 O O . LEU B 1 74 ? -13.133 25.031 14.477 1 98.75 74 LEU B O 1
ATOM 5320 N N . PHE B 1 75 ? -10.898 25.078 14.867 1 98.69 75 PHE B N 1
ATOM 5321 C CA . PHE B 1 75 ? -10.781 26.531 14.758 1 98.69 75 PHE B CA 1
ATOM 5322 C C . PHE B 1 75 ? -11.242 27 13.383 1 98.69 75 PHE B C 1
ATOM 5324 O O . PHE B 1 75 ? -12.016 27.953 13.281 1 98.69 75 PHE B O 1
ATOM 5331 N N . ALA B 1 76 ? -10.727 26.328 12.344 1 98.81 76 ALA B N 1
ATOM 5332 C CA . ALA B 1 76 ? -11.086 26.703 10.977 1 98.81 76 ALA B CA 1
ATOM 5333 C C . ALA B 1 76 ? -12.586 26.547 10.734 1 98.81 76 ALA B C 1
ATOM 5335 O O . ALA B 1 76 ? -13.203 27.406 10.102 1 98.81 76 ALA B O 1
ATOM 5336 N N . LEU B 1 77 ? -13.156 25.469 11.188 1 98.62 77 LEU B N 1
ATOM 5337 C CA . LEU B 1 77 ? -14.586 25.25 11.031 1 98.62 77 LEU B CA 1
ATOM 5338 C C . LEU B 1 77 ? -15.391 26.344 11.727 1 98.62 77 LEU B C 1
ATOM 5340 O O . LEU B 1 77 ? -16.391 26.828 11.18 1 98.62 77 LEU B O 1
ATOM 5344 N N . ASP B 1 78 ? -14.953 26.719 12.953 1 98.19 78 ASP B N 1
ATOM 5345 C CA . ASP B 1 78 ? -15.609 27.812 13.672 1 98.19 78 ASP B CA 1
ATOM 5346 C C . ASP B 1 78 ? -15.586 29.109 12.867 1 98.19 78 ASP B C 1
ATOM 5348 O O . ASP B 1 78 ? -16.609 29.781 12.75 1 98.19 78 ASP B O 1
ATOM 5352 N N . GLU B 1 79 ? -14.414 29.422 12.375 1 98.38 79 GLU B N 1
ATOM 5353 C CA . GLU B 1 79 ? -14.25 30.672 11.617 1 98.38 79 GLU B CA 1
ATOM 5354 C C . GLU B 1 79 ? -15.086 30.656 10.336 1 98.38 79 GLU B C 1
ATOM 5356 O O . GLU B 1 79 ? -15.656 31.672 9.953 1 98.38 79 GLU B O 1
ATOM 5361 N N . ILE B 1 80 ? -15.188 29.531 9.672 1 98.38 80 ILE B N 1
ATOM 5362 C CA . ILE B 1 80 ? -15.945 29.391 8.438 1 98.38 80 ILE B CA 1
ATOM 5363 C C . ILE B 1 80 ? -17.438 29.531 8.727 1 98.38 80 ILE B C 1
ATOM 5365 O O . ILE B 1 80 ? -18.156 30.219 8 1 98.38 80 ILE B O 1
ATOM 5369 N N . ASN B 1 81 ? -17.922 28.875 9.742 1 97.94 81 ASN B N 1
ATOM 5370 C CA . ASN B 1 81 ? -19.344 28.906 10.094 1 97.94 81 ASN B CA 1
ATOM 5371 C C . ASN B 1 81 ? -19.766 30.297 10.531 1 97.94 81 ASN B C 1
ATOM 5373 O O . ASN B 1 81 ? -20.953 30.641 10.461 1 97.94 81 ASN B O 1
ATOM 5377 N N . LYS B 1 82 ? -18.828 31.125 10.961 1 97.06 82 LYS B N 1
ATOM 5378 C CA . LYS B 1 82 ? -19.125 32.5 11.391 1 97.06 82 LYS B CA 1
ATOM 5379 C C . LYS B 1 82 ? -19.078 33.438 10.203 1 97.06 82 LYS B C 1
ATOM 5381 O O . LYS B 1 82 ? -19.625 34.562 10.273 1 97.06 82 LYS B O 1
ATOM 5386 N N . ASP B 1 83 ? -18.422 33.062 9.156 1 96.12 83 ASP B N 1
ATOM 5387 C CA . ASP B 1 83 ? -18.219 33.906 7.988 1 96.12 83 ASP B CA 1
ATOM 5388 C C . ASP B 1 83 ? -19.375 33.781 7.008 1 96.12 83 ASP B C 1
ATOM 5390 O O . ASP B 1 83 ? -19.516 32.781 6.332 1 96.12 83 ASP B O 1
ATOM 5394 N N . PRO B 1 84 ? -20.172 34.781 6.816 1 93.25 84 PRO B N 1
ATOM 5395 C CA . PRO B 1 84 ? -21.328 34.688 5.93 1 93.25 84 PRO B CA 1
ATOM 5396 C C . PRO B 1 84 ? -20.938 34.688 4.453 1 93.25 84 PRO B C 1
ATOM 5398 O O . PRO B 1 84 ? -21.766 34.375 3.592 1 93.25 84 PRO B O 1
ATOM 5401 N N . SER B 1 85 ? -19.734 34.969 4.176 1 94.38 85 SER B N 1
ATOM 5402 C CA . SER B 1 85 ? -19.297 35 2.783 1 94.38 85 SER B CA 1
ATOM 5403 C C . SER B 1 85 ? -19.047 33.594 2.244 1 94.38 85 SER B C 1
ATOM 5405 O O . SER B 1 85 ? -19.031 33.375 1.03 1 94.38 85 SER B O 1
ATOM 5407 N N . ILE B 1 86 ? -18.844 32.656 3.125 1 95.88 86 ILE B N 1
ATOM 5408 C CA . ILE B 1 86 ? -18.578 31.266 2.732 1 95.88 86 ILE B CA 1
ATOM 5409 C C . ILE B 1 86 ? -19.75 30.375 3.156 1 95.88 86 ILE B C 1
ATOM 5411 O O . ILE B 1 86 ? -20.016 30.203 4.352 1 95.88 86 ILE B O 1
ATOM 5415 N N . LEU B 1 87 ? -20.422 29.766 2.203 1 94.88 87 LEU B N 1
ATOM 5416 C CA . LEU B 1 87 ? -21.531 28.844 2.43 1 94.88 87 LEU B CA 1
ATOM 5417 C C . LEU B 1 87 ? -22.625 29.5 3.281 1 94.88 87 LEU B C 1
ATOM 5419 O O . LEU B 1 87 ? -22.953 29.016 4.363 1 94.88 87 LEU B O 1
ATOM 5423 N N . PRO B 1 88 ? -23.125 30.625 2.693 1 92.25 88 PRO B N 1
ATOM 5424 C CA . PRO B 1 88 ? -24.172 31.281 3.469 1 92.25 88 PRO B CA 1
ATOM 5425 C C . PRO B 1 88 ? -25.375 30.391 3.703 1 92.25 88 PRO B C 1
ATOM 5427 O O . PRO B 1 88 ? -25.906 29.797 2.756 1 92.25 88 PRO B O 1
ATOM 5430 N N . GLY B 1 89 ? -25.781 30.25 4.984 1 91.25 89 GLY B N 1
ATOM 5431 C CA . GLY B 1 89 ? -26.969 29.5 5.332 1 91.25 89 GLY B CA 1
ATOM 5432 C C . GLY B 1 89 ? -26.703 28.016 5.504 1 91.25 89 GLY B C 1
ATOM 5433 O O . GLY B 1 89 ? -27.625 27.234 5.785 1 91.25 89 GLY B O 1
ATOM 5434 N N . VAL B 1 90 ? -25.516 27.578 5.203 1 94.5 90 VAL B N 1
ATOM 5435 C CA . VAL B 1 90 ? -25.125 26.188 5.348 1 94.5 90 VAL B CA 1
ATOM 5436 C C . VAL B 1 90 ? -24.078 26.047 6.438 1 94.5 90 VAL B C 1
ATOM 5438 O O . VAL B 1 90 ? -23.078 26.781 6.438 1 94.5 90 VAL B O 1
ATOM 5441 N N . THR B 1 91 ? -24.266 25.156 7.367 1 96.25 91 THR B N 1
ATOM 5442 C CA . THR B 1 91 ? -23.297 24.953 8.453 1 96.25 91 THR B CA 1
ATOM 5443 C C . THR B 1 91 ? -22.484 23.688 8.219 1 96.25 91 THR B C 1
ATOM 5445 O O . THR B 1 91 ? -23.031 22.672 7.746 1 96.25 91 THR B O 1
ATOM 5448 N N . LEU B 1 92 ? -21.219 23.797 8.555 1 97.19 92 LEU B N 1
ATOM 5449 C CA . LEU B 1 92 ? -20.328 22.641 8.445 1 97.19 92 LEU B CA 1
ATOM 5450 C C . LEU B 1 92 ? -20.156 21.969 9.805 1 97.19 92 LEU B C 1
ATOM 5452 O O . LEU B 1 92 ? -19.844 22.641 10.797 1 97.19 92 LEU B O 1
ATOM 5456 N N . GLY B 1 93 ? -20.422 20.641 9.867 1 97.06 93 GLY B N 1
ATOM 5457 C CA . GLY B 1 93 ? -20.109 19.812 11.023 1 97.06 93 GLY B CA 1
ATOM 5458 C C . GLY B 1 93 ? -18.812 19.047 10.859 1 97.06 93 GLY B C 1
ATOM 5459 O O . GLY B 1 93 ? -18.062 19.281 9.922 1 97.06 93 GLY B O 1
ATOM 5460 N N . ALA B 1 94 ? -18.531 18.156 11.867 1 97.06 94 ALA B N 1
ATOM 5461 C CA . ALA B 1 94 ? -17.266 17.422 11.805 1 97.06 94 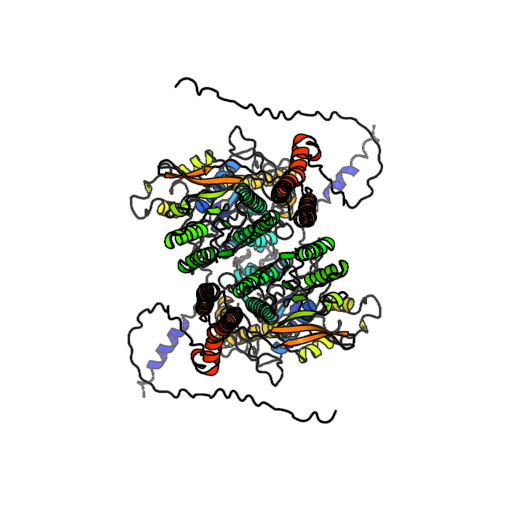ALA B CA 1
ATOM 5462 C C . ALA B 1 94 ? -17.391 16.062 12.477 1 97.06 94 ALA B C 1
ATOM 5464 O O . ALA B 1 94 ? -18.188 15.883 13.398 1 97.06 94 ALA B O 1
ATOM 5465 N N . HIS B 1 95 ? -16.766 15.094 11.969 1 95.94 95 HIS B N 1
ATOM 5466 C CA . HIS B 1 95 ? -16.516 13.781 12.555 1 95.94 95 HIS B CA 1
ATOM 5467 C C . HIS B 1 95 ? -15.023 13.461 12.578 1 95.94 95 HIS B C 1
ATOM 5469 O O . HIS B 1 95 ? -14.469 13.016 11.57 1 95.94 95 HIS B O 1
ATOM 5475 N N . ILE B 1 96 ? -14.414 13.68 13.758 1 97.81 96 ILE B N 1
ATOM 5476 C CA . ILE B 1 96 ? -12.953 13.594 13.828 1 97.81 96 ILE B CA 1
ATOM 5477 C C . ILE B 1 96 ? -12.547 12.336 14.594 1 97.81 96 ILE B C 1
ATOM 5479 O O . ILE B 1 96 ? -13.094 12.047 15.656 1 97.81 96 ILE B O 1
ATOM 5483 N N . LEU B 1 97 ? -11.602 11.617 14.023 1 97 97 LEU B N 1
ATOM 5484 C CA . LEU B 1 97 ? -11.141 10.352 14.57 1 97 97 LEU B CA 1
ATOM 5485 C C . LEU B 1 97 ? -9.633 10.383 14.805 1 97 97 LEU B C 1
ATOM 5487 O O . LEU B 1 97 ? -8.914 11.148 14.156 1 97 97 LEU B O 1
ATOM 5491 N N . ASP B 1 98 ? -9.188 9.586 15.766 1 97.44 98 ASP B N 1
ATOM 5492 C CA . ASP B 1 98 ? -7.77 9.391 16.047 1 97.44 98 ASP B CA 1
ATOM 5493 C C . ASP B 1 98 ? -7.18 8.281 15.18 1 97.44 98 ASP B C 1
ATOM 5495 O O . ASP B 1 98 ? -7.742 7.188 15.086 1 97.44 98 ASP B O 1
ATOM 5499 N N . THR B 1 99 ? -6.031 8.57 14.57 1 96.81 99 THR B N 1
ATOM 5500 C CA . THR B 1 99 ? -5.395 7.562 13.734 1 96.81 99 THR B CA 1
ATOM 5501 C C . THR B 1 99 ? -4.375 6.758 14.539 1 96.81 99 THR B C 1
ATOM 5503 O O . THR B 1 99 ? -3.906 5.711 14.078 1 96.81 99 THR B O 1
ATOM 5506 N N . CYS B 1 100 ? -3.982 7.305 15.68 1 94.81 100 CYS B N 1
ATOM 5507 C CA . CYS B 1 100 ? -2.951 6.711 16.531 1 94.81 100 CYS B CA 1
ATOM 5508 C C . CYS B 1 100 ? -1.663 6.492 15.742 1 94.81 100 CYS B C 1
ATOM 5510 O O . CYS B 1 100 ? -0.918 5.547 16.016 1 94.81 100 CYS B O 1
ATOM 5512 N N . SER B 1 101 ? -1.509 7.23 14.68 1 91.06 101 SER B N 1
ATOM 5513 C CA . SER B 1 101 ? -0.299 7.238 13.867 1 91.06 101 SER B CA 1
ATOM 5514 C C . SER B 1 101 ? -0.021 5.855 13.281 1 91.06 101 SER B C 1
ATOM 5516 O O . SER B 1 101 ? 1.133 5.504 13.031 1 91.06 101 SER B O 1
ATOM 5518 N N . LYS B 1 102 ? -1.011 5.082 13.164 1 89.38 102 LYS B N 1
ATOM 5519 C CA . LYS B 1 102 ? -0.898 3.73 12.617 1 89.38 102 LYS B CA 1
ATOM 5520 C C . LYS B 1 102 ? -1.846 3.533 11.438 1 89.38 102 LYS B C 1
ATOM 5522 O O . LYS B 1 102 ? -3.041 3.816 11.539 1 89.38 102 LYS B O 1
ATOM 5527 N N . ASP B 1 103 ? -1.354 3.049 10.32 1 90.44 103 ASP B N 1
ATOM 5528 C CA . ASP B 1 103 ? -2.141 2.938 9.094 1 90.44 103 ASP B CA 1
ATOM 5529 C C . ASP B 1 103 ? -3.283 1.938 9.266 1 90.44 103 ASP B C 1
ATOM 5531 O O . ASP B 1 103 ? -4.418 2.207 8.859 1 90.44 103 ASP B O 1
ATOM 5535 N N . THR B 1 104 ? -3.002 0.791 9.953 1 88.12 104 THR B N 1
ATOM 5536 C CA . THR B 1 104 ? -4.016 -0.244 10.125 1 88.12 104 THR B CA 1
ATOM 5537 C C . THR B 1 104 ? -5.141 0.245 11.031 1 88.12 104 THR B C 1
ATOM 5539 O O . THR B 1 104 ? -6.32 0.071 10.711 1 88.12 104 THR B O 1
ATOM 5542 N N . TYR B 1 105 ? -4.762 0.856 12.109 1 91.25 105 TYR B N 1
ATOM 5543 C CA . TYR B 1 105 ? -5.754 1.375 13.039 1 91.25 105 TYR B CA 1
ATOM 5544 C C . TYR B 1 105 ? -6.574 2.492 12.406 1 91.25 105 TYR B C 1
ATOM 5546 O O . TYR B 1 105 ? -7.793 2.553 12.578 1 91.25 105 TYR B O 1
ATOM 5554 N N . ALA B 1 106 ? -5.879 3.363 11.711 1 94.75 106 ALA B N 1
ATOM 5555 C CA . ALA B 1 106 ? -6.559 4.473 11.047 1 94.75 106 ALA B CA 1
ATOM 5556 C C . ALA B 1 106 ? -7.598 3.959 10.055 1 94.75 106 ALA B C 1
ATOM 5558 O O . ALA B 1 106 ? -8.68 4.535 9.93 1 94.75 106 ALA B O 1
ATOM 5559 N N . LEU B 1 107 ? -7.211 2.973 9.312 1 92.12 107 LEU B N 1
ATOM 5560 C CA . LEU B 1 107 ? -8.133 2.373 8.359 1 92.12 107 LEU B CA 1
ATOM 5561 C C . LEU B 1 107 ? -9.367 1.826 9.07 1 92.12 107 LEU B C 1
ATOM 5563 O O . LEU B 1 107 ? -10.5 2.045 8.617 1 92.12 107 LEU B O 1
ATOM 5567 N N . GLU B 1 108 ? -9.156 1.156 10.148 1 88.12 108 GLU B N 1
ATOM 5568 C CA . GLU B 1 108 ? -10.266 0.621 10.93 1 88.12 108 GLU B CA 1
ATOM 5569 C C . GLU B 1 108 ? -11.18 1.737 11.422 1 88.12 108 GLU B C 1
ATOM 5571 O O . GLU B 1 108 ? -12.406 1.617 11.352 1 88.12 108 GLU B O 1
ATOM 5576 N N . GLN B 1 109 ? -10.594 2.773 11.891 1 90.69 109 GLN B N 1
ATOM 5577 C CA . GLN B 1 109 ? -11.383 3.908 12.359 1 90.69 109 GLN B CA 1
ATOM 5578 C C . GLN B 1 109 ? -12.164 4.547 11.219 1 90.69 109 GLN B C 1
ATOM 5580 O O . GLN B 1 109 ? -13.312 4.957 11.398 1 90.69 109 GLN B O 1
ATOM 5585 N N . SER B 1 110 ? -11.617 4.578 10.078 1 91.75 110 SER B N 1
ATOM 5586 C CA . SER B 1 110 ? -12.195 5.289 8.938 1 91.75 110 SER B CA 1
ATOM 5587 C C . SER B 1 110 ? -13.406 4.547 8.383 1 91.75 110 SER B C 1
ATOM 5589 O O . SER B 1 110 ? -14.164 5.094 7.578 1 91.75 110 SER B O 1
ATOM 5591 N N . LEU B 1 111 ? -13.578 3.338 8.82 1 84.31 111 LEU B N 1
ATOM 5592 C CA . LEU B 1 111 ? -14.781 2.609 8.43 1 84.31 111 LEU B CA 1
ATOM 5593 C C . LEU B 1 111 ? -16.031 3.334 8.914 1 84.31 111 LEU B C 1
ATOM 5595 O O . LEU B 1 111 ? -17.094 3.227 8.297 1 84.31 111 LEU B O 1
ATOM 5599 N N . ASP B 1 112 ? -15.836 4.074 9.906 1 83.81 112 ASP B N 1
ATOM 5600 C CA . ASP B 1 112 ? -16.953 4.844 10.453 1 83.81 112 ASP B CA 1
ATOM 5601 C C . ASP B 1 112 ? -17.438 5.895 9.453 1 83.81 112 ASP B C 1
ATOM 5603 O O . ASP B 1 112 ? -18.609 6.277 9.469 1 83.81 112 ASP B O 1
ATOM 5607 N N . PHE B 1 113 ? -16.531 6.352 8.633 1 87.31 113 PHE B N 1
ATOM 5608 C CA . PHE B 1 113 ? -16.875 7.359 7.633 1 87.31 113 PHE B CA 1
ATOM 5609 C C . PHE B 1 113 ? -17.797 6.77 6.57 1 87.31 113 PHE B C 1
ATOM 5611 O O . PHE B 1 113 ? -18.578 7.488 5.953 1 87.31 113 PHE B O 1
ATOM 5618 N N . VAL B 1 114 ? -17.656 5.488 6.348 1 80.62 114 VAL B N 1
ATOM 5619 C CA . VAL B 1 114 ? -18.328 4.914 5.188 1 80.62 114 VAL B CA 1
ATOM 5620 C C . VAL B 1 114 ? -19.516 4.066 5.648 1 80.62 114 VAL B C 1
ATOM 5622 O O . VAL B 1 114 ? -20.266 3.545 4.828 1 80.62 114 VAL B O 1
ATOM 5625 N N . ARG B 1 115 ? -19.578 3.889 6.871 1 71.38 115 ARG B N 1
ATOM 5626 C CA . ARG B 1 115 ? -20.672 3.076 7.398 1 71.38 115 ARG B CA 1
ATOM 5627 C C . ARG B 1 115 ? -22.031 3.6 6.934 1 71.38 115 ARG B C 1
ATOM 5629 O O . ARG B 1 115 ? -22.906 2.818 6.578 1 71.38 115 ARG B O 1
ATOM 5636 N N . ALA B 1 116 ? -22.094 4.918 6.949 1 64 116 ALA B N 1
ATOM 5637 C CA . ALA B 1 116 ? -23.359 5.516 6.512 1 64 116 ALA B CA 1
ATOM 5638 C C . ALA B 1 116 ? -23.641 5.176 5.051 1 64 116 ALA B C 1
ATOM 5640 O O . ALA B 1 116 ? -24.797 4.938 4.684 1 64 116 ALA B O 1
ATOM 5641 N N . SER B 1 117 ? -22.609 5.168 4.219 1 61.53 117 SER B N 1
ATOM 5642 C CA . SER B 1 117 ? -22.75 4.879 2.797 1 61.53 117 SER B CA 1
ATOM 5643 C C . SER B 1 117 ? -23.109 3.412 2.566 1 61.53 117 SER B C 1
ATOM 5645 O O . SER B 1 117 ? -23.766 3.074 1.58 1 61.53 117 SER B O 1
ATOM 5647 N N . LEU B 1 118 ? -22.656 2.625 3.344 1 60.34 118 LEU B N 1
ATOM 5648 C CA . LEU B 1 118 ? -22.875 1.189 3.215 1 60.34 118 LEU B CA 1
ATOM 5649 C C . LEU B 1 118 ? -24.297 0.815 3.623 1 60.34 118 LEU B C 1
ATOM 5651 O O . LEU B 1 118 ? -24.891 -0.105 3.055 1 60.34 118 LEU B O 1
ATOM 5655 N N . THR B 1 119 ? -24.828 1.537 4.512 1 55.72 119 THR B N 1
ATOM 5656 C CA . THR B 1 119 ? -26.203 1.297 4.953 1 55.72 119 THR B CA 1
ATOM 5657 C C . THR B 1 119 ? -27.203 1.8 3.914 1 55.72 119 THR B C 1
ATOM 5659 O O . THR B 1 119 ? -28.281 1.234 3.764 1 55.72 119 THR B O 1
ATOM 5662 N N . ARG B 1 120 ? -26.859 2.791 3.123 1 49.34 120 ARG B N 1
ATOM 5663 C CA . ARG B 1 120 ? -27.766 3.334 2.117 1 49.34 120 ARG B CA 1
ATOM 5664 C C . ARG B 1 120 ? -27.875 2.4 0.917 1 49.34 120 ARG B C 1
ATOM 5666 O O . ARG B 1 120 ? -28.922 2.34 0.265 1 49.34 120 ARG B O 1
ATOM 5673 N N . VAL B 1 121 ? -26.859 1.808 0.443 1 44.38 121 VAL B N 1
ATOM 5674 C CA . VAL B 1 121 ? -26.891 0.987 -0.763 1 44.38 121 VAL B CA 1
ATOM 5675 C C . VAL B 1 121 ? -27.906 -0.146 -0.594 1 44.38 121 VAL B C 1
ATOM 5677 O O . VAL B 1 121 ? -28.391 -0.7 -1.58 1 44.38 121 VAL B O 1
ATOM 5680 N N . ASP B 1 122 ? -28.078 -0.665 0.543 1 41.84 122 ASP B N 1
ATOM 5681 C CA . ASP B 1 122 ? -29.078 -1.715 0.608 1 41.84 122 ASP B CA 1
ATOM 5682 C C . ASP B 1 122 ? -30.5 -1.129 0.518 1 41.84 122 ASP B C 1
ATOM 5684 O O . ASP B 1 122 ? -31.016 -0.607 1.504 1 41.84 122 ASP B O 1
ATOM 5688 N N . GLY B 1 123 ? -30.688 -0.171 -0.329 1 39.38 123 GLY B N 1
ATOM 5689 C CA . GLY B 1 123 ? -32.062 0.137 -0.678 1 39.38 123 GLY B CA 1
ATOM 5690 C C . GLY B 1 123 ? -33.062 -0.899 -0.178 1 39.38 123 GLY B C 1
ATOM 5691 O O . GLY B 1 123 ? -34.156 -1.009 -0.701 1 39.38 123 GLY B O 1
ATOM 5692 N N . SER B 1 124 ? -32.625 -2.008 0.247 1 40.19 124 SER B N 1
ATOM 5693 C CA . SER B 1 124 ? -33.719 -2.916 0.568 1 40.19 124 SER B CA 1
ATOM 5694 C C . SER B 1 124 ? -34.688 -2.289 1.577 1 40.19 124 SER B C 1
ATOM 5696 O O . SER B 1 124 ? -34.312 -2.002 2.713 1 40.19 124 SER B O 1
ATOM 5698 N N . GLU B 1 125 ? -35.531 -1.472 1.033 1 41.66 125 GLU B N 1
ATOM 5699 C CA . GLU B 1 125 ? -36.75 -1.09 1.726 1 41.66 125 GLU B CA 1
ATOM 5700 C C . GLU B 1 125 ? -37.25 -2.213 2.633 1 41.66 125 GLU B C 1
ATOM 5702 O O . GLU B 1 125 ? -37.5 -3.326 2.17 1 41.66 125 GLU B O 1
ATOM 5707 N N . HIS B 1 126 ? -36.594 -2.287 3.693 1 44.62 126 HIS B N 1
ATOM 5708 C CA . HIS B 1 126 ? -37.219 -3.211 4.641 1 44.62 126 HIS B CA 1
ATOM 5709 C C . HIS B 1 126 ? -38.688 -2.93 4.797 1 44.62 126 HIS B C 1
ATOM 5711 O O . HIS B 1 126 ? -39.094 -1.786 5.031 1 44.62 126 HIS B O 1
ATOM 5717 N N . ILE B 1 127 ? -39.406 -3.729 4.012 1 45.06 127 ILE B N 1
ATOM 5718 C CA . ILE B 1 127 ? -40.844 -3.664 4.039 1 45.06 127 ILE B CA 1
ATOM 5719 C C . ILE B 1 127 ? -41.375 -4.254 5.348 1 45.06 127 ILE B C 1
ATOM 5721 O O . ILE B 1 127 ? -40.969 -5.359 5.734 1 45.06 127 ILE B O 1
ATOM 5725 N N . CYS B 1 128 ? -41.75 -3.475 6.125 1 45.06 128 CYS B N 1
ATOM 5726 C CA . CYS B 1 128 ? -42.438 -3.912 7.332 1 45.06 128 CYS B CA 1
ATOM 5727 C C . CYS B 1 128 ? -43.562 -4.871 6.996 1 45.06 128 CYS B C 1
ATOM 5729 O O . CYS B 1 128 ? -44.094 -4.855 5.879 1 45.06 128 CYS B O 1
ATOM 5731 N N . PRO B 1 129 ? -43.719 -5.816 7.832 1 50.06 129 PRO B N 1
ATOM 5732 C CA . PRO B 1 129 ? -44.844 -6.715 7.547 1 50.06 129 PRO B CA 1
ATOM 5733 C C . PRO B 1 129 ? -46.062 -5.973 7.035 1 50.06 129 PRO B C 1
ATOM 5735 O O . PRO B 1 129 ? -46.844 -6.527 6.25 1 50.06 129 PRO B O 1
ATOM 5738 N N . ASP B 1 130 ? -46.188 -4.777 7.504 1 47.59 130 ASP B N 1
ATOM 5739 C CA . ASP B 1 130 ? -47.375 -4.066 7.043 1 47.59 130 ASP B CA 1
ATOM 5740 C C . ASP B 1 130 ? -47.125 -3.416 5.684 1 47.59 130 ASP B C 1
ATOM 5742 O O . ASP B 1 130 ? -48 -2.715 5.16 1 47.59 130 ASP B O 1
ATOM 5746 N N . GLY B 1 131 ? -46.062 -3.711 5.07 1 48.41 131 GLY B N 1
ATOM 5747 C CA . GLY B 1 131 ? -45.812 -3.203 3.732 1 48.41 131 GLY B CA 1
ATOM 5748 C C . GLY B 1 131 ? -45.062 -1.881 3.727 1 48.41 131 GLY B C 1
ATOM 5749 O O . GLY B 1 131 ? -44.75 -1.343 2.66 1 48.41 131 GLY B O 1
ATOM 5750 N N . SER B 1 132 ? -45.156 -1.236 4.863 1 49.66 132 SER B N 1
ATOM 5751 C CA . SER B 1 132 ? -44.531 0.082 4.91 1 49.66 132 SER B CA 1
ATOM 5752 C C . SER B 1 132 ? -43 -0.026 4.965 1 49.66 132 SER B C 1
ATOM 5754 O O . SER B 1 132 ? -42.469 -1.103 5.227 1 49.66 132 SER B O 1
ATOM 5756 N N . TYR B 1 133 ? -42.375 0.959 4.426 1 48.62 133 TYR B N 1
ATOM 5757 C CA . TYR B 1 133 ? -40.938 0.981 4.387 1 48.62 133 TYR B CA 1
ATOM 5758 C C . TYR B 1 133 ? -40.344 1.353 5.75 1 48.62 133 TYR B C 1
ATOM 5760 O O . TYR B 1 133 ? -40.906 2.188 6.461 1 48.62 133 TYR B O 1
ATOM 5768 N N . ALA B 1 134 ? -39.625 0.583 6.449 1 48.38 134 ALA B N 1
ATOM 5769 C CA . ALA B 1 134 ? -39.031 0.869 7.738 1 48.38 134 ALA B CA 1
ATOM 5770 C C . ALA B 1 134 ? -38.25 2.186 7.695 1 48.38 134 ALA B C 1
ATOM 5772 O O . ALA B 1 134 ? -37.594 2.504 6.691 1 48.38 134 ALA B O 1
ATOM 5773 N N . ILE B 1 135 ? -38.688 3.281 8.469 1 45.06 135 ILE B N 1
ATOM 5774 C CA . ILE B 1 135 ? -38.031 4.566 8.609 1 45.06 135 ILE B CA 1
ATOM 5775 C C . ILE B 1 135 ? -36.719 4.391 9.414 1 45.06 135 ILE B C 1
ATOM 5777 O O . ILE B 1 135 ? -36.75 3.775 10.484 1 45.06 135 ILE B O 1
ATOM 5781 N N . HIS B 1 136 ? -35.656 4.168 8.961 1 45.91 136 HIS B N 1
ATOM 5782 C CA . HIS B 1 136 ? -34.438 4.195 9.75 1 45.91 136 HIS B CA 1
ATOM 5783 C C . HIS B 1 136 ? -34.094 5.621 10.164 1 45.91 136 HIS B C 1
ATOM 5785 O O . HIS B 1 136 ? -33.812 6.465 9.312 1 45.91 136 HIS B O 1
ATOM 5791 N N . ASP B 1 137 ? -34.594 6.105 11.242 1 43.78 137 ASP B N 1
ATOM 5792 C CA . ASP B 1 137 ? -34.375 7.449 11.758 1 43.78 137 ASP B CA 1
ATOM 5793 C C . ASP B 1 137 ? -32.875 7.82 11.688 1 43.78 137 ASP B C 1
ATOM 5795 O O . ASP B 1 137 ? -32.531 8.977 11.414 1 43.78 137 ASP B O 1
ATOM 5799 N N . ASP B 1 138 ? -31.953 7.074 12.414 1 44.94 138 ASP B N 1
ATOM 5800 C CA . ASP B 1 138 ? -30.609 7.574 12.734 1 44.94 138 ASP B CA 1
ATOM 5801 C C . ASP B 1 138 ? -29.625 7.254 11.617 1 44.94 138 ASP B C 1
ATOM 5803 O O . ASP B 1 138 ? -28.844 6.309 11.719 1 44.94 138 ASP B O 1
ATOM 5807 N N . VAL B 1 139 ? -30.016 7.477 10.477 1 48.53 139 VAL B N 1
ATOM 5808 C CA . VAL B 1 139 ? -29.031 7.211 9.43 1 48.53 139 VAL B CA 1
ATOM 5809 C C . VAL B 1 139 ? -27.781 8.07 9.664 1 48.53 139 VAL B C 1
ATOM 5811 O O . VAL B 1 139 ? -27.875 9.297 9.719 1 48.53 139 VAL B O 1
ATOM 5814 N N . PRO B 1 140 ? -26.75 7.512 10.125 1 55.06 140 PRO B N 1
ATOM 5815 C CA . PRO B 1 140 ? -25.516 8.297 10.266 1 55.06 140 PRO B CA 1
ATOM 5816 C C . PRO B 1 140 ? -25.234 9.18 9.047 1 55.06 140 PRO B C 1
ATOM 5818 O O . PRO B 1 140 ? -25.578 8.805 7.918 1 55.06 140 PRO B O 1
ATOM 5821 N N . THR B 1 141 ? -25.078 10.523 9.289 1 61.56 141 THR B N 1
ATOM 5822 C CA . THR B 1 141 ? -24.828 11.516 8.25 1 61.56 141 THR B CA 1
ATOM 5823 C C . THR B 1 141 ? -23.594 11.141 7.43 1 61.56 141 THR B C 1
ATOM 5825 O O . THR B 1 141 ? -22.562 10.789 7.988 1 61.56 141 THR B O 1
ATOM 5828 N N . ALA B 1 142 ? -23.766 10.977 6.223 1 79.75 142 ALA B N 1
ATOM 5829 C CA . ALA B 1 142 ? -22.719 10.664 5.258 1 79.75 142 ALA B CA 1
ATOM 5830 C C . ALA B 1 142 ? -21.641 11.758 5.234 1 79.75 142 ALA B C 1
ATOM 5832 O O . ALA B 1 142 ? -21.969 12.945 5.332 1 79.75 142 ALA B O 1
ATOM 5833 N N . ILE B 1 143 ? -20.422 11.461 5.332 1 91.62 143 ILE B N 1
ATOM 5834 C CA . ILE B 1 143 ? -19.297 12.391 5.285 1 91.62 143 ILE B CA 1
ATOM 5835 C C . ILE B 1 143 ? -19.125 12.93 3.865 1 91.62 143 ILE B C 1
ATOM 5837 O O . ILE B 1 143 ? -19.25 12.18 2.895 1 91.62 143 ILE B O 1
ATOM 5841 N N . THR B 1 144 ? -18.922 14.18 3.768 1 94.12 144 THR B N 1
ATOM 5842 C CA . THR B 1 144 ? -18.812 14.844 2.475 1 94.12 144 THR B CA 1
ATOM 5843 C C . THR B 1 144 ? -17.375 14.82 1.967 1 94.12 144 THR B C 1
ATOM 5845 O O . THR B 1 144 ? -17.141 14.797 0.757 1 94.12 144 THR B O 1
ATOM 5848 N N . GLY B 1 145 ? -16.484 14.836 2.787 1 97.06 145 GLY B N 1
ATOM 5849 C CA . GLY B 1 145 ? -15.047 14.82 2.549 1 97.06 145 GLY B CA 1
ATOM 5850 C C . GLY B 1 145 ? -14.234 14.602 3.812 1 97.06 145 GLY B C 1
ATOM 5851 O O . GLY B 1 145 ? -14.758 14.711 4.922 1 97.06 145 GLY B O 1
ATOM 5852 N N . VAL B 1 146 ? -13.039 14.266 3.584 1 98.25 146 VAL B N 1
ATOM 5853 C CA . VAL B 1 146 ? -12.211 13.961 4.746 1 98.25 146 VAL B CA 1
ATOM 5854 C C . VAL B 1 146 ? -10.953 14.82 4.73 1 98.25 146 VAL B C 1
ATOM 5856 O O . VAL B 1 146 ? -10.305 14.969 3.691 1 98.25 146 VAL B O 1
ATOM 5859 N N . ILE B 1 147 ? -10.68 15.477 5.828 1 98.81 147 ILE B N 1
ATOM 5860 C CA . ILE B 1 147 ? -9.43 16.188 6.047 1 98.81 147 ILE B CA 1
ATOM 5861 C C . ILE B 1 147 ? -8.422 15.273 6.734 1 98.81 147 ILE B C 1
ATOM 5863 O O . ILE B 1 147 ? -8.703 14.727 7.805 1 98.81 147 ILE B O 1
ATOM 5867 N N . GLY B 1 148 ? -7.262 15.125 6.125 1 97.31 148 GLY B N 1
ATOM 5868 C CA . GLY B 1 148 ? -6.258 14.211 6.645 1 97.31 148 GLY B CA 1
ATOM 5869 C C . GLY B 1 148 ? -5.879 13.125 5.66 1 97.31 148 GLY B C 1
ATOM 5870 O O . GLY B 1 148 ? -6.422 13.055 4.559 1 97.31 148 GLY B O 1
ATOM 5871 N N . GLY B 1 149 ? -5.004 12.086 5.953 1 95 149 GLY B N 1
ATOM 5872 C CA . GLY B 1 149 ? -4.281 11.898 7.203 1 95 149 GLY B CA 1
ATOM 5873 C C . GLY B 1 149 ? -2.982 12.688 7.266 1 95 149 GLY B C 1
ATOM 5874 O O . GLY B 1 149 ? -2.725 13.531 6.41 1 95 149 GLY B O 1
ATOM 5875 N N . SER B 1 150 ? -2.236 12.484 8.336 1 95.19 150 SER B N 1
ATOM 5876 C CA . SER B 1 150 ? -0.952 13.141 8.555 1 95.19 150 SER B CA 1
ATOM 5877 C C . SER B 1 150 ? 0.189 12.352 7.926 1 95.19 150 SER B C 1
ATOM 5879 O O . SER B 1 150 ? 0.915 12.867 7.074 1 95.19 150 SER B O 1
ATOM 5881 N N . TYR B 1 151 ? 0.228 11.109 8.219 1 93.31 151 TYR B N 1
ATOM 5882 C CA . TYR B 1 151 ? 1.279 10.25 7.699 1 93.31 151 TYR B CA 1
ATOM 5883 C C . TYR B 1 151 ? 0.886 9.672 6.344 1 93.31 151 TYR B C 1
ATOM 5885 O O . TYR B 1 151 ? -0.274 9.312 6.129 1 93.31 151 TYR B O 1
ATOM 5893 N N . SER B 1 152 ? 1.838 9.555 5.453 1 94.5 152 SER B N 1
ATOM 5894 C CA . SER B 1 152 ? 1.588 9.07 4.098 1 94.5 152 SER B CA 1
ATOM 5895 C C . SER B 1 152 ? 0.999 7.664 4.117 1 94.5 152 SER B C 1
ATOM 5897 O O . SER B 1 152 ? 0.087 7.359 3.346 1 94.5 152 SER B O 1
ATOM 5899 N N . ASP B 1 153 ? 1.516 6.824 5.004 1 91.38 153 ASP B N 1
ATOM 5900 C CA . ASP B 1 153 ? 1.02 5.453 5.094 1 91.38 153 ASP B CA 1
ATOM 5901 C C . ASP B 1 153 ? -0.466 5.426 5.441 1 91.38 153 ASP B C 1
ATOM 5903 O O . ASP B 1 153 ? -1.223 4.613 4.906 1 91.38 153 ASP B O 1
ATOM 5907 N N . VAL B 1 154 ? -0.857 6.328 6.324 1 94.94 154 VAL B N 1
ATOM 5908 C CA . VAL B 1 154 ? -2.254 6.426 6.73 1 94.94 154 VAL B CA 1
ATOM 5909 C C . VAL B 1 154 ? -3.096 6.945 5.566 1 94.94 154 VAL B C 1
ATOM 5911 O O . VAL B 1 154 ? -4.148 6.383 5.258 1 94.94 154 VAL B O 1
ATOM 5914 N N . SER B 1 155 ? -2.582 7.969 4.914 1 97.31 155 SER B N 1
ATOM 5915 C CA . SER B 1 155 ? -3.32 8.602 3.826 1 97.31 155 SER B CA 1
ATOM 5916 C C . SER B 1 155 ? -3.539 7.629 2.67 1 97.31 155 SER B C 1
ATOM 5918 O O . SER B 1 155 ? -4.598 7.633 2.041 1 97.31 155 SER B O 1
ATOM 5920 N N . ILE B 1 156 ? -2.572 6.82 2.4 1 93.94 156 ILE B N 1
ATOM 5921 C CA . ILE B 1 156 ? -2.652 5.859 1.304 1 93.94 156 ILE B CA 1
ATOM 5922 C C . ILE B 1 156 ? -3.754 4.844 1.588 1 93.94 156 ILE B C 1
ATOM 5924 O O . ILE B 1 156 ? -4.594 4.57 0.727 1 93.94 156 ILE B O 1
ATOM 5928 N N . GLN B 1 157 ? -3.748 4.297 2.783 1 92.38 157 GLN B N 1
ATOM 5929 C CA . GLN B 1 157 ? -4.746 3.293 3.145 1 92.38 157 GLN B CA 1
ATOM 5930 C C . GLN B 1 157 ? -6.152 3.889 3.141 1 92.38 157 GLN B C 1
ATOM 5932 O O . GLN B 1 157 ? -7.086 3.285 2.607 1 92.38 157 GLN B O 1
ATOM 5937 N N . VAL B 1 158 ? -6.285 5.027 3.668 1 95.19 158 VAL B N 1
ATOM 5938 C CA . VAL B 1 158 ? -7.598 5.652 3.801 1 95.19 158 VAL B CA 1
ATOM 5939 C C . VAL B 1 158 ? -8.102 6.098 2.428 1 95.19 158 VAL B C 1
ATOM 5941 O O . VAL B 1 158 ? -9.289 5.988 2.133 1 95.19 158 VAL B O 1
ATOM 5944 N N . ALA B 1 159 ? -7.203 6.602 1.605 1 96.5 159 ALA B N 1
ATOM 5945 C CA . ALA B 1 159 ? -7.578 7.035 0.262 1 96.5 159 ALA B CA 1
ATOM 5946 C C . ALA B 1 159 ? -8.148 5.875 -0.548 1 96.5 159 ALA B C 1
ATOM 5948 O O . ALA B 1 159 ? -9.102 6.055 -1.312 1 96.5 159 ALA B O 1
ATOM 5949 N N . ASN B 1 160 ? -7.578 4.738 -0.396 1 91.19 160 ASN B N 1
ATOM 5950 C CA . ASN B 1 160 ? -8.062 3.553 -1.098 1 91.19 160 ASN B CA 1
ATOM 5951 C C . ASN B 1 160 ? -9.469 3.172 -0.651 1 91.19 160 ASN B C 1
ATOM 5953 O O . ASN B 1 160 ? -10.289 2.754 -1.468 1 91.19 160 ASN B O 1
ATOM 5957 N N . LEU B 1 161 ? -9.734 3.32 0.595 1 89.44 161 LEU B N 1
ATOM 5958 C CA . LEU B 1 161 ? -11.062 3.023 1.125 1 89.44 161 LEU B CA 1
ATOM 5959 C C . LEU B 1 161 ? -12.078 4.059 0.658 1 89.44 161 LEU B C 1
ATOM 5961 O O . LEU B 1 161 ? -13.156 3.703 0.184 1 89.44 161 LEU B O 1
ATOM 5965 N N . LEU B 1 162 ? -11.695 5.312 0.749 1 93.44 162 LEU B N 1
ATOM 5966 C CA . LEU B 1 162 ? -12.625 6.398 0.462 1 93.44 162 LEU B CA 1
ATOM 5967 C C . LEU B 1 162 ? -12.992 6.426 -1.02 1 93.44 162 LEU B C 1
ATOM 5969 O O . LEU B 1 162 ? -14.109 6.793 -1.382 1 93.44 162 LEU B O 1
ATOM 5973 N N . ARG B 1 163 ? -12.055 6.098 -1.815 1 91.94 163 ARG B N 1
ATOM 5974 C CA . ARG B 1 163 ? -12.305 6.102 -3.254 1 91.94 163 ARG B CA 1
ATOM 5975 C C . ARG B 1 163 ? -13.453 5.168 -3.611 1 91.94 163 ARG B C 1
ATOM 5977 O O . ARG B 1 163 ? -14.234 5.449 -4.527 1 91.94 163 ARG B O 1
ATOM 5984 N N . LEU B 1 164 ? -13.586 4.086 -2.871 1 84.81 164 LEU B N 1
ATOM 5985 C CA . LEU B 1 164 ? -14.648 3.111 -3.123 1 84.81 164 LEU B CA 1
ATOM 5986 C C . LEU B 1 164 ? -16.016 3.748 -2.969 1 84.81 164 LEU B C 1
ATOM 5988 O O . LEU B 1 164 ? -16.984 3.297 -3.582 1 84.81 164 LEU B O 1
ATOM 5992 N N . PHE B 1 165 ? -16.078 4.809 -2.236 1 85.81 165 PHE B N 1
ATOM 5993 C CA . PHE B 1 165 ? -17.344 5.484 -1.972 1 85.81 165 PHE B CA 1
ATOM 5994 C C . PHE B 1 165 ? -17.344 6.891 -2.559 1 85.81 165 PHE B C 1
ATOM 5996 O O . PHE B 1 165 ? -18.188 7.711 -2.219 1 85.81 165 PHE B O 1
ATOM 6003 N N . GLN B 1 166 ? -16.312 7.188 -3.322 1 91.25 166 GLN B N 1
ATOM 6004 C CA . GLN B 1 166 ? -16.156 8.453 -4.039 1 91.25 166 GLN B CA 1
ATOM 6005 C C . GLN B 1 166 ? -16.156 9.633 -3.078 1 91.25 166 GLN B C 1
ATOM 6007 O O . GLN B 1 166 ? -16.828 10.633 -3.314 1 91.25 166 GLN B O 1
ATOM 6012 N N . ILE B 1 167 ? -15.531 9.5 -1.936 1 94.81 167 ILE B N 1
ATOM 6013 C CA . ILE B 1 167 ? -15.391 10.562 -0.946 1 94.81 167 ILE B CA 1
ATOM 6014 C C . ILE B 1 167 ? -14.031 11.242 -1.101 1 94.81 167 ILE B C 1
ATOM 6016 O O . ILE B 1 167 ? -12.992 10.594 -0.938 1 94.81 167 ILE B O 1
ATOM 6020 N N . PRO B 1 168 ? -14.008 12.508 -1.368 1 97.69 168 PRO B N 1
ATOM 6021 C CA . PRO B 1 168 ? -12.727 13.203 -1.521 1 97.69 168 PRO B CA 1
ATOM 6022 C C . PRO B 1 168 ? -11.961 13.336 -0.204 1 97.69 168 PRO B C 1
ATOM 6024 O O . PRO B 1 168 ? -12.578 13.477 0.856 1 97.69 168 PRO B O 1
ATOM 6027 N N . GLN B 1 169 ? -10.672 13.289 -0.292 1 98.44 169 GLN B N 1
ATOM 6028 C CA . GLN B 1 169 ? -9.758 13.406 0.84 1 98.44 169 GLN B CA 1
ATOM 6029 C C . GLN B 1 169 ? -8.703 14.477 0.59 1 98.44 169 GLN B C 1
ATOM 6031 O O . GLN B 1 169 ? -8.102 14.531 -0.485 1 98.44 169 GLN B O 1
ATOM 6036 N N . VAL B 1 170 ? -8.531 15.406 1.527 1 98.81 170 VAL B N 1
ATOM 6037 C CA . VAL B 1 170 ? -7.484 16.422 1.437 1 98.81 170 VAL B CA 1
ATOM 6038 C C . VAL B 1 170 ? -6.52 16.281 2.611 1 98.81 170 VAL B C 1
ATOM 6040 O O . VAL B 1 170 ? -6.879 16.562 3.756 1 98.81 170 VAL B O 1
ATOM 6043 N N . SER B 1 171 ? -5.316 15.852 2.293 1 98.62 171 SER B N 1
ATOM 6044 C CA . SER B 1 171 ? -4.305 15.734 3.334 1 98.62 171 SER B CA 1
ATOM 6045 C C . SER B 1 171 ? -3.578 17.062 3.553 1 98.62 171 SER B C 1
ATOM 6047 O O . SER B 1 171 ? -3.373 17.812 2.607 1 98.62 171 SER B O 1
ATOM 6049 N N . TYR B 1 172 ? -3.178 17.297 4.785 1 98.38 172 TYR B N 1
ATOM 6050 C CA . TYR B 1 172 ? -2.48 18.531 5.137 1 98.38 172 TYR B CA 1
ATOM 6051 C C . TYR B 1 172 ? -0.997 18.281 5.367 1 98.38 172 TYR B C 1
ATOM 6053 O O . TYR B 1 172 ? -0.233 19.203 5.648 1 98.38 172 TYR B O 1
ATOM 6061 N N . ALA B 1 173 ? -0.614 16.938 5.176 1 97 173 ALA B N 1
ATOM 6062 C CA . ALA B 1 173 ? 0.755 16.703 5.629 1 97 173 ALA B CA 1
ATOM 6063 C C . ALA B 1 173 ? 1.401 15.562 4.859 1 97 173 ALA B C 1
ATOM 6065 O O . ALA B 1 173 ? 2.623 15.398 4.883 1 97 173 ALA B O 1
ATOM 6066 N N . SER B 1 174 ? 0.694 14.734 4.141 1 96.19 174 SER B N 1
ATOM 6067 C CA . SER B 1 174 ? 1.26 13.57 3.463 1 96.19 174 SER B CA 1
ATOM 6068 C C . SER B 1 174 ? 2.037 13.984 2.217 1 96.19 174 SER B C 1
ATOM 6070 O O . SER B 1 174 ? 1.45 14.453 1.24 1 96.19 174 SER B O 1
ATOM 6072 N N . THR B 1 175 ? 3.297 13.641 2.193 1 95.62 175 THR B N 1
ATOM 6073 C CA . THR B 1 175 ? 4.141 14.195 1.143 1 95.62 175 THR B CA 1
ATOM 6074 C C . THR B 1 175 ? 4.59 13.109 0.172 1 95.62 175 THR B C 1
ATOM 6076 O O . THR B 1 175 ? 5.281 13.391 -0.81 1 95.62 175 THR B O 1
ATOM 6079 N N . SER B 1 176 ? 4.18 11.883 0.306 1 93.88 176 SER B N 1
ATOM 6080 C CA . SER B 1 176 ? 4.641 10.797 -0.557 1 93.88 176 SER B CA 1
ATOM 6081 C C . SER B 1 176 ? 4.328 11.086 -2.021 1 93.88 176 SER B C 1
ATOM 6083 O O . SER B 1 176 ? 3.219 11.508 -2.352 1 93.88 176 SER B O 1
ATOM 6085 N N . ALA B 1 177 ? 5.254 10.797 -2.852 1 91.19 177 ALA B N 1
ATOM 6086 C CA . ALA B 1 177 ? 5.09 11.055 -4.281 1 91.19 177 ALA B CA 1
ATOM 6087 C C . ALA B 1 177 ? 4.035 10.125 -4.883 1 91.19 177 ALA B C 1
ATOM 6089 O O . ALA B 1 177 ? 3.402 10.469 -5.887 1 91.19 177 ALA B O 1
ATOM 6090 N N . LYS B 1 178 ? 3.795 9.016 -4.27 1 89.88 178 LYS B N 1
ATOM 6091 C CA . LYS B 1 178 ? 2.846 8.031 -4.777 1 89.88 178 LYS B CA 1
ATOM 6092 C C . LYS B 1 178 ? 1.427 8.586 -4.793 1 89.88 178 LYS B C 1
ATOM 6094 O O . LYS B 1 178 ? 0.616 8.219 -5.645 1 89.88 178 LYS B O 1
ATOM 6099 N N . LEU B 1 179 ? 1.119 9.5 -3.93 1 95.44 179 LEU B N 1
ATOM 6100 C CA . LEU B 1 179 ? -0.235 10.008 -3.744 1 95.44 179 LEU B CA 1
ATOM 6101 C C . LEU B 1 179 ? -0.626 10.938 -4.887 1 95.44 179 LEU B C 1
ATOM 6103 O O . LEU B 1 179 ? -1.8 11.289 -5.035 1 95.44 179 LEU B O 1
ATOM 6107 N N . SER B 1 180 ? 0.345 11.281 -5.758 1 93.81 180 SER B N 1
ATOM 6108 C CA . SER B 1 180 ? 0.076 12.133 -6.914 1 93.81 180 SER B CA 1
ATOM 6109 C C . SER B 1 180 ? -0.453 11.312 -8.086 1 93.81 180 SER B C 1
ATOM 6111 O O . SER B 1 180 ? -0.922 11.875 -9.078 1 93.81 180 SER B O 1
ATOM 6113 N N . ASP B 1 181 ? -0.424 10.016 -7.965 1 90.06 181 ASP B N 1
ATOM 6114 C CA . ASP B 1 181 ? -0.892 9.133 -9.031 1 90.06 181 ASP B CA 1
ATOM 6115 C C . ASP B 1 181 ? -2.418 9.094 -9.078 1 90.06 181 ASP B C 1
ATOM 6117 O O . ASP B 1 181 ? -3.049 8.422 -8.258 1 90.06 181 ASP B O 1
ATOM 6121 N N . LYS B 1 182 ? -3.053 9.648 -10.07 1 90.88 182 LYS B N 1
ATOM 6122 C CA . LYS B 1 182 ? -4.504 9.773 -10.141 1 90.88 182 LYS B CA 1
ATOM 6123 C C . LYS B 1 182 ? -5.145 8.5 -10.672 1 90.88 182 LYS B C 1
ATOM 6125 O O . LYS B 1 182 ? -6.355 8.297 -10.547 1 90.88 182 LYS B O 1
ATOM 6130 N N . SER B 1 183 ? -4.359 7.586 -11.156 1 83.56 183 SER B N 1
ATOM 6131 C CA . SER B 1 183 ? -4.898 6.297 -11.57 1 83.56 183 SER B CA 1
ATOM 6132 C C . SER B 1 183 ? -5.207 5.414 -10.359 1 83.56 183 SER B C 1
ATOM 6134 O O . SER B 1 183 ? -6.016 4.488 -10.453 1 83.56 183 SER B O 1
ATOM 6136 N N . ARG B 1 184 ? -4.578 5.801 -9.273 1 86.75 184 ARG B N 1
ATOM 6137 C CA . ARG B 1 184 ? -4.777 5.02 -8.055 1 86.75 184 ARG B CA 1
ATOM 6138 C C . ARG B 1 184 ? -5.535 5.824 -7.004 1 86.75 184 ARG B C 1
ATOM 6140 O O . ARG B 1 184 ? -6.422 5.297 -6.332 1 86.75 184 ARG B O 1
ATOM 6147 N N . TYR B 1 185 ? -5.102 7.051 -6.926 1 93.56 185 TYR B N 1
ATOM 6148 C CA . TYR B 1 185 ? -5.676 7.906 -5.891 1 93.56 185 TYR B CA 1
ATOM 6149 C C . TYR B 1 185 ? -6.477 9.047 -6.512 1 93.56 185 TYR B C 1
ATOM 6151 O O . TYR B 1 185 ? -6.141 10.219 -6.332 1 93.56 185 TYR B O 1
ATOM 6159 N N . ASP B 1 186 ? -7.637 8.773 -7.102 1 93 186 ASP B N 1
ATOM 6160 C CA . ASP B 1 186 ? -8.367 9.688 -7.98 1 93 186 ASP B CA 1
ATOM 6161 C C . ASP B 1 186 ? -9.305 10.586 -7.184 1 93 186 ASP B C 1
ATOM 6163 O O . ASP B 1 186 ? -9.984 11.438 -7.754 1 93 186 ASP B O 1
ATOM 6167 N N . TYR B 1 187 ? -9.398 10.508 -5.852 1 97.19 187 TYR B N 1
ATOM 6168 C CA . TYR B 1 187 ? -10.195 11.406 -5.023 1 97.19 187 TYR B CA 1
ATOM 6169 C C . TYR B 1 187 ? -9.344 12.047 -3.938 1 97.19 187 TYR B C 1
ATOM 6171 O O . TYR B 1 187 ? -9.859 12.516 -2.922 1 97.19 187 TYR B O 1
ATOM 6179 N N . PHE B 1 188 ? -7.996 11.984 -4.156 1 98.12 188 PHE B N 1
ATOM 6180 C CA . PHE B 1 188 ? -7.059 12.477 -3.156 1 98.12 188 PHE B CA 1
ATOM 6181 C C . PHE B 1 188 ? -6.492 13.828 -3.568 1 98.12 188 PHE B C 1
ATOM 6183 O O . PHE B 1 188 ? -6.152 14.039 -4.734 1 98.12 188 PHE B O 1
ATOM 6190 N N . ALA B 1 189 ? -6.406 14.766 -2.637 1 98.56 189 ALA B N 1
ATOM 6191 C CA . ALA B 1 189 ? -5.688 16.031 -2.766 1 98.56 189 ALA B CA 1
ATOM 6192 C C . ALA B 1 189 ? -4.879 16.328 -1.509 1 98.56 189 ALA B C 1
ATOM 6194 O O . ALA B 1 189 ? -5.043 15.664 -0.484 1 98.56 189 ALA B O 1
ATOM 6195 N N . ARG B 1 190 ? -3.959 17.266 -1.627 1 98.25 190 ARG B N 1
ATOM 6196 C CA . ARG B 1 190 ? -3.158 17.672 -0.474 1 98.25 190 ARG B CA 1
ATOM 6197 C C . ARG B 1 190 ? -2.723 19.125 -0.589 1 98.25 190 ARG B C 1
ATOM 6199 O O . ARG B 1 190 ? -2.559 19.641 -1.695 1 98.25 190 ARG B O 1
ATOM 6206 N N . THR B 1 191 ? -2.529 19.719 0.579 1 97.81 191 THR B N 1
ATOM 6207 C CA . THR B 1 191 ? -2.146 21.125 0.583 1 97.81 191 THR B CA 1
ATOM 6208 C C . THR B 1 191 ? -0.629 21.281 0.613 1 97.81 191 THR B C 1
ATOM 6210 O O . THR B 1 191 ? -0.104 22.375 0.422 1 97.81 191 THR B O 1
ATOM 6213 N N . VAL B 1 192 ? 0.077 20.156 0.838 1 96.31 192 VAL B N 1
ATOM 6214 C CA . VAL B 1 192 ? 1.535 20.172 0.855 1 96.31 192 VAL B CA 1
ATOM 6215 C C . VAL B 1 192 ? 2.072 19.672 -0.488 1 96.31 192 VAL B C 1
ATOM 6217 O O . VAL B 1 192 ? 1.387 18.953 -1.209 1 96.31 192 VAL B O 1
ATOM 6220 N N . PRO B 1 193 ? 3.271 20.062 -0.852 1 94.62 193 PRO B N 1
ATOM 6221 C CA . PRO B 1 193 ? 3.871 19.547 -2.084 1 94.62 193 PRO B CA 1
ATOM 6222 C C . PRO B 1 193 ? 4.398 18.125 -1.934 1 94.62 193 PRO B C 1
ATOM 6224 O O . PRO B 1 193 ? 4.695 17.688 -0.819 1 94.62 193 PRO B O 1
ATOM 6227 N N . PRO B 1 194 ? 4.547 17.406 -3.049 1 94.62 194 PRO B N 1
ATOM 6228 C CA . PRO B 1 194 ? 5.09 16.047 -2.984 1 94.62 194 PRO B CA 1
ATOM 6229 C C . PRO B 1 194 ? 6.594 16.016 -2.732 1 94.62 194 PRO B C 1
ATOM 6231 O O . PRO B 1 194 ? 7.273 17.031 -2.943 1 94.62 194 PRO B O 1
ATOM 6234 N N . ASP B 1 195 ? 7.109 14.867 -2.361 1 93.81 195 ASP B N 1
ATOM 6235 C CA . ASP B 1 195 ? 8.492 14.656 -1.954 1 93.81 195 ASP B CA 1
ATOM 6236 C C . ASP B 1 195 ? 9.438 14.758 -3.148 1 93.81 195 ASP B C 1
ATOM 6238 O O . ASP B 1 195 ? 10.648 14.906 -2.979 1 93.81 195 ASP B O 1
ATOM 6242 N N . PHE B 1 196 ? 8.914 14.773 -4.285 1 90.81 196 PHE B N 1
ATOM 6243 C CA . PHE B 1 196 ? 9.781 14.93 -5.445 1 90.81 196 PHE B CA 1
ATOM 6244 C C . PHE B 1 196 ? 10.562 16.234 -5.363 1 90.81 196 PHE B C 1
ATOM 6246 O O . PHE B 1 196 ? 11.758 16.281 -5.68 1 90.81 196 PHE B O 1
ATOM 6253 N N . TYR B 1 197 ? 9.906 17.219 -4.922 1 90.88 197 TYR B N 1
ATOM 6254 C CA . TYR B 1 197 ? 10.539 18.531 -4.812 1 90.88 197 TYR B CA 1
ATOM 6255 C C . TYR B 1 197 ? 11.508 18.578 -3.639 1 90.88 197 TYR B C 1
ATOM 6257 O O . TYR B 1 197 ? 12.562 19.219 -3.715 1 90.88 197 TYR B O 1
ATOM 6265 N N . GLN B 1 198 ? 11.133 17.891 -2.666 1 93.19 198 GLN B N 1
ATOM 6266 C CA . GLN B 1 198 ? 12.023 17.812 -1.511 1 93.19 198 GLN B CA 1
ATOM 6267 C C . GLN B 1 198 ? 13.32 17.078 -1.86 1 93.19 198 GLN B C 1
ATOM 6269 O O . GLN B 1 198 ? 14.398 17.5 -1.443 1 93.19 198 GLN B O 1
ATOM 6274 N N . ALA B 1 199 ? 13.156 16.016 -2.557 1 94.38 199 ALA B N 1
ATOM 6275 C CA . ALA B 1 199 ? 14.305 15.242 -3.016 1 94.38 199 ALA B CA 1
ATOM 6276 C C . ALA B 1 199 ? 15.219 16.094 -3.896 1 94.38 199 ALA B C 1
ATOM 6278 O O . ALA B 1 199 ? 16.453 16 -3.791 1 94.38 199 ALA B O 1
ATOM 6279 N N . LYS B 1 200 ? 14.641 16.859 -4.699 1 92.12 200 LYS B N 1
ATOM 6280 C CA . LYS B 1 200 ? 15.406 17.75 -5.555 1 92.12 200 LYS B CA 1
ATOM 6281 C C . LYS B 1 200 ? 16.172 18.781 -4.727 1 92.12 200 LYS B C 1
ATOM 6283 O O . LYS B 1 200 ? 17.328 19.062 -5 1 92.12 200 LYS B O 1
ATOM 6288 N N . ALA B 1 201 ? 15.477 19.312 -3.771 1 92.44 201 ALA B N 1
ATOM 6289 C CA . ALA B 1 201 ? 16.125 20.281 -2.883 1 92.44 201 ALA B CA 1
ATOM 6290 C C . ALA B 1 201 ? 17.312 19.656 -2.16 1 92.44 201 ALA B C 1
ATOM 6292 O O . ALA B 1 201 ? 18.359 20.281 -2.035 1 92.44 201 ALA B O 1
ATOM 6293 N N . MET B 1 202 ? 17.172 18.469 -1.707 1 95 202 MET B N 1
ATOM 6294 C CA . MET B 1 202 ? 18.25 17.781 -0.995 1 95 202 MET B CA 1
ATOM 6295 C C . MET B 1 202 ? 19.453 17.547 -1.906 1 95 202 MET B C 1
ATOM 6297 O O . MET B 1 202 ? 20.594 17.75 -1.495 1 95 202 MET B O 1
ATOM 6301 N N . SER B 1 203 ? 19.172 17.141 -3.09 1 94.19 203 SER B N 1
ATOM 6302 C CA . SER B 1 203 ? 20.266 16.875 -4.031 1 94.19 203 SER B CA 1
ATOM 6303 C C . SER B 1 203 ? 20.984 18.172 -4.398 1 94.19 203 SER B C 1
ATOM 6305 O O . SER B 1 203 ? 22.203 18.156 -4.594 1 94.19 203 SER B O 1
ATOM 6307 N N . GLU B 1 204 ? 20.25 19.234 -4.453 1 91.88 204 GLU B N 1
ATOM 6308 C CA . GLU B 1 204 ? 20.859 20.516 -4.734 1 91.88 204 GLU B CA 1
ATOM 6309 C C . GLU B 1 204 ? 21.75 20.969 -3.582 1 91.88 204 GLU B C 1
ATOM 6311 O O . GLU B 1 204 ? 22.797 21.594 -3.803 1 91.88 204 GLU B O 1
ATOM 6316 N N . ILE B 1 205 ? 21.344 20.703 -2.439 1 93.81 205 ILE B N 1
ATOM 6317 C CA . ILE B 1 205 ? 22.156 21.016 -1.266 1 93.81 205 ILE B CA 1
ATOM 6318 C C . ILE B 1 205 ? 23.469 20.25 -1.322 1 93.81 205 ILE B C 1
ATOM 6320 O O . ILE B 1 205 ? 24.531 20.812 -1.078 1 93.81 205 ILE B O 1
ATOM 6324 N N . LEU B 1 206 ? 23.359 18.984 -1.603 1 95.56 206 LEU B N 1
ATOM 6325 C CA . LEU B 1 206 ? 24.562 18.156 -1.691 1 95.56 206 LEU B CA 1
ATOM 6326 C C . LEU B 1 206 ? 25.484 18.672 -2.787 1 95.56 206 LEU B C 1
ATOM 6328 O O . LEU B 1 206 ? 26.719 18.703 -2.607 1 95.56 206 LEU B O 1
ATOM 6332 N N . ARG B 1 207 ? 24.906 19.016 -3.836 1 92.5 207 ARG B N 1
ATOM 6333 C CA . ARG B 1 207 ? 25.688 19.562 -4.938 1 92.5 207 ARG B CA 1
ATOM 6334 C C . ARG B 1 207 ? 26.375 20.859 -4.531 1 92.5 207 ARG B C 1
ATOM 6336 O O . ARG B 1 207 ? 27.547 21.094 -4.863 1 92.5 207 ARG B O 1
ATOM 6343 N N . PHE B 1 208 ? 25.656 21.688 -3.871 1 90.38 208 PHE B N 1
ATOM 6344 C CA . PHE B 1 208 ? 26.172 22.969 -3.418 1 90.38 208 PHE B CA 1
ATOM 6345 C C . PHE B 1 208 ? 27.406 22.781 -2.551 1 90.38 208 PHE B C 1
ATOM 6347 O O . PHE B 1 208 ? 28.391 23.516 -2.676 1 90.38 208 PHE B O 1
ATOM 6354 N N . PHE B 1 209 ? 27.469 21.766 -1.7 1 93.44 209 PHE B N 1
ATOM 6355 C CA . PHE B 1 209 ? 28.562 21.516 -0.785 1 93.44 209 PHE B CA 1
ATOM 6356 C C . PHE B 1 209 ? 29.562 20.516 -1.392 1 93.44 209 PHE B C 1
ATOM 6358 O O . PHE B 1 209 ? 30.547 20.141 -0.75 1 93.44 209 PHE B O 1
ATOM 6365 N N . ASN B 1 210 ? 29.234 20.031 -2.518 1 92.62 210 ASN B N 1
ATOM 6366 C CA . ASN B 1 210 ? 30.078 19.094 -3.246 1 92.62 210 ASN B CA 1
ATOM 6367 C C . ASN B 1 210 ? 30.219 17.766 -2.49 1 92.62 210 ASN B C 1
ATOM 6369 O O . ASN B 1 210 ? 31.328 17.25 -2.354 1 92.62 210 ASN B O 1
ATOM 6373 N N . TRP B 1 211 ? 29.188 17.469 -1.87 1 94.62 211 TRP B N 1
ATOM 6374 C CA . TRP B 1 211 ? 29.125 16.156 -1.245 1 94.62 211 TRP B CA 1
ATOM 6375 C C . TRP B 1 211 ? 28.688 15.086 -2.25 1 94.62 211 TRP B C 1
ATOM 6377 O O . TRP B 1 211 ? 27.484 14.906 -2.488 1 94.62 211 TRP B O 1
ATOM 6387 N N . THR B 1 212 ? 29.531 14.297 -2.793 1 91.75 212 THR B N 1
ATOM 6388 C CA . THR B 1 212 ? 29.25 13.414 -3.916 1 91.75 212 THR B CA 1
ATOM 6389 C C . THR B 1 212 ? 29.156 11.961 -3.453 1 91.75 212 THR B C 1
ATOM 6391 O O . THR B 1 212 ? 28.766 11.078 -4.227 1 91.75 212 THR B O 1
ATOM 6394 N N . TYR B 1 213 ? 29.609 11.711 -2.227 1 92.25 213 TYR B N 1
ATOM 6395 C CA . TYR B 1 213 ? 29.578 10.367 -1.657 1 92.25 213 TYR B CA 1
ATOM 6396 C C . TYR B 1 213 ? 28.844 10.359 -0.322 1 92.25 213 TYR B C 1
ATOM 6398 O O . TYR B 1 213 ? 29.391 10.781 0.698 1 92.25 213 TYR B O 1
ATOM 6406 N N . VAL B 1 214 ? 27.547 9.812 -0.422 1 96.19 214 VAL B N 1
ATOM 6407 C CA . VAL B 1 214 ? 26.703 9.961 0.762 1 96.19 214 VAL B CA 1
ATOM 6408 C C . VAL B 1 214 ? 26.016 8.633 1.07 1 96.19 214 VAL B C 1
ATOM 6410 O O . VAL B 1 214 ? 26 7.727 0.231 1 96.19 214 VAL B O 1
ATOM 6413 N N . SER B 1 215 ? 25.578 8.477 2.307 1 95.62 215 SER B N 1
ATOM 6414 C CA . SER B 1 215 ? 24.75 7.348 2.711 1 95.62 215 SER B CA 1
ATOM 6415 C C . SER B 1 215 ? 23.312 7.789 2.955 1 95.62 215 SER B C 1
ATOM 6417 O O . SER B 1 215 ? 23.031 8.984 3.086 1 95.62 215 SER B O 1
ATOM 6419 N N . THR B 1 216 ? 22.359 6.797 2.842 1 96.31 216 THR B N 1
ATOM 6420 C CA . THR B 1 216 ? 20.969 7.148 3.021 1 96.31 216 THR B CA 1
ATOM 6421 C C . THR B 1 216 ? 20.312 6.254 4.078 1 96.31 216 THR B C 1
ATOM 6423 O O . THR B 1 216 ? 20.703 5.102 4.25 1 96.31 216 THR B O 1
ATOM 6426 N N . VAL B 1 217 ? 19.422 6.836 4.863 1 96.69 217 VAL B N 1
ATOM 6427 C CA . VAL B 1 217 ? 18.578 6.105 5.809 1 96.69 217 VAL B CA 1
ATOM 6428 C C . VAL B 1 217 ? 17.125 6.477 5.602 1 96.69 217 VAL B C 1
ATOM 6430 O O . VAL B 1 217 ? 16.781 7.66 5.496 1 96.69 217 VAL B O 1
ATOM 6433 N N . ALA B 1 218 ? 16.297 5.461 5.449 1 95.69 218 ALA B N 1
ATOM 6434 C CA . ALA B 1 218 ? 14.867 5.703 5.23 1 95.69 218 ALA B CA 1
ATOM 6435 C C . ALA B 1 218 ? 14.023 4.891 6.203 1 95.69 218 ALA B C 1
ATOM 6437 O O . ALA B 1 218 ? 14.359 3.752 6.535 1 95.69 218 ALA B O 1
ATOM 6438 N N . SER B 1 219 ? 12.922 5.562 6.699 1 93.06 219 SER B N 1
ATOM 6439 C CA . SER B 1 219 ? 11.93 4.805 7.445 1 93.06 219 SER B CA 1
ATOM 6440 C C . SER B 1 219 ? 11.148 3.865 6.535 1 93.06 219 SER B C 1
ATOM 6442 O O . SER B 1 219 ? 10.812 4.223 5.402 1 93.06 219 SER B O 1
ATOM 6444 N N . GLU B 1 220 ? 10.914 2.676 7.066 1 87.69 220 GLU B N 1
ATOM 6445 C CA . GLU B 1 220 ? 10.055 1.759 6.32 1 87.69 220 GLU B CA 1
ATOM 6446 C C . GLU B 1 220 ? 8.656 2.344 6.129 1 87.69 220 GLU B C 1
ATOM 6448 O O . GLU B 1 220 ? 8.109 2.967 7.039 1 87.69 220 GLU B O 1
ATOM 6453 N N . GLY B 1 221 ? 8.148 2.127 4.898 1 85 221 GLY B N 1
ATOM 6454 C CA . GLY B 1 221 ? 6.848 2.682 4.551 1 85 221 GLY B CA 1
ATOM 6455 C C . GLY B 1 221 ? 6.883 3.559 3.312 1 85 221 GLY B C 1
ATOM 6456 O O . GLY B 1 221 ? 7.961 3.881 2.807 1 85 221 GLY B O 1
ATOM 6457 N N . ASP B 1 222 ? 5.762 3.994 2.943 1 85.56 222 ASP B N 1
ATOM 6458 C CA . ASP B 1 222 ? 5.648 4.719 1.681 1 85.56 222 ASP B CA 1
ATOM 6459 C C . ASP B 1 222 ? 6.328 6.082 1.764 1 85.56 222 ASP B C 1
ATOM 6461 O O . ASP B 1 222 ? 6.871 6.57 0.771 1 85.56 222 ASP B O 1
ATOM 6465 N N . TYR B 1 223 ? 6.391 6.684 2.902 1 88.94 223 TYR B N 1
ATOM 6466 C CA . TYR B 1 223 ? 7.047 7.977 3.053 1 88.94 223 TYR B CA 1
ATOM 6467 C C . TYR B 1 223 ? 8.547 7.852 2.844 1 88.94 223 TYR B C 1
ATOM 6469 O O . TYR B 1 223 ? 9.117 8.484 1.951 1 88.94 223 TYR B O 1
ATOM 6477 N N . GLY B 1 224 ? 9.117 7.035 3.619 1 93 224 GLY B N 1
ATOM 6478 C CA . GLY B 1 224 ? 10.562 6.918 3.594 1 93 224 GLY B CA 1
ATOM 6479 C C . GLY B 1 224 ? 11.094 6.289 2.314 1 93 224 GLY B C 1
ATOM 6480 O O . GLY B 1 224 ? 12.016 6.82 1.692 1 93 224 GLY B O 1
ATOM 6481 N N . GLU B 1 225 ? 10.523 5.254 1.924 1 87.75 225 GLU B N 1
ATOM 6482 C CA . GLU B 1 225 ? 11.016 4.488 0.785 1 87.75 225 GLU B CA 1
ATOM 6483 C C . GLU B 1 225 ? 10.852 5.266 -0.518 1 87.75 225 GLU B C 1
ATOM 6485 O O . GLU B 1 225 ? 11.773 5.316 -1.337 1 87.75 225 GLU B O 1
ATOM 6490 N N . THR B 1 226 ? 9.719 5.852 -0.66 1 88.75 226 THR B N 1
ATOM 6491 C CA . THR B 1 226 ? 9.516 6.633 -1.876 1 88.75 226 THR B CA 1
ATOM 6492 C C . THR B 1 226 ? 10.359 7.906 -1.849 1 88.75 226 THR B C 1
ATOM 6494 O O . THR B 1 226 ? 10.82 8.375 -2.891 1 88.75 226 THR B O 1
ATOM 6497 N N . GLY B 1 227 ? 10.531 8.453 -0.701 1 93.5 227 GLY B N 1
ATOM 6498 C CA . GLY B 1 227 ? 11.359 9.633 -0.57 1 93.5 227 GLY B CA 1
ATOM 6499 C C . GLY B 1 227 ? 12.812 9.391 -0.949 1 93.5 227 GLY B C 1
ATOM 6500 O O . GLY B 1 227 ? 13.391 10.156 -1.72 1 93.5 227 GLY B O 1
ATOM 6501 N N . ILE B 1 228 ? 13.375 8.336 -0.466 1 92.25 228 ILE B N 1
ATOM 6502 C CA . ILE B 1 228 ? 14.773 8.039 -0.755 1 92.25 228 ILE B CA 1
ATOM 6503 C C . ILE B 1 228 ? 14.922 7.637 -2.221 1 92.25 228 ILE B C 1
ATOM 6505 O O . ILE B 1 228 ? 15.93 7.953 -2.855 1 92.25 228 ILE B O 1
ATOM 6509 N N . GLU B 1 229 ? 13.898 6.949 -2.697 1 86.25 229 GLU B N 1
ATOM 6510 C CA . GLU B 1 229 ? 13.938 6.598 -4.113 1 86.25 229 GLU B CA 1
ATOM 6511 C C . GLU B 1 229 ? 13.992 7.848 -4.988 1 86.25 229 GLU B C 1
ATOM 6513 O O . GLU B 1 229 ? 14.75 7.902 -5.957 1 86.25 229 GLU B O 1
ATOM 6518 N N . ALA B 1 230 ? 13.141 8.789 -4.656 1 89.94 230 ALA B N 1
ATOM 6519 C CA . ALA B 1 230 ? 13.156 10.055 -5.387 1 89.94 230 ALA B CA 1
ATOM 6520 C C . ALA B 1 230 ? 14.508 10.75 -5.258 1 89.94 230 ALA B C 1
ATOM 6522 O O . ALA B 1 230 ? 15.031 11.297 -6.23 1 89.94 230 ALA B O 1
ATOM 6523 N N . PHE B 1 231 ? 15.086 10.648 -4.105 1 94.44 231 PHE B N 1
ATOM 6524 C CA . PHE B 1 231 ? 16.391 11.242 -3.871 1 94.44 231 PHE B CA 1
ATOM 6525 C C . PHE B 1 231 ? 17.469 10.539 -4.699 1 94.44 231 PHE B C 1
ATOM 6527 O O . PHE B 1 231 ? 18.328 11.195 -5.293 1 94.44 231 PHE B O 1
ATOM 6534 N N . GLU B 1 232 ? 17.422 9.258 -4.668 1 88.5 232 GLU B N 1
ATOM 6535 C CA . GLU B 1 232 ? 18.422 8.484 -5.406 1 88.5 232 GLU B CA 1
ATOM 6536 C C . GLU B 1 232 ? 18.359 8.797 -6.898 1 88.5 232 GLU B C 1
ATOM 6538 O O . GLU B 1 232 ? 19.391 8.852 -7.566 1 88.5 232 GLU B O 1
ATOM 6543 N N . GLN B 1 233 ? 17.188 8.961 -7.375 1 82.81 233 GLN B N 1
ATOM 6544 C CA . GLN B 1 233 ? 17.047 9.328 -8.781 1 82.81 233 GLN B CA 1
ATOM 6545 C C . GLN B 1 233 ? 17.672 10.688 -9.055 1 82.81 233 GLN B C 1
ATOM 6547 O O . GLN B 1 233 ? 18.375 10.859 -10.055 1 82.81 233 GLN B O 1
ATOM 6552 N N . GLU B 1 234 ? 17.406 11.625 -8.18 1 89.62 234 GLU B N 1
ATOM 6553 C CA . GLU B 1 234 ? 17.984 12.961 -8.312 1 89.62 234 GLU B CA 1
ATOM 6554 C C . GLU B 1 234 ? 19.5 12.93 -8.117 1 89.62 234 GLU B C 1
ATOM 6556 O O . GLU B 1 234 ? 20.234 13.672 -8.773 1 89.62 234 GLU B O 1
ATOM 6561 N N . ALA B 1 235 ? 19.922 12.086 -7.211 1 90.38 235 ALA B N 1
ATOM 6562 C CA . ALA B 1 235 ? 21.344 11.953 -6.93 1 90.38 235 ALA B CA 1
ATOM 6563 C C . ALA B 1 235 ? 22.094 11.398 -8.133 1 90.38 235 ALA B C 1
ATOM 6565 O O . ALA B 1 235 ? 23.172 11.875 -8.484 1 90.38 235 ALA B O 1
ATOM 6566 N N . ARG B 1 236 ? 21.516 10.438 -8.695 1 81.69 236 ARG B N 1
ATOM 6567 C CA . ARG B 1 236 ? 22.109 9.836 -9.883 1 81.69 236 ARG B CA 1
ATOM 6568 C C . ARG B 1 236 ? 22.25 10.867 -11 1 81.69 236 ARG B C 1
ATOM 6570 O O . ARG B 1 236 ? 23.266 10.906 -11.695 1 81.69 236 ARG B O 1
ATOM 6577 N N . ALA B 1 237 ? 21.266 11.617 -11.164 1 80.44 237 ALA B N 1
ATOM 6578 C CA . ALA B 1 237 ? 21.25 12.648 -12.195 1 80.44 237 ALA B CA 1
ATOM 6579 C C . ALA B 1 237 ? 22.344 13.688 -11.945 1 80.44 237 ALA B C 1
ATOM 6581 O O . ALA B 1 237 ? 22.781 14.359 -12.875 1 80.44 237 ALA B O 1
ATOM 6582 N N . ARG B 1 238 ? 22.844 13.719 -10.695 1 86.5 238 ARG B N 1
ATOM 6583 C CA . ARG B 1 238 ? 23.844 14.719 -10.312 1 86.5 238 ARG B CA 1
ATOM 6584 C C . ARG B 1 238 ? 25.172 14.062 -9.977 1 86.5 238 ARG B C 1
ATOM 6586 O O . ARG B 1 238 ? 26.031 14.688 -9.352 1 86.5 238 ARG B O 1
ATOM 6593 N N . ASN B 1 239 ? 25.312 12.805 -10.328 1 81.25 239 ASN B N 1
ATOM 6594 C CA . ASN B 1 239 ? 26.516 12.016 -10.141 1 81.25 239 ASN B CA 1
ATOM 6595 C C . ASN B 1 239 ? 26.906 11.922 -8.672 1 81.25 239 ASN B C 1
ATOM 6597 O O . ASN B 1 239 ? 28.078 12.078 -8.32 1 81.25 239 ASN B O 1
ATOM 6601 N N . ILE B 1 240 ? 25.953 11.891 -7.844 1 90.69 240 ILE B N 1
ATOM 6602 C CA . ILE B 1 240 ? 26.156 11.633 -6.426 1 90.69 240 ILE B CA 1
ATOM 6603 C C . ILE B 1 240 ? 26.062 10.133 -6.152 1 90.69 240 ILE B C 1
ATOM 6605 O O . ILE B 1 240 ? 25.078 9.492 -6.531 1 90.69 240 ILE B O 1
ATOM 6609 N N . CYS B 1 241 ? 27.016 9.617 -5.535 1 85.5 241 CYS B N 1
ATOM 6610 C CA . CYS B 1 241 ? 27.078 8.18 -5.289 1 85.5 241 CYS B CA 1
ATOM 6611 C C . CYS B 1 241 ? 26.562 7.84 -3.9 1 85.5 241 CYS B C 1
ATOM 6613 O O . CYS B 1 241 ? 26.812 8.57 -2.939 1 85.5 241 CYS B O 1
ATOM 6615 N N . ILE B 1 242 ? 25.812 6.77 -3.869 1 87.94 242 ILE B N 1
ATOM 6616 C CA . ILE B 1 242 ? 25.281 6.309 -2.596 1 87.94 242 ILE B CA 1
ATOM 6617 C C . ILE B 1 242 ? 26.156 5.176 -2.049 1 87.94 242 ILE B C 1
ATOM 6619 O O . ILE B 1 242 ? 26.297 4.133 -2.689 1 87.94 242 ILE B O 1
ATOM 6623 N N . ALA B 1 243 ? 26.703 5.445 -0.87 1 86.94 243 ALA B N 1
ATOM 6624 C CA . ALA B 1 243 ? 27.609 4.469 -0.249 1 86.94 243 ALA B CA 1
ATOM 6625 C C . ALA B 1 243 ? 26.812 3.301 0.339 1 86.94 243 ALA B C 1
ATOM 6627 O O . ALA B 1 243 ? 27.109 2.141 0.039 1 86.94 243 ALA B O 1
ATOM 6628 N N . THR B 1 244 ? 25.938 3.619 1.212 1 86.5 244 THR B N 1
ATOM 6629 C CA . THR B 1 244 ? 25.078 2.615 1.82 1 86.5 244 THR B CA 1
ATOM 6630 C C . THR B 1 244 ? 23.672 3.164 2.008 1 86.5 244 THR B C 1
ATOM 6632 O O . THR B 1 244 ? 23.469 4.375 2.131 1 86.5 244 THR B O 1
ATOM 6635 N N . SER B 1 245 ? 22.719 2.232 1.782 1 89.19 245 SER B N 1
ATOM 6636 C CA . SER B 1 245 ? 21.312 2.564 2 1 89.19 245 SER B CA 1
ATOM 6637 C C . SER B 1 245 ? 20.688 1.666 3.062 1 89.19 245 SER B C 1
ATOM 6639 O O . SER B 1 245 ? 20.578 0.454 2.867 1 89.19 245 SER B O 1
ATOM 6641 N N . GLU B 1 246 ? 20.344 2.334 4.215 1 91.25 246 GLU B N 1
ATOM 6642 C CA . GLU B 1 246 ? 19.781 1.574 5.328 1 91.25 246 GLU B CA 1
ATOM 6643 C C . GLU B 1 246 ? 18.297 1.878 5.516 1 91.25 246 GLU B C 1
ATOM 6645 O O . GLU B 1 246 ? 17.844 2.971 5.18 1 91.25 246 GLU B O 1
ATOM 6650 N N . LYS B 1 247 ? 17.625 0.865 5.957 1 89.06 247 LYS B N 1
ATOM 6651 C CA . LYS B 1 247 ? 16.188 1.003 6.219 1 89.06 247 LYS B CA 1
ATOM 6652 C C . LYS B 1 247 ? 15.875 0.742 7.688 1 89.06 247 LYS B C 1
ATOM 6654 O O . LYS B 1 247 ? 16.422 -0.181 8.289 1 89.06 247 LYS B O 1
ATOM 6659 N N . VAL B 1 248 ? 15.055 1.719 8.234 1 91.06 248 VAL B N 1
ATOM 6660 C CA . VAL B 1 248 ? 14.586 1.551 9.602 1 91.06 248 VAL B CA 1
ATOM 6661 C C . VAL B 1 248 ? 13.195 0.917 9.594 1 91.06 248 VAL B C 1
ATOM 6663 O O . VAL B 1 248 ? 12.25 1.477 9.023 1 91.06 248 VAL B O 1
ATOM 6666 N N . GLY B 1 249 ? 13.055 -0.208 10.25 1 82.81 249 GLY B N 1
ATOM 6667 C CA . GLY B 1 249 ? 11.805 -0.96 10.242 1 82.81 249 GLY B CA 1
ATOM 6668 C C . GLY B 1 249 ? 10.773 -0.41 11.203 1 82.81 249 GLY B C 1
ATOM 6669 O O . GLY B 1 249 ? 11.031 0.564 11.914 1 82.81 249 GLY B O 1
ATOM 6670 N N . ARG B 1 250 ? 9.578 -1.055 11.203 1 75.94 250 ARG B N 1
ATOM 6671 C CA . ARG B 1 250 ? 8.445 -0.625 12.016 1 75.94 250 ARG B CA 1
ATOM 6672 C C . ARG B 1 250 ? 8.68 -0.945 13.484 1 75.94 250 ARG B C 1
ATOM 6674 O O . ARG B 1 250 ? 8.219 -0.214 14.367 1 75.94 250 ARG B O 1
ATOM 6681 N N . SER B 1 251 ? 9.328 -2.057 13.664 1 75.94 251 SER B N 1
ATOM 6682 C CA . SER B 1 251 ? 9.602 -2.463 15.039 1 75.94 251 SER B CA 1
ATOM 6683 C C . SER B 1 251 ? 11.094 -2.465 15.336 1 75.94 251 SER B C 1
ATOM 6685 O O . SER B 1 251 ? 11.773 -3.475 15.133 1 75.94 251 SER B O 1
ATOM 6687 N N . MET B 1 252 ? 11.562 -1.312 15.703 1 82 252 MET B N 1
ATOM 6688 C CA . MET B 1 252 ? 12.984 -1.163 15.992 1 82 252 MET B CA 1
ATOM 6689 C C . MET B 1 252 ? 13.227 -1.013 17.484 1 82 252 MET B C 1
ATOM 6691 O O . MET B 1 252 ? 12.359 -0.514 18.219 1 82 252 MET B O 1
ATOM 6695 N N . ASN B 1 253 ? 14.266 -1.613 17.938 1 84.88 253 ASN B N 1
ATOM 6696 C CA . ASN B 1 253 ? 14.742 -1.414 19.297 1 84.88 253 ASN B CA 1
ATOM 6697 C C . ASN B 1 253 ? 16.094 -0.71 19.328 1 84.88 253 ASN B C 1
ATOM 6699 O O . ASN B 1 253 ? 16.609 -0.3 18.281 1 84.88 253 ASN B O 1
ATOM 6703 N N . LYS B 1 254 ? 16.594 -0.461 20.531 1 89.44 254 LYS B N 1
ATOM 6704 C CA . LYS B 1 254 ? 17.844 0.257 20.703 1 89.44 254 LYS B CA 1
ATOM 6705 C C . LYS B 1 254 ? 18.984 -0.443 19.969 1 89.44 254 LYS B C 1
ATOM 6707 O O . LYS B 1 254 ? 19.797 0.206 19.297 1 89.44 254 LYS B O 1
ATOM 6712 N N . LYS B 1 255 ? 18.953 -1.709 20.031 1 91.19 255 LYS B N 1
ATOM 6713 C CA . LYS B 1 255 ? 20.016 -2.49 19.438 1 91.19 255 LYS B CA 1
ATOM 6714 C C . LYS B 1 255 ? 19.984 -2.393 17.906 1 91.19 255 LYS B C 1
ATOM 6716 O O . LYS B 1 255 ? 21.016 -2.314 17.25 1 91.19 255 LYS B O 1
ATOM 6721 N N . THR B 1 256 ? 18.812 -2.383 17.391 1 91.81 256 THR B N 1
ATOM 6722 C CA . THR B 1 256 ? 18.688 -2.354 15.93 1 91.81 256 THR B CA 1
ATOM 6723 C C . THR B 1 256 ? 19.047 -0.977 15.383 1 91.81 256 THR B C 1
ATOM 6725 O O . THR B 1 256 ? 19.594 -0.865 14.281 1 91.81 256 THR B O 1
ATOM 6728 N N . PHE B 1 257 ? 18.781 0.042 16.125 1 95.31 257 PHE B N 1
ATOM 6729 C CA . PHE B 1 257 ? 19.203 1.376 15.719 1 95.31 257 PHE B CA 1
ATOM 6730 C C . PHE B 1 257 ? 20.719 1.493 15.75 1 95.31 257 PHE B C 1
ATOM 6732 O O . PHE B 1 257 ? 21.312 2.117 14.875 1 95.31 257 PHE B O 1
ATOM 6739 N N . ASP B 1 258 ? 21.281 0.899 16.781 1 95.81 258 ASP B N 1
ATOM 6740 C CA . ASP B 1 258 ? 22.734 0.856 16.828 1 95.81 258 ASP B CA 1
ATOM 6741 C C . ASP B 1 258 ? 23.312 0.144 15.609 1 95.81 258 ASP B C 1
ATOM 6743 O O . ASP B 1 258 ? 24.359 0.534 15.086 1 95.81 258 ASP B O 1
ATOM 6747 N N . GLY B 1 259 ? 22.609 -0.868 15.234 1 93.31 259 GLY B N 1
ATOM 6748 C CA . GLY B 1 259 ? 23.016 -1.607 14.055 1 93.31 259 GLY B CA 1
ATOM 6749 C C . GLY B 1 259 ? 23.047 -0.758 12.797 1 93.31 259 GLY B C 1
ATOM 6750 O O . GLY B 1 259 ? 23.938 -0.908 11.953 1 93.31 259 GLY B O 1
ATOM 6751 N N . VAL B 1 260 ? 22.078 0.112 12.672 1 95.25 260 VAL B N 1
ATOM 6752 C CA . VAL B 1 260 ? 22.016 1.007 11.523 1 95.25 260 VAL B CA 1
ATOM 6753 C C . VAL B 1 260 ? 23.234 1.938 11.531 1 95.25 260 VAL B C 1
ATOM 6755 O O . VAL B 1 260 ? 23.859 2.152 10.492 1 95.25 260 VAL B O 1
ATOM 6758 N N . ILE B 1 261 ? 23.594 2.48 12.672 1 96.56 261 ILE B N 1
ATOM 6759 C CA . ILE B 1 261 ? 24.719 3.385 12.805 1 96.56 261 ILE B CA 1
ATOM 6760 C C . ILE B 1 261 ? 26.016 2.637 12.492 1 96.56 261 ILE B C 1
ATOM 6762 O O . ILE B 1 261 ? 26.906 3.166 11.812 1 96.56 261 ILE B O 1
ATOM 6766 N N . LYS B 1 262 ? 26.062 1.433 12.961 1 94.5 262 LYS B N 1
ATOM 6767 C CA . LYS B 1 262 ? 27.25 0.619 12.695 1 94.5 262 LYS B CA 1
ATOM 6768 C C . LYS B 1 262 ? 27.375 0.318 11.203 1 94.5 262 LYS B C 1
ATOM 6770 O O . LYS B 1 262 ? 28.5 0.272 10.672 1 94.5 262 LYS B O 1
ATOM 6775 N N . ALA B 1 263 ? 26.281 0.106 10.594 1 91.12 263 ALA B N 1
ATOM 6776 C CA . ALA B 1 263 ? 26.297 -0.132 9.148 1 91.12 263 ALA B CA 1
ATOM 6777 C C . ALA B 1 263 ? 26.812 1.092 8.398 1 91.12 263 ALA B C 1
ATOM 6779 O O . ALA B 1 263 ? 27.531 0.96 7.406 1 91.12 263 ALA B O 1
ATOM 6780 N N . LEU B 1 264 ? 26.469 2.248 8.844 1 94.69 264 LEU B N 1
ATOM 6781 C CA . LEU B 1 264 ? 26.922 3.492 8.234 1 94.69 264 LEU B CA 1
ATOM 6782 C C . LEU B 1 264 ? 28.422 3.67 8.414 1 94.69 264 LEU B C 1
ATOM 6784 O O . LEU B 1 264 ? 29.109 4.215 7.535 1 94.69 264 LEU B O 1
ATOM 6788 N N . LEU B 1 265 ? 28.906 3.174 9.5 1 93.94 265 LEU B N 1
ATOM 6789 C CA . LEU B 1 265 ? 30.312 3.34 9.844 1 93.94 265 LEU B CA 1
ATOM 6790 C C . LEU B 1 265 ? 31.188 2.422 9 1 93.94 265 LEU B C 1
ATOM 6792 O O . LEU B 1 265 ? 32.406 2.617 8.922 1 93.94 265 LEU B O 1
ATOM 6796 N N . GLN B 1 266 ? 30.547 1.497 8.391 1 87.94 266 GLN B N 1
ATOM 6797 C CA . GLN B 1 266 ? 31.312 0.587 7.543 1 87.94 266 GLN B CA 1
ATOM 6798 C C . GLN B 1 266 ? 31.828 1.305 6.305 1 87.94 266 GLN B C 1
ATOM 6800 O O . GLN B 1 266 ? 32.75 0.816 5.641 1 87.94 266 GLN B O 1
ATOM 6805 N N . LYS B 1 267 ? 31.234 2.473 6.004 1 87.31 267 LYS B N 1
ATOM 6806 C CA . LYS B 1 267 ? 31.703 3.336 4.926 1 87.31 267 LYS B CA 1
ATOM 6807 C C . LYS B 1 267 ? 32.219 4.668 5.473 1 87.31 267 LYS B C 1
ATOM 6809 O O . LYS B 1 267 ? 31.531 5.691 5.355 1 87.31 267 LYS B O 1
ATOM 6814 N N . PRO B 1 268 ? 33.438 4.676 5.859 1 86.94 268 PRO B N 1
ATOM 6815 C CA . PRO B 1 268 ? 33.938 5.844 6.59 1 86.94 268 PRO B CA 1
ATOM 6816 C C . PRO B 1 268 ? 34.094 7.074 5.703 1 86.94 268 PRO B C 1
ATOM 6818 O O . PRO B 1 268 ? 34.094 8.203 6.199 1 86.94 268 PRO B O 1
ATOM 6821 N N . SER B 1 269 ? 34.188 6.824 4.422 1 87.62 269 SER B N 1
ATOM 6822 C CA . SER B 1 269 ? 34.375 7.965 3.529 1 87.62 269 SER B CA 1
ATOM 6823 C C . SER B 1 269 ? 33.062 8.711 3.32 1 87.62 269 SER B C 1
ATOM 6825 O O . SER B 1 269 ? 33.062 9.859 2.871 1 87.62 269 SER B O 1
ATOM 6827 N N . ALA B 1 270 ? 32 8.055 3.58 1 93.44 270 ALA B N 1
ATOM 6828 C CA . ALA B 1 270 ? 30.688 8.68 3.469 1 93.44 270 ALA B CA 1
ATOM 6829 C C . ALA B 1 270 ? 30.266 9.336 4.785 1 93.44 270 ALA B C 1
ATOM 6831 O O . ALA B 1 270 ? 29.547 8.742 5.582 1 93.44 270 ALA B O 1
ATOM 6832 N N . LYS B 1 271 ? 30.641 10.555 4.922 1 94.62 271 LYS B N 1
ATOM 6833 C CA . LYS B 1 271 ? 30.406 11.258 6.184 1 94.62 271 LYS B CA 1
ATOM 6834 C C . LYS B 1 271 ? 29.031 11.914 6.199 1 94.62 271 LYS B C 1
ATOM 6836 O O . LYS B 1 271 ? 28.531 12.281 7.262 1 94.62 271 LYS B O 1
ATOM 6841 N N . VAL B 1 272 ? 28.453 12.125 4.996 1 97.25 272 VAL B N 1
ATOM 6842 C CA . VAL B 1 272 ? 27.141 12.742 4.883 1 97.25 272 VAL B CA 1
ATOM 6843 C C . VAL B 1 272 ? 26.062 11.664 4.82 1 97.25 272 VAL B C 1
ATOM 6845 O O . VAL B 1 272 ? 26.188 10.703 4.055 1 97.25 272 VAL B O 1
ATOM 6848 N N . VAL B 1 273 ? 25.031 11.812 5.68 1 98 273 VAL B N 1
ATOM 6849 C CA . VAL B 1 273 ? 23.938 10.852 5.703 1 98 273 VAL B CA 1
ATOM 6850 C C . VAL B 1 273 ? 22.609 11.57 5.41 1 98 273 VAL B C 1
ATOM 6852 O O . VAL B 1 273 ? 22.234 12.484 6.137 1 98 273 VAL B O 1
ATOM 6855 N N . VAL B 1 274 ? 21.984 11.133 4.344 1 97.88 274 VAL B N 1
ATOM 6856 C CA . VAL B 1 274 ? 20.688 11.688 3.969 1 97.88 274 VAL B CA 1
ATOM 6857 C C . VAL B 1 274 ? 19.578 10.906 4.668 1 97.88 274 VAL B C 1
ATOM 6859 O O . VAL B 1 274 ? 19.516 9.68 4.574 1 97.88 274 VAL B O 1
ATOM 6862 N N . LEU B 1 275 ? 18.688 11.656 5.312 1 97.75 275 LEU B N 1
ATOM 6863 C CA . LEU B 1 275 ? 17.656 11.016 6.105 1 97.75 275 LEU B CA 1
ATOM 6864 C C . LEU B 1 275 ? 16.266 11.32 5.535 1 97.75 275 LEU B C 1
ATOM 6866 O O . LEU B 1 275 ? 15.891 12.484 5.398 1 97.75 275 LEU B O 1
ATOM 6870 N N . PHE B 1 276 ? 15.562 10.305 5.141 1 96.44 276 PHE B N 1
ATOM 6871 C CA . PHE B 1 276 ? 14.125 10.359 4.898 1 96.44 276 PHE B CA 1
ATOM 6872 C C . PHE B 1 276 ? 13.375 9.516 5.926 1 96.44 276 PHE B C 1
ATOM 6874 O O . PHE B 1 276 ? 12.867 8.438 5.602 1 96.44 276 PHE B O 1
ATOM 6881 N N . THR B 1 277 ? 13.227 10.07 7.141 1 95.5 277 THR B N 1
ATOM 6882 C CA . THR B 1 277 ? 12.711 9.32 8.281 1 95.5 277 THR B CA 1
ATOM 6883 C C . THR B 1 277 ? 11.594 10.094 8.977 1 95.5 277 THR B C 1
ATOM 6885 O O . THR B 1 277 ? 11.523 11.32 8.875 1 95.5 277 THR B O 1
ATOM 6888 N N . ARG B 1 278 ? 10.773 9.336 9.602 1 90.56 278 ARG B N 1
ATOM 6889 C CA . ARG B 1 278 ? 9.82 9.961 10.516 1 90.56 278 ARG B CA 1
ATOM 6890 C C . ARG B 1 278 ? 10.539 10.617 11.695 1 90.56 278 ARG B C 1
ATOM 6892 O O . ARG B 1 278 ? 11.703 10.305 11.969 1 90.56 278 ARG B O 1
ATOM 6899 N N . SER B 1 279 ? 9.875 11.477 12.391 1 90.38 279 SER B N 1
ATOM 6900 C CA . SER B 1 279 ? 10.477 12.227 13.492 1 90.38 279 SER B CA 1
ATOM 6901 C C . SER B 1 279 ? 10.977 11.289 14.586 1 90.38 279 SER B C 1
ATOM 6903 O O . SER B 1 279 ? 12.078 11.461 15.102 1 90.38 279 SER B O 1
ATOM 6905 N N . GLU B 1 280 ? 10.195 10.258 14.852 1 87.5 280 GLU B N 1
ATOM 6906 C CA . GLU B 1 280 ? 10.547 9.328 15.922 1 87.5 280 GLU B CA 1
ATOM 6907 C C . GLU B 1 280 ? 11.789 8.523 15.57 1 87.5 280 GLU B C 1
ATOM 6909 O O . GLU B 1 280 ? 12.648 8.289 16.422 1 87.5 280 GLU B O 1
ATOM 6914 N N . ASP B 1 281 ? 11.844 8.18 14.352 1 92.75 281 ASP B N 1
ATOM 6915 C CA . ASP B 1 281 ? 12.992 7.406 13.891 1 92.75 281 ASP B CA 1
ATOM 6916 C C . ASP B 1 281 ? 14.258 8.266 13.875 1 92.75 281 ASP B C 1
ATOM 6918 O O . ASP B 1 281 ? 15.344 7.785 14.211 1 92.75 281 ASP B O 1
ATOM 6922 N N . ALA B 1 282 ? 14.094 9.484 13.469 1 95.81 282 ALA B N 1
ATOM 6923 C CA . ALA B 1 282 ? 15.234 10.398 13.469 1 95.81 282 ALA B CA 1
ATOM 6924 C C . ALA B 1 282 ? 15.773 10.602 14.883 1 95.81 282 ALA B C 1
ATOM 6926 O O . ALA B 1 282 ? 16.984 10.609 15.102 1 95.81 282 ALA B O 1
ATOM 6927 N N . ARG B 1 283 ? 14.898 10.734 15.797 1 94.5 283 ARG B N 1
ATOM 6928 C CA . ARG B 1 283 ? 15.281 10.914 17.188 1 94.5 283 ARG B CA 1
ATOM 6929 C C . ARG B 1 283 ? 16.078 9.719 17.703 1 94.5 283 ARG B C 1
ATOM 6931 O O . ARG B 1 283 ? 17.125 9.883 18.328 1 94.5 283 ARG B O 1
ATOM 6938 N N . GLU B 1 284 ? 15.578 8.547 17.422 1 94.44 284 GLU B N 1
ATOM 6939 C CA . GLU B 1 284 ? 16.234 7.324 17.891 1 94.44 284 GLU B CA 1
ATOM 6940 C C . GLU B 1 284 ? 17.578 7.121 17.188 1 94.44 284 GLU B C 1
ATOM 6942 O O . GLU B 1 284 ? 18.516 6.586 17.797 1 94.44 284 GLU B O 1
ATOM 6947 N N . LEU B 1 285 ? 17.641 7.512 15.945 1 96.69 285 LEU B N 1
ATOM 6948 C CA . LEU B 1 285 ? 18.891 7.41 15.203 1 96.69 285 LEU B CA 1
ATOM 6949 C C . LEU B 1 285 ? 19.953 8.32 15.805 1 96.69 285 LEU B C 1
ATOM 6951 O O . LEU B 1 285 ? 21.109 7.926 15.938 1 96.69 285 LEU B O 1
ATOM 6955 N N . LEU B 1 286 ? 19.594 9.555 16.156 1 97.56 286 LEU B N 1
ATOM 6956 C CA . LEU B 1 286 ? 20.516 10.5 16.781 1 97.56 286 LEU B CA 1
ATOM 6957 C C . LEU B 1 286 ? 20.969 10 18.141 1 97.56 286 LEU B C 1
ATOM 6959 O O . LEU B 1 286 ? 22.141 10.109 18.5 1 97.56 286 LEU B O 1
ATOM 6963 N N . ALA B 1 287 ? 20.031 9.414 18.875 1 96.88 287 ALA B N 1
ATOM 6964 C CA . ALA B 1 287 ? 20.359 8.836 20.172 1 96.88 287 ALA B CA 1
ATOM 6965 C C . ALA B 1 287 ? 21.359 7.695 20.016 1 96.88 287 ALA B C 1
ATOM 6967 O O . ALA B 1 287 ? 22.281 7.547 20.828 1 96.88 287 ALA B O 1
ATOM 6968 N N . ALA B 1 288 ? 21.141 6.883 19.016 1 97.56 288 ALA B N 1
ATOM 6969 C CA . ALA B 1 288 ? 22.062 5.777 18.75 1 97.56 288 ALA B CA 1
ATOM 6970 C C . ALA B 1 288 ? 23.453 6.297 18.391 1 97.56 288 ALA B C 1
ATOM 6972 O O . ALA B 1 288 ? 24.469 5.75 18.828 1 97.56 288 ALA B O 1
ATOM 6973 N N . ALA B 1 289 ? 23.484 7.305 17.562 1 97.5 289 ALA B N 1
ATOM 6974 C CA . ALA B 1 289 ? 24.75 7.91 17.172 1 97.5 289 ALA B CA 1
ATOM 6975 C C . ALA B 1 289 ? 25.484 8.477 18.391 1 97.5 289 ALA B C 1
ATOM 6977 O O . ALA B 1 289 ? 26.703 8.398 18.484 1 97.5 289 ALA B O 1
ATOM 6978 N N . GLN B 1 290 ? 24.719 9.031 19.281 1 96.88 290 GLN B N 1
ATOM 6979 C CA . GLN B 1 290 ? 25.297 9.578 20.5 1 96.88 290 GLN B CA 1
ATOM 6980 C C . GLN B 1 290 ? 25.859 8.469 21.391 1 96.88 290 GLN B C 1
ATOM 6982 O O . GLN B 1 290 ? 26.938 8.609 21.953 1 96.88 290 GLN B O 1
ATOM 6987 N N . ARG B 1 291 ? 25.141 7.402 21.469 1 96.31 291 ARG B N 1
ATOM 6988 C CA . ARG B 1 291 ? 25.578 6.273 22.281 1 96.31 291 ARG B CA 1
ATOM 6989 C C . ARG B 1 291 ? 26.875 5.68 21.75 1 96.31 291 ARG B C 1
ATOM 6991 O O . ARG B 1 291 ? 27.75 5.289 22.531 1 96.31 291 ARG B O 1
ATOM 6998 N N . ILE B 1 292 ? 26.969 5.605 20.484 1 95.62 292 ILE B N 1
ATOM 6999 C CA . ILE B 1 292 ? 28.141 5.023 19.844 1 95.62 292 ILE B CA 1
ATOM 7000 C C . ILE B 1 292 ? 29.25 6.074 19.734 1 95.62 292 ILE B C 1
ATOM 7002 O O . ILE B 1 292 ? 30.406 5.742 19.5 1 95.62 292 ILE B O 1
ATOM 7006 N N . ASN B 1 293 ? 28.953 7.316 19.953 1 93.56 293 ASN B N 1
ATOM 7007 C CA . ASN B 1 293 ? 29.859 8.453 19.938 1 93.56 293 ASN B CA 1
ATOM 7008 C C . ASN B 1 293 ? 30.453 8.672 18.562 1 93.56 293 ASN B C 1
ATOM 7010 O O . ASN B 1 293 ? 31.672 8.727 18.391 1 93.56 293 ASN B O 1
ATOM 7014 N N . VAL B 1 294 ? 29.547 8.742 17.562 1 94.5 294 VAL B N 1
ATOM 7015 C CA . VAL B 1 294 ? 29.953 9.031 16.203 1 94.5 294 VAL B CA 1
ATOM 7016 C C . VAL B 1 294 ? 29.219 10.273 15.695 1 94.5 294 VAL B C 1
ATOM 7018 O O . VAL B 1 294 ? 28.141 10.609 16.203 1 94.5 294 VAL B O 1
ATOM 7021 N N . SER B 1 295 ? 29.906 10.938 14.805 1 90.44 295 SER B N 1
ATOM 7022 C CA . SER B 1 295 ? 29.297 12.148 14.258 1 90.44 295 SER B CA 1
ATOM 7023 C C . SER B 1 295 ? 29.25 12.102 12.734 1 90.44 295 SER B C 1
ATOM 7025 O O . SER B 1 295 ? 30.203 11.688 12.086 1 90.44 295 SER B O 1
ATOM 7027 N N . PHE B 1 296 ? 28.109 12.359 12.203 1 96.25 296 PHE B N 1
ATOM 7028 C CA . PHE B 1 296 ? 27.859 12.492 10.773 1 96.25 296 PHE B CA 1
ATOM 7029 C C . PHE B 1 296 ? 27.328 13.883 10.445 1 96.25 296 PHE B C 1
ATOM 7031 O O . PHE B 1 296 ? 26.953 14.641 11.344 1 96.25 296 PHE B O 1
ATOM 7038 N N . THR B 1 297 ? 27.453 14.273 9.234 1 96.56 297 THR B N 1
ATOM 7039 C CA . THR B 1 297 ? 26.688 15.406 8.734 1 96.56 297 THR B CA 1
ATOM 7040 C C . THR B 1 297 ? 25.328 14.945 8.211 1 96.56 297 THR B C 1
ATOM 7042 O O . THR B 1 297 ? 25.25 14.258 7.195 1 96.56 297 THR B O 1
ATOM 7045 N N . TRP B 1 298 ? 24.344 15.398 8.883 1 97.81 298 TRP B N 1
ATOM 7046 C CA . TRP B 1 298 ? 23 14.93 8.562 1 97.81 298 TRP B CA 1
ATOM 7047 C C . TRP B 1 298 ? 22.297 15.898 7.613 1 97.81 298 TRP B C 1
ATOM 7049 O O . TRP B 1 298 ? 22.359 17.109 7.797 1 97.81 298 TRP B O 1
ATOM 7059 N N . VAL B 1 299 ? 21.719 15.406 6.566 1 97.56 299 VAL B N 1
ATOM 7060 C CA . VAL B 1 299 ? 20.781 16.109 5.707 1 97.56 299 VAL B CA 1
ATOM 7061 C C . VAL B 1 299 ? 19.406 15.445 5.793 1 97.56 299 VAL B C 1
ATOM 7063 O O . VAL B 1 299 ? 19.188 14.367 5.238 1 97.56 299 VAL B O 1
ATOM 7066 N N . ALA B 1 300 ? 18.469 16.109 6.434 1 97.81 300 ALA B N 1
ATOM 7067 C CA . ALA B 1 300 ? 17.234 15.414 6.824 1 97.81 300 ALA B CA 1
ATOM 7068 C C . ALA B 1 300 ? 16.016 16.062 6.184 1 97.81 300 ALA B C 1
ATOM 7070 O O . ALA B 1 300 ? 15.961 17.281 6.02 1 97.81 300 ALA B O 1
ATOM 7071 N N . SER B 1 301 ? 15.055 15.203 5.84 1 96.25 301 SER B N 1
ATOM 7072 C CA . SER B 1 301 ? 13.805 15.609 5.219 1 96.25 301 SER B CA 1
ATOM 7073 C C . SER B 1 301 ? 12.867 16.266 6.23 1 96.25 301 SER B C 1
ATOM 7075 O O . SER B 1 301 ? 13.258 16.516 7.371 1 96.25 301 SER B O 1
ATOM 7077 N N . ASP B 1 302 ? 11.664 16.578 5.82 1 93.88 302 ASP B N 1
ATOM 7078 C CA . ASP B 1 302 ? 10.672 17.312 6.598 1 93.88 302 ASP B CA 1
ATOM 7079 C C . ASP B 1 302 ? 10.234 16.516 7.824 1 93.88 302 ASP B C 1
ATOM 7081 O O . ASP B 1 302 ? 9.695 17.094 8.773 1 93.88 302 ASP B O 1
ATOM 7085 N N . GLY B 1 303 ? 10.477 15.25 7.855 1 92.25 303 GLY B N 1
ATOM 7086 C CA . GLY B 1 303 ? 10.203 14.477 9.055 1 92.25 303 GLY B CA 1
ATOM 7087 C C . GLY B 1 303 ? 10.953 14.984 10.273 1 92.25 303 GLY B C 1
ATOM 7088 O O . GLY B 1 303 ? 10.422 14.961 11.391 1 92.25 303 GLY B O 1
ATOM 7089 N N . TRP B 1 304 ? 12.188 15.344 10.062 1 94.38 304 TRP B N 1
ATOM 7090 C CA . TRP B 1 304 ? 12.992 16.016 11.078 1 94.38 304 TRP B CA 1
ATOM 7091 C C . TRP B 1 304 ? 12.625 17.484 11.18 1 94.38 304 TRP B C 1
ATOM 7093 O O . TRP B 1 304 ? 12.336 17.984 12.266 1 94.38 304 TRP B O 1
ATOM 7103 N N . GLY B 1 305 ? 12.617 18.141 10.141 1 91.75 305 GLY B N 1
ATOM 7104 C CA . GLY B 1 305 ? 12.273 19.547 10.117 1 91.75 305 GLY B CA 1
ATOM 7105 C C . GLY B 1 305 ? 13.07 20.375 11.117 1 91.75 305 GLY B C 1
ATOM 7106 O O . GLY B 1 305 ? 14.289 20.219 11.234 1 91.75 305 GLY B O 1
ATOM 7107 N N . ALA B 1 306 ? 12.422 21.281 11.719 1 91.25 306 ALA B N 1
ATOM 7108 C CA . ALA B 1 306 ? 13.031 22.109 12.766 1 91.25 306 ALA B CA 1
ATOM 7109 C C . ALA B 1 306 ? 12.438 21.766 14.133 1 91.25 306 ALA B C 1
ATOM 7111 O O . ALA B 1 306 ? 12.094 22.672 14.898 1 91.25 306 ALA B O 1
ATOM 7112 N N . LEU B 1 307 ? 12.32 20.484 14.336 1 88.5 307 LEU B N 1
ATOM 7113 C CA . LEU B 1 307 ? 11.672 20.031 15.562 1 88.5 307 LEU B CA 1
ATOM 7114 C C . LEU B 1 307 ? 12.688 19.875 16.688 1 88.5 307 LEU B C 1
ATOM 7116 O O . LEU B 1 307 ? 13.633 19.078 16.562 1 88.5 307 LEU B O 1
ATOM 7120 N N . GLU B 1 308 ? 12.391 20.5 17.797 1 87.44 308 GLU B N 1
ATOM 7121 C CA . GLU B 1 308 ? 13.273 20.391 18.938 1 87.44 308 GLU B CA 1
ATOM 7122 C C . GLU B 1 308 ? 13.188 19 19.562 1 87.44 308 GLU B C 1
ATOM 7124 O O . GLU B 1 308 ? 14.172 18.5 20.125 1 87.44 308 GLU B O 1
ATOM 7129 N N . SER B 1 309 ? 12.047 18.406 19.422 1 85.19 309 SER B N 1
ATOM 7130 C CA . SER B 1 309 ? 11.82 17.094 20.031 1 85.19 309 SER B CA 1
ATOM 7131 C C . SER B 1 309 ? 12.719 16.031 19.406 1 85.19 309 SER B C 1
ATOM 7133 O O . SER B 1 309 ? 13.055 15.039 20.047 1 85.19 309 SER B O 1
ATOM 7135 N N . VAL B 1 310 ? 13.109 16.266 18.188 1 92.19 310 VAL B N 1
ATOM 7136 C CA . VAL B 1 310 ? 13.93 15.289 17.469 1 92.19 310 VAL B CA 1
ATOM 7137 C C . VAL B 1 310 ? 15.359 15.32 18 1 92.19 310 VAL B C 1
ATOM 7139 O O . VAL B 1 310 ? 16.016 14.281 18.094 1 92.19 310 VAL B O 1
ATOM 7142 N N . VAL B 1 311 ? 15.82 16.469 18.406 1 95.31 311 VAL B N 1
ATOM 7143 C CA . VAL B 1 311 ? 17.234 16.625 18.766 1 95.31 311 VAL B CA 1
ATOM 7144 C C . VAL B 1 311 ? 17.375 16.641 20.281 1 95.31 311 VAL B C 1
ATOM 7146 O O . VAL B 1 311 ? 18.5 16.625 20.797 1 95.31 311 VAL B O 1
ATOM 7149 N N . ALA B 1 312 ? 16.281 16.594 21.016 1 91.81 312 ALA B N 1
ATOM 7150 C CA . ALA B 1 312 ? 16.328 16.688 22.469 1 91.81 312 ALA B CA 1
ATOM 7151 C C . ALA B 1 312 ? 17.188 15.578 23.062 1 91.81 312 ALA B C 1
ATOM 7153 O O . ALA B 1 312 ? 16.922 14.391 22.859 1 91.81 312 ALA B O 1
ATOM 7154 N N . GLY B 1 313 ? 18.266 15.969 23.734 1 92.75 313 GLY B N 1
ATOM 7155 C CA . GLY B 1 313 ? 19.156 15.016 24.375 1 92.75 313 GLY B CA 1
ATOM 7156 C C . GLY B 1 313 ? 20.312 14.594 23.5 1 92.75 313 GLY B C 1
ATOM 7157 O O . GLY B 1 313 ? 21.266 13.977 23.969 1 92.75 313 GLY B O 1
ATOM 7158 N N . SER B 1 314 ? 20.203 14.867 22.203 1 95.88 314 SER B N 1
ATOM 7159 C CA . SER B 1 314 ? 21.25 14.477 21.266 1 95.88 314 SER B CA 1
ATOM 7160 C C . SER B 1 314 ? 21.75 15.68 20.469 1 95.88 314 SER B C 1
ATOM 7162 O O . SER B 1 314 ? 22.062 15.555 19.281 1 95.88 314 SER B O 1
ATOM 7164 N N . GLU B 1 315 ? 21.781 16.797 21.062 1 95.5 315 GLU B N 1
ATOM 7165 C CA . GLU B 1 315 ? 22.094 18.062 20.391 1 95.5 315 GLU B CA 1
ATOM 7166 C C . GLU B 1 315 ? 23.5 18.047 19.812 1 95.5 315 GLU B C 1
ATOM 7168 O O . GLU B 1 315 ? 23.734 18.484 18.688 1 95.5 315 GLU B O 1
ATOM 7173 N N . PRO B 1 316 ? 24.469 17.453 20.562 1 94.12 316 PRO B N 1
ATOM 7174 C CA . PRO B 1 316 ? 25.844 17.484 20.047 1 94.12 316 PRO B CA 1
ATOM 7175 C C . PRO B 1 316 ? 26 16.703 18.75 1 94.12 316 PRO B C 1
ATOM 7177 O O . PRO B 1 316 ? 26.766 17.094 17.859 1 94.12 316 PRO B O 1
ATOM 7180 N N . VAL B 1 317 ? 25.281 15.641 18.625 1 96.06 317 VAL B N 1
ATOM 7181 C CA . VAL B 1 317 ? 25.422 14.797 17.453 1 96.06 317 VAL B CA 1
ATOM 7182 C C . VAL B 1 317 ? 24.641 15.414 16.281 1 96.06 317 VAL B C 1
ATOM 7184 O O . VAL B 1 317 ? 24.938 15.148 15.117 1 96.06 317 VAL B O 1
ATOM 7187 N N . ALA B 1 318 ? 23.656 16.234 16.594 1 97.31 318 ALA B N 1
ATOM 7188 C CA . ALA B 1 318 ? 22.812 16.859 15.57 1 97.31 318 ALA B CA 1
ATOM 7189 C C . ALA B 1 318 ? 23.438 18.141 15.039 1 97.31 318 ALA B C 1
ATOM 7191 O O . ALA B 1 318 ? 23.031 18.656 14.008 1 97.31 318 ALA B O 1
ATOM 7192 N N . GLU B 1 319 ? 24.516 18.578 15.727 1 95.06 319 GLU B N 1
ATOM 7193 C CA . GLU B 1 319 ? 25.141 19.828 15.344 1 95.06 319 GLU B CA 1
ATOM 7194 C C . GLU B 1 319 ? 25.656 19.766 13.906 1 95.06 319 GLU B C 1
ATOM 7196 O O . GLU B 1 319 ? 26.344 18.812 13.523 1 95.06 319 GLU B O 1
ATOM 7201 N N . GLY B 1 320 ? 25.281 20.797 13.102 1 94.25 320 GLY B N 1
ATOM 7202 C CA . GLY B 1 320 ? 25.719 20.875 11.719 1 94.25 320 GLY B CA 1
ATOM 7203 C C . GLY B 1 320 ? 24.719 20.297 10.742 1 94.25 320 GLY B C 1
ATOM 7204 O O . GLY B 1 320 ? 24.875 20.438 9.523 1 94.25 320 GLY B O 1
ATOM 7205 N N . ALA B 1 321 ? 23.656 19.781 11.281 1 97.06 321 ALA B N 1
ATOM 7206 C CA . ALA B 1 321 ? 22.641 19.156 10.43 1 97.06 321 ALA B CA 1
ATOM 7207 C C . ALA B 1 321 ? 21.953 20.203 9.547 1 97.06 321 ALA B C 1
ATOM 7209 O O . ALA B 1 321 ? 21.797 21.359 9.945 1 97.06 321 ALA B O 1
ATOM 7210 N N . ILE B 1 322 ? 21.688 19.812 8.328 1 96.19 322 ILE B N 1
ATOM 7211 C CA . ILE B 1 322 ? 20.859 20.594 7.41 1 96.19 322 ILE B CA 1
ATOM 7212 C C . ILE B 1 322 ? 19.5 19.922 7.246 1 96.19 322 ILE B C 1
ATOM 7214 O O . ILE B 1 322 ? 19.406 18.781 6.812 1 96.19 322 ILE B O 1
ATOM 7218 N N . THR B 1 323 ? 18.469 20.609 7.637 1 96.38 323 THR B N 1
ATOM 7219 C CA . THR B 1 323 ? 17.125 20.016 7.613 1 96.38 323 THR B CA 1
ATOM 7220 C C . THR B 1 323 ? 16.188 20.828 6.727 1 96.38 323 THR B C 1
ATOM 7222 O O . THR B 1 323 ? 16.438 22.016 6.477 1 96.38 323 THR B O 1
ATOM 7225 N N . ILE B 1 324 ? 15.242 20.141 6.172 1 94.75 324 ILE B N 1
ATOM 7226 C CA . ILE B 1 324 ? 14.273 20.75 5.273 1 94.75 324 ILE B CA 1
ATOM 7227 C C . ILE B 1 324 ? 12.898 20.75 5.922 1 94.75 324 ILE B C 1
ATOM 7229 O O . ILE B 1 324 ? 12.508 19.781 6.566 1 94.75 324 ILE B O 1
ATOM 7233 N N . GLU B 1 325 ? 12.234 21.859 5.848 1 93.19 325 GLU B N 1
ATOM 7234 C CA . GLU B 1 325 ? 10.867 21.984 6.332 1 93.19 325 GLU B CA 1
ATOM 7235 C C . GLU B 1 325 ? 10 22.766 5.344 1 93.19 325 GLU B C 1
ATOM 7237 O O . GLU B 1 325 ? 10.492 23.656 4.648 1 93.19 325 GLU B O 1
ATOM 7242 N N . LEU B 1 326 ? 8.797 22.422 5.301 1 92.81 326 LEU B N 1
ATOM 7243 C CA . LEU B 1 326 ? 7.863 23.156 4.453 1 92.81 326 LEU B CA 1
ATOM 7244 C C . LEU B 1 326 ? 7.664 24.578 4.973 1 92.81 326 LEU B C 1
ATOM 7246 O O . LEU B 1 326 ? 7.555 24.797 6.18 1 92.81 326 LEU B O 1
ATOM 7250 N N . ALA B 1 327 ? 7.684 25.469 4.016 1 90.75 327 ALA B N 1
ATOM 7251 C CA . ALA B 1 327 ? 7.496 26.859 4.398 1 90.75 327 ALA B CA 1
ATOM 7252 C C . ALA B 1 327 ? 6.059 27.125 4.844 1 90.75 327 ALA B C 1
ATOM 7254 O O . ALA B 1 327 ? 5.113 26.688 4.188 1 90.75 327 ALA B O 1
ATOM 7255 N N . ALA B 1 328 ? 5.961 27.719 6.027 1 91.5 328 ALA B N 1
ATOM 7256 C CA . ALA B 1 328 ? 4.664 28.078 6.59 1 91.5 328 ALA B CA 1
ATOM 7257 C C . ALA B 1 328 ? 4.77 29.344 7.445 1 91.5 328 ALA B C 1
ATOM 7259 O O . ALA B 1 328 ? 5.852 29.672 7.934 1 91.5 328 ALA B O 1
ATOM 7260 N N . TYR B 1 329 ? 3.748 30.094 7.461 1 90.94 329 TYR B N 1
ATOM 7261 C CA . TYR B 1 329 ? 3.678 31.234 8.359 1 90.94 329 TYR B CA 1
ATOM 7262 C C . TYR B 1 329 ? 2.779 30.938 9.555 1 90.94 329 TYR B C 1
ATOM 7264 O O . TYR B 1 329 ? 1.822 30.172 9.445 1 90.94 329 TYR B O 1
ATOM 7272 N N . PRO B 1 330 ? 3.137 31.469 10.688 1 92.69 330 PRO B N 1
ATOM 7273 C CA . PRO B 1 330 ? 2.27 31.281 11.852 1 92.69 330 PRO B CA 1
ATOM 7274 C C . PRO B 1 330 ? 0.923 31.984 11.711 1 92.69 330 PRO B C 1
ATOM 7276 O O . PRO B 1 330 ? 0.855 33.094 11.164 1 92.69 330 PRO B O 1
ATOM 7279 N N . ILE B 1 331 ? -0.079 31.344 12.195 1 96.38 331 ILE B N 1
ATOM 7280 C CA . ILE B 1 331 ? -1.417 31.922 12.227 1 96.38 331 ILE B CA 1
ATOM 7281 C C . ILE B 1 331 ? -1.708 32.5 13.617 1 96.38 331 ILE B C 1
ATOM 7283 O O . ILE B 1 331 ? -2.064 31.734 14.531 1 96.38 331 ILE B O 1
ATOM 7287 N N . LYS B 1 332 ? -1.639 33.781 13.711 1 95.44 332 LYS B N 1
ATOM 7288 C CA . LYS B 1 332 ? -1.774 34.469 15 1 95.44 332 LYS B CA 1
ATOM 7289 C C . LYS B 1 332 ? -3.137 34.188 15.633 1 95.44 332 LYS B C 1
ATOM 7291 O O . LYS B 1 332 ? -3.238 33.969 16.844 1 95.44 332 LYS B O 1
ATOM 7296 N N . GLU B 1 333 ? -4.145 34.188 14.82 1 97.25 333 GLU B N 1
ATOM 7297 C CA . GLU B 1 333 ? -5.5 33.938 15.297 1 97.25 333 GLU B CA 1
ATOM 7298 C C . GLU B 1 333 ? -5.625 32.562 15.93 1 97.25 333 GLU B C 1
ATOM 7300 O O . GLU B 1 333 ? -6.32 32.375 16.938 1 97.25 333 GLU B O 1
ATOM 7305 N N . PHE B 1 334 ? -4.973 31.625 15.383 1 98 334 PHE B N 1
ATOM 7306 C CA . PHE B 1 334 ? -4.992 30.281 15.953 1 98 334 PHE B CA 1
ATOM 7307 C C . PHE B 1 334 ? -4.25 30.234 17.281 1 98 334 PHE B C 1
ATOM 7309 O O . PHE B 1 334 ? -4.688 29.578 18.219 1 98 334 PHE B O 1
ATOM 7316 N N . ALA B 1 335 ? -3.09 30.875 17.266 1 96.75 335 ALA B N 1
ATOM 7317 C CA . ALA B 1 335 ? -2.312 30.922 18.5 1 96.75 335 ALA B CA 1
ATOM 7318 C C . ALA B 1 335 ? -3.15 31.469 19.656 1 96.75 335 ALA B C 1
ATOM 7320 O O . ALA B 1 335 ? -3.107 30.938 20.766 1 96.75 335 ALA B O 1
ATOM 7321 N N . ILE B 1 336 ? -3.875 32.5 19.359 1 96.75 336 ILE B N 1
ATOM 7322 C CA . ILE B 1 336 ? -4.73 33.125 20.375 1 96.75 336 ILE B CA 1
ATOM 7323 C C . ILE B 1 336 ? -5.828 32.125 20.781 1 96.75 336 ILE B C 1
ATOM 7325 O O . ILE B 1 336 ? -6.074 31.922 21.969 1 96.75 336 ILE B O 1
ATOM 7329 N N . TYR B 1 337 ? -6.449 31.562 19.828 1 97.81 337 TYR B N 1
ATOM 7330 C CA . TYR B 1 337 ? -7.5 30.562 20.062 1 97.81 337 TYR B CA 1
ATOM 7331 C C . TYR B 1 337 ? -6.992 29.438 20.938 1 97.81 337 TYR B C 1
ATOM 7333 O O . TYR B 1 337 ? -7.602 29.109 21.969 1 97.81 337 TYR B O 1
ATOM 7341 N N . PHE B 1 338 ? -5.875 28.859 20.594 1 97.94 338 PHE B N 1
ATOM 7342 C CA . PHE B 1 338 ? -5.359 27.656 21.266 1 97.94 338 PHE B CA 1
ATOM 7343 C C . PHE B 1 338 ? -4.941 27.984 22.688 1 97.94 338 PHE B C 1
ATOM 7345 O O . PHE B 1 338 ? -5.211 27.203 23.609 1 97.94 338 PHE B O 1
ATOM 7352 N N . ARG B 1 339 ? -4.289 29.078 22.875 1 96.81 339 ARG B N 1
ATOM 7353 C CA . ARG B 1 339 ? -3.779 29.453 24.188 1 96.81 339 ARG B CA 1
ATOM 7354 C C . ARG B 1 339 ? -4.922 29.781 25.156 1 96.81 339 ARG B C 1
ATOM 7356 O O . ARG B 1 339 ? -4.738 29.766 26.375 1 96.81 339 ARG B O 1
ATOM 7363 N N . ASN B 1 340 ? -6.102 30.031 24.594 1 96.62 340 ASN B N 1
ATOM 7364 C CA . ASN B 1 340 ? -7.254 30.344 25.422 1 96.62 340 ASN B CA 1
ATOM 7365 C C . ASN B 1 340 ? -8.047 29.094 25.797 1 96.62 340 ASN B C 1
ATOM 7367 O O . ASN B 1 340 ? -8.984 29.172 26.594 1 96.62 340 ASN B O 1
ATOM 7371 N N . LEU B 1 341 ? -7.668 27.953 25.281 1 97 341 LEU B N 1
ATOM 7372 C CA . LEU B 1 341 ? -8.391 26.719 25.578 1 97 341 LEU B CA 1
ATOM 7373 C C . LEU B 1 341 ? -8.039 26.203 26.969 1 97 341 LEU B C 1
ATOM 7375 O O . LEU B 1 341 ? -6.91 26.375 27.422 1 97 341 LEU B O 1
ATOM 7379 N N . ASP B 1 342 ? -8.93 25.672 27.625 1 93.81 342 ASP B N 1
ATOM 7380 C CA . ASP B 1 342 ? -8.773 24.938 28.875 1 93.81 342 ASP B CA 1
ATOM 7381 C C . ASP B 1 342 ? -9.742 23.766 28.953 1 93.81 342 ASP B C 1
ATOM 7383 O O . ASP B 1 342 ? -10.656 23.656 28.141 1 93.81 342 ASP B O 1
ATOM 7387 N N . PRO B 1 343 ? -9.508 22.828 29.859 1 92.56 343 PRO B N 1
ATOM 7388 C CA . PRO B 1 343 ? -10.328 21.609 29.891 1 92.56 343 PRO B CA 1
ATOM 7389 C C . PRO B 1 343 ? -11.805 21.891 30.172 1 92.56 343 PRO B C 1
ATOM 7391 O O . PRO B 1 343 ? -12.664 21.062 29.875 1 92.56 343 PRO B O 1
ATOM 7394 N N . TYR B 1 344 ? -12.195 23.016 30.625 1 91.44 344 TYR B N 1
ATOM 7395 C CA . TYR B 1 344 ? -13.57 23.312 31 1 91.44 344 TYR B CA 1
ATOM 7396 C C . TYR B 1 344 ? -14.305 24.031 29.859 1 91.44 344 TYR B C 1
ATOM 7398 O O . TYR B 1 344 ? -15.539 23.984 29.797 1 91.44 344 TYR B O 1
ATOM 7406 N N . ASN B 1 345 ? -13.609 24.672 28.969 1 93.25 345 ASN B N 1
ATOM 7407 C CA . ASN B 1 345 ? -14.273 25.344 27.859 1 93.25 345 ASN B CA 1
ATOM 7408 C C . ASN B 1 345 ? -14.125 24.547 26.562 1 93.25 345 ASN B C 1
ATOM 7410 O O . ASN B 1 345 ? -14.672 24.938 25.516 1 93.25 345 ASN B O 1
ATOM 7414 N N . ASN B 1 346 ? -13.32 23.547 26.5 1 94.56 346 ASN B N 1
ATOM 7415 C CA . ASN B 1 346 ? -13.125 22.719 25.312 1 94.56 346 ASN B CA 1
ATOM 7416 C C . ASN B 1 346 ? -13.742 21.328 25.5 1 94.56 346 ASN B C 1
ATOM 7418 O O . ASN B 1 346 ? -13.062 20.312 25.344 1 94.56 346 ASN B O 1
ATOM 7422 N N . SER B 1 347 ? -15 21.297 25.625 1 91.88 347 SER B N 1
ATOM 7423 C CA . SER B 1 347 ? -15.695 20.047 25.906 1 91.88 347 SER B CA 1
ATOM 7424 C C . SER B 1 347 ? -15.898 19.219 24.641 1 91.88 347 SER B C 1
ATOM 7426 O O . SER B 1 347 ? -16.125 18.016 24.703 1 91.88 347 SER B O 1
ATOM 7428 N N . ARG B 1 348 ? -15.781 19.828 23.531 1 95.44 348 ARG B N 1
ATOM 7429 C CA . ARG B 1 348 ? -16.016 19.109 22.281 1 95.44 348 ARG B CA 1
ATOM 7430 C C . ARG B 1 348 ? -14.883 18.141 21.984 1 95.44 348 ARG B C 1
ATOM 7432 O O . ARG B 1 348 ? -15.07 17.156 21.266 1 95.44 348 ARG B O 1
ATOM 7439 N N . ASN B 1 349 ? -13.68 18.5 22.422 1 97.31 349 ASN B N 1
ATOM 7440 C CA . ASN B 1 349 ? -12.508 17.656 22.219 1 97.31 349 ASN B CA 1
ATOM 7441 C C . ASN B 1 349 ? -12.297 16.672 23.375 1 97.31 349 ASN B C 1
ATOM 7443 O O . ASN B 1 349 ? -11.734 17.047 24.406 1 97.31 349 ASN B O 1
ATOM 7447 N N . PRO B 1 350 ? -12.68 15.438 23.188 1 96.56 350 PRO B N 1
ATOM 7448 C CA . PRO B 1 350 ? -12.609 14.477 24.281 1 96.56 350 PRO B CA 1
ATOM 7449 C C . PRO B 1 350 ? -11.172 14.141 24.688 1 96.56 350 PRO B C 1
ATOM 7451 O O . PRO B 1 350 ? -10.938 13.602 25.766 1 96.56 350 PRO B O 1
ATOM 7454 N N . TRP B 1 351 ? -10.164 14.43 23.891 1 97.75 351 TRP B N 1
ATOM 7455 C CA . TRP B 1 351 ? -8.773 14.094 24.172 1 97.75 351 TRP B CA 1
ATOM 7456 C C . TRP B 1 351 ? -8.07 15.234 24.891 1 97.75 351 TRP B C 1
ATOM 7458 O O . TRP B 1 351 ? -6.93 15.094 25.328 1 97.75 351 TRP B O 1
ATOM 7468 N N . PHE B 1 352 ? -8.727 16.359 25.078 1 96.75 352 PHE B N 1
ATOM 7469 C CA . PHE B 1 352 ? -8.086 17.562 25.578 1 96.75 352 PHE B CA 1
ATOM 7470 C C . PHE B 1 352 ? -7.668 17.406 27.047 1 96.75 352 PHE B C 1
ATOM 7472 O O . PHE B 1 352 ? -6.633 17.922 27.453 1 96.75 352 PHE B O 1
ATOM 7479 N N . ARG B 1 353 ? -8.445 16.703 27.828 1 94.38 353 ARG B N 1
ATOM 7480 C CA . ARG B 1 353 ? -8.102 16.469 29.234 1 94.38 353 ARG B CA 1
ATOM 7481 C C . ARG B 1 353 ? -6.848 15.617 29.359 1 94.38 353 ARG B C 1
ATOM 7483 O O . ARG B 1 353 ? -5.988 15.883 30.203 1 94.38 353 ARG B O 1
ATOM 7490 N N . GLU B 1 354 ? -6.828 14.594 28.531 1 95.38 354 GLU B N 1
ATOM 7491 C CA . GLU B 1 354 ? -5.633 13.75 28.516 1 95.38 354 GLU B CA 1
ATOM 7492 C C . GLU B 1 354 ? -4.398 14.562 28.141 1 95.38 354 GLU B C 1
ATOM 7494 O O . GLU B 1 354 ? -3.334 14.398 28.734 1 95.38 354 GLU B O 1
ATOM 7499 N N . PHE B 1 355 ? -4.551 15.422 27.219 1 96 355 PHE B N 1
ATOM 7500 C CA . PHE B 1 355 ? -3.461 16.297 26.797 1 96 355 PHE B CA 1
ATOM 7501 C C . PHE B 1 355 ? -3.023 17.203 27.938 1 96 355 PHE B C 1
ATOM 7503 O O . PHE B 1 355 ? -1.827 17.344 28.203 1 96 355 PHE B O 1
ATOM 7510 N N . TRP B 1 356 ? -3.984 17.734 28.547 1 95.06 356 TRP B N 1
ATOM 7511 C CA . TRP B 1 356 ? -3.734 18.672 29.641 1 95.06 356 TRP B CA 1
ATOM 7512 C C . TRP B 1 356 ? -2.936 18 30.766 1 95.06 356 TRP B C 1
ATOM 7514 O O . TRP B 1 356 ? -1.967 18.562 31.266 1 95.06 356 TRP B O 1
ATOM 7524 N N . GLU B 1 357 ? -3.342 16.828 31.109 1 95.31 357 GLU B N 1
ATOM 7525 C CA . GLU B 1 357 ? -2.648 16.062 32.156 1 95.31 357 GLU B CA 1
ATOM 7526 C C . GLU B 1 357 ? -1.222 15.727 31.734 1 95.31 357 GLU B C 1
ATOM 7528 O O . GLU B 1 357 ? -0.298 15.789 32.531 1 95.31 357 GLU B O 1
ATOM 7533 N N . HIS B 1 358 ? -1.139 15.398 30.5 1 93.75 358 HIS B N 1
ATOM 7534 C CA . HIS B 1 358 ? 0.176 15.031 29.969 1 93.75 358 HIS B CA 1
ATOM 7535 C C . HIS B 1 358 ? 1.098 16.25 29.906 1 93.75 358 HIS B C 1
ATOM 7537 O O . HIS B 1 358 ? 2.26 16.172 30.312 1 93.75 358 HIS B O 1
ATOM 7543 N N . LYS B 1 359 ? 0.643 17.359 29.422 1 91.69 359 LYS B N 1
ATOM 7544 C CA . LYS B 1 359 ? 1.447 18.562 29.234 1 91.69 359 LYS B CA 1
ATOM 7545 C C . LYS B 1 359 ? 1.938 19.109 30.578 1 91.69 359 LYS B C 1
ATOM 7547 O O . LYS B 1 359 ? 3.105 19.484 30.703 1 91.69 359 LYS B O 1
ATOM 7552 N N . PHE B 1 360 ? 1.065 19.078 31.562 1 92.25 360 PHE B N 1
ATOM 7553 C CA . PHE B 1 360 ? 1.388 19.734 32.812 1 92.25 360 PHE B CA 1
ATOM 7554 C C . PHE B 1 360 ? 1.74 18.688 33.875 1 92.25 360 PHE B C 1
ATOM 7556 O O . PHE B 1 360 ? 1.916 19.031 35.062 1 92.25 360 PHE B O 1
ATOM 7563 N N . GLN B 1 361 ? 1.8 17.422 33.531 1 90.94 361 GLN B N 1
ATOM 7564 C CA . GLN B 1 361 ? 2.146 16.328 34.438 1 90.94 361 GLN B CA 1
ATOM 7565 C C . GLN B 1 361 ? 1.322 16.406 35.719 1 90.94 361 GLN B C 1
ATOM 7567 O O . GLN B 1 361 ? 1.877 16.422 36.844 1 90.94 361 GLN B O 1
ATOM 7572 N N . CYS B 1 362 ? 0.116 16.547 35.5 1 92.31 362 CYS B N 1
ATOM 7573 C CA . CYS B 1 362 ? -0.819 16.641 36.625 1 92.31 362 CYS B CA 1
ATOM 7574 C C . CYS B 1 362 ? -1.984 15.672 36.438 1 92.31 362 CYS B C 1
ATOM 7576 O O . CYS B 1 362 ? -2.033 14.93 35.469 1 92.31 362 CYS B O 1
ATOM 7578 N N . SER B 1 363 ? -2.766 15.477 37.438 1 91.75 363 SER B N 1
ATOM 7579 C CA . SER B 1 363 ? -3.959 14.633 37.375 1 91.75 363 SER B CA 1
ATOM 7580 C C . SER B 1 363 ? -5.184 15.383 37.906 1 91.75 363 SER B C 1
ATOM 7582 O O . SER B 1 363 ? -5.086 16.125 38.875 1 91.75 363 SER B O 1
ATOM 7584 N N . PHE B 1 364 ? -6.293 15.234 37.125 1 88.69 364 PHE B N 1
ATOM 7585 C CA . PHE B 1 364 ? -7.516 15.922 37.531 1 88.69 364 PHE B CA 1
ATOM 7586 C C . PHE B 1 364 ? -8.078 15.312 38.812 1 88.69 364 PHE B C 1
ATOM 7588 O O . PHE B 1 364 ? -9.008 15.859 39.406 1 88.69 364 PHE B O 1
ATOM 7595 N N . HIS B 1 365 ? -7.535 14.289 39.125 1 83.94 365 HIS B N 1
ATOM 7596 C CA . HIS B 1 365 ? -7.918 13.703 40.406 1 83.94 365 HIS B CA 1
ATOM 7597 C C . HIS B 1 365 ? -7.25 14.43 41.562 1 83.94 365 HIS B C 1
ATOM 7599 O O . HIS B 1 365 ? -7.656 14.273 42.719 1 83.94 365 HIS B O 1
ATOM 7605 N N . THR B 1 366 ? -6.223 15.156 41.219 1 76.62 366 THR B N 1
ATOM 7606 C CA . THR B 1 366 ? -5.551 15.938 42.25 1 76.62 366 THR B CA 1
ATOM 7607 C C . THR B 1 366 ? -5.895 17.422 42.094 1 76.62 366 THR B C 1
ATOM 7609 O O . THR B 1 366 ? -6.328 17.875 41.031 1 76.62 366 THR B O 1
ATOM 7612 N N . GLN B 1 367 ? -6.043 18.281 43.188 1 66.75 367 GLN B N 1
ATOM 7613 C CA . GLN B 1 367 ? -6.562 19.641 43.281 1 66.75 367 GLN B CA 1
ATOM 7614 C C . GLN B 1 367 ? -5.793 20.578 42.375 1 66.75 367 GLN B C 1
ATOM 7616 O O . GLN B 1 367 ? -6.375 21.5 41.781 1 66.75 367 GLN B O 1
ATOM 7621 N N . ASP B 1 368 ? -4.633 20.359 41.875 1 81.62 368 ASP B N 1
ATOM 7622 C CA . ASP B 1 368 ? -3.783 21.406 41.312 1 81.62 368 ASP B CA 1
ATOM 7623 C C . ASP B 1 368 ? -3.791 21.359 39.781 1 81.62 368 ASP B C 1
ATOM 7625 O O . ASP B 1 368 ? -3.289 22.281 39.125 1 81.62 368 ASP B O 1
ATOM 7629 N N . CYS B 1 369 ? -4.562 20.578 39.094 1 88.75 369 CYS B N 1
ATOM 7630 C CA . CYS B 1 369 ? -4.398 20.438 37.656 1 88.75 369 CYS B CA 1
ATOM 7631 C C . CYS B 1 369 ? -5.199 21.5 36.906 1 88.75 369 CYS B C 1
ATOM 7633 O O . CYS B 1 369 ? -4.828 21.906 35.812 1 88.75 369 CYS B O 1
ATOM 7635 N N . SER B 1 370 ? -6.191 22.109 37.531 1 84.44 370 SER B N 1
ATOM 7636 C CA . SER B 1 370 ? -7.07 23.078 36.906 1 84.44 370 SER B CA 1
ATOM 7637 C C . SER B 1 370 ? -6.461 24.469 36.938 1 84.44 370 SER B C 1
ATOM 7639 O O . SER B 1 370 ? -6.91 25.375 36.219 1 84.44 370 SER B O 1
ATOM 7641 N N . ARG B 1 371 ? -5.414 24.594 37.656 1 86.75 371 ARG B N 1
ATOM 7642 C CA . ARG B 1 371 ? -4.832 25.922 37.844 1 86.75 371 ARG B CA 1
ATOM 7643 C C . ARG B 1 371 ? -3.846 26.234 36.719 1 86.75 371 ARG B C 1
ATOM 7645 O O . ARG B 1 371 ? -3.498 27.406 36.531 1 86.75 371 ARG B O 1
ATOM 7652 N N . HIS B 1 372 ? -3.518 25.25 36 1 91.19 372 HIS B N 1
ATOM 7653 C CA . HIS B 1 372 ? -2.559 25.484 34.906 1 91.19 372 HIS B CA 1
ATOM 7654 C C . HIS B 1 372 ? -3.203 26.234 33.75 1 91.19 372 HIS B C 1
ATOM 7656 O O . HIS B 1 372 ? -4.43 26.312 33.688 1 91.19 372 HIS B O 1
ATOM 7662 N N . SER B 1 373 ? -2.369 26.938 32.906 1 93.19 373 SER B N 1
ATOM 7663 C CA . SER B 1 373 ? -2.834 27.703 31.766 1 93.19 373 SER B CA 1
ATOM 7664 C C . SER B 1 373 ? -1.881 27.562 30.594 1 93.19 373 SER B C 1
ATOM 7666 O O . SER B 1 373 ? -0.663 27.5 30.766 1 93.19 373 SER B O 1
ATOM 7668 N N . LEU B 1 374 ? -2.455 27.547 29.375 1 94.31 374 LEU B N 1
ATOM 7669 C CA . LEU B 1 374 ? -1.649 27.484 28.156 1 94.31 374 LEU B CA 1
ATOM 7670 C C . LEU B 1 374 ? -1.115 28.859 27.797 1 94.31 374 LEU B C 1
ATOM 7672 O O . LEU B 1 374 ? -0.276 29 26.906 1 94.31 374 LEU B O 1
ATOM 7676 N N . LYS B 1 375 ? -1.554 29.812 28.469 1 92.56 375 LYS B N 1
ATOM 7677 C CA . LYS B 1 375 ? -1.122 31.188 28.234 1 92.56 375 LYS B CA 1
ATOM 7678 C C . LYS B 1 375 ? 0.245 31.453 28.844 1 92.56 375 LYS B C 1
ATOM 7680 O O . LYS B 1 375 ? 0.946 32.375 28.453 1 92.56 375 LYS B O 1
ATOM 7685 N N . THR B 1 376 ? 0.503 30.562 29.828 1 86.19 376 THR B N 1
ATOM 7686 C CA . THR B 1 376 ? 1.755 30.766 30.547 1 86.19 376 THR B CA 1
ATOM 7687 C C . THR B 1 376 ? 2.904 30.047 29.844 1 86.19 376 THR B C 1
ATOM 7689 O O . THR B 1 376 ? 2.771 28.891 29.453 1 86.19 376 THR B O 1
ATOM 7692 N N . GLY B 1 377 ? 3.895 30.75 29.516 1 80.81 377 GLY B N 1
ATOM 7693 C CA . GLY B 1 377 ? 5.066 30.156 28.906 1 80.81 377 GLY B CA 1
ATOM 7694 C C . GLY B 1 377 ? 5.164 30.422 27.422 1 80.81 377 GLY B C 1
ATOM 7695 O O . GLY B 1 377 ? 4.305 31.094 26.844 1 80.81 377 GLY B O 1
ATOM 7696 N N . LYS B 1 378 ? 6.156 29.828 26.797 1 82.69 378 LYS B N 1
ATOM 7697 C CA . LYS B 1 378 ? 6.398 30.016 25.359 1 82.69 378 LYS B CA 1
ATOM 7698 C C . LYS B 1 378 ? 5.559 29.047 24.531 1 82.69 378 LYS B C 1
ATOM 7700 O O . LYS B 1 378 ? 5.504 27.844 24.844 1 82.69 378 LYS B O 1
ATOM 7705 N N . PHE B 1 379 ? 4.715 29.578 23.703 1 87.88 379 PHE B N 1
ATOM 7706 C CA . PHE B 1 379 ? 3.902 28.781 22.797 1 87.88 379 PHE B CA 1
ATOM 7707 C C . PHE B 1 379 ? 4.582 28.625 21.453 1 87.88 379 PHE B C 1
ATOM 7709 O O . PHE B 1 379 ? 4.918 29.625 20.797 1 87.88 379 PHE B O 1
ATOM 7716 N N . GLU B 1 380 ? 4.848 27.406 21.062 1 85 380 GLU B N 1
ATOM 7717 C CA . GLU B 1 380 ? 5.387 27.109 19.75 1 85 380 GLU B CA 1
ATOM 7718 C C . GLU B 1 380 ? 4.332 26.469 18.859 1 85 380 GLU B C 1
ATOM 7720 O O . GLU B 1 380 ? 3.959 25.312 19.062 1 85 380 GLU B O 1
ATOM 7725 N N . GLN B 1 381 ? 3.932 27.234 17.922 1 91.94 381 GLN B N 1
ATOM 7726 C CA . GLN B 1 381 ? 2.938 26.719 16.984 1 91.94 381 GLN B CA 1
ATOM 7727 C C . GLN B 1 381 ? 3.531 25.641 16.078 1 91.94 381 GLN B C 1
ATOM 7729 O O . GLN B 1 381 ? 4.637 25.797 15.562 1 91.94 381 GLN B O 1
ATOM 7734 N N . GLU B 1 382 ? 2.758 24.578 15.953 1 91.19 382 GLU B N 1
ATOM 7735 C CA . GLU B 1 382 ? 3.184 23.469 15.094 1 91.19 382 GLU B CA 1
ATOM 7736 C C . GLU B 1 382 ? 3.238 23.906 13.625 1 91.19 382 GLU B C 1
ATOM 7738 O O . GLU B 1 382 ? 2.414 24.703 13.18 1 91.19 382 GLU B O 1
ATOM 7743 N N . SER B 1 383 ? 4.105 23.375 12.852 1 86.62 383 SER B N 1
ATOM 7744 C CA . SER B 1 383 ? 4.496 23.875 11.539 1 86.62 383 SER B CA 1
ATOM 7745 C C . SER B 1 383 ? 3.418 23.594 10.5 1 86.62 383 SER B C 1
ATOM 7747 O O . SER B 1 383 ? 3.367 24.25 9.461 1 86.62 383 SER B O 1
ATOM 7749 N N . LYS B 1 384 ? 2.537 22.703 10.75 1 94.31 384 LYS B N 1
ATOM 7750 C CA . LYS B 1 384 ? 1.608 22.328 9.688 1 94.31 384 LYS B CA 1
ATOM 7751 C C . LYS B 1 384 ? 0.218 22.891 9.945 1 94.31 384 LYS B C 1
ATOM 7753 O O . LYS B 1 384 ? -0.741 22.547 9.258 1 94.31 384 LYS B O 1
ATOM 7758 N N . ILE B 1 385 ? 0.112 23.828 10.906 1 97.44 385 ILE B N 1
ATOM 7759 C CA . ILE B 1 385 ? -1.18 24.406 11.242 1 97.44 385 ILE B CA 1
ATOM 7760 C C . ILE B 1 385 ? -1.751 25.141 10.031 1 97.44 385 ILE B C 1
ATOM 7762 O O . ILE B 1 385 ? -2.939 25.016 9.727 1 97.44 385 ILE B O 1
ATOM 7766 N N . MET B 1 386 ? -0.913 25.891 9.352 1 96.81 386 MET B N 1
ATOM 7767 C CA . MET B 1 386 ? -1.345 26.609 8.156 1 96.81 386 MET B CA 1
ATOM 7768 C C . MET B 1 386 ? -1.931 25.656 7.125 1 96.81 386 MET B C 1
ATOM 7770 O O . MET B 1 386 ? -2.973 25.938 6.531 1 96.81 386 MET B O 1
ATOM 7774 N N . PHE B 1 387 ? -1.314 24.531 6.957 1 97.62 387 PHE B N 1
ATOM 7775 C CA . PHE B 1 387 ? -1.73 23.562 5.945 1 97.62 387 PHE B CA 1
ATOM 7776 C C . PHE B 1 387 ? -3.053 22.906 6.332 1 97.62 387 PHE B C 1
ATOM 7778 O O . PHE B 1 387 ? -3.861 22.578 5.465 1 97.62 387 PHE B O 1
ATOM 7785 N N . VAL B 1 388 ? -3.277 22.656 7.637 1 98.62 388 VAL B N 1
ATOM 7786 C CA . VAL B 1 388 ? -4.551 22.125 8.102 1 98.62 388 VAL B CA 1
ATOM 7787 C C . VAL B 1 388 ? -5.672 23.125 7.797 1 98.62 388 VAL B C 1
ATOM 7789 O O . VAL B 1 388 ? -6.711 22.734 7.25 1 98.62 388 VAL B O 1
ATOM 7792 N N . VAL B 1 389 ? -5.422 24.375 8.156 1 98.62 389 VAL B N 1
ATOM 7793 C CA . VAL B 1 389 ? -6.414 25.422 7.945 1 98.62 389 VAL B CA 1
ATOM 7794 C C . VAL B 1 389 ? -6.703 25.562 6.449 1 98.62 389 VAL B C 1
ATOM 7796 O O . VAL B 1 389 ? -7.863 25.672 6.043 1 98.62 389 VAL B O 1
ATOM 7799 N N . ASN B 1 390 ? -5.664 25.531 5.645 1 98.25 390 ASN B N 1
ATOM 7800 C CA . ASN B 1 390 ? -5.832 25.609 4.195 1 98.25 390 ASN B CA 1
ATOM 7801 C C . ASN B 1 390 ? -6.684 24.453 3.674 1 98.25 390 ASN B C 1
ATOM 7803 O O . ASN B 1 390 ? -7.488 24.641 2.758 1 98.25 390 ASN B O 1
ATOM 7807 N N . ALA B 1 391 ? -6.453 23.297 4.199 1 98.75 391 ALA B N 1
ATOM 7808 C CA . ALA B 1 391 ? -7.195 22.125 3.756 1 98.75 391 ALA B CA 1
ATOM 7809 C C . ALA B 1 391 ? -8.688 22.266 4.051 1 98.75 391 ALA B C 1
ATOM 7811 O O . ALA B 1 391 ? -9.523 21.969 3.203 1 98.75 391 ALA B O 1
ATOM 7812 N N . VAL B 1 392 ? -9.039 22.734 5.238 1 98.81 392 VAL B N 1
ATOM 7813 C CA . VAL B 1 392 ? -10.43 22.922 5.633 1 98.81 392 VAL B CA 1
ATOM 7814 C C . VAL B 1 392 ? -11.078 24 4.762 1 98.81 392 VAL B C 1
ATOM 7816 O O . VAL B 1 392 ? -12.203 23.812 4.285 1 98.81 392 VAL B O 1
ATOM 7819 N N . TYR B 1 393 ? -10.383 25.062 4.547 1 98.75 393 TYR B N 1
ATOM 7820 C CA . TYR B 1 393 ? -10.922 26.141 3.725 1 98.75 393 TYR B CA 1
ATOM 7821 C C . TYR B 1 393 ? -11.055 25.703 2.271 1 98.75 393 TYR B C 1
ATOM 7823 O O . TYR B 1 393 ? -11.977 26.141 1.57 1 98.75 393 TYR B O 1
ATOM 7831 N N . ALA B 1 394 ? -10.086 24.891 1.798 1 98.56 394 ALA B N 1
ATOM 7832 C CA . ALA B 1 394 ? -10.211 24.359 0.441 1 98.56 394 ALA B CA 1
ATOM 7833 C C . ALA B 1 394 ? -11.5 23.562 0.278 1 98.56 394 ALA B C 1
ATOM 7835 O O . ALA B 1 394 ? -12.195 23.703 -0.729 1 98.56 394 ALA B O 1
ATOM 7836 N N . MET B 1 395 ? -11.773 22.781 1.261 1 98.38 395 MET B N 1
ATOM 7837 C CA . MET B 1 395 ? -13.016 22 1.261 1 98.38 395 MET B CA 1
ATOM 7838 C C . MET B 1 395 ? -14.227 22.922 1.296 1 98.38 395 MET B C 1
ATOM 7840 O O . MET B 1 395 ? -15.172 22.75 0.531 1 98.38 395 MET B O 1
ATOM 7844 N N . ALA B 1 396 ? -14.211 23.938 2.129 1 98.44 396 ALA B N 1
ATOM 7845 C CA . ALA B 1 396 ? -15.336 24.859 2.303 1 98.44 396 ALA B CA 1
ATOM 7846 C C . ALA B 1 396 ? -15.578 25.672 1.038 1 98.44 396 ALA B C 1
ATOM 7848 O O . ALA B 1 396 ? -16.719 25.828 0.601 1 98.44 396 ALA B O 1
ATOM 7849 N N . HIS B 1 397 ? -14.516 26.203 0.444 1 98.31 397 HIS B N 1
ATOM 7850 C CA . HIS B 1 397 ? -14.656 26.984 -0.776 1 98.31 397 HIS B CA 1
ATOM 7851 C C . HIS B 1 397 ? -15.141 26.125 -1.937 1 98.31 397 HIS B C 1
ATOM 7853 O O . HIS B 1 397 ? -15.891 26.594 -2.793 1 98.31 397 HIS B O 1
ATOM 7859 N N . SER B 1 398 ? -14.625 24.891 -2.025 1 98.31 398 SER B N 1
ATOM 7860 C CA . SER B 1 398 ? -15.102 23.969 -3.057 1 98.31 398 SER B CA 1
ATOM 7861 C C . SER B 1 398 ? -16.594 23.703 -2.908 1 98.31 398 SER B C 1
ATOM 7863 O O . SER B 1 398 ? -17.328 23.672 -3.896 1 98.31 398 SER B O 1
ATOM 7865 N N . LEU B 1 399 ? -17.016 23.469 -1.669 1 97.69 399 LEU B N 1
ATOM 7866 C CA . LEU B 1 399 ? -18.438 23.25 -1.396 1 97.69 399 LEU B CA 1
ATOM 7867 C C . LEU B 1 399 ? -19.25 24.5 -1.707 1 97.69 399 LEU B C 1
ATOM 7869 O O . LEU B 1 399 ? -20.375 24.406 -2.207 1 97.69 399 LEU B O 1
ATOM 7873 N N . HIS B 1 400 ? -18.688 25.672 -1.347 1 96.5 400 HIS B N 1
ATOM 7874 C CA . HIS B 1 400 ? -19.328 26.938 -1.649 1 96.5 400 HIS B CA 1
ATOM 7875 C C . HIS B 1 400 ? -19.562 27.094 -3.148 1 96.5 400 HIS B C 1
ATOM 7877 O O . HIS B 1 400 ? -20.656 27.469 -3.576 1 96.5 400 HIS B O 1
ATOM 7883 N N . ASN B 1 401 ? -18.484 26.828 -3.934 1 96.69 401 ASN B N 1
ATOM 7884 C CA . ASN B 1 401 ? -18.594 26.906 -5.387 1 96.69 401 ASN B CA 1
ATOM 7885 C C . ASN B 1 401 ? -19.625 25.922 -5.934 1 96.69 401 ASN B C 1
ATOM 7887 O O . ASN B 1 401 ? -20.375 26.25 -6.859 1 96.69 401 ASN B O 1
ATOM 7891 N N . MET B 1 402 ? -19.641 24.719 -5.363 1 96.69 402 MET B N 1
ATOM 7892 C CA . MET B 1 402 ? -20.625 23.734 -5.781 1 96.69 402 MET B CA 1
ATOM 7893 C C . MET B 1 402 ? -22.047 24.188 -5.445 1 96.69 402 MET B C 1
ATOM 7895 O O . MET B 1 402 ? -22.953 24.031 -6.254 1 96.69 402 MET B O 1
ATOM 7899 N N . HIS B 1 403 ? -22.25 24.703 -4.25 1 95.5 403 HIS B N 1
ATOM 7900 C CA . HIS B 1 403 ? -23.547 25.203 -3.807 1 95.5 403 HIS B CA 1
ATOM 7901 C C . HIS B 1 403 ? -24.047 26.328 -4.719 1 95.5 403 HIS B C 1
ATOM 7903 O O . HIS B 1 403 ? -25.219 26.359 -5.07 1 95.5 403 HIS B O 1
ATOM 7909 N N . GLN B 1 404 ? -23.156 27.203 -5.102 1 94.5 404 GLN B N 1
ATOM 7910 C CA . GLN B 1 404 ? -23.516 28.297 -5.996 1 94.5 404 GLN B CA 1
ATOM 7911 C C . GLN B 1 404 ? -23.906 27.781 -7.375 1 94.5 404 GLN B C 1
ATOM 7913 O O . GLN B 1 404 ? -24.812 28.328 -8.016 1 94.5 404 GLN B O 1
ATOM 7918 N N . ALA B 1 405 ? -23.25 26.734 -7.805 1 94.69 405 ALA B N 1
ATOM 7919 C CA . ALA B 1 405 ? -23.484 26.188 -9.133 1 94.69 405 ALA B CA 1
ATOM 7920 C C . ALA B 1 405 ? -24.781 25.359 -9.164 1 94.69 405 ALA B C 1
ATOM 7922 O O . ALA B 1 405 ? -25.547 25.438 -10.133 1 94.69 405 ALA B O 1
ATOM 7923 N N . LEU B 1 406 ? -25 24.625 -8.086 1 94.38 406 LEU B N 1
ATOM 7924 C CA . LEU B 1 406 ? -26.094 23.656 -8.125 1 94.38 406 LEU B CA 1
ATOM 7925 C C . LEU B 1 406 ? -27.328 24.219 -7.43 1 94.38 406 LEU B C 1
ATOM 7927 O O . LEU B 1 406 ? -28.453 23.75 -7.672 1 94.38 406 LEU B O 1
ATOM 7931 N N . CYS B 1 407 ? -27.156 25.062 -6.496 1 90.88 407 CYS B N 1
ATOM 7932 C CA . CYS B 1 407 ? -28.266 25.641 -5.742 1 90.88 407 CYS B CA 1
ATOM 7933 C C . CYS B 1 407 ? -28.344 27.141 -5.953 1 90.88 407 CYS B C 1
ATOM 7935 O O . CYS B 1 407 ? -28.25 27.922 -4.996 1 90.88 407 CYS B O 1
ATOM 7937 N N . PRO B 1 408 ? -28.672 27.469 -7.227 1 85.75 408 PRO B N 1
ATOM 7938 C CA . PRO B 1 408 ? -28.734 28.906 -7.453 1 85.75 408 PRO B CA 1
ATOM 7939 C C . PRO B 1 408 ? -29.844 29.578 -6.645 1 85.75 408 PRO B C 1
ATOM 7941 O O . PRO B 1 408 ? -30.953 29.062 -6.559 1 85.75 408 PRO B O 1
ATOM 7944 N N . ASN B 1 409 ? -29.703 30.656 -5.914 1 81.94 409 ASN B N 1
ATOM 7945 C CA . ASN B 1 409 ? -30.641 31.5 -5.172 1 81.94 409 ASN B CA 1
ATOM 7946 C C . ASN B 1 409 ? -31.125 30.812 -3.904 1 81.94 409 ASN B C 1
ATOM 7948 O O . ASN B 1 409 ? -32.188 31.156 -3.387 1 81.94 409 ASN B O 1
ATOM 7952 N N . ALA B 1 410 ? -30.5 29.625 -3.617 1 79.31 410 ALA B N 1
ATOM 7953 C CA . ALA B 1 410 ? -30.922 28.922 -2.404 1 79.31 410 ALA B CA 1
ATOM 7954 C C . ALA B 1 410 ? -30.203 29.484 -1.178 1 79.31 410 ALA B C 1
ATOM 7956 O O . ALA B 1 410 ? -29.047 29.906 -1.269 1 79.31 410 ALA B O 1
ATOM 7957 N N . THR B 1 411 ? -30.938 29.625 -0.102 1 83.25 411 THR B N 1
ATOM 7958 C CA . THR B 1 411 ? -30.359 30.094 1.148 1 83.25 411 THR B CA 1
ATOM 7959 C C . THR B 1 411 ? -29.938 28.922 2.035 1 83.25 411 THR B C 1
ATOM 7961 O O . THR B 1 411 ? -29.312 29.125 3.08 1 83.25 411 THR B O 1
ATOM 7964 N N . LYS B 1 412 ? -30.344 27.703 1.605 1 89.31 412 LYS B N 1
ATOM 7965 C CA . LYS B 1 412 ? -29.984 26.484 2.32 1 89.31 412 LYS B CA 1
ATOM 7966 C C . LYS B 1 412 ? -29.5 25.391 1.357 1 89.31 412 LYS B C 1
ATOM 7968 O O . LYS B 1 412 ? -29.344 25.656 0.162 1 89.31 412 LYS B O 1
ATOM 7973 N N . LEU B 1 413 ? -29.156 24.312 1.92 1 90.25 413 LEU B N 1
ATOM 7974 C CA . LEU B 1 413 ? -28.734 23.188 1.087 1 90.25 413 LEU B CA 1
ATOM 7975 C C . LEU B 1 413 ? -29.891 22.688 0.226 1 90.25 413 LEU B C 1
ATOM 7977 O O . LEU B 1 413 ? -31.016 22.531 0.713 1 90.25 413 LEU B O 1
ATOM 7981 N N . CYS B 1 414 ? -29.672 22.609 -0.991 1 89.69 414 CYS B N 1
ATOM 7982 C CA . CYS B 1 414 ? -30.719 22.156 -1.909 1 89.69 414 CYS B CA 1
ATOM 7983 C C . CYS B 1 414 ? -30.656 20.656 -2.127 1 89.69 414 CYS B C 1
ATOM 7985 O O . CYS B 1 414 ? -29.703 20 -1.681 1 89.69 414 CYS B O 1
ATOM 7987 N N . ASP B 1 415 ? -31.609 20.094 -2.836 1 86.56 415 ASP B N 1
ATOM 7988 C CA . ASP B 1 415 ? -31.766 18.641 -3.031 1 86.56 415 ASP B CA 1
ATOM 7989 C C . ASP B 1 415 ? -30.656 18.109 -3.93 1 86.56 415 ASP B C 1
ATOM 7991 O O . ASP B 1 415 ? -30.25 16.938 -3.801 1 86.56 415 ASP B O 1
ATOM 7995 N N . SER B 1 416 ? -30.062 18.969 -4.723 1 88.75 416 SER B N 1
ATOM 7996 C CA . SER B 1 416 ? -29.016 18.547 -5.641 1 88.75 416 SER B CA 1
ATOM 7997 C C . SER B 1 416 ? -27.719 18.234 -4.898 1 88.75 416 SER B C 1
ATOM 7999 O O . SER B 1 416 ? -26.828 17.578 -5.438 1 88.75 416 SER B O 1
ATOM 8001 N N . MET B 1 417 ? -27.656 18.672 -3.705 1 90.81 417 MET B N 1
ATOM 8002 C CA . MET B 1 417 ? -26.453 18.438 -2.912 1 90.81 417 MET B CA 1
ATOM 8003 C C . MET B 1 417 ? -26.75 17.531 -1.728 1 90.81 417 MET B C 1
ATOM 8005 O O . MET B 1 417 ? -26.016 17.531 -0.735 1 90.81 417 MET B O 1
ATOM 8009 N N . LYS B 1 418 ? -27.969 16.812 -1.878 1 82.94 418 LYS B N 1
ATOM 8010 C CA . LYS B 1 418 ? -28.359 15.836 -0.86 1 82.94 418 LYS B CA 1
ATOM 8011 C C . LYS B 1 418 ? -28.594 14.461 -1.476 1 82.94 418 LYS B C 1
ATOM 8013 O O . LYS B 1 418 ? -29.719 14.141 -1.874 1 82.94 418 LYS B O 1
ATOM 8018 N N . PRO B 1 419 ? -27.625 13.539 -1.64 1 82 419 PRO B N 1
ATOM 8019 C CA . PRO B 1 419 ? -26.281 13.742 -1.097 1 82 419 PRO B CA 1
ATOM 8020 C C . PRO B 1 419 ? -25.344 14.406 -2.094 1 82 419 PRO B C 1
ATOM 8022 O O . PRO B 1 419 ? -25.656 14.516 -3.279 1 82 419 PRO B O 1
ATOM 8025 N N . VAL B 1 420 ? -24.25 14.898 -1.563 1 89.56 420 VAL B N 1
ATOM 8026 C CA . VAL B 1 420 ? -23.234 15.508 -2.412 1 89.56 420 VAL B CA 1
ATOM 8027 C C . VAL B 1 420 ? -22.609 14.445 -3.318 1 89.56 420 VAL B C 1
ATOM 8029 O O . VAL B 1 420 ? -22.266 13.352 -2.857 1 89.56 420 VAL B O 1
ATOM 8032 N N . ASN B 1 421 ? -22.625 14.727 -4.578 1 91.69 421 ASN B N 1
ATOM 8033 C CA . ASN B 1 421 ? -21.922 13.859 -5.516 1 91.69 421 ASN B CA 1
ATOM 8034 C C . ASN B 1 421 ? -20.406 13.977 -5.367 1 91.69 421 ASN B C 1
ATOM 8036 O O . ASN B 1 421 ? -19.828 14.977 -5.785 1 91.69 421 ASN B O 1
ATOM 8040 N N . GLY B 1 422 ? -19.781 12.984 -4.875 1 93.75 422 GLY B N 1
ATOM 8041 C CA . GLY B 1 422 ? -18.375 13.031 -4.543 1 93.75 422 GLY B CA 1
ATOM 8042 C C . GLY B 1 422 ? -17.469 13.18 -5.762 1 93.75 422 GLY B C 1
ATOM 8043 O O . GLY B 1 422 ? -16.453 13.875 -5.711 1 93.75 422 GLY B O 1
ATOM 8044 N N . LYS B 1 423 ? -17.828 12.555 -6.863 1 94.31 423 LYS B N 1
ATOM 8045 C CA . LYS B 1 423 ? -17.031 12.625 -8.094 1 94.31 423 LYS B CA 1
ATOM 8046 C C . LYS B 1 423 ? -17.031 14.047 -8.656 1 94.31 423 LYS B C 1
ATOM 8048 O O . LYS B 1 423 ? -15.969 14.586 -8.969 1 94.31 423 LYS B O 1
ATOM 8053 N N . ARG B 1 424 ? -18.188 14.617 -8.734 1 95.44 424 ARG B N 1
ATOM 8054 C CA . ARG B 1 424 ? -18.297 15.984 -9.234 1 95.44 424 ARG B CA 1
ATOM 8055 C C . ARG B 1 424 ? -17.641 16.969 -8.266 1 95.44 424 ARG B C 1
ATOM 8057 O O . ARG B 1 424 ? -16.969 17.906 -8.688 1 95.44 424 ARG B O 1
ATOM 8064 N N . PHE B 1 425 ? -17.922 16.75 -6.984 1 97.12 425 PHE B N 1
ATOM 8065 C CA . PHE B 1 425 ? -17.328 17.594 -5.949 1 97.12 425 PHE B CA 1
ATOM 8066 C C . PHE B 1 425 ? -15.812 17.641 -6.086 1 97.12 425 PHE B C 1
ATOM 8068 O O . PHE B 1 425 ? -15.219 18.719 -6.066 1 97.12 425 PHE B O 1
ATOM 8075 N N . TYR B 1 426 ? -15.18 16.453 -6.305 1 97.88 426 TYR B N 1
ATOM 8076 C CA . TYR B 1 426 ? -13.727 16.375 -6.398 1 97.88 426 TYR B CA 1
ATOM 8077 C C . TYR B 1 426 ? -13.234 16.922 -7.734 1 97.88 426 TYR B C 1
ATOM 8079 O O . TYR B 1 426 ? -12.391 17.828 -7.777 1 97.88 426 TYR B O 1
ATOM 8087 N N . LYS B 1 427 ? -13.75 16.469 -8.852 1 96.12 427 LYS B N 1
ATOM 8088 C CA . LYS B 1 427 ? -13.211 16.719 -10.188 1 96.12 427 LYS B CA 1
ATOM 8089 C C . LYS B 1 427 ? -13.531 18.141 -10.648 1 96.12 427 LYS B C 1
ATOM 8091 O O . LYS B 1 427 ? -12.672 18.828 -11.203 1 96.12 427 LYS B O 1
ATOM 8096 N N . ASP B 1 428 ? -14.711 18.656 -10.328 1 95.88 428 ASP B N 1
ATOM 8097 C CA . ASP B 1 428 ? -15.156 19.906 -10.922 1 95.88 428 ASP B CA 1
ATOM 8098 C C . ASP B 1 428 ? -14.914 21.078 -9.977 1 95.88 428 ASP B C 1
ATOM 8100 O O . ASP B 1 428 ? -14.727 22.219 -10.414 1 95.88 428 ASP B O 1
ATOM 8104 N N . PHE B 1 429 ? -14.867 20.797 -8.711 1 97.81 429 PHE B N 1
ATOM 8105 C CA . PHE B 1 429 ? -14.852 21.938 -7.797 1 97.81 429 PHE B CA 1
ATOM 8106 C C . PHE B 1 429 ? -13.578 21.938 -6.953 1 97.81 429 PHE B C 1
ATOM 8108 O O . PHE B 1 429 ? -12.914 22.969 -6.828 1 97.81 429 PHE B O 1
ATOM 8115 N N . MET B 1 430 ? -13.219 20.844 -6.41 1 97.75 430 MET B N 1
ATOM 8116 C CA . MET B 1 430 ? -12.055 20.812 -5.531 1 97.75 430 MET B CA 1
ATOM 8117 C C . MET B 1 430 ? -10.773 21.047 -6.316 1 97.75 430 MET B C 1
ATOM 8119 O O . MET B 1 430 ? -9.938 21.875 -5.918 1 97.75 430 MET B O 1
ATOM 8123 N N . LEU B 1 431 ? -10.586 20.359 -7.418 1 97.44 431 LEU B N 1
ATOM 8124 C CA . LEU B 1 431 ? -9.367 20.484 -8.203 1 97.44 431 LEU B CA 1
ATOM 8125 C C . LEU B 1 431 ? -9.273 21.859 -8.852 1 97.44 431 LEU B C 1
ATOM 8127 O O . LEU B 1 431 ? -8.195 22.266 -9.289 1 97.44 431 LEU B O 1
ATOM 8131 N N . ASN B 1 432 ? -10.398 22.578 -8.859 1 96.5 432 ASN B N 1
ATOM 8132 C CA . ASN B 1 432 ? -10.422 23.891 -9.523 1 96.5 432 ASN B CA 1
ATOM 8133 C C . ASN B 1 432 ? -10.594 25.031 -8.523 1 96.5 432 ASN B C 1
ATOM 8135 O O . ASN B 1 432 ? -10.844 26.172 -8.914 1 96.5 432 ASN B O 1
ATOM 8139 N N . VAL B 1 433 ? -10.453 24.719 -7.332 1 97.44 433 VAL B N 1
ATOM 8140 C CA . VAL B 1 433 ? -10.672 25.75 -6.316 1 97.44 433 VAL B CA 1
ATOM 8141 C C . VAL B 1 433 ? -9.484 26.703 -6.285 1 97.44 433 VAL B C 1
ATOM 8143 O O . VAL B 1 433 ? -8.336 26.281 -6.484 1 97.44 433 VAL B O 1
ATOM 8146 N N . LYS B 1 434 ? -9.711 27.969 -6.168 1 96.06 434 LYS B N 1
ATOM 8147 C CA . LYS B 1 434 ? -8.711 29.031 -6.027 1 96.06 434 LYS B CA 1
ATOM 8148 C C . LYS B 1 434 ? -9.188 30.094 -5.051 1 96.06 434 LYS B C 1
ATOM 8150 O O . LYS B 1 434 ? -10.281 30.656 -5.211 1 96.06 434 LYS B O 1
ATOM 8155 N N . PHE B 1 435 ? -8.414 30.375 -4.043 1 96.12 435 PHE B N 1
ATOM 8156 C CA . PHE B 1 435 ? -8.789 31.375 -3.055 1 96.12 435 PHE B CA 1
ATOM 8157 C C . PHE B 1 435 ? -7.562 31.922 -2.342 1 96.12 435 PHE B C 1
ATOM 8159 O O . PHE B 1 435 ? -6.492 31.312 -2.385 1 96.12 435 PHE B O 1
ATOM 8166 N N . ASP B 1 436 ? -7.688 33.031 -1.752 1 94.44 436 ASP B N 1
ATOM 8167 C CA . ASP B 1 436 ? -6.617 33.594 -0.942 1 94.44 436 ASP B CA 1
ATOM 8168 C C . ASP B 1 436 ? -6.469 32.844 0.379 1 94.44 436 ASP B C 1
ATOM 8170 O O . ASP B 1 436 ? -7.457 32.562 1.058 1 94.44 436 ASP B O 1
ATOM 8174 N N . ALA B 1 437 ? -5.215 32.562 0.747 1 94.75 437 ALA B N 1
ATOM 8175 C CA . ALA B 1 437 ? -4.969 31.828 1.988 1 94.75 437 ALA B CA 1
ATOM 8176 C C . ALA B 1 437 ? -5.559 32.562 3.186 1 94.75 437 ALA B C 1
ATOM 8178 O O . ALA B 1 437 ? -5.383 33.781 3.318 1 94.75 437 ALA B O 1
ATOM 8179 N N . PRO B 1 438 ? -6.246 31.812 3.99 1 95.75 438 PRO B N 1
ATOM 8180 C CA . PRO B 1 438 ? -6.816 32.469 5.172 1 95.75 438 PRO B CA 1
ATOM 8181 C C . PRO B 1 438 ? -5.754 32.875 6.191 1 95.75 438 PRO B C 1
ATOM 8183 O O . PRO B 1 438 ? -4.754 32.188 6.363 1 95.75 438 PRO B O 1
ATOM 8186 N N . PHE B 1 439 ? -5.965 34.062 6.84 1 95.44 439 PHE B N 1
ATOM 8187 C CA . PHE B 1 439 ? -5.168 34.562 7.953 1 95.44 439 PHE B CA 1
ATOM 8188 C C . PHE B 1 439 ? -3.732 34.812 7.516 1 95.44 439 PHE B C 1
ATOM 8190 O O . PHE B 1 439 ? -2.799 34.688 8.312 1 95.44 439 PHE B O 1
ATOM 8197 N N . ARG B 1 440 ? -3.539 34.969 6.258 1 91.81 440 ARG B N 1
ATOM 8198 C CA . ARG B 1 440 ? -2.197 35.281 5.773 1 91.81 440 ARG B CA 1
ATOM 8199 C C . ARG B 1 440 ? -1.731 36.656 6.273 1 91.81 440 ARG B C 1
ATOM 8201 O O . ARG B 1 440 ? -2.547 37.562 6.492 1 91.81 440 ARG B O 1
ATOM 8208 N N . PRO B 1 441 ? -0.449 36.75 6.484 1 87.56 441 PRO B N 1
ATOM 8209 C CA . PRO B 1 441 ? 0.053 38.094 6.832 1 87.56 441 PRO B CA 1
ATOM 8210 C C . PRO B 1 441 ? -0.237 39.125 5.75 1 87.56 441 PRO B C 1
ATOM 8212 O O . PRO B 1 441 ? -0.3 38.781 4.566 1 87.56 441 PRO B O 1
ATOM 8215 N N . ALA B 1 442 ? -0.489 40.344 6.102 1 80.62 442 ALA B N 1
ATOM 8216 C CA . ALA B 1 442 ? -0.955 41.438 5.238 1 80.62 442 ALA B CA 1
ATOM 8217 C C . ALA B 1 442 ? -0.038 41.594 4.031 1 80.62 442 ALA B C 1
ATOM 8219 O O . ALA B 1 442 ? -0.508 41.844 2.916 1 80.62 442 ALA B O 1
ATOM 8220 N N . ASP B 1 443 ? 1.198 41.469 4.066 1 78.88 443 ASP B N 1
ATOM 8221 C CA . ASP B 1 443 ? 2.107 41.812 2.975 1 78.88 443 ASP B CA 1
ATOM 8222 C C . ASP B 1 443 ? 2.49 40.562 2.174 1 78.88 443 ASP B C 1
ATOM 8224 O O . ASP B 1 443 ? 3.418 40.594 1.362 1 78.88 443 ASP B O 1
ATOM 8228 N N . THR B 1 444 ? 1.623 39.531 2.305 1 80.44 444 THR B N 1
ATOM 8229 C CA . THR B 1 444 ? 1.986 38.312 1.575 1 80.44 444 THR B CA 1
ATOM 8230 C C . THR B 1 444 ? 0.862 37.875 0.632 1 80.44 444 THR B C 1
ATOM 8232 O O . THR B 1 444 ? -0.314 38.125 0.915 1 80.44 444 THR B O 1
ATOM 8235 N N . LYS B 1 445 ? 1.23 37.594 -0.629 1 80.12 445 LYS B N 1
ATOM 8236 C CA . LYS B 1 445 ? 0.285 37 -1.576 1 80.12 445 LYS B CA 1
ATOM 8237 C C . LYS B 1 445 ? 0.438 35.5 -1.644 1 80.12 445 LYS B C 1
ATOM 8239 O O . LYS B 1 445 ? 1.5 34.969 -2.014 1 80.12 445 LYS B O 1
ATOM 8244 N N . ASN B 1 446 ? -0.528 34.875 -0.968 1 86.44 446 ASN B N 1
ATOM 8245 C CA . ASN B 1 446 ? -0.539 33.406 -0.973 1 86.44 446 ASN B CA 1
ATOM 8246 C C . ASN B 1 446 ? -1.884 32.844 -1.438 1 86.44 446 ASN B C 1
ATOM 8248 O O . ASN B 1 446 ? -2.896 33 -0.752 1 86.44 446 ASN B O 1
ATOM 8252 N N . ILE B 1 447 ? -1.84 32.281 -2.65 1 92 447 ILE B N 1
ATOM 8253 C CA . ILE B 1 447 ? -3.053 31.703 -3.215 1 92 447 ILE B CA 1
ATOM 8254 C C . ILE B 1 447 ? -3.002 30.188 -3.086 1 92 447 ILE B C 1
ATOM 8256 O O . ILE B 1 447 ? -1.98 29.562 -3.385 1 92 447 ILE B O 1
ATOM 8260 N N . ILE B 1 448 ? -4.121 29.641 -2.6 1 95.44 448 ILE B N 1
ATOM 8261 C CA . ILE B 1 448 ? -4.211 28.188 -2.443 1 95.44 448 ILE B CA 1
ATOM 8262 C C . ILE B 1 448 ? -4.93 27.594 -3.645 1 95.44 448 ILE B C 1
ATOM 8264 O O . ILE B 1 448 ? -6.023 28.031 -4.008 1 95.44 448 ILE B O 1
ATOM 8268 N N . ARG B 1 449 ? -4.289 26.703 -4.254 1 96.06 449 ARG B N 1
ATOM 8269 C CA . ARG B 1 449 ? -4.84 25.953 -5.379 1 96.06 449 ARG B CA 1
ATOM 8270 C C . ARG B 1 449 ? -4.184 24.578 -5.496 1 96.06 449 ARG B C 1
ATOM 8272 O O . ARG B 1 449 ? -3.109 24.344 -4.934 1 96.06 449 ARG B O 1
ATOM 8279 N N . PHE B 1 450 ? -4.844 23.703 -6.152 1 97.06 450 PHE B N 1
ATOM 8280 C CA . PHE B 1 450 ? -4.301 22.375 -6.43 1 97.06 450 PHE B CA 1
ATOM 8281 C C . PHE B 1 450 ? -3.887 22.25 -7.891 1 97.06 450 PHE B C 1
ATOM 8283 O O . PHE B 1 450 ? -4.5 22.859 -8.766 1 97.06 450 PHE B O 1
ATOM 8290 N N . ASP B 1 451 ? -2.863 21.531 -8.141 1 94.56 451 ASP B N 1
ATOM 8291 C CA . ASP B 1 451 ? -2.506 21.234 -9.523 1 94.56 451 ASP B CA 1
ATOM 8292 C C . ASP B 1 451 ? -3.328 20.078 -10.07 1 94.56 451 ASP B C 1
ATOM 8294 O O . ASP B 1 451 ? -4.27 19.609 -9.422 1 94.56 451 ASP B O 1
ATOM 8298 N N . ARG B 1 452 ? -3.029 19.672 -11.25 1 92.75 452 ARG B N 1
ATOM 8299 C CA . ARG B 1 452 ? -3.814 18.641 -11.93 1 92.75 452 ARG B CA 1
ATOM 8300 C C . ARG B 1 452 ? -3.727 17.312 -11.195 1 92.75 452 ARG B C 1
ATOM 8302 O O . ARG B 1 452 ? -4.582 16.438 -11.375 1 92.75 452 ARG B O 1
ATOM 8309 N N . TYR B 1 453 ? -2.729 17.172 -10.344 1 94.38 453 TYR B N 1
ATOM 8310 C CA . TYR B 1 453 ? -2.545 15.914 -9.609 1 94.38 453 TYR B CA 1
ATOM 8311 C C . TYR B 1 453 ? -3.078 16.031 -8.188 1 94.38 453 TYR B C 1
ATOM 8313 O O . TYR B 1 453 ? -2.945 15.102 -7.391 1 94.38 453 TYR B O 1
ATOM 8321 N N . GLY B 1 454 ? -3.721 17.203 -7.867 1 97.25 454 GLY B N 1
ATOM 8322 C CA . GLY B 1 454 ? -4.293 17.422 -6.547 1 97.25 454 GLY B CA 1
ATOM 8323 C C . GLY B 1 454 ? -3.268 17.844 -5.512 1 97.25 454 GLY B C 1
ATOM 8324 O O . GLY B 1 454 ? -3.533 17.781 -4.309 1 97.25 454 GLY B O 1
ATOM 8325 N N . ASP B 1 455 ? -2.102 18.297 -5.922 1 97 455 ASP B N 1
ATOM 8326 C CA . ASP B 1 455 ? -1.021 18.656 -5.012 1 97 455 ASP B CA 1
ATOM 8327 C C . ASP B 1 455 ? -1.013 20.172 -4.758 1 97 455 ASP B C 1
ATOM 8329 O O . ASP B 1 455 ? -1.285 20.953 -5.664 1 97 455 ASP B O 1
ATOM 8333 N N . GLY B 1 456 ? -0.707 20.516 -3.521 1 94.56 456 GLY B N 1
ATOM 8334 C CA . GLY B 1 456 ? -0.485 21.922 -3.211 1 94.56 456 GLY B CA 1
ATOM 8335 C C . GLY B 1 456 ? 0.858 22.438 -3.695 1 94.56 456 GLY B C 1
ATOM 8336 O O . GLY B 1 456 ? 1.784 21.656 -3.918 1 94.56 456 GLY B O 1
ATOM 8337 N N . ILE B 1 457 ? 0.871 23.672 -3.873 1 88 457 ILE B N 1
ATOM 8338 C CA . ILE B 1 457 ? 2.117 24.344 -4.242 1 88 457 ILE B CA 1
ATOM 8339 C C . ILE B 1 457 ? 2.787 24.906 -2.994 1 88 457 ILE B C 1
ATOM 8341 O O . ILE B 1 457 ? 2.125 25.516 -2.146 1 88 457 ILE B O 1
ATOM 8345 N N . GLY B 1 458 ? 4.082 24.547 -2.869 1 84.31 458 GLY B N 1
ATOM 8346 C CA . GLY B 1 458 ? 4.727 25.047 -1.665 1 84.31 458 GLY B CA 1
ATOM 8347 C C . GLY B 1 458 ? 6.223 25.234 -1.819 1 84.31 458 GLY B C 1
ATOM 8348 O O . GLY B 1 458 ? 6.801 24.844 -2.838 1 84.31 458 GLY B O 1
ATOM 8349 N N . LEU B 1 459 ? 6.684 25.953 -0.831 1 85.94 459 LEU B N 1
ATOM 8350 C CA . LEU B 1 459 ? 8.109 26.219 -0.741 1 85.94 459 LEU B CA 1
ATOM 8351 C C . LEU B 1 459 ? 8.727 25.5 0.456 1 85.94 459 LEU B C 1
ATOM 8353 O O . LEU B 1 459 ? 8.008 25.047 1.349 1 85.94 459 LEU B O 1
ATOM 8357 N N . TYR B 1 460 ? 10.031 25.344 0.345 1 91.19 460 TYR B N 1
ATOM 8358 C CA . TYR B 1 460 ? 10.75 24.703 1.439 1 91.19 460 TYR B CA 1
ATOM 8359 C C . TYR B 1 460 ? 11.695 25.688 2.125 1 91.19 460 TYR B C 1
ATOM 8361 O O . TYR B 1 460 ? 12.305 26.531 1.468 1 91.19 460 TYR B O 1
ATOM 8369 N N . ASN B 1 461 ? 11.75 25.562 3.387 1 90.94 461 ASN B N 1
ATOM 8370 C CA . ASN B 1 461 ? 12.773 26.219 4.188 1 90.94 461 ASN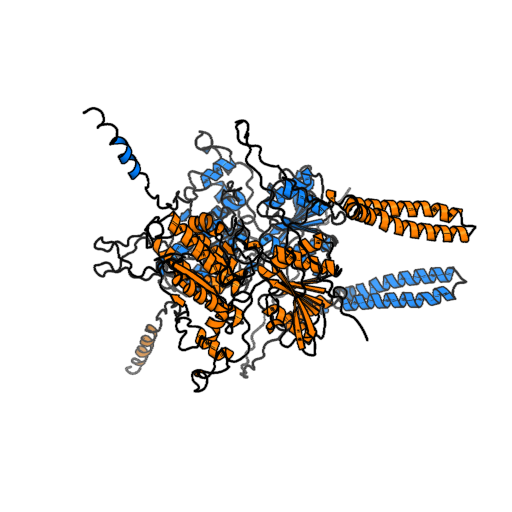 B CA 1
ATOM 8371 C C . ASN B 1 461 ? 13.906 25.25 4.547 1 90.94 461 ASN B C 1
ATOM 8373 O O . ASN B 1 461 ? 13.656 24.078 4.844 1 90.94 461 ASN B O 1
ATOM 8377 N N . ILE B 1 462 ? 15.109 25.766 4.406 1 93.5 462 ILE B N 1
ATOM 8378 C CA . ILE B 1 462 ? 16.281 24.984 4.785 1 93.5 462 ILE B CA 1
ATOM 8379 C C . ILE B 1 462 ? 16.844 25.516 6.094 1 93.5 462 ILE B C 1
ATOM 8381 O O . ILE B 1 462 ? 17.047 26.719 6.25 1 93.5 462 ILE B O 1
ATOM 8385 N N . PHE B 1 463 ? 17.125 24.578 7.012 1 94.19 463 PHE B N 1
ATOM 8386 C CA . PHE B 1 463 ? 17.641 24.969 8.32 1 94.19 463 PHE B CA 1
ATOM 8387 C C . PHE B 1 463 ? 19.016 24.328 8.562 1 94.19 463 PHE B C 1
ATOM 8389 O O . PHE B 1 463 ? 19.312 23.266 8.008 1 94.19 463 PHE B O 1
ATOM 8396 N N . ASN B 1 464 ? 19.797 25.047 9.25 1 94.44 464 ASN B N 1
ATOM 8397 C CA . ASN B 1 464 ? 21.047 24.516 9.812 1 94.44 464 ASN B CA 1
ATOM 8398 C C . ASN B 1 464 ? 21 24.469 11.336 1 94.44 464 ASN B C 1
ATOM 8400 O O . ASN B 1 464 ? 20.609 25.453 11.977 1 94.44 464 ASN B O 1
ATOM 8404 N N . TYR B 1 465 ? 21.219 23.312 11.875 1 95.88 465 TYR B N 1
ATOM 8405 C CA . TYR B 1 465 ? 21.25 23.156 13.328 1 95.88 465 TYR B CA 1
ATOM 8406 C C . TYR B 1 465 ? 22.656 23.422 13.859 1 95.88 465 TYR B C 1
ATOM 8408 O O . TYR B 1 465 ? 23.594 22.672 13.555 1 95.88 465 TYR B O 1
ATOM 8416 N N . HIS B 1 466 ? 22.797 24.484 14.648 1 92.5 466 HIS B N 1
ATOM 8417 C CA . HIS B 1 466 ? 24.141 24.844 15.086 1 92.5 466 HIS B CA 1
ATOM 8418 C C . HIS B 1 466 ? 24.109 25.484 16.469 1 92.5 466 HIS B C 1
ATOM 8420 O O . HIS B 1 466 ? 23.031 25.828 16.984 1 92.5 466 HIS B O 1
ATOM 8426 N N . ARG B 1 467 ? 25.25 25.531 17.062 1 91.25 467 ARG B N 1
ATOM 8427 C CA . ARG B 1 467 ? 25.406 26.141 18.375 1 91.25 467 ARG B CA 1
ATOM 8428 C C . ARG B 1 467 ? 25.797 27.609 18.266 1 91.25 467 ARG B C 1
ATOM 8430 O O . ARG B 1 467 ? 26.766 27.953 17.594 1 91.25 467 ARG B O 1
ATOM 8437 N N . ALA B 1 468 ? 24.891 28.484 18.797 1 85.75 468 ALA B N 1
ATOM 8438 C CA . ALA B 1 468 ? 25.156 29.922 18.844 1 85.75 468 ALA B CA 1
ATOM 8439 C C . ALA B 1 468 ? 24.984 30.453 20.266 1 85.75 468 ALA B C 1
ATOM 8441 O O . ALA B 1 468 ? 23.938 30.25 20.891 1 85.75 468 ALA B O 1
ATOM 8442 N N . ASP B 1 469 ? 25.969 31.266 20.766 1 86.94 469 ASP B N 1
ATOM 8443 C CA . ASP B 1 469 ? 25.938 31.875 22.094 1 86.94 469 ASP B CA 1
ATOM 8444 C C . ASP B 1 469 ? 25.656 30.828 23.172 1 86.94 469 ASP B C 1
ATOM 8446 O O . ASP B 1 469 ? 24.828 31.062 24.062 1 86.94 469 ASP B O 1
ATOM 8450 N N . GLY B 1 470 ? 26.156 29.656 22.969 1 85.44 470 GLY B N 1
ATOM 8451 C CA . GLY B 1 470 ? 26.062 28.594 23.969 1 85.44 470 GLY B CA 1
ATOM 8452 C C . GLY B 1 470 ? 24.766 27.797 23.875 1 85.44 470 GLY B C 1
ATOM 8453 O O . GLY B 1 470 ? 24.547 26.891 24.672 1 85.44 470 GLY B O 1
ATOM 8454 N N . ARG B 1 471 ? 23.922 28.203 22.984 1 91.19 471 ARG B N 1
ATOM 8455 C CA . ARG B 1 471 ? 22.672 27.469 22.844 1 91.19 471 ARG B CA 1
ATOM 8456 C C . ARG B 1 471 ? 22.516 26.922 21.438 1 91.19 471 ARG B C 1
ATOM 8458 O O . ARG B 1 471 ? 22.969 27.547 20.469 1 91.19 471 ARG B O 1
ATOM 8465 N N . TYR B 1 472 ? 21.922 25.719 21.359 1 93 472 TYR B N 1
ATOM 8466 C CA . TYR B 1 472 ? 21.625 25.109 20.062 1 93 472 TYR B CA 1
ATOM 8467 C C . TYR B 1 472 ? 20.359 25.703 19.453 1 93 472 TYR B C 1
ATOM 8469 O O . TYR B 1 472 ? 19.375 25.938 20.172 1 93 472 TYR B O 1
ATOM 8477 N N . ARG B 1 473 ? 20.391 26.016 18.188 1 91.69 473 ARG B N 1
ATOM 8478 C CA . ARG B 1 473 ? 19.219 26.562 17.531 1 91.69 473 ARG B CA 1
ATOM 8479 C C . ARG B 1 473 ? 19.172 26.188 16.062 1 91.69 473 ARG B C 1
ATOM 8481 O O . ARG B 1 473 ? 20.219 25.891 15.461 1 91.69 473 ARG B O 1
ATOM 8488 N N . TYR B 1 474 ? 17.969 26.094 15.578 1 92.12 474 TYR B N 1
ATOM 8489 C CA . TYR B 1 474 ? 17.781 25.969 14.133 1 92.12 474 TYR B CA 1
ATOM 8490 C C . TYR B 1 474 ? 17.859 27.344 13.469 1 92.12 474 TYR B C 1
ATOM 8492 O O . TYR B 1 474 ? 17.125 28.266 13.828 1 92.12 474 TYR B O 1
ATOM 8500 N N . GLN B 1 475 ? 18.781 27.562 12.531 1 90.56 475 GLN B N 1
ATOM 8501 C CA . GLN B 1 475 ? 18.906 28.812 11.781 1 90.56 475 GLN B CA 1
ATOM 8502 C C . GLN B 1 475 ? 18.469 28.609 10.328 1 90.56 475 GLN B C 1
ATOM 8504 O O . GLN B 1 475 ? 18.953 27.703 9.648 1 90.56 475 GLN B O 1
ATOM 8509 N N . LYS B 1 476 ? 17.453 29.359 9.969 1 87.06 476 LYS B N 1
ATOM 8510 C CA . LYS B 1 476 ? 16.969 29.281 8.594 1 87.06 476 LYS B CA 1
ATOM 8511 C C . LYS B 1 476 ? 18.031 29.797 7.613 1 87.06 476 LYS B C 1
ATOM 8513 O O . LYS B 1 476 ? 18.531 30.906 7.762 1 87.06 476 LYS B O 1
ATOM 8518 N N . VAL B 1 477 ? 18.531 28.891 6.785 1 77.38 477 VAL B N 1
ATOM 8519 C CA . VAL B 1 477 ? 19.531 29.281 5.789 1 77.38 477 VAL B CA 1
ATOM 8520 C C . VAL B 1 477 ? 18.844 29.562 4.453 1 77.38 477 VAL B C 1
ATOM 8522 O O . VAL B 1 477 ? 17.781 29 4.164 1 77.38 477 VAL B O 1
ATOM 8525 N N . VAL B 1 478 ? 18.531 30.578 3.668 1 57.53 478 VAL B N 1
ATOM 8526 C CA . VAL B 1 478 ? 17.734 31.188 2.611 1 57.53 478 VAL B CA 1
ATOM 8527 C C . VAL B 1 478 ? 17.516 30.188 1.478 1 57.53 478 VAL B C 1
ATOM 8529 O O . VAL B 1 478 ? 16.516 30.234 0.769 1 57.53 478 VAL B O 1
ATOM 8532 N N . TYR B 1 479 ? 17.938 29.219 0.854 1 44.88 479 TYR B N 1
ATOM 8533 C CA . TYR B 1 479 ? 17.75 29.047 -0.584 1 44.88 479 TYR B CA 1
ATOM 8534 C C . TYR B 1 479 ? 16.391 28.469 -0.896 1 44.88 479 TYR B C 1
ATOM 8536 O O . TYR B 1 479 ? 16.141 27.281 -0.645 1 44.88 479 TYR B O 1
ATOM 8544 N N . ALA B 1 480 ? 15.398 29.297 -0.834 1 43.91 480 ALA B N 1
ATOM 8545 C CA . ALA B 1 480 ? 14.117 28.75 -1.251 1 43.91 480 ALA B CA 1
ATOM 8546 C C . ALA B 1 480 ? 14.195 28.188 -2.664 1 43.91 480 ALA B C 1
ATOM 8548 O O . ALA B 1 480 ? 14.617 28.875 -3.596 1 43.91 480 ALA B O 1
ATOM 8549 N N . PHE B 1 481 ? 14.586 27 -2.932 1 37.97 481 PHE B N 1
ATOM 8550 C CA . PHE B 1 481 ? 14.531 26.469 -4.285 1 37.97 481 PHE B CA 1
ATOM 8551 C C . PHE B 1 481 ? 13.094 26.344 -4.766 1 37.97 481 PHE B C 1
ATOM 8553 O O . PHE B 1 481 ? 12.258 25.734 -4.094 1 37.97 481 PHE B O 1
ATOM 8560 N N . LYS B 1 482 ? 12.625 27.375 -5.281 1 35.03 482 LYS B N 1
ATOM 8561 C CA . LYS B 1 482 ? 11.398 27.125 -6.027 1 35.03 482 LYS B CA 1
ATOM 8562 C C . LYS B 1 482 ? 11.602 26 -7.051 1 35.03 482 LYS B C 1
ATOM 8564 O O . LYS B 1 482 ? 12.531 26.062 -7.859 1 35.03 482 LYS B O 1
ATOM 8569 N N . THR B 1 483 ? 11.328 24.812 -6.844 1 34.5 483 THR B N 1
ATOM 8570 C CA . THR B 1 483 ? 11.477 23.641 -7.711 1 34.5 483 THR B CA 1
ATOM 8571 C C . THR B 1 483 ? 10.953 23.953 -9.109 1 34.5 483 THR B C 1
ATOM 8573 O O . THR B 1 483 ? 9.789 23.672 -9.422 1 34.5 483 THR B O 1
ATOM 8576 N N . ARG B 1 484 ? 11.289 25.109 -9.656 1 28.78 484 ARG B N 1
ATOM 8577 C CA . ARG B 1 484 ? 10.852 25.203 -11.047 1 28.78 484 ARG B CA 1
ATOM 8578 C C . ARG B 1 484 ? 11.609 24.234 -11.93 1 28.78 484 ARG B C 1
ATOM 8580 O O . ARG B 1 484 ? 12.742 23.844 -11.617 1 28.78 484 ARG B O 1
ATOM 8587 N N . LYS B 1 485 ? 11.039 23.578 -12.93 1 28.86 485 LYS B N 1
ATOM 8588 C CA . LYS B 1 485 ? 11.477 22.562 -13.891 1 28.86 485 LYS B CA 1
ATOM 8589 C C . LYS B 1 485 ? 12.75 23.016 -14.609 1 28.86 485 LYS B C 1
ATOM 8591 O O . LYS B 1 485 ? 12.766 24.062 -15.258 1 28.86 485 LYS B O 1
ATOM 8596 N N . CYS B 1 486 ? 13.938 22.859 -14.188 1 25.75 486 CYS B N 1
ATOM 8597 C CA . CYS B 1 486 ? 15.195 23.094 -14.891 1 25.75 486 CYS B CA 1
ATOM 8598 C C . CYS B 1 486 ? 15.164 22.469 -16.281 1 25.75 486 CYS B C 1
ATOM 8600 O O . CYS B 1 486 ? 14.648 21.359 -16.469 1 25.75 486 CYS B O 1
ATOM 8602 N N . PRO B 1 487 ? 15.562 23.25 -17.391 1 25.91 487 PRO B N 1
ATOM 8603 C CA . PRO B 1 487 ? 15.586 22.781 -18.766 1 25.91 487 PRO B CA 1
ATOM 8604 C C . PRO B 1 487 ? 16.5 21.578 -18.984 1 25.91 487 PRO B C 1
ATOM 8606 O O . PRO B 1 487 ? 17.531 21.453 -18.297 1 25.91 487 PRO B O 1
ATOM 8609 N N . GLU B 1 488 ? 16.141 20.5 -19.531 1 27.48 488 GLU B N 1
ATOM 8610 C CA . GLU B 1 488 ? 16.719 19.188 -19.828 1 27.48 488 GLU B CA 1
ATOM 8611 C C . GLU B 1 488 ? 17.953 19.328 -20.734 1 27.48 488 GLU B C 1
ATOM 8613 O O . GLU B 1 488 ? 18.75 18.391 -20.828 1 27.48 488 GLU B O 1
ATOM 8618 N N . ASN B 1 489 ? 18.234 20.484 -21.594 1 28.34 489 ASN B N 1
ATOM 8619 C CA . ASN B 1 489 ? 19.047 20.344 -22.812 1 28.34 489 ASN B CA 1
ATOM 8620 C C . ASN B 1 489 ? 20.547 20.391 -22.5 1 28.34 489 ASN B C 1
ATOM 8622 O O . ASN B 1 489 ? 21.359 20.578 -23.391 1 28.34 489 ASN B O 1
ATOM 8626 N N . PHE B 1 490 ? 21.047 20.828 -21.5 1 30.38 490 PHE B N 1
ATOM 8627 C CA . PHE B 1 490 ? 22.484 21.016 -21.484 1 30.38 490 PHE B CA 1
ATOM 8628 C C . PHE B 1 490 ? 23.219 19.688 -21.562 1 30.38 490 PHE B C 1
ATOM 8630 O O . PHE B 1 490 ? 23.203 18.906 -20.609 1 30.38 490 PHE B O 1
ATOM 8637 N N . ASN B 1 491 ? 23.234 19.203 -22.812 1 31.16 491 ASN B N 1
ATOM 8638 C CA . ASN B 1 491 ? 24 17.984 -23.094 1 31.16 491 ASN B CA 1
ATOM 8639 C C . ASN B 1 491 ? 25.484 18.188 -22.828 1 31.16 491 ASN B C 1
ATOM 8641 O O . ASN B 1 491 ? 26.219 18.672 -23.703 1 31.16 491 ASN B O 1
ATOM 8645 N N . GLU B 1 492 ? 25.906 18.469 -21.734 1 35.66 492 GLU B N 1
ATOM 8646 C CA . GLU B 1 492 ? 27.297 18.672 -21.312 1 35.66 492 GLU B CA 1
ATOM 8647 C C . GLU B 1 492 ? 28.172 17.469 -21.656 1 35.66 492 GLU B C 1
ATOM 8649 O O . GLU B 1 492 ? 29.391 17.578 -21.703 1 35.66 492 GLU B O 1
ATOM 8654 N N . ALA B 1 493 ? 27.578 16.531 -22.172 1 33.16 493 ALA B N 1
ATOM 8655 C CA . ALA B 1 493 ? 28.391 15.336 -22.438 1 33.16 493 ALA B CA 1
ATOM 8656 C C . ALA B 1 493 ? 29.328 15.562 -23.609 1 33.16 493 ALA B C 1
ATOM 8658 O O . ALA B 1 493 ? 30.453 15.07 -23.609 1 33.16 493 ALA B O 1
ATOM 8659 N N . LYS B 1 494 ? 28.891 16.469 -24.516 1 39.84 494 LYS B N 1
ATOM 8660 C CA . LYS B 1 494 ? 29.719 16.656 -25.703 1 39.84 494 LYS B CA 1
ATOM 8661 C C . LYS B 1 494 ? 31 17.422 -25.375 1 39.84 494 LYS B C 1
ATOM 8663 O O . LYS B 1 494 ? 32.062 17.078 -25.859 1 39.84 494 LYS B O 1
ATOM 8668 N N . PHE B 1 495 ? 30.781 18.297 -24.391 1 45.5 495 PHE B N 1
ATOM 8669 C CA . PHE B 1 495 ? 31.953 19.125 -24.094 1 45.5 495 PHE B CA 1
ATOM 8670 C C . PHE B 1 495 ? 32.938 18.375 -23.188 1 45.5 495 PHE B C 1
ATOM 8672 O O . PHE B 1 495 ? 34.156 18.516 -23.344 1 45.5 495 PHE B O 1
ATOM 8679 N N . ILE B 1 496 ? 32.406 17.5 -22.5 1 44.97 496 ILE B N 1
ATOM 8680 C CA . ILE B 1 496 ? 33.25 16.703 -21.625 1 44.97 496 ILE B CA 1
ATOM 8681 C C . ILE B 1 496 ? 34 15.664 -22.453 1 44.97 496 ILE B C 1
ATOM 8683 O O . ILE B 1 496 ? 35.188 15.461 -22.266 1 44.97 496 ILE B O 1
ATOM 8687 N N . GLY B 1 497 ? 33.344 15.141 -23.406 1 47.5 497 GLY B N 1
ATOM 8688 C CA . GLY B 1 497 ? 34 14.203 -24.312 1 47.5 497 GLY B CA 1
ATOM 8689 C C . GLY B 1 497 ? 35.094 14.844 -25.141 1 47.5 497 GLY B C 1
ATOM 8690 O O . GLY B 1 497 ? 36.188 14.289 -25.266 1 47.5 497 GLY B O 1
ATOM 8691 N N . PHE B 1 498 ? 34.781 16.016 -25.5 1 55.94 498 PHE B N 1
ATOM 8692 C CA . PHE B 1 498 ? 35.75 16.734 -26.328 1 55.94 498 PHE B CA 1
ATOM 8693 C C . PHE B 1 498 ? 37 17.125 -25.5 1 55.94 498 PHE B C 1
ATOM 8695 O O . PHE B 1 498 ? 38.125 17 -25.984 1 55.94 498 PHE B O 1
ATOM 8702 N N . THR B 1 499 ? 36.719 17.438 -24.234 1 55.84 499 THR B N 1
ATOM 8703 C CA . THR B 1 499 ? 37.812 17.812 -23.359 1 55.84 499 THR B CA 1
ATOM 8704 C C . THR B 1 499 ? 38.688 16.594 -23.062 1 55.84 499 THR B C 1
ATOM 8706 O O . THR B 1 499 ? 39.938 16.688 -23.078 1 55.84 499 THR B O 1
ATOM 8709 N N . MET B 1 500 ? 38.062 15.547 -22.969 1 59.22 500 MET B N 1
ATOM 8710 C CA . MET B 1 500 ? 38.812 14.32 -22.672 1 59.22 500 MET B CA 1
ATOM 8711 C C . MET B 1 500 ? 39.594 13.844 -23.891 1 59.22 500 MET B C 1
ATOM 8713 O O . MET B 1 500 ? 40.75 13.43 -23.781 1 59.22 500 MET B O 1
ATOM 8717 N N . TYR B 1 501 ? 39.031 13.977 -25.016 1 60.53 501 TYR B N 1
ATOM 8718 C CA . TYR B 1 501 ? 39.688 13.594 -26.25 1 60.53 501 TYR B CA 1
ATOM 8719 C C . TYR B 1 501 ? 40.875 14.508 -26.531 1 60.53 501 TYR B C 1
ATOM 8721 O O . TYR B 1 501 ? 41.938 14.039 -26.922 1 60.53 501 TYR B O 1
ATOM 8729 N N . THR B 1 502 ? 40.656 15.742 -26.219 1 64.56 502 THR B N 1
ATOM 8730 C CA . THR B 1 502 ? 41.688 16.719 -26.484 1 64.56 502 THR B CA 1
ATOM 8731 C C . THR B 1 502 ? 42.875 16.516 -25.5 1 64.56 502 THR B C 1
ATOM 8733 O O . THR B 1 502 ? 44.031 16.625 -25.906 1 64.56 502 THR B O 1
ATOM 8736 N N . THR B 1 503 ? 42.438 16.156 -24.312 1 63.38 503 THR B N 1
ATOM 8737 C CA . THR B 1 503 ? 43.469 15.898 -23.328 1 63.38 503 THR B CA 1
ATOM 8738 C C . THR B 1 503 ? 44.25 14.641 -23.688 1 63.38 503 THR B C 1
ATOM 8740 O O . THR B 1 503 ? 45.469 14.602 -23.562 1 63.38 503 THR B O 1
ATOM 8743 N N . CYS B 1 504 ? 43.625 13.734 -24.312 1 65.81 504 CYS B N 1
ATOM 8744 C CA . CYS B 1 504 ? 44.281 12.516 -24.75 1 65.81 504 CYS B CA 1
ATOM 8745 C C . CYS B 1 504 ? 45.188 12.805 -25.938 1 65.81 504 CYS B C 1
ATOM 8747 O O . CYS B 1 504 ? 46.312 12.273 -26 1 65.81 504 CYS B O 1
ATOM 8749 N N . ILE B 1 505 ? 44.844 13.625 -26.734 1 68.5 505 ILE B N 1
ATOM 8750 C CA . ILE B 1 505 ? 45.656 13.961 -27.906 1 68.5 505 ILE B CA 1
ATOM 8751 C C . ILE B 1 505 ? 46.906 14.719 -27.453 1 68.5 505 ILE B C 1
ATOM 8753 O O . ILE B 1 505 ? 48 14.484 -27.984 1 68.5 505 ILE B O 1
ATOM 8757 N N . ILE B 1 506 ? 46.688 15.562 -26.484 1 67.69 506 ILE B N 1
ATOM 8758 C CA . ILE B 1 506 ? 47.844 16.328 -25.984 1 67.69 506 ILE B CA 1
ATOM 8759 C C . ILE B 1 506 ? 48.875 15.375 -25.422 1 67.69 506 ILE B C 1
ATOM 8761 O O . ILE B 1 506 ? 50.062 15.508 -25.719 1 67.69 506 ILE B O 1
ATOM 8765 N N . TRP B 1 507 ? 48.375 14.414 -24.812 1 67.25 507 TRP B N 1
ATOM 8766 C CA . TRP B 1 507 ? 49.312 13.516 -24.141 1 67.25 507 TRP B CA 1
ATOM 8767 C C . TRP B 1 507 ? 49.875 12.5 -25.125 1 67.25 507 TRP B C 1
ATOM 8769 O O . TRP B 1 507 ? 51.062 12.125 -25.031 1 67.25 507 TRP B O 1
ATOM 8779 N N . LEU B 1 508 ? 49.25 12.18 -26.172 1 71.75 508 LEU B N 1
ATOM 8780 C CA . LEU B 1 508 ? 49.75 11.312 -27.234 1 71.75 508 LEU B CA 1
ATOM 8781 C C . LEU B 1 508 ? 50.812 12.039 -28.062 1 71.75 508 LEU B C 1
ATOM 8783 O O . LEU B 1 508 ? 51.781 11.422 -28.516 1 71.75 508 LEU B O 1
ATOM 8787 N N . ALA B 1 509 ? 50.594 13.25 -28.203 1 70.5 509 ALA B N 1
ATOM 8788 C CA . ALA B 1 509 ? 51.562 14.055 -28.953 1 70.5 509 ALA B CA 1
ATOM 8789 C C . ALA B 1 509 ? 52.812 14.328 -28.094 1 70.5 509 ALA B C 1
ATOM 8791 O O . ALA B 1 509 ? 53.906 14.469 -28.641 1 70.5 509 ALA B O 1
ATOM 8792 N N . PHE B 1 510 ? 52.5 14.445 -26.859 1 67.06 510 PHE B N 1
ATOM 8793 C CA . PHE B 1 510 ? 53.594 14.719 -25.938 1 67.06 510 PHE B CA 1
ATOM 8794 C C . PHE B 1 510 ? 54.562 13.555 -25.891 1 67.06 510 PHE B C 1
ATOM 8796 O O . PHE B 1 510 ? 55.781 13.75 -25.859 1 67.06 510 PHE B O 1
ATOM 8803 N N . LEU B 1 511 ? 54.156 12.484 -26.094 1 66.56 511 LEU B N 1
ATOM 8804 C CA . LEU B 1 511 ? 54.969 11.297 -25.844 1 66.56 511 LEU B CA 1
ATOM 8805 C C . LEU B 1 511 ? 56.062 11.164 -26.891 1 66.56 511 LEU B C 1
ATOM 8807 O O . LEU B 1 511 ? 57.219 10.953 -26.562 1 66.56 511 LEU B O 1
ATOM 8811 N N . PRO B 1 512 ? 55.812 11.227 -28.047 1 69.5 512 PRO B N 1
ATOM 8812 C CA . PRO B 1 512 ? 56.906 11.148 -29.016 1 69.5 512 PRO B CA 1
ATOM 8813 C C . PRO B 1 512 ? 57.906 12.305 -28.891 1 69.5 512 PRO B C 1
ATOM 8815 O O . PRO B 1 512 ? 59.094 12.117 -29.047 1 69.5 512 PRO B O 1
ATOM 8818 N N . ILE B 1 513 ? 57.438 13.477 -28.562 1 69.88 513 ILE B N 1
ATOM 8819 C CA . ILE B 1 513 ? 58.312 14.633 -28.406 1 69.88 513 ILE B CA 1
ATOM 8820 C C . ILE B 1 513 ? 59.188 14.438 -27.172 1 69.88 513 ILE B C 1
ATOM 8822 O O . ILE B 1 513 ? 60.375 14.75 -27.219 1 69.88 513 ILE B O 1
ATOM 8826 N N . PHE B 1 514 ? 58.562 13.984 -26.188 1 63.91 514 PHE B N 1
ATOM 8827 C CA . PHE B 1 514 ? 59.312 13.711 -24.969 1 63.91 514 PHE B CA 1
ATOM 8828 C C . PHE B 1 514 ? 60.375 12.648 -25.203 1 63.91 514 PHE B C 1
ATOM 8830 O O . PHE B 1 514 ? 61.5 12.781 -24.734 1 63.91 514 PHE B O 1
ATOM 8837 N N . TYR B 1 515 ? 60.156 11.781 -26.094 1 64.06 515 TYR B N 1
ATOM 8838 C CA . TYR B 1 515 ? 61.094 10.711 -26.344 1 64.06 515 TYR B CA 1
ATOM 8839 C C . TYR B 1 515 ? 62.188 11.156 -27.297 1 64.06 515 TYR B C 1
ATOM 8841 O O . TYR B 1 515 ? 63.344 10.742 -27.188 1 64.06 515 TYR B O 1
ATOM 8849 N N . VAL B 1 516 ? 61.906 11.883 -28.203 1 63.06 516 VAL B N 1
ATOM 8850 C CA . VAL B 1 516 ? 62.906 12.297 -29.203 1 63.06 516 VAL B CA 1
ATOM 8851 C C . VAL B 1 516 ? 63.844 13.352 -28.594 1 63.06 516 VAL B C 1
ATOM 8853 O O . VAL B 1 516 ? 65 13.438 -28.953 1 63.06 516 VAL B O 1
ATOM 8856 N N . THR B 1 517 ? 63.25 14.211 -27.812 1 58.22 517 THR B N 1
ATOM 8857 C CA . THR B 1 517 ? 64.062 15.242 -27.219 1 58.22 517 THR B CA 1
ATOM 8858 C C . THR B 1 517 ? 64.75 14.734 -25.938 1 58.22 517 THR B C 1
ATOM 8860 O O . THR B 1 517 ? 65.062 15.516 -25.047 1 58.22 517 THR B O 1
ATOM 8863 N N . SER B 1 518 ? 64.938 13.523 -25.891 1 54.41 518 SER B N 1
ATOM 8864 C CA . SER B 1 518 ? 65.5 12.844 -24.719 1 54.41 518 SER B CA 1
ATOM 8865 C C . SER B 1 518 ? 66.875 13.422 -24.328 1 54.41 518 SER B C 1
ATOM 8867 O O . SER B 1 518 ? 67.25 13.352 -23.172 1 54.41 518 SER B O 1
ATOM 8869 N N . SER B 1 519 ? 67.625 13.953 -25.156 1 60.91 519 SER B N 1
ATOM 8870 C CA . SER B 1 519 ? 68.938 14.414 -24.891 1 60.91 519 SER B CA 1
ATOM 8871 C C . SER B 1 519 ? 68.938 15.758 -24.188 1 60.91 519 SER B C 1
ATOM 8873 O O . SER B 1 519 ? 69.938 16.141 -23.562 1 60.91 519 SER B O 1
ATOM 8875 N N . ASP B 1 520 ? 68.062 16.672 -24.391 1 55.78 520 ASP B N 1
ATOM 8876 C CA . ASP B 1 520 ? 68.062 18.016 -23.797 1 55.78 520 ASP B CA 1
ATOM 8877 C C . ASP B 1 520 ? 66.938 18.141 -22.75 1 55.78 520 ASP B C 1
ATOM 8879 O O . ASP B 1 520 ? 65.75 18.188 -23.109 1 55.78 520 ASP B O 1
ATOM 8883 N N . TYR B 1 521 ? 67.25 17.922 -21.391 1 56.94 521 TYR B N 1
ATOM 8884 C CA . TYR B 1 521 ? 66.375 17.891 -20.234 1 56.94 521 TYR B CA 1
ATOM 8885 C C . TYR B 1 521 ? 65.5 19.156 -20.156 1 56.94 521 TYR B C 1
ATOM 8887 O O . TYR B 1 521 ? 64.375 19.125 -19.734 1 56.94 521 TYR B O 1
ATOM 8895 N N . ARG B 1 522 ? 66.125 20.281 -20.578 1 58.72 522 ARG B N 1
ATOM 8896 C CA . ARG B 1 522 ? 65.375 21.547 -20.531 1 58.72 522 ARG B CA 1
ATOM 8897 C C . ARG B 1 522 ? 64.125 21.516 -21.453 1 58.72 522 ARG B C 1
ATOM 8899 O O . ARG B 1 522 ? 63.062 21.969 -21.078 1 58.72 522 ARG B O 1
ATOM 8906 N N . VAL B 1 523 ? 64.375 20.828 -22.578 1 66.19 523 VAL B N 1
ATOM 8907 C CA . VAL B 1 523 ? 63.312 20.766 -23.547 1 66.19 523 VAL B CA 1
ATOM 8908 C C . VAL B 1 523 ? 62.281 19.75 -23.078 1 66.19 523 VAL B C 1
ATOM 8910 O O . VAL B 1 523 ? 61.062 19.969 -23.234 1 66.19 523 VAL B O 1
ATOM 8913 N N . GLN B 1 524 ? 62.656 18.812 -22.344 1 64.62 524 GLN B N 1
ATOM 8914 C CA . GLN B 1 524 ? 61.719 17.781 -21.859 1 64.62 524 GLN B CA 1
ATOM 8915 C C . GLN B 1 524 ? 60.875 18.328 -20.719 1 64.62 524 GLN B C 1
ATOM 8917 O O . GLN B 1 524 ? 59.656 18.078 -20.688 1 64.62 524 GLN B O 1
ATOM 8922 N N . THR B 1 525 ? 61.469 19.016 -19.781 1 65.12 525 THR B N 1
ATOM 8923 C CA . THR B 1 525 ? 60.719 19.625 -18.688 1 65.12 525 THR B CA 1
ATOM 8924 C C . THR B 1 525 ? 59.781 20.703 -19.219 1 65.12 525 THR B C 1
ATOM 8926 O O . THR B 1 525 ? 58.625 20.812 -18.75 1 65.12 525 THR B O 1
ATOM 8929 N N . THR B 1 526 ? 60.375 21.438 -20.156 1 64.88 526 THR B N 1
ATOM 8930 C CA . THR B 1 526 ? 59.531 22.5 -20.703 1 64.88 526 THR B CA 1
ATOM 8931 C C . THR B 1 526 ? 58.375 21.922 -21.5 1 64.88 526 THR B C 1
ATOM 8933 O O . THR B 1 526 ? 57.219 22.406 -21.422 1 64.88 526 THR B O 1
ATOM 8936 N N . THR B 1 527 ? 58.594 20.734 -22.062 1 65.75 527 THR B N 1
ATOM 8937 C CA . THR B 1 527 ? 57.5 20.125 -22.828 1 65.75 527 THR B CA 1
ATOM 8938 C C . THR B 1 527 ? 56.5 19.469 -21.906 1 65.75 527 THR B C 1
ATOM 8940 O O . THR B 1 527 ? 55.281 19.516 -22.172 1 65.75 527 THR B O 1
ATOM 8943 N N . MET B 1 528 ? 56.906 19.047 -20.812 1 68.19 528 MET B N 1
ATOM 8944 C CA . MET B 1 528 ? 55.969 18.469 -19.844 1 68.19 528 MET B CA 1
ATOM 8945 C C . MET B 1 528 ? 55.156 19.562 -19.156 1 68.19 528 MET B C 1
ATOM 8947 O O . MET B 1 528 ? 53.938 19.438 -19 1 68.19 528 MET B O 1
ATOM 8951 N N . CYS B 1 529 ? 55.875 20.562 -18.75 1 66.62 529 CYS B N 1
ATOM 8952 C CA . CYS B 1 529 ? 55.188 21.688 -18.141 1 66.62 529 CYS B CA 1
ATOM 8953 C C . CYS B 1 529 ? 54.188 22.297 -19.109 1 66.62 529 CYS B C 1
ATOM 8955 O O . CYS B 1 529 ? 53.062 22.641 -18.734 1 66.62 529 CYS B O 1
ATOM 8957 N N . ILE B 1 530 ? 54.562 22.359 -20.391 1 68.69 530 ILE B N 1
ATOM 8958 C CA . ILE B 1 530 ? 53.656 22.906 -21.406 1 68.69 530 ILE B CA 1
ATOM 8959 C C . ILE B 1 530 ? 52.5 21.938 -21.641 1 68.69 530 ILE B C 1
ATOM 8961 O O . ILE B 1 530 ? 51.344 22.359 -21.766 1 68.69 530 ILE B O 1
ATOM 8965 N N . SER B 1 531 ? 52.812 20.641 -21.516 1 65.44 531 SER B N 1
ATOM 8966 C CA . SER B 1 531 ? 51.75 19.672 -21.734 1 65.44 531 SER B CA 1
ATOM 8967 C C . SER B 1 531 ? 50.75 19.641 -20.562 1 65.44 531 SER B C 1
ATOM 8969 O O . SER B 1 531 ? 49.562 19.562 -20.75 1 65.44 531 SER B O 1
ATOM 8971 N N . VAL B 1 532 ? 51.219 19.844 -19.391 1 68.38 532 VAL B N 1
ATOM 8972 C CA . VAL B 1 532 ? 50.344 19.875 -18.219 1 68.38 532 VAL B CA 1
ATOM 8973 C C . VAL B 1 532 ? 49.562 21.188 -18.188 1 68.38 532 VAL B C 1
ATOM 8975 O O . VAL B 1 532 ? 48.375 21.203 -17.891 1 68.38 532 VAL B O 1
ATOM 8978 N N . SER B 1 533 ? 50.188 22.188 -18.5 1 66.88 533 SER B N 1
ATOM 8979 C CA . SER B 1 533 ? 49.531 23.484 -18.562 1 66.88 533 SER B CA 1
ATOM 8980 C C . SER B 1 533 ? 48.5 23.531 -19.688 1 66.88 533 SER B C 1
ATOM 8982 O O . SER B 1 533 ? 47.406 24.078 -19.531 1 66.88 533 SER B O 1
ATOM 8984 N N . LEU B 1 534 ? 48.812 22.828 -20.797 1 67.81 534 LEU B N 1
ATOM 8985 C CA . LEU B 1 534 ? 47.875 22.766 -21.906 1 67.81 534 LEU B CA 1
ATOM 8986 C C . LEU B 1 534 ? 46.688 21.875 -21.562 1 67.81 534 LEU B C 1
ATOM 8988 O O . LEU B 1 534 ? 45.531 22.172 -21.922 1 67.81 534 LEU B O 1
ATOM 8992 N N . SER B 1 535 ? 47 20.906 -20.828 1 65.56 535 SER B N 1
ATOM 8993 C CA . SER B 1 535 ? 45.906 20.047 -20.375 1 65.56 535 SER B CA 1
ATOM 8994 C C . SER B 1 535 ? 45 20.781 -19.406 1 65.56 535 SER B C 1
ATOM 8996 O O . SER B 1 535 ? 43.75 20.672 -19.469 1 65.56 535 SER B O 1
ATOM 8998 N N . GLY B 1 536 ? 45.562 21.516 -18.547 1 66.25 536 GLY B N 1
ATOM 8999 C CA . GLY B 1 536 ? 44.781 22.359 -17.641 1 66.25 536 GLY B CA 1
ATOM 9000 C C . GLY B 1 536 ? 44 23.453 -18.359 1 66.25 536 GLY B C 1
ATOM 9001 O O . GLY B 1 536 ? 42.844 23.703 -18.031 1 66.25 536 GLY B O 1
ATOM 9002 N N . THR B 1 537 ? 44.594 24.047 -19.328 1 65.81 537 THR B N 1
ATOM 9003 C CA . THR B 1 537 ? 43.969 25.125 -20.094 1 65.81 537 THR B CA 1
ATOM 9004 C C . THR B 1 537 ? 42.844 24.594 -20.969 1 65.81 537 THR B C 1
ATOM 9006 O O . THR B 1 537 ? 41.812 25.25 -21.156 1 65.81 537 THR B O 1
ATOM 9009 N N . VAL B 1 538 ? 42.969 23.422 -21.469 1 64.56 538 VAL B N 1
ATOM 9010 C CA . VAL B 1 538 ? 41.938 22.797 -22.266 1 64.56 538 VAL B CA 1
ATOM 9011 C C . VAL B 1 538 ? 40.719 22.484 -21.391 1 64.56 538 VAL B C 1
ATOM 9013 O O . VAL B 1 538 ? 39.594 22.703 -21.812 1 64.56 538 VAL B O 1
ATOM 9016 N N . VAL B 1 539 ? 41.062 22.094 -20.234 1 62.03 539 VAL B N 1
ATOM 9017 C CA . VAL B 1 539 ? 39.969 21.812 -19.312 1 62.03 539 VAL B CA 1
ATOM 9018 C C . VAL B 1 539 ? 39.281 23.094 -18.906 1 62.03 539 VAL B C 1
ATOM 9020 O O . VAL B 1 539 ? 38.062 23.172 -18.875 1 62.03 539 VAL B O 1
ATOM 9023 N N . LEU B 1 540 ? 40 24.062 -18.703 1 61.75 540 LEU B N 1
ATOM 9024 C CA . LEU B 1 540 ? 39.438 25.359 -18.344 1 61.75 540 LEU B CA 1
ATOM 9025 C C . LEU B 1 540 ? 38.812 26.031 -19.562 1 61.75 540 LEU B C 1
ATOM 9027 O O . LEU B 1 540 ? 37.75 26.641 -19.453 1 61.75 540 LEU B O 1
ATOM 9031 N N . GLY B 1 541 ? 39.406 26 -20.703 1 63.72 541 GLY B N 1
ATOM 9032 C CA . GLY B 1 541 ? 38.938 26.656 -21.922 1 63.72 541 GLY B CA 1
ATOM 9033 C C . GLY B 1 541 ? 37.781 25.922 -22.578 1 63.72 541 GLY B C 1
ATOM 9034 O O . GLY B 1 541 ? 36.781 26.531 -22.938 1 63.72 541 GLY B O 1
ATOM 9035 N N . CYS B 1 542 ? 38 24.594 -22.734 1 60.84 542 CYS B N 1
ATOM 9036 C CA . CYS B 1 542 ? 37 23.891 -23.531 1 60.84 542 CYS B CA 1
ATOM 9037 C C . CYS B 1 542 ? 35.812 23.453 -22.672 1 60.84 542 CYS B C 1
ATOM 9039 O O . CYS B 1 542 ? 34.688 23.344 -23.156 1 60.84 542 CYS B O 1
ATOM 9041 N N . LEU B 1 543 ? 36.219 23.203 -21.406 1 56.16 543 LEU B N 1
ATOM 9042 C CA . LEU B 1 543 ? 35.094 22.781 -20.547 1 56.16 543 LEU B CA 1
ATOM 9043 C C . LEU B 1 543 ? 34.438 23.984 -19.906 1 56.16 543 LEU B C 1
ATOM 9045 O O . LEU B 1 543 ? 33.188 24.031 -19.797 1 56.16 543 LEU B O 1
ATOM 9049 N N . PHE B 1 544 ? 35.281 24.969 -19.625 1 57.72 544 PHE B N 1
ATOM 9050 C CA . PHE B 1 544 ? 34.719 26.062 -18.844 1 57.72 544 PHE B CA 1
ATOM 9051 C C . PHE B 1 544 ? 34.406 27.266 -19.734 1 57.72 544 PHE B C 1
ATOM 9053 O O . PHE B 1 544 ? 33.469 28.031 -19.453 1 57.72 544 PHE B O 1
ATOM 9060 N N . THR B 1 545 ? 35.125 27.469 -20.797 1 60.12 545 THR B N 1
ATOM 9061 C CA . THR B 1 545 ? 34.969 28.703 -21.562 1 60.12 545 THR B CA 1
ATOM 9062 C C . THR B 1 545 ? 33.625 28.703 -22.328 1 60.12 545 THR B C 1
ATOM 9064 O O . THR B 1 545 ? 32.969 29.719 -22.391 1 60.12 545 THR B O 1
ATOM 9067 N N . PRO B 1 546 ? 33.344 27.578 -22.906 1 57 546 PRO B N 1
ATOM 9068 C CA . PRO B 1 546 ? 32.031 27.688 -23.531 1 57 546 PRO B CA 1
ATOM 9069 C C . PRO B 1 546 ? 30.906 28.016 -22.531 1 57 546 PRO B C 1
ATOM 9071 O O . PRO B 1 546 ? 29.984 28.75 -22.844 1 57 546 PRO B O 1
ATOM 9074 N N . LYS B 1 547 ? 31.125 27.547 -21.406 1 51.03 547 LYS B N 1
ATOM 9075 C CA . LYS B 1 547 ? 30.156 27.875 -20.359 1 51.03 547 LYS B CA 1
ATOM 9076 C C . LYS B 1 547 ? 30.266 29.359 -19.969 1 51.03 547 LYS B C 1
ATOM 9078 O O . LYS B 1 547 ? 29.25 30.031 -19.812 1 51.03 547 LYS B O 1
ATOM 9083 N N . LEU B 1 548 ? 31.391 29.797 -19.938 1 53.44 548 LEU B N 1
ATOM 9084 C CA . LEU B 1 548 ? 31.578 31.219 -19.641 1 53.44 548 LEU B CA 1
ATOM 9085 C C . LEU B 1 548 ? 31.141 32.094 -20.812 1 53.44 548 LEU B C 1
ATOM 9087 O O . LEU B 1 548 ? 30.531 33.156 -20.609 1 53.44 548 LEU B O 1
ATOM 9091 N N . HIS B 1 549 ? 31.438 31.625 -22.047 1 55.56 549 HIS B N 1
ATOM 9092 C CA . HIS B 1 549 ? 31.016 32.375 -23.234 1 55.56 549 HIS B CA 1
ATOM 9093 C C . HIS B 1 549 ? 29.5 32.438 -23.328 1 55.56 549 HIS B C 1
ATOM 9095 O O . HIS B 1 549 ? 28.922 33.469 -23.641 1 55.56 549 HIS B O 1
ATOM 9101 N N . ILE B 1 550 ? 28.984 31.281 -23.094 1 48.22 550 ILE B N 1
ATOM 9102 C CA . ILE B 1 550 ? 27.531 31.312 -23.125 1 48.22 550 ILE B CA 1
ATOM 9103 C C . ILE B 1 550 ? 27.016 32.219 -22.016 1 48.22 550 ILE B C 1
ATOM 9105 O O . ILE B 1 550 ? 26.094 33.031 -22.234 1 48.22 550 ILE B O 1
ATOM 9109 N N . ILE B 1 551 ? 27.656 32.156 -20.906 1 49.66 551 ILE B N 1
ATOM 9110 C CA . ILE B 1 551 ? 27.203 32.969 -19.781 1 49.66 551 ILE B CA 1
ATOM 9111 C C . ILE B 1 551 ? 27.5 34.438 -20.078 1 49.66 551 ILE B C 1
ATOM 9113 O O . ILE B 1 551 ? 26.656 35.312 -19.797 1 49.66 551 ILE B O 1
ATOM 9117 N N . LEU B 1 552 ? 28.562 34.688 -20.688 1 52.81 552 LEU B N 1
ATOM 9118 C CA . LEU B 1 552 ? 28.969 36.094 -20.812 1 52.81 552 LEU B CA 1
ATOM 9119 C C . LEU B 1 552 ? 28.484 36.688 -22.125 1 52.81 552 LEU B C 1
ATOM 9121 O O . LEU B 1 552 ? 28.125 37.875 -22.188 1 52.81 552 LEU B O 1
ATOM 9125 N N . PHE B 1 553 ? 28.547 36.031 -23.359 1 54.66 553 PHE B N 1
ATOM 9126 C CA . PHE B 1 553 ? 28.328 36.688 -24.641 1 54.66 553 PHE B CA 1
ATOM 9127 C C . PHE B 1 553 ? 27.047 36.156 -25.281 1 54.66 553 PHE B C 1
ATOM 9129 O O . PHE B 1 553 ? 26.562 36.75 -26.266 1 54.66 553 PHE B O 1
ATOM 9136 N N . GLN B 1 554 ? 26.734 34.969 -25.094 1 37.91 554 GLN B N 1
ATOM 9137 C CA . GLN B 1 554 ? 25.469 34.531 -25.656 1 37.91 554 GLN B CA 1
ATOM 9138 C C . GLN B 1 554 ? 24.484 34.125 -24.562 1 37.91 554 GLN B C 1
ATOM 9140 O O . GLN B 1 554 ? 24.141 32.938 -24.438 1 37.91 554 GLN B O 1
ATOM 9145 N N . PRO B 1 555 ? 24.25 35.125 -23.75 1 40.66 555 PRO B N 1
ATOM 9146 C CA . PRO B 1 555 ? 23.312 34.844 -22.656 1 40.66 555 PRO B CA 1
ATOM 9147 C C . PRO B 1 555 ? 21.953 34.344 -23.141 1 40.66 555 PRO B C 1
ATOM 9149 O O . PRO B 1 555 ? 21.188 33.781 -22.375 1 40.66 555 PRO B O 1
ATOM 9152 N N . GLN B 1 556 ? 21.656 34.688 -24.438 1 41.62 556 GLN B N 1
ATOM 9153 C CA . GLN B 1 556 ? 20.359 34.312 -24.984 1 41.62 556 GLN B CA 1
ATOM 9154 C C . GLN B 1 556 ? 20.203 32.812 -25.125 1 41.62 556 GLN B C 1
ATOM 9156 O O . GLN B 1 556 ? 19.078 32.312 -25.172 1 41.62 556 GLN B O 1
ATOM 9161 N N . LYS B 1 557 ? 21.203 32.188 -25.5 1 38.91 557 LYS B N 1
ATOM 9162 C CA . LYS B 1 557 ? 21.078 30.734 -25.641 1 38.91 557 LYS B CA 1
ATOM 9163 C C . LYS B 1 557 ? 20.797 30.078 -24.297 1 38.91 557 LYS B C 1
ATOM 9165 O O . LYS B 1 557 ? 20.516 28.875 -24.219 1 38.91 557 LYS B O 1
ATOM 9170 N N . ASN B 1 558 ? 21.031 30.828 -23.359 1 32.28 558 ASN B N 1
ATOM 9171 C CA . ASN B 1 558 ? 20.609 30.406 -22.031 1 32.28 558 ASN B CA 1
ATOM 9172 C C . ASN B 1 558 ? 19.094 30.547 -21.859 1 32.28 558 ASN B C 1
ATOM 9174 O O . ASN B 1 558 ? 18.609 30.656 -20.734 1 32.28 558 ASN B O 1
ATOM 9178 N N . VAL B 1 559 ? 18.375 31.031 -22.891 1 29.95 559 VAL B N 1
ATOM 9179 C CA . VAL B 1 559 ? 16.922 31.188 -22.781 1 29.95 559 VAL B CA 1
ATOM 9180 C C . VAL B 1 559 ? 16.25 29.828 -22.828 1 29.95 559 VAL B C 1
ATOM 9182 O O . VAL B 1 559 ? 16.672 28.953 -23.578 1 29.95 559 VAL B O 1
ATOM 9185 N N . THR B 1 560 ? 15.68 29.516 -21.781 1 28.39 560 THR B N 1
ATOM 9186 C CA . THR B 1 560 ? 14.836 28.328 -21.656 1 28.39 560 THR B CA 1
ATOM 9187 C C . THR B 1 560 ? 13.812 28.281 -22.781 1 28.39 560 THR B C 1
ATOM 9189 O O . THR B 1 560 ? 12.969 29.172 -22.922 1 28.39 560 THR B O 1
ATOM 9192 N N . SER B 1 561 ? 14.156 28.125 -24.094 1 26.36 561 SER B N 1
ATOM 9193 C CA . SER B 1 561 ? 13.07 27.969 -25.047 1 26.36 561 SER B CA 1
ATOM 9194 C C . SER B 1 561 ? 12.086 26.891 -24.594 1 26.36 561 SER B C 1
ATOM 9196 O O . SER B 1 561 ? 12.492 25.859 -24.047 1 26.36 561 SER B O 1
ATOM 9198 N N . HIS B 1 562 ? 10.844 27.281 -24.469 1 25.66 562 HIS B N 1
ATOM 9199 C CA . HIS B 1 562 ? 9.609 26.531 -24.266 1 25.66 562 HIS B CA 1
ATOM 9200 C C . HIS B 1 562 ? 9.484 25.406 -25.297 1 25.66 562 HIS B C 1
ATOM 9202 O O . HIS B 1 562 ? 9.203 25.656 -26.469 1 25.66 562 HIS B O 1
ATOM 9208 N N . ARG B 1 563 ? 10.391 24.625 -25.531 1 25.44 563 ARG B N 1
ATOM 9209 C CA . ARG B 1 563 ? 9.984 23.672 -26.547 1 25.44 563 ARG B CA 1
ATOM 9210 C C . ARG B 1 563 ? 8.656 23.016 -26.188 1 25.44 563 ARG B C 1
ATOM 9212 O O . ARG B 1 563 ? 8.531 22.406 -25.109 1 25.44 563 ARG B O 1
ATOM 9219 N N . VAL B 1 564 ? 7.52 23.547 -26.781 1 25.73 564 VAL B N 1
ATOM 9220 C CA . VAL B 1 564 ? 6.199 22.984 -27.031 1 25.73 564 VAL B CA 1
ATOM 9221 C C . VAL B 1 564 ? 6.344 21.578 -27.609 1 25.73 564 VAL B C 1
ATOM 9223 O O . VAL B 1 564 ? 6.855 21.391 -28.719 1 25.73 564 VAL B O 1
ATOM 9226 N N . GLY B 1 565 ? 7.137 20.75 -27.031 1 23.12 565 GLY B N 1
ATOM 9227 C CA . GLY B 1 565 ? 7.086 19.422 -27.656 1 23.12 565 GLY B CA 1
ATOM 9228 C C . GLY B 1 565 ? 5.684 19.016 -28.047 1 23.12 565 GLY B C 1
ATOM 9229 O O . GLY B 1 565 ? 4.797 18.906 -27.203 1 23.12 565 GLY B O 1
ATOM 9230 N N . THR B 1 566 ? 5.234 19.375 -29.328 1 23.48 566 THR B N 1
ATOM 9231 C CA . THR B 1 566 ? 4.129 19.078 -30.234 1 23.48 566 THR B CA 1
ATOM 9232 C C . THR B 1 566 ? 3.842 17.578 -30.25 1 23.48 566 THR B C 1
ATOM 9234 O O . THR B 1 566 ? 2.975 17.109 -31 1 23.48 566 THR B O 1
ATOM 9237 N N . ASN B 1 567 ? 4.469 16.641 -29.672 1 21.05 567 ASN B N 1
ATOM 9238 C CA . ASN B 1 567 ? 3.875 15.445 -30.266 1 21.05 567 ASN B CA 1
ATOM 9239 C C . ASN B 1 567 ? 2.367 15.398 -30.047 1 21.05 567 ASN B C 1
ATOM 9241 O O . ASN B 1 567 ? 1.903 14.891 -29.016 1 21.05 567 ASN B O 1
ATOM 9245 N N . ARG B 1 568 ? 1.726 16.625 -30.203 1 21.08 568 ARG B N 1
ATOM 9246 C CA . ARG B 1 568 ? 0.281 16.828 -30.203 1 21.08 568 ARG B CA 1
ATOM 9247 C C . ARG B 1 568 ? -0.404 15.93 -31.219 1 21.08 568 ARG B C 1
ATOM 9249 O O . ARG B 1 568 ? 0.031 15.844 -32.375 1 21.08 568 ARG B O 1
ATOM 9256 N N . PHE B 1 569 ? -0.993 14.719 -30.969 1 20.11 569 PHE B N 1
ATOM 9257 C CA . PHE B 1 569 ? -1.852 14.172 -32.031 1 20.11 569 PHE B CA 1
ATOM 9258 C C . PHE B 1 569 ? -2.625 15.281 -32.719 1 20.11 569 PHE B C 1
ATOM 9260 O O . PHE B 1 569 ? -3.139 16.203 -32.062 1 20.11 569 PHE B O 1
ATOM 9267 N N . SER B 1 570 ? -2.291 15.625 -34 1 19.59 570 SER B N 1
ATOM 9268 C CA . SER B 1 570 ? -2.592 16.562 -35.062 1 19.59 570 SER B CA 1
ATOM 9269 C C . SER B 1 570 ? -4.09 16.625 -35.344 1 19.59 570 SER B C 1
ATOM 9271 O O . SER B 1 570 ? -4.625 15.82 -36.094 1 19.59 570 SER B O 1
ATOM 9273 N N . ALA B 1 571 ? -5 16.547 -34.312 1 18.27 571 ALA B N 1
ATOM 9274 C CA . ALA B 1 571 ? -6.289 16.719 -34.969 1 18.27 571 ALA B CA 1
ATOM 9275 C C . ALA B 1 571 ? -6.277 17.953 -35.875 1 18.27 571 ALA B C 1
ATOM 9277 O O . ALA B 1 571 ? -5.602 18.938 -35.594 1 18.27 571 ALA B O 1
ATOM 9278 N N . THR B 1 572 ? -6.809 17.906 -37.125 1 19.47 572 THR B N 1
ATOM 9279 C CA . THR B 1 572 ? -7.102 18.781 -38.281 1 19.47 572 THR B CA 1
ATOM 9280 C C . THR B 1 572 ? -7.867 20.016 -37.812 1 19.47 572 THR B C 1
ATOM 9282 O O . THR B 1 572 ? -9.031 19.922 -37.438 1 19.47 572 THR B O 1
ATOM 9285 N N . ALA B 1 573 ? -7.203 21.047 -37.156 1 20.38 573 ALA B N 1
ATOM 9286 C CA . ALA B 1 573 ? -7.871 22.281 -36.75 1 20.38 573 ALA B CA 1
ATOM 9287 C C . ALA B 1 573 ? -8.414 23.031 -37.969 1 20.38 573 ALA B C 1
ATOM 9289 O O . ALA B 1 573 ? -9.133 24.016 -37.812 1 20.38 573 ALA B O 1
ATOM 9290 N N . ALA B 1 574 ? -8.023 22.828 -39.25 1 17.69 574 ALA B N 1
ATOM 9291 C CA . ALA B 1 574 ? -7.648 24.078 -39.938 1 17.69 574 ALA B CA 1
ATOM 9292 C C . ALA B 1 574 ? -8.695 25.156 -39.688 1 17.69 574 ALA B C 1
ATOM 9294 O O . ALA B 1 574 ? -8.359 26.281 -39.312 1 17.69 574 ALA B O 1
ATOM 9295 N N . GLY B 1 575 ? -9.672 25.688 -40.625 1 17.64 575 GLY B N 1
ATOM 9296 C CA . GLY B 1 575 ? -9.336 26.859 -41.406 1 17.64 575 GLY B CA 1
ATOM 9297 C C . GLY B 1 575 ? -9.922 28.141 -40.844 1 17.64 575 GLY B C 1
ATOM 9298 O O . GLY B 1 575 ? -9.68 29.234 -41.375 1 17.64 575 GLY B O 1
ATOM 9299 N N . SER B 1 576 ? -10.953 28.172 -39.906 1 19.17 576 SER B N 1
ATOM 9300 C CA . SER B 1 576 ? -11.688 29.375 -40.281 1 19.17 576 SER B CA 1
ATOM 9301 C C . SER B 1 576 ? -10.945 30.625 -39.812 1 19.17 576 SER B C 1
ATOM 9303 O O . SER B 1 576 ? -10.219 30.594 -38.812 1 19.17 576 SER B O 1
ATOM 9305 N N . SER B 1 577 ? -10.812 31.875 -40.531 1 17.42 577 SER B N 1
ATOM 9306 C CA . SER B 1 577 ? -10.023 33.062 -40.812 1 17.42 577 SER B CA 1
ATOM 9307 C C . SER B 1 577 ? -10.141 34.094 -39.688 1 17.42 577 SER B C 1
ATOM 9309 O O . SER B 1 577 ? -9.211 34.875 -39.438 1 17.42 577 SER B O 1
ATOM 9311 N N . HIS B 1 578 ? -11.273 34.375 -38.969 1 17.31 578 HIS B N 1
ATOM 9312 C CA . HIS B 1 578 ? -11.477 35.812 -39.031 1 17.31 578 HIS B CA 1
ATOM 9313 C C . HIS B 1 578 ? -10.492 36.531 -38.125 1 17.31 578 HIS B C 1
ATOM 9315 O O . HIS B 1 578 ? -9.82 35.906 -37.312 1 17.31 578 HIS B O 1
ATOM 9321 N N . SER B 1 579 ? -10.953 37.562 -37.25 1 18.2 579 SER B N 1
ATOM 9322 C CA . SER B 1 579 ? -10.734 39.031 -37.25 1 18.2 579 SER B CA 1
ATOM 9323 C C . SER B 1 579 ? -9.719 39.406 -36.188 1 18.2 579 SER B C 1
ATOM 9325 O O . SER B 1 579 ? -8.727 40.094 -36.469 1 18.2 579 SER B O 1
ATOM 9327 N N . HIS B 1 580 ? -10.109 40.031 -34.906 1 18.92 580 HIS B N 1
ATOM 9328 C CA . HIS B 1 580 ? -9.773 41.375 -34.469 1 18.92 580 HIS B CA 1
ATOM 9329 C C . HIS B 1 580 ? -8.555 41.375 -33.531 1 18.92 580 HIS B C 1
ATOM 9331 O O . HIS B 1 580 ? -8.266 40.344 -32.906 1 18.92 580 HIS B O 1
ATOM 9337 N N . GLY B 1 581 ? -7.648 42.438 -33.469 1 18.41 581 GLY B N 1
ATOM 9338 C CA . GLY B 1 581 ? -6.312 42.906 -33.125 1 18.41 581 GLY B CA 1
ATOM 9339 C C . GLY B 1 581 ? -6.07 43.062 -31.641 1 18.41 581 GLY B C 1
ATOM 9340 O O . GLY B 1 581 ? -5.031 43.562 -31.219 1 18.41 581 GLY B O 1
ATOM 9341 N N . SER B 1 582 ? -6.902 42.562 -30.625 1 19.88 582 SER B N 1
ATOM 9342 C CA . SER B 1 582 ? -6.812 43.469 -29.5 1 19.88 582 SER B CA 1
ATOM 9343 C C . SER B 1 582 ? -5.43 43.438 -28.844 1 19.88 582 SER B C 1
ATOM 9345 O O . SER B 1 582 ? -4.715 42.438 -28.984 1 19.88 582 SER B O 1
ATOM 9347 N N . ALA B 1 583 ? -5.043 44.5 -27.953 1 20.11 583 ALA B N 1
ATOM 9348 C CA . ALA B 1 583 ? -3.961 45.281 -27.359 1 20.11 583 ALA B CA 1
ATOM 9349 C C . ALA B 1 583 ? -3.283 44.5 -26.234 1 20.11 583 ALA B C 1
ATOM 9351 O O . ALA B 1 583 ? -3.92 44.188 -25.234 1 20.11 583 ALA B O 1
ATOM 9352 N N . SER B 1 584 ? -2.26 43.688 -26.484 1 20.5 584 SER B N 1
ATOM 9353 C CA . SER B 1 584 ? -1.511 42.812 -25.594 1 20.5 584 SER B CA 1
ATOM 9354 C C . SER B 1 584 ? -0.721 43.625 -24.562 1 20.5 584 SER B C 1
ATOM 9356 O O . SER B 1 584 ? 0.269 44.281 -24.922 1 20.5 584 SER B O 1
ATOM 9358 N N . GLN B 1 585 ? -1.409 44.406 -23.594 1 18.28 585 GLN B N 1
ATOM 9359 C CA . GLN B 1 585 ? -0.677 45.344 -22.734 1 18.28 585 GLN B CA 1
ATOM 9360 C C . GLN B 1 585 ? 0.41 44.625 -21.938 1 18.28 585 GLN B C 1
ATOM 9362 O O . GLN B 1 585 ? 0.152 43.594 -21.328 1 18.28 585 GLN B O 1
ATOM 9367 N N . TYR B 1 586 ? 1.706 44.844 -22.266 1 19.84 586 TYR B N 1
ATOM 9368 C CA . TYR B 1 586 ? 3.025 44.375 -21.844 1 19.84 586 TYR B CA 1
ATOM 9369 C C . TYR B 1 586 ? 3.314 44.75 -20.406 1 19.84 586 TYR B C 1
ATOM 9371 O O . TYR B 1 586 ? 3.475 45.938 -20.094 1 19.84 586 TYR B O 1
ATOM 9379 N N . VAL B 1 587 ? 2.543 44.344 -19.328 1 20.19 587 VAL B N 1
ATOM 9380 C CA . VAL B 1 587 ? 2.834 44.938 -18.031 1 20.19 587 VAL B CA 1
ATOM 9381 C C . VAL B 1 587 ? 4.258 44.594 -17.609 1 20.19 587 VAL B C 1
ATOM 9383 O O . VAL B 1 587 ? 4.637 43.438 -17.594 1 20.19 587 VAL B O 1
ATOM 9386 N N . PRO B 1 588 ? 5.234 45.562 -17.609 1 19.27 588 PRO B N 1
ATOM 9387 C CA . PRO B 1 588 ? 6.676 45.5 -17.359 1 19.27 588 PRO B CA 1
ATOM 9388 C C . PRO B 1 588 ? 7.004 45 -15.938 1 19.27 588 PRO B C 1
ATOM 9390 O O . PRO B 1 588 ? 6.453 45.531 -14.969 1 19.27 588 PRO B O 1
ATOM 9393 N N . THR B 1 589 ? 7.098 43.781 -15.641 1 20.11 589 THR B N 1
ATOM 9394 C CA . THR B 1 589 ? 7.402 43.219 -14.32 1 20.11 589 THR B CA 1
ATOM 9395 C C . THR B 1 589 ? 8.742 43.75 -13.82 1 20.11 589 THR B C 1
ATOM 9397 O O . THR B 1 589 ? 9.781 43.531 -14.438 1 20.11 589 THR B O 1
ATOM 9400 N N . VAL B 1 590 ? 8.859 45.031 -13.242 1 18.55 590 VAL B N 1
ATOM 9401 C CA . VAL B 1 590 ? 10.023 45.75 -12.766 1 18.55 590 VAL B CA 1
ATOM 9402 C C . VAL B 1 590 ? 10.742 44.969 -11.68 1 18.55 590 VAL B C 1
ATOM 9404 O O . VAL B 1 590 ? 10.125 44.531 -10.695 1 18.55 590 VAL B O 1
ATOM 9407 N N . CYS B 1 591 ? 11.859 44.281 -11.945 1 19.56 591 CYS B N 1
ATOM 9408 C CA . CYS B 1 591 ? 12.891 43.594 -11.18 1 19.56 591 CYS B CA 1
ATOM 9409 C C . CYS B 1 591 ? 13.602 44.562 -10.227 1 19.56 591 CYS B C 1
ATOM 9411 O O . CYS B 1 591 ? 14.75 44.938 -10.469 1 19.56 591 CYS B O 1
ATOM 9413 N N . ASN B 1 592 ? 13.062 45.656 -9.609 1 18.25 592 ASN B N 1
ATOM 9414 C CA . ASN B 1 592 ? 13.922 46.656 -8.977 1 18.25 592 ASN B CA 1
ATOM 9415 C C . ASN B 1 592 ? 14.602 46.094 -7.73 1 18.25 592 ASN B C 1
ATOM 9417 O O . ASN B 1 592 ? 13.945 45.812 -6.719 1 18.25 592 ASN B O 1
ATOM 9421 N N . GLY B 1 593 ? 15.617 45.188 -7.809 1 18.97 593 GLY B N 1
ATOM 9422 C CA . GLY B 1 593 ? 16.5 44.75 -6.742 1 18.97 593 GLY B CA 1
ATOM 9423 C C . GLY B 1 593 ? 17.281 45.875 -6.105 1 18.97 593 GLY B C 1
ATOM 9424 O O . GLY B 1 593 ? 18.203 46.438 -6.719 1 18.97 593 GLY B O 1
ATOM 9425 N N . ARG B 1 594 ? 16.75 46.906 -5.516 1 20.19 594 ARG B N 1
ATOM 9426 C CA . ARG B 1 594 ? 17.609 47.938 -4.906 1 20.19 594 ARG B CA 1
ATOM 9427 C C . ARG B 1 594 ? 18.5 47.312 -3.828 1 20.19 594 ARG B C 1
ATOM 9429 O O . ARG B 1 594 ? 18 46.625 -2.93 1 20.19 594 ARG B O 1
ATOM 9436 N N . GLU B 1 595 ? 19.828 47.188 -4.164 1 19.69 595 GLU B N 1
ATOM 9437 C CA . GLU B 1 595 ? 21.062 46.906 -3.414 1 19.69 595 GLU B CA 1
ATOM 9438 C C . GLU B 1 595 ? 21.234 47.906 -2.271 1 19.69 595 GLU B C 1
ATOM 9440 O O . GLU B 1 595 ? 21.391 49.094 -2.504 1 19.69 595 GLU B O 1
ATOM 9445 N N . VAL B 1 596 ? 20.422 48.031 -1.258 1 19.55 596 VAL B N 1
ATOM 9446 C CA . VAL B 1 596 ? 20.766 49 -0.229 1 19.55 596 VAL B CA 1
ATOM 9447 C C . VAL B 1 596 ? 22.109 48.656 0.395 1 19.55 596 VAL B C 1
ATOM 9449 O O . VAL B 1 596 ? 22.266 47.594 1 1 19.55 596 VAL B O 1
ATOM 9452 N N . VAL B 1 597 ? 23.328 49.062 -0.234 1 20.06 597 VAL B N 1
ATOM 9453 C CA . VAL B 1 597 ? 24.719 49.125 0.198 1 20.06 597 VAL B CA 1
ATOM 9454 C C . VAL B 1 597 ? 24.828 49.969 1.459 1 20.06 597 VAL B C 1
ATOM 9456 O O . VAL B 1 597 ? 24.562 51.188 1.426 1 20.06 597 VAL B O 1
ATOM 9459 N N . ASP B 1 598 ? 24.312 49.656 2.621 1 18.23 598 ASP B N 1
ATOM 9460 C CA . ASP B 1 598 ? 24.625 50.469 3.793 1 18.23 598 ASP B CA 1
ATOM 9461 C C . ASP B 1 598 ? 26.125 50.531 4.047 1 18.23 598 ASP B C 1
ATOM 9463 O O . ASP B 1 598 ? 26.797 49.5 4.102 1 18.23 598 ASP B O 1
ATOM 9467 N N . SER B 1 599 ? 27 51.594 3.666 1 19.66 599 SER B N 1
ATOM 9468 C CA . SER B 1 599 ? 28.344 52.156 3.768 1 19.66 599 SER B CA 1
ATOM 9469 C C . SER B 1 599 ? 28.812 52.219 5.219 1 19.66 599 SER B C 1
ATOM 9471 O O . SER B 1 599 ? 29.984 52.438 5.488 1 19.66 599 SER B O 1
ATOM 9473 N N . THR B 1 600 ? 28.125 52.344 6.328 1 19.23 600 THR B N 1
ATOM 9474 C CA . THR B 1 600 ? 28.688 53.125 7.41 1 19.23 600 THR B CA 1
ATOM 9475 C C . THR B 1 600 ? 29.828 52.375 8.094 1 19.23 600 THR B C 1
ATOM 9477 O O . THR B 1 600 ? 29.688 51.938 9.234 1 19.23 600 THR B O 1
ATOM 9480 N N . THR B 1 601 ? 30.703 51.406 7.645 1 18.56 601 THR B N 1
ATOM 9481 C CA . THR B 1 601 ? 31.938 51.25 8.422 1 18.56 601 THR B CA 1
ATOM 9482 C C . THR B 1 601 ? 32.781 52.5 8.297 1 18.56 601 THR B C 1
ATOM 9484 O O . THR B 1 601 ? 33.406 52.75 7.254 1 18.56 601 THR B O 1
ATOM 9487 N N . SER B 1 602 ? 32.5 53.719 8.695 1 18.33 602 SER B N 1
ATOM 9488 C CA . SER B 1 602 ? 33.406 54.812 9.023 1 18.33 602 SER B CA 1
ATOM 9489 C C . SER B 1 602 ? 34.562 54.344 9.906 1 18.33 602 SER B C 1
ATOM 9491 O O . SER B 1 602 ? 34.531 53.25 10.422 1 18.33 602 SER B O 1
ATOM 9493 N N . SER B 1 603 ? 34.969 55.25 11.133 1 20.53 603 SER B N 1
ATOM 9494 C CA . SER B 1 603 ? 36.125 55.906 11.797 1 20.53 603 SER B CA 1
ATOM 9495 C C . SER B 1 603 ? 36.781 54.938 12.789 1 20.53 603 SER B C 1
ATOM 9497 O O . SER B 1 603 ? 37.938 55.156 13.156 1 20.53 603 SER B O 1
ATOM 9499 N N . LEU B 1 604 ? 36.594 53.906 13.477 1 20.16 604 LEU B N 1
ATOM 9500 C CA . LEU B 1 604 ? 37.875 53.562 14.055 1 20.16 604 LEU B CA 1
ATOM 9501 C C . LEU B 1 604 ? 38.719 52.75 13.078 1 20.16 604 LEU B C 1
ATOM 9503 O O . LEU B 1 604 ? 38.188 51.938 12.32 1 20.16 604 LEU B O 1
#

Nearest PDB structures (foldseek):
  5cnj-assembly1_A  TM=9.898E-01  e=3.423E-75  Homo sapiens
  5cnj-assembly1_B  TM=9.840E-01  e=8.912E-76  Homo sapiens
  4xaq-assembly1_A  TM=9.880E-01  e=5.156E-75  Homo sapiens
  7mtr-assembly1_A  TM=8.008E-01  e=1.732E-76  Homo sapiens
  5kzn-assembly1_A  TM=7.605E-01  e=1.662E-74  Homo sapiens

Organism: Crocodylus porosus (NCBI:txid8502)